Protein 7BIZ (pdb70)

Radius of gyration: 31.71 Å; Cα contacts (8 Å, |Δi|>4): 2534; chains: 2; bounding box: 111×79×71 Å

Sequence (945 aa):
TPPVISLALPSQGLKVVRNTDYTFTPDIQHSDVEGFKIEWVREGKIVSTENTYTFNEKELGVYTVTINASNIDGTTTKDVSVEVVETMPYVVKFPTPSYLQTSTDRYTFADRPVFLRPLLEYFDNPRFEWSVDGQVMEGEVERMFKFTPSAPGEYTVSCTVSEDTPTEKISRNIDKGKTAVTATVKVVCVDKKEQDGFRASGSSKLWNKVYEYTPAPGQFINETSTIGGMTGNETSPEAAVAWATQRLKDKLHVSLGSFGGYIIVGFDHSIPNSGNQYDFCVQGNAFDGSSEPGIVWVMQDINGNGLPDDEWYELKGSEAGKEETIQNFEVTYYRPEGKKMDVQWISSDGRNGWVDYLSAYHTQDYYYPAWISENSYTLTGTCLAARNTQDSQTGYWDNQSYDWGYVDNFGNDQIEGGSTVDGSGQRNGFKISNAIHADGTEANLQYIDFIKIQCGVLAKSGWLGEVSTEVFSFEDLTVISLALPSQGLKVVRNTDYTFTPDIVEGFKIEWVREGKIVSTENTYTFNEKELGVYTVTINGTTTKDVSVEVVETMPYVVKFPTPSYLQTSTDRYTFADRPVFLRPLLEYFDNPRFEWSVDGQVMEGEVERMFKFTPSAPGEYTVSCTVSEDTPTEKISRNIDKGKTAVTATVKVVCVDKKEQDGFRASGSSKLWNKVYEYTPAPGQFINETSTIGGMTGNETSPEAAVAWATQRLKDKLHVSLGSFGGYIIVGFDHSIPNSGNQYDFCVQGNAFDGSSEPGIVWVMQDINGNGLPDDEWYELKGSEAGKEETIQNFEVTYYRPEGKKMDVQWISSDGRNGWVDYLSAYHTQDYYYPAWISENSYTLTGTCLAARNTQDSQTGYWDNQSYDWGYVDNFGNDQIEGGSTVDGSGQRNGFKISNAIHADGTEANLQYIDFIKIQCGVLAKSGWLGEVSTEVFSFEDLTK

InterPro domains:
  IPR041696 Bacteroidetes PKD-like domain [PF16820] (32-98)
  IPR041696 Bacteroidetes PKD-like domain [PF16820] (116-185)

Solvent-accessible surface area: 40910 Å² total; per-residue (Å²): 102,58,4,81,9,42,10,48,67,26,126,122,19,1,106,2,10,63,13,6,7,4,37,0,62,12,38,26,73,84,55,143,30,123,46,57,116,8,34,0,28,34,155,68,161,101,65,16,88,113,91,42,14,7,2,43,47,128,103,97,30,104,40,66,0,30,0,38,1,17,14,109,54,33,105,32,89,75,93,3,48,0,35,2,66,96,76,73,65,23,43,14,98,8,46,48,20,11,65,80,47,125,63,44,36,25,39,1,12,25,103,18,24,4,16,0,36,0,32,27,81,126,28,74,43,32,24,21,86,1,22,17,79,70,126,85,68,154,65,58,24,48,37,26,4,115,19,63,4,90,48,67,33,116,43,70,0,24,0,30,0,4,14,69,22,119,102,94,173,45,22,188,5,1,54,51,17,21,6,16,10,66,13,82,4,71,0,25,3,20,126,98,127,26,123,86,18,85,87,62,114,40,116,46,99,66,19,67,108,6,61,8,3,1,0,0,0,0,8,43,0,17,4,82,54,145,116,0,24,7,90,48,112,6,90,38,43,124,29,1,38,63,24,0,34,95,24,1,138,76,98,80,29,0,2,0,0,1,0,0,0,14,1,0,0,0,6,44,17,2,0,38,53,35,89,82,123,21,2,0,3,0,25,1,42,1,68,108,16,24,3,20,2,0,0,0,42,0,0,0,22,5,38,51,73,38,94,7,29,7,22,32,10,14,2,81,5,20,7,39,80,70,66,51,16,68,49,49,4,36,0,23,0,76,57,13,157,21,137,104,67,49,0,79,17,88,9,66,62,71,60,99,10,107,4,32,29,25,78,80,108,14,84,20,63,59,0,0,0,46,13,3,95,94,101,49,6,62,5,61,6,3,10,4,44,23,23,9,31,45,64,24,104,80,26,137,34,55,8,45,34,4,83,86,4,4,0,0,0,51,12,122,13,55,37,168,62,24,38,101,129,86,0,66,30,4,67,0,1,6,76,1,66,28,1,16,13,49,77,45,72,122,8,111,1,82,5,0,1,6,1,28,0,2,0,0,4,16,13,55,0,26,143,79,1,5,4,1,0,10,0,25,7,1,44,5,57,56,124,24,48,10,39,63,29,128,126,20,2,103,2,23,62,7,7,11,4,20,0,58,12,67,88,196,141,52,105,160,16,74,1,28,32,150,74,136,122,62,25,92,112,99,38,26,19,1,44,46,90,120,98,32,106,45,66,2,18,3,58,129,111,61,86,62,87,2,54,0,38,1,62,100,66,87,68,19,45,6,100,8,44,49,18,9,62,79,45,125,60,45,34,24,38,2,9,29,100,20,24,3,17,0,37,0,34,28,78,121,30,73,41,33,25,19,85,1,20,19,81,71,127,90,68,160,63,58,26,50,37,26,6,113,20,62,4,89,48,67,32,116,44,69,0,28,0,31,0,3,14,66,19,116,98,93,140,39,18,150,3,1,70,46,19,22,7,11,0,61,13,76,3,75,0,25,3,19,125,52,129,29,126,105,16,85,83,82,112,28,110,41,99,65,18,75,105,3,53,10,4,2,0,0,0,0,7,40,0,13,4,74,50,132,111,0,27,9,94,35,108,6,92,36,43,128,34,0,31,62,29,0,30,92,25,2,133,77,98,80,28,0,2,0,0,1,0,1,0,15,0,0,0,0,4,39,6,2,0,37,51,35,89,82,124,28,3,0,6,0,25,0,44,1,67,108,16,23,2,20,1,0,0,0,43,0,0,0,15,2,40,58,74,38,89,8,28,7,21,32,10,13,4,84,6,20,6,39,80,72,64,50,17,70,51,48,4,34,0,28,0,80,58,19,177,23,137,109,90,53,0,79,17,87,7,66,62,66,58,97,10,108,4,32,28,25,82,81,108,16,86,24,56,65,1,0,0,48,14,5,97,89,100,48,5,60,5,63,5,3,11,4,44,24,21,10,29,50,71,39,80,83,27,140,32,57,10,46,37,4,82,86,4,5,0,0,0,53,10,125,13,54,38,169,62,23,38,102,129,88,0,68,27,5,68,0,2,6,77,1,67,28,1,17,13,50,77,45,72,120,7,107,1,78,2,0,1,6,0,28,0,2,0,0,4,18,14,54,0,27,142,78,2,4,5,1,0,10,0,24,7,1,55,3,66,14,150

Nearest PDB structures (foldseek):
  7biz-assembly1_A  TM=1.002E+00  e=6.274E-95  Bacteroides thetaiotaomicron
  7biz-assembly2_B  TM=9.910E-01  e=9.617E-89  Bacteroides thetaiotaomicron
  8blw-assembly1_B  TM=5.282E-01  e=3.801E-27  Bacteroides thetaiotaomicron VPI-5482
  4r5o-assembly3_C  TM=1.865E-01  e=1.704E-04  Bacteroides thetaiotaomicron VPI-5482
  7kwb-assembly1_A  TM=1.671E-01  e=4.246E-05  Bacteroides thetaiotaomicron

Organism: Bacteroides thetaiotaomicron (strain ATCC 29148 / DSM 2079 / JCM 5827 / CCUG 10774 / NCTC 10582 / VPI-5482 / E50) (NCBI:txid226186)

B-factor: mean 30.51, std 17.4, range [12.5, 131.2]

Foldseek 3Di:
DWKDKAWDADPVAAEAAAQWKKKFQIDIPPCVAAAKWKFKDWPHDTPDTDNMDIDHHHDFAKTKIKMKIGHPVGIDMDIGIHGHDHYDPWDWAWDFLDPPDDARAAEDAAQAKDKTATDTDPDDAKWKWKDKPPHTDPPPTDRIDTDHHRAFDKIKMKMKIKDFDDKDDRDPGMIITIGIDMDIYIYGHHHDDQVVLFFPDFDFQWFDAWDWFFAAFWLLAVFVDPLNPDPNPQQARVSVRVSVVVQLVVLHKDWRHFFQRKIKTFGPGWQFLDPDPFQKKFAFQAAFLQAQWWWKWFAAPRVNPLDRGHDTWTQDKPCPPPPQKDAFKKKKWFWDPWFQAWIKIAIPVGDIDTFGRQCPPGPGRTSGHNRPPDRMDMGTGIADDFDWDADPVVRDIGRHFDAARTARGPHDQWDPDADNVGRPRTMGGHGLQSTAHPVRHTSPRRTGTMMMIGRHHHAARPNVTHSITITRIMGGPD/DWAWDAPPVAAEDAAQWKKKFQIDDPPPDWKFKDFPRDTDDTDNMDIDHHHDFAWGWIWIEVHDIDIGIHGHDHYDPWDKEWDFLDPPDDARAAEDAAQAKDKTAIDIPPDDAKWKWKDKQPHTDPPPIDRIDTDHHRAFDKIKMKMKIKDFDDKDDRDPGMIITIGIDMDIYIYGHDHDDQVVLFFDDADFQFFDAWDWWFAAFWLLACFVDPLNPDDNPLAARVSVRVSVVVQLVVLHKDWRHFFQRKIKTFGNGWQFLDPDPFFKKFAFQAAFLQAQWWWKWFAAPRVNPLDRRHDIWTQDKPCPPPPQKDAFKKKKWFWDPWFQAWIKIAIPVGDIDTFHRQCVPGPGGTRGHNHPPDRMDMGTGIADDFDWDADPPPRDIGRHADAARTARGPHDQWDPDADNVGRRRTMGGHGLQSTAHSVRHTSPRRTGTMMMITRHHHAARPNVTHSITITRIMGGPDD

Structure (mmCIF, N/CA/C/O backbone):
data_7BIZ
#
_entry.id   7BIZ
#
_cell.length_a   128.052
_cell.length_b   128.052
_cell.length_c   135.051
_cell.angle_alpha   90.000
_cell.angle_beta   90.000
_cell.angle_gamma   120.000
#
_symmetry.space_group_name_H-M   'P 31 2 1'
#
loop_
_entity.id
_entity.type
_entity.pdbx_description
1 polymer 'Cell surface protein'
2 non-polymer CYANOCOBALAMIN
3 non-polymer 'CALCIUM ION'
4 non-polymer 'POLYETHYLENE GLYCOL (N=34)'
5 non-polymer 'SODIUM ION'
6 non-polymer '2-(N-MORPHOLINO)-ETHANESULFONIC ACID'
7 water water
#
loop_
_atom_site.group_PDB
_atom_site.id
_atom_site.type_symbol
_atom_site.label_atom_id
_atom_site.label_alt_id
_atom_site.label_comp_id
_atom_site.label_asym_id
_atom_site.label_entity_id
_atom_site.label_seq_id
_atom_site.pdbx_PDB_ins_code
_atom_site.Cartn_x
_atom_site.Cartn_y
_atom_site.Cartn_z
_atom_site.occupancy
_atom_site.B_iso_or_equiv
_atom_site.auth_seq_id
_atom_site.auth_comp_id
_atom_site.auth_asym_id
_atom_site.auth_atom_id
_atom_site.pdbx_PDB_model_num
ATOM 1 N N . THR A 1 15 ? -5.24369 10.35227 -31.64328 1.000 120.58158 115 THR A N 1
ATOM 2 C CA . THR A 1 15 ? -6.69170 10.26458 -31.79713 1.000 119.40590 115 THR A CA 1
ATOM 3 C C . THR A 1 15 ? -7.42805 10.88372 -30.60394 1.000 117.48028 115 THR A C 1
ATOM 4 O O . THR A 1 15 ? -7.90121 10.16656 -29.71817 1.000 114.82566 115 THR A O 1
ATOM 8 N N . PRO A 1 16 ? -7.52280 12.21228 -30.59126 1.000 117.13932 116 PRO A N 1
ATOM 9 C CA . PRO A 1 16 ? -8.19845 12.91503 -29.48855 1.000 113.79434 116 PRO A CA 1
ATOM 10 C C . PRO A 1 16 ? -9.69060 12.62949 -29.49085 1.000 109.47149 116 PRO A C 1
ATOM 11 O O . PRO A 1 16 ? -10.20490 11.99906 -30.42751 1.000 108.09529 116 PRO A O 1
ATOM 15 N N . PRO A 1 17 ? -10.42606 13.06254 -28.46533 1.000 107.06463 117 PRO A N 1
ATOM 16 C CA . PRO A 1 17 ? -11.86226 12.78076 -28.43350 1.000 102.91921 117 PRO A CA 1
ATOM 17 C C . PRO A 1 17 ? -12.64631 13.73014 -29.32324 1.000 97.67385 117 PRO A C 1
ATOM 18 O O . PRO A 1 17 ? -12.21931 14.84858 -29.61905 1.000 96.49454 117 PRO A O 1
ATOM 22 N N . VAL A 1 18 ? -13.80801 13.25824 -29.76220 1.000 93.95939 118 VAL A N 1
ATOM 23 C CA . VAL A 1 18 ? -14.75194 14.09139 -30.49218 1.000 88.73557 118 VAL A CA 1
ATOM 24 C C . VAL A 1 18 ? -16.07386 14.06574 -29.73722 1.000 85.49596 118 VAL A C 1
ATOM 25 O O . VAL A 1 18 ? -16.42207 13.07543 -29.08484 1.000 85.74475 118 VAL A O 1
ATOM 29 N N . ILE A 1 19 ? -16.79556 15.18079 -29.80218 1.000 80.16891 119 ILE A N 1
ATOM 30 C CA . ILE A 1 19 ? -18.00649 15.39350 -29.01647 1.000 73.63888 119 ILE A CA 1
ATOM 31 C C . ILE A 1 19 ? -19.20403 15.31796 -29.95127 1.000 71.44805 119 ILE A C 1
ATOM 32 O O . ILE A 1 19 ? -19.27152 16.04979 -30.94774 1.000 69.86724 119 ILE A O 1
ATOM 37 N N . SER A 1 20 ? -20.14338 14.43111 -29.63380 1.000 66.03156 120 SER A N 1
ATOM 38 C CA . SER A 1 20 ? -21.40906 14.32293 -30.34818 1.000 64.96142 120 SER A CA 1
ATOM 39 C C . SER A 1 20 ? -22.52846 14.68001 -29.38003 1.000 59.10083 120 SER A C 1
ATOM 40 O O . SER A 1 20 ? -22.65107 14.06135 -28.31828 1.000 59.75701 120 SER A O 1
ATOM 43 N N . LEU A 1 21 ? -23.33626 15.67518 -29.74152 1.000 55.81746 121 LEU A N 1
ATOM 44 C CA . LEU A 1 21 ? -24.45886 16.08474 -28.89888 1.000 50.48752 121 LEU A CA 1
ATOM 45 C C . LEU A 1 21 ? -25.57367 16.53997 -29.83553 1.000 49.76910 121 LEU A C 1
ATOM 46 O O . LEU A 1 21 ? -25.54173 17.66612 -30.34106 1.000 50.63794 121 LEU A O 1
ATOM 51 N N . ALA A 1 22 ? -26.54776 15.65981 -30.05520 1.000 47.25379 122 ALA A N 1
ATOM 52 C CA . ALA A 1 22 ? -27.58966 15.91712 -31.03881 1.000 49.31212 122 ALA A CA 1
ATOM 53 C C . ALA A 1 22 ? -28.55470 16.98370 -30.53610 1.000 53.38884 122 ALA A C 1
ATOM 54 O O . ALA A 1 22 ? -28.97763 16.95495 -29.37739 1.000 46.88907 122 ALA A O 1
ATOM 56 N N . LEU A 1 23 ? -28.90407 17.92004 -31.40762 1.000 51.88103 123 LEU A N 1
ATOM 57 C CA . LEU A 1 23 ? -29.93194 18.91225 -31.13464 1.000 45.95656 123 LEU A CA 1
ATOM 58 C C . LEU A 1 23 ? -31.15180 18.67145 -32.01146 1.000 52.04112 123 LEU A C 1
ATOM 59 O O . LEU A 1 23 ? -31.05060 18.06666 -33.08528 1.000 49.00388 123 LEU A O 1
ATOM 64 N N . PRO A 1 24 ? -32.32718 19.13539 -31.58870 1.000 52.88899 124 PRO A N 1
ATOM 65 C CA . PRO A 1 24 ? -33.46567 19.17473 -32.51096 1.000 54.47400 124 PRO A CA 1
ATOM 66 C C . PRO A 1 24 ? -33.10284 19.97762 -33.75191 1.000 57.18506 124 PRO A C 1
ATOM 67 O O . PRO A 1 24 ? -32.30309 20.91520 -33.69957 1.000 55.62473 124 PRO A O 1
ATOM 71 N N . SER A 1 25 ? -33.67861 19.58452 -34.89084 1.000 60.06147 125 SER A N 1
ATOM 72 C CA . SER A 1 25 ? -33.32233 20.25615 -36.13644 1.000 62.15675 125 SER A CA 1
ATOM 73 C C . SER A 1 25 ? -33.71426 21.73005 -36.10697 1.000 63.08002 125 SER A C 1
ATOM 74 O O . SER A 1 25 ? -33.06334 22.55701 -36.75581 1.000 62.11195 125 SER A O 1
ATOM 77 N N . GLN A 1 26 ? -34.74341 22.08491 -35.33534 1.000 56.18246 126 GLN A N 1
ATOM 78 C CA . GLN A 1 26 ? -35.15906 23.47762 -35.20646 1.000 58.69084 126 GLN A CA 1
ATOM 79 C C . GLN A 1 26 ? -34.31434 24.26718 -34.21270 1.000 57.73907 126 GLN A C 1
ATOM 80 O O . GLN A 1 26 ? -34.61855 25.43881 -33.96038 1.000 59.05748 126 GLN A O 1
ATOM 86 N N . GLY A 1 27 ? -33.26794 23.66893 -33.65140 1.000 57.13829 127 GLY A N 1
ATOM 87 C CA . GLY A 1 27 ? -32.53817 24.27100 -32.55798 1.000 53.04262 127 GLY A CA 1
ATOM 88 C C . GLY A 1 27 ? -33.05434 23.80379 -31.21000 1.000 51.09171 127 GLY A C 1
ATOM 89 O O . GLY A 1 27 ? -34.05546 23.09026 -31.09444 1.000 48.75680 127 GLY A O 1
ATOM 90 N N . LEU A 1 28 ? -32.35308 24.22724 -30.16317 1.000 49.55627 128 LEU A N 1
ATOM 91 C CA . LEU A 1 28 ? -32.68368 23.83463 -28.79173 1.000 42.12239 128 LEU A CA 1
ATOM 92 C C . LEU A 1 28 ? -33.49843 24.95668 -28.15469 1.000 43.53358 128 LEU A C 1
ATOM 93 O O . LEU A 1 28 ? -32.95203 25.97571 -27.72366 1.000 45.92228 128 LEU A O 1
ATOM 98 N N . LYS A 1 29 ? -34.81348 24.76887 -28.10240 1.000 42.30337 129 LYS A N 1
ATOM 99 C CA . LYS A 1 29 ? -35.73073 25.75823 -27.55544 1.000 41.61751 129 LYS A CA 1
ATOM 100 C C . LYS A 1 29 ? -36.38514 25.13954 -26.33230 1.000 41.22111 129 LYS A C 1
ATOM 101 O O . LYS A 1 29 ? -37.07446 24.11974 -26.44558 1.000 40.19702 129 LYS A O 1
ATOM 107 N N . VAL A 1 30 ? -36.14802 25.73698 -25.16575 1.000 38.64619 130 VAL A N 1
ATOM 108 C CA . VAL A 1 30 ? -36.41295 25.08010 -23.89467 1.000 34.68471 130 VAL A CA 1
ATOM 109 C C . VAL A 1 30 ? -37.31644 25.95660 -23.04042 1.000 35.10985 130 VAL A C 1
ATOM 110 O O . VAL A 1 30 ? -37.56287 27.12538 -23.33923 1.000 36.37071 130 VAL A O 1
ATOM 114 N N . VAL A 1 31 ? -37.78642 25.36709 -21.94201 1.000 31.64103 131 VAL A N 1
ATOM 115 C CA . VAL A 1 31 ? -38.67990 26.00882 -20.98456 1.000 32.12830 131 VAL A CA 1
ATOM 116 C C . VAL A 1 31 ? -37.85684 26.60450 -19.84818 1.000 31.96710 131 VAL A C 1
ATOM 117 O O . VAL A 1 31 ? -36.87898 26.00135 -19.38963 1.000 30.84746 131 VAL A O 1
ATOM 121 N N . ARG A 1 32 ? -38.26155 27.78439 -19.37839 1.000 32.41303 132 ARG A N 1
ATOM 122 C CA . ARG A 1 32 ? -37.63475 28.39152 -18.20730 1.000 31.60640 132 ARG A CA 1
ATOM 123 C C . ARG A 1 32 ? -37.82458 27.52301 -16.96462 1.000 30.74799 132 ARG A C 1
ATOM 124 O O . ARG A 1 32 ? -38.77962 26.74494 -16.85566 1.000 29.44301 132 ARG A O 1
ATOM 132 N N . ASN A 1 33 ? -36.90682 27.68214 -16.00557 1.000 27.81186 133 ASN A N 1
ATOM 133 C CA . ASN A 1 33 ? -37.01124 27.05392 -14.68172 1.000 26.10620 133 ASN A CA 1
ATOM 134 C C . ASN A 1 33 ? -37.12988 25.53353 -14.76623 1.000 25.71483 133 ASN A C 1
ATOM 135 O O . ASN A 1 33 ? -37.78489 24.89108 -13.92869 1.000 25.99715 133 ASN A O 1
ATOM 140 N N . THR A 1 34 ? -36.48891 24.93768 -15.76827 1.000 26.38644 134 THR A N 1
ATOM 141 C CA . THR A 1 34 ? -36.62803 23.51559 -16.03570 1.000 27.78690 134 THR A CA 1
ATOM 142 C C . THR A 1 34 ? -35.25562 22.90708 -16.27901 1.000 27.08764 134 THR A C 1
ATOM 143 O O . THR A 1 34 ? -34.44201 23.47794 -17.01115 1.000 28.07838 134 THR A O 1
ATOM 147 N N . ASP A 1 35 ? -34.99876 21.75875 -15.65632 1.000 26.96002 135 ASP A N 1
ATOM 148 C CA . ASP A 1 35 ? -33.72515 21.06014 -15.79039 1.000 27.54987 135 ASP A CA 1
ATOM 149 C C . ASP A 1 35 ? -33.61779 20.38091 -17.15145 1.000 28.62263 135 ASP A C 1
ATOM 150 O O . ASP A 1 35 ? -34.49798 19.60745 -17.53923 1.000 32.18661 135 ASP A O 1
ATOM 155 N N . TYR A 1 36 ? -32.54020 20.66529 -17.87849 1.000 28.74113 136 TYR A N 1
ATOM 156 C CA . TYR A 1 36 ? -32.18521 19.91432 -19.08013 1.000 29.71794 136 TYR A CA 1
ATOM 157 C C . TYR A 1 36 ? -30.81640 19.30103 -18.85401 1.000 31.43610 136 TYR A C 1
ATOM 158 O O . TYR A 1 36 ? -29.84072 20.02611 -18.62250 1.000 33.55814 136 TYR A O 1
ATOM 167 N N . THR A 1 37 ? -30.74160 17.97622 -18.93852 1.000 32.84069 137 THR A N 1
ATOM 168 C CA . THR A 1 37 ? -29.50326 17.25199 -18.69725 1.000 30.94440 137 THR A CA 1
ATOM 169 C C . THR A 1 37 ? -28.87869 16.91656 -20.04042 1.000 37.91856 137 THR A C 1
ATOM 170 O O . THR A 1 37 ? -29.54921 16.36072 -20.91746 1.000 35.56448 137 THR A O 1
ATOM 174 N N . PHE A 1 38 ? -27.61484 17.29768 -20.20266 1.000 34.62300 138 PHE A N 1
ATOM 175 C CA . PHE A 1 38 ? -26.85910 17.08107 -21.42725 1.000 38.02653 138 PHE A CA 1
ATOM 176 C C . PHE A 1 38 ? -25.92642 15.89571 -21.21203 1.000 41.94991 138 PHE A C 1
ATOM 177 O O . PHE A 1 38 ? -25.10061 15.90951 -20.29387 1.000 39.69173 138 PHE A O 1
ATOM 185 N N . THR A 1 39 ? -26.04827 14.87960 -22.06157 1.000 44.11820 139 THR A N 1
ATOM 186 C CA . THR A 1 39 ? -25.23707 13.67062 -21.95064 1.000 43.66313 139 THR A CA 1
ATOM 187 C C . THR A 1 39 ? -24.56204 13.45015 -23.29389 1.000 46.71588 139 THR A C 1
ATOM 188 O O . THR A 1 39 ? -25.07748 12.71662 -24.14686 1.000 45.47970 139 THR A O 1
ATOM 192 N N . PRO A 1 40 ? -23.41940 14.08998 -23.52529 1.000 48.61784 140 PRO A N 1
ATOM 193 C CA . PRO A 1 40 ? -22.75775 13.97015 -24.82737 1.000 51.88560 140 PRO A CA 1
ATOM 194 C C . PRO A 1 40 ? -22.06149 12.62911 -24.97111 1.000 57.40766 140 PRO A C 1
ATOM 195 O O . PRO A 1 40 ? -21.55805 12.06059 -23.99924 1.000 54.74582 140 PRO A O 1
ATOM 199 N N . ASP A 1 41 ? -22.05178 12.12097 -26.20310 1.000 58.93181 141 ASP A N 1
ATOM 200 C CA . ASP A 1 41 ? -21.21045 10.98606 -26.55366 1.000 66.16010 141 ASP A CA 1
ATOM 201 C C . ASP A 1 41 ? -19.79344 11.48765 -26.77988 1.000 71.89416 141 ASP A C 1
ATOM 202 O O . ASP A 1 41 ? -19.57543 12.40775 -27.57374 1.000 72.76900 141 ASP A O 1
ATOM 207 N N . ILE A 1 42 ? -18.83569 10.90250 -26.07306 1.000 75.52641 142 ILE A N 1
ATOM 208 C CA . ILE A 1 42 ? -17.43352 11.26742 -26.21692 1.000 84.79636 142 ILE A CA 1
ATOM 209 C C . ILE A 1 42 ? -16.71966 10.07149 -26.83186 1.000 92.51954 142 ILE A C 1
ATOM 210 O O . ILE A 1 42 ? -16.36738 9.11286 -26.13405 1.000 93.76446 142 ILE A O 1
ATOM 215 N N . GLN A 1 43 ? -16.51924 10.11765 -28.14552 1.000 95.13945 143 GLN A N 1
ATOM 216 C CA . GLN A 1 43 ? -15.66904 9.13388 -28.79505 1.000 100.94511 143 GLN A CA 1
ATOM 217 C C . GLN A 1 43 ? -14.24866 9.26822 -28.26204 1.000 102.37081 143 GLN A C 1
ATOM 218 O O . GLN A 1 43 ? -13.80437 10.35804 -27.89178 1.000 102.03030 143 GLN A O 1
ATOM 224 N N . HIS A 1 44 ? -13.54209 8.13939 -28.20325 1.000 104.66310 144 HIS A N 1
ATOM 225 C CA . HIS A 1 44 ? -12.19804 8.07856 -27.62769 1.000 105.55309 144 HIS A CA 1
ATOM 226 C C . HIS A 1 44 ? -12.18425 8.53967 -26.17420 1.000 105.15600 144 HIS A C 1
ATOM 227 O O . HIS A 1 44 ? -11.20843 9.13302 -25.70929 1.000 105.69384 144 HIS A O 1
ATOM 234 N N . SER A 1 45 ? -13.27738 8.28270 -25.45101 1.000 104.60677 145 SER A N 1
ATOM 235 C CA . SER A 1 45 ? -13.27115 8.43794 -24.00166 1.000 101.11878 145 SER A CA 1
ATOM 236 C C . SER A 1 45 ? -12.34958 7.42563 -23.33631 1.000 104.74471 145 SER A C 1
ATOM 237 O O . SER A 1 45 ? -12.01249 7.58500 -22.15823 1.000 101.63282 145 SER A O 1
ATOM 240 N N . ASP A 1 46 ? -11.93032 6.40008 -24.08429 1.000 111.53153 146 ASP A N 1
ATOM 241 C CA . ASP A 1 46 ? -11.06378 5.34534 -23.56870 1.000 115.02404 146 ASP A CA 1
ATOM 242 C C . ASP A 1 46 ? -9.63260 5.83134 -23.36296 1.000 115.67591 146 ASP A C 1
ATOM 243 O O . ASP A 1 46 ? -8.91049 5.28935 -22.51795 1.000 117.39124 146 ASP A O 1
ATOM 248 N N . VAL A 1 47 ? -9.21193 6.84811 -24.12000 1.000 114.65679 147 VAL A N 1
ATOM 249 C CA . VAL A 1 47 ? -7.81982 7.27685 -24.11031 1.000 115.21310 147 VAL A CA 1
ATOM 250 C C . VAL A 1 47 ? -7.39186 7.71149 -22.70841 1.000 115.80668 147 VAL A C 1
ATOM 251 O O . VAL A 1 47 ? -8.18685 8.23935 -21.92066 1.000 113.51580 147 VAL A O 1
ATOM 255 N N . GLU A 1 48 ? -6.12182 7.46744 -22.39345 1.000 118.69893 148 GLU A N 1
ATOM 256 C CA . GLU A 1 48 ? -5.56544 7.86431 -21.10797 1.000 120.81105 148 GLU A CA 1
ATOM 257 C C . GLU A 1 48 ? -5.51284 9.38358 -20.99072 1.000 118.09613 148 GLU A C 1
ATOM 258 O O . GLU A 1 48 ? -5.27262 10.09313 -21.97192 1.000 116.85733 148 GLU A O 1
ATOM 264 N N . GLY A 1 49 ? -5.74256 9.88112 -19.77803 1.000 116.95445 149 GLY A N 1
ATOM 265 C CA . GLY A 1 49 ? -5.72464 11.31028 -19.54207 1.000 112.83839 149 GLY A CA 1
ATOM 266 C C . GLY A 1 49 ? -6.98374 12.02879 -19.96347 1.000 105.25771 149 GLY A C 1
ATOM 267 O O . GLY A 1 49 ? -6.91841 13.19767 -20.35797 1.000 102.90406 149 GLY A O 1
ATOM 268 N N . PHE A 1 50 ? -8.13465 11.36402 -19.89173 1.000 101.55156 150 PHE A N 1
ATOM 269 C CA . PHE A 1 50 ? -9.38889 11.96972 -20.31642 1.000 96.42801 150 PHE A CA 1
ATOM 270 C C . PHE A 1 50 ? -9.91138 12.89459 -19.22348 1.000 92.87121 150 PHE A C 1
ATOM 271 O O . PHE A 1 50 ? -10.11329 12.46937 -18.08150 1.000 91.15409 150 PHE A O 1
ATOM 279 N N . LYS A 1 51 ? -10.11862 14.16027 -19.57910 1.000 92.40577 151 LYS A N 1
ATOM 280 C CA . LYS A 1 51 ? -10.83500 15.11661 -18.75152 1.000 89.22733 151 LYS A CA 1
ATOM 281 C C . LYS A 1 51 ? -11.90489 15.79191 -19.59952 1.000 84.91830 151 LYS A C 1
ATOM 282 O O . LYS A 1 51 ? -11.76782 15.91245 -20.82040 1.000 85.35454 151 LYS A O 1
ATOM 288 N N . ILE A 1 52 ? -12.98065 16.22123 -18.94792 1.000 78.90168 152 ILE A N 1
ATOM 289 C CA . ILE A 1 52 ? -14.03944 16.96969 -19.61322 1.000 73.33747 152 ILE A CA 1
ATOM 290 C C . ILE A 1 52 ? -14.41701 18.14934 -18.72679 1.000 70.04912 152 ILE A C 1
ATOM 291 O O . ILE A 1 52 ? -14.43707 18.03476 -17.49665 1.000 68.48624 152 ILE A O 1
ATOM 296 N N . GLU A 1 53 ? -14.67854 19.29658 -19.35117 1.000 68.48821 153 GLU A N 1
ATOM 297 C CA . GLU A 1 53 ? -15.09498 20.49268 -18.63608 1.000 65.79195 153 GLU A CA 1
ATOM 298 C C . GLU A 1 53 ? -16.28388 21.13343 -19.33462 1.000 61.43103 153 GLU A C 1
ATOM 299 O O . GLU A 1 53 ? -16.38815 21.12052 -20.56588 1.000 60.74522 153 GLU A O 1
ATOM 305 N N . TRP A 1 54 ? -17.17972 21.69506 -18.52595 1.000 59.10701 154 TRP A N 1
ATOM 306 C CA . TRP A 1 54 ? -18.29639 22.50041 -18.99997 1.000 54.62928 154 TRP A CA 1
ATOM 307 C C . TRP A 1 54 ? -18.03358 23.94474 -18.59986 1.000 58.75861 154 TRP A C 1
ATOM 308 O O . TRP A 1 54 ? -17.81723 24.23251 -17.41687 1.000 60.06503 154 TRP A O 1
ATOM 319 N N . VAL A 1 55 ? -18.04708 24.84568 -19.57955 1.000 56.25942 155 VAL A N 1
ATOM 320 C CA . VAL A 1 55 ? -17.71403 26.24805 -19.36626 1.000 61.51245 155 VAL A CA 1
ATOM 321 C C . VAL A 1 55 ? -18.89692 27.10892 -19.78163 1.000 61.43078 155 VAL A C 1
ATOM 322 O O . VAL A 1 55 ? -19.44114 26.93797 -20.88004 1.000 59.90464 155 VAL A O 1
ATOM 326 N N . ARG A 1 56 ? -19.27396 28.04859 -18.91342 1.000 59.31729 156 ARG A N 1
ATOM 327 C CA . ARG A 1 56 ? -20.33588 29.00629 -19.19599 1.000 60.36905 156 ARG A CA 1
ATOM 328 C C . ARG A 1 56 ? -19.88596 30.39227 -18.76212 1.000 66.90481 156 ARG A C 1
ATOM 329 O O . ARG A 1 56 ? -19.49767 30.58523 -17.60644 1.000 68.88480 156 ARG A O 1
ATOM 337 N N . GLU A 1 57 ? -19.93584 31.34585 -19.69270 1.000 69.62654 157 GLU A N 1
ATOM 338 C CA . GLU A 1 57 ? -19.51172 32.72525 -19.44959 1.000 74.08847 157 GLU A CA 1
ATOM 339 C C . GLU A 1 57 ? -18.15073 32.77806 -18.75279 1.000 74.46576 157 GLU A C 1
ATOM 340 O O . GLU A 1 57 ? -17.95088 33.49103 -17.76626 1.000 74.52632 157 GLU A O 1
ATOM 346 N N . GLY A 1 58 ? -17.21152 31.99345 -19.26826 1.000 71.51110 158 GLY A N 1
ATOM 347 C CA . GLY A 1 58 ? -15.83994 31.98572 -18.78877 1.000 75.17241 158 GLY A CA 1
ATOM 348 C C . GLY A 1 58 ? -15.49176 30.98948 -17.70084 1.000 77.00746 158 GLY A C 1
ATOM 349 O O . GLY A 1 58 ? -14.37902 30.45941 -17.68616 1.000 77.30412 158 GLY A O 1
ATOM 350 N N . LYS A 1 59 ? -16.42150 30.72092 -16.78853 1.000 74.54402 159 LYS A N 1
ATOM 351 C CA . LYS A 1 59 ? -16.14182 29.87643 -15.63610 1.000 76.16846 159 LYS A CA 1
ATOM 352 C C . LYS A 1 59 ? -16.51639 28.42325 -15.90917 1.000 72.86832 159 LYS A C 1
ATOM 353 O O . LYS A 1 59 ? -17.42223 28.12859 -16.69490 1.000 68.85098 159 LYS A O 1
ATOM 359 N N . ILE A 1 60 ? -15.80601 27.51478 -15.24447 1.000 74.33628 160 ILE A N 1
ATOM 360 C CA . ILE A 1 60 ? -16.08453 26.08481 -15.34616 1.000 71.55531 160 ILE A CA 1
ATOM 361 C C . ILE A 1 60 ? -17.22391 25.74265 -14.39581 1.000 66.69715 160 ILE A C 1
ATOM 362 O O . ILE A 1 60 ? -17.10812 25.92772 -13.17977 1.000 68.00372 160 ILE A O 1
ATOM 367 N N . VAL A 1 61 ? -18.32482 25.22558 -14.94375 1.000 64.29718 161 VAL A N 1
ATOM 368 C CA . VAL A 1 61 ? -19.49198 24.90801 -14.12520 1.000 60.73762 161 VAL A CA 1
ATOM 369 C C . VAL A 1 61 ? -19.58938 23.42858 -13.77312 1.000 55.88391 161 VAL A C 1
ATOM 370 O O . VAL A 1 61 ? -20.38448 23.06893 -12.88820 1.000 55.33199 161 VAL A O 1
ATOM 374 N N . SER A 1 62 ? -18.80443 22.56551 -14.41764 1.000 56.52869 162 SER A N 1
ATOM 375 C CA . SER A 1 62 ? -18.84975 21.13509 -14.14605 1.000 54.27538 162 SER A CA 1
ATOM 376 C C . SER A 1 62 ? -17.65992 20.45660 -14.80423 1.000 55.53970 162 SER A C 1
ATOM 377 O O . SER A 1 62 ? -17.12427 20.93985 -15.80619 1.000 56.76481 162 SER A O 1
ATOM 380 N N . THR A 1 63 ? -17.26677 19.32050 -14.22868 1.000 56.47083 163 THR A N 1
ATOM 381 C CA . THR A 1 63 ? -16.26439 18.44770 -14.82289 1.000 56.96780 163 THR A CA 1
ATOM 382 C C . THR A 1 63 ? -16.78379 17.02351 -14.98145 1.000 55.47698 163 THR A C 1
ATOM 383 O O . THR A 1 63 ? -15.99120 16.10970 -15.23106 1.000 56.70214 163 THR A O 1
ATOM 387 N N . GLU A 1 64 ? -18.08679 16.80848 -14.82804 1.000 52.91555 164 GLU A N 1
ATOM 388 C CA . GLU A 1 64 ? -18.66337 15.48747 -14.99758 1.000 50.80290 164 GLU A CA 1
ATOM 389 C C . GLU A 1 64 ? -18.96304 15.22243 -16.47054 1.000 51.54489 164 GLU A C 1
ATOM 390 O O . GLU A 1 64 ? -18.91429 16.11803 -17.32073 1.000 51.99777 164 GLU A O 1
ATOM 396 N N . ASN A 1 65 ? -19.28298 13.96288 -16.76949 1.000 50.18280 165 ASN A N 1
ATOM 397 C CA . ASN A 1 65 ? -19.61728 13.59132 -18.13789 1.000 49.30504 165 ASN A CA 1
ATOM 398 C C . ASN A 1 65 ? -20.96267 14.15477 -18.57413 1.000 46.76420 165 ASN A C 1
ATOM 399 O O . ASN A 1 65 ? -21.19741 14.29073 -19.77871 1.000 45.40079 165 ASN A O 1
ATOM 404 N N . THR A 1 66 ? -21.84637 14.47497 -17.62880 1.000 42.68687 166 THR A N 1
ATOM 405 C CA . THR A 1 66 ? -23.12984 15.10285 -17.91092 1.000 42.90592 166 THR A CA 1
ATOM 406 C C . THR A 1 66 ? -23.24428 16.40054 -17.12116 1.000 40.40218 166 THR A C 1
ATOM 407 O O . THR A 1 66 ? -22.53305 16.61809 -16.13581 1.000 43.35475 166 THR A O 1
ATOM 411 N N . TYR A 1 67 ? -24.13339 17.27932 -17.58399 1.000 40.21736 167 TYR A N 1
ATOM 412 C CA . TYR A 1 67 ? -24.32186 18.58303 -16.96115 1.000 37.43498 167 TYR A CA 1
ATOM 413 C C . TYR A 1 67 ? -25.76653 19.01284 -17.14779 1.000 36.22879 167 TYR A C 1
ATOM 414 O O . TYR A 1 67 ? -26.35478 18.79078 -18.21206 1.000 37.20022 167 TYR A O 1
ATOM 423 N N . THR A 1 68 ? -26.34201 19.62165 -16.11394 1.000 33.56514 168 THR A N 1
ATOM 424 C CA . THR A 1 68 ? -27.75066 19.97934 -16.13677 1.000 31.24889 168 THR A CA 1
ATOM 425 C C . THR A 1 68 ? -27.93196 21.49155 -16.06064 1.000 34.56545 168 THR A C 1
ATOM 426 O O . THR A 1 68 ? -27.40014 22.14781 -15.15794 1.000 33.69053 168 THR A O 1
ATOM 430 N N . PHE A 1 69 ? -28.69711 22.01711 -17.01868 1.000 33.47335 169 PHE A N 1
ATOM 431 C CA . PHE A 1 69 ? -28.97871 23.43289 -17.22693 1.000 32.53785 169 PHE A CA 1
ATOM 432 C C . PHE A 1 69 ? -30.37472 23.76088 -16.71343 1.000 31.14619 169 PHE A C 1
ATOM 433 O O . PHE A 1 69 ? -31.29749 22.96269 -16.88032 1.000 30.42412 169 PHE A O 1
ATOM 441 N N . ASN A 1 70 ? -30.53103 24.95306 -16.13055 1.000 31.20146 170 ASN A N 1
ATOM 442 C CA . ASN A 1 70 ? -31.83244 25.47107 -15.70182 1.000 30.09001 170 ASN A CA 1
ATOM 443 C C . ASN A 1 70 ? -31.69405 26.98048 -15.54799 1.000 34.78845 170 ASN A C 1
ATOM 444 O O . ASN A 1 70 ? -30.91679 27.43880 -14.70296 1.000 35.36058 170 ASN A O 1
ATOM 449 N N . GLU A 1 71 ? -32.43148 27.76263 -16.34949 1.000 33.18242 171 GLU A N 1
ATOM 450 C CA . GLU A 1 71 ? -32.36515 29.21428 -16.23486 1.000 33.91957 171 GLU A CA 1
ATOM 451 C C . GLU A 1 71 ? -33.75470 29.82805 -16.14769 1.000 37.85577 171 GLU A C 1
ATOM 452 O O . GLU A 1 71 ? -34.71771 29.33357 -16.74112 1.000 34.72119 171 GLU A O 1
ATOM 458 N N . LYS A 1 72 ? -33.83729 30.92801 -15.39186 1.000 38.81194 172 LYS A N 1
ATOM 459 C CA . LYS A 1 72 ? -35.10092 31.62178 -15.17743 1.000 38.11373 172 LYS A CA 1
ATOM 460 C C . LYS A 1 72 ? -35.43501 32.57697 -16.32095 1.000 40.25318 172 LYS A C 1
ATOM 461 O O . LYS A 1 72 ? -36.59672 32.65964 -16.73868 1.000 41.92079 172 LYS A O 1
ATOM 467 N N . GLU A 1 73 ? -34.44560 33.30321 -16.83265 1.000 42.47492 173 GLU A N 1
ATOM 468 C CA . GLU A 1 73 ? -34.69767 34.38535 -17.78097 1.000 42.53451 173 GLU A CA 1
ATOM 469 C C . GLU A 1 73 ? -34.71341 33.87072 -19.21324 1.000 47.18348 173 GLU A C 1
ATOM 470 O O . GLU A 1 73 ? -33.85148 33.08172 -19.61172 1.000 46.54220 173 GLU A O 1
ATOM 476 N N . LEU A 1 74 ? -35.69045 34.33936 -19.98997 1.000 49.18630 174 LEU A N 1
ATOM 477 C CA . LEU A 1 74 ? -35.69708 34.06206 -21.42149 1.000 51.91501 174 LEU A CA 1
ATOM 478 C C . LEU A 1 74 ? -34.45046 34.63941 -22.08138 1.000 51.95175 174 LEU A C 1
ATOM 479 O O . LEU A 1 74 ? -33.99041 35.73020 -21.73108 1.000 51.96039 174 LEU A O 1
ATOM 484 N N . GLY A 1 75 ? -33.90286 33.90363 -23.03666 1.000 44.52260 175 GLY A N 1
ATOM 485 C CA . GLY A 1 75 ? -32.74090 34.37264 -23.76349 1.000 52.33818 175 GLY A CA 1
ATOM 486 C C . GLY A 1 75 ? -31.93378 33.20926 -24.29605 1.000 49.70402 175 GLY A C 1
ATOM 487 O O . GLY A 1 75 ? -32.30669 32.04424 -24.16004 1.000 48.39597 175 GLY A O 1
ATOM 488 N N . VAL A 1 76 ? -30.80366 33.55317 -24.90283 1.000 48.95249 176 VAL A N 1
ATOM 489 C CA . VAL A 1 76 ? -29.91690 32.57376 -25.51957 1.000 46.49227 176 VAL A CA 1
ATOM 490 C C . VAL A 1 76 ? -28.66718 32.44984 -24.66354 1.000 49.14132 176 VAL A C 1
ATOM 491 O O . VAL A 1 76 ? -27.96204 33.44001 -24.42748 1.000 51.88261 176 VAL A O 1
ATOM 495 N N . TYR A 1 77 ? -28.39635 31.22784 -24.20952 1.000 48.58276 177 TYR A N 1
ATOM 496 C CA . TYR A 1 77 ? -27.24570 30.90001 -23.38176 1.000 49.08989 177 TYR A CA 1
ATOM 497 C C . TYR A 1 77 ? -26.31316 29.98472 -24.16152 1.000 52.38252 177 TYR A C 1
ATOM 498 O O . TYR A 1 77 ? -26.76253 29.02816 -24.80185 1.000 52.16043 177 TYR A O 1
ATOM 507 N N . THR A 1 78 ? -25.01728 30.27920 -24.10770 1.000 50.77789 178 THR A N 1
ATOM 508 C CA . THR A 1 78 ? -23.99527 29.44737 -24.72846 1.000 49.68048 178 THR A CA 1
ATOM 509 C C . THR A 1 78 ? -23.34193 28.55993 -23.67579 1.000 51.49176 178 THR A C 1
ATOM 510 O O . THR A 1 78 ? -22.89379 29.05077 -22.63442 1.000 54.82280 178 THR A O 1
ATOM 514 N N . VAL A 1 79 ? -23.29790 27.25684 -23.94138 1.000 52.13253 179 VAL A N 1
ATOM 515 C CA . VAL A 1 79 ? -22.61433 26.29460 -23.08337 1.000 55.13652 179 VAL A CA 1
ATOM 516 C C . VAL A 1 79 ? -21.51085 25.63903 -23.90071 1.000 56.95119 179 VAL A C 1
ATOM 517 O O . VAL A 1 79 ? -21.77299 25.09932 -24.98122 1.000 56.72043 179 VAL A O 1
ATOM 521 N N . THR A 1 80 ? -20.28277 25.68760 -23.39102 1.000 56.50756 180 THR A N 1
ATOM 522 C CA . THR A 1 80 ? -19.11967 25.16513 -24.09881 1.000 59.46001 180 THR A CA 1
ATOM 523 C C . THR A 1 80 ? -18.63746 23.88919 -23.42558 1.000 57.19766 180 THR A C 1
ATOM 524 O O . THR A 1 80 ? -18.49685 23.84503 -22.19837 1.000 59.22446 180 THR A O 1
ATOM 528 N N . ILE A 1 81 ? -18.39761 22.85514 -24.22705 1.000 60.53678 181 ILE A N 1
ATOM 529 C CA . ILE A 1 81 ? -17.83847 21.59581 -23.75080 1.000 61.26523 181 ILE A CA 1
ATOM 530 C C . ILE A 1 81 ? -16.39263 21.50772 -24.21617 1.000 66.56976 181 ILE A C 1
ATOM 531 O O . ILE A 1 81 ? -16.09456 21.78511 -25.38455 1.000 67.58919 181 ILE A O 1
ATOM 536 N N . ASN A 1 82 ? -15.49592 21.11975 -23.30847 1.000 66.56059 182 ASN A N 1
ATOM 537 C CA . ASN A 1 82 ? -14.09478 20.87444 -23.63386 1.000 69.35426 182 ASN A CA 1
ATOM 538 C C . ASN A 1 82 ? -13.71634 19.48746 -23.14215 1.000 73.54785 182 ASN A C 1
ATOM 539 O O . ASN A 1 82 ? -13.95466 19.15501 -21.97697 1.000 72.29419 182 ASN A O 1
ATOM 544 N N . ALA A 1 83 ? -13.13537 18.68140 -24.02815 1.000 77.17071 183 ALA A N 1
ATOM 545 C CA . ALA A 1 83 ? -12.68905 17.33700 -23.69154 1.000 83.65179 183 ALA A CA 1
ATOM 546 C C . ALA A 1 83 ? -11.25060 17.15677 -24.15426 1.000 91.36938 183 ALA A C 1
ATOM 547 O O . ALA A 1 83 ? -10.88880 17.57354 -25.25917 1.000 91.25110 183 ALA A O 1
ATOM 549 N N . SER A 1 84 ? -10.43324 16.53587 -23.30477 1.000 94.08878 184 SER A N 1
ATOM 550 C CA . SER A 1 84 ? -9.01062 16.38038 -23.56499 1.000 98.82241 184 SER A CA 1
ATOM 551 C C . SER A 1 84 ? -8.57667 14.94764 -23.30087 1.000 101.14347 184 SER A C 1
ATOM 552 O O . SER A 1 84 ? -9.19685 14.22604 -22.51712 1.000 98.76423 184 SER A O 1
ATOM 555 N N . ASN A 1 85 ? -7.50786 14.54540 -23.98044 1.000 106.49761 185 ASN A N 1
ATOM 556 C CA . ASN A 1 85 ? -6.74339 13.35548 -23.63232 1.000 109.12416 185 ASN A CA 1
ATOM 557 C C . ASN A 1 85 ? -5.31411 13.57486 -24.11780 1.000 113.65631 185 ASN A C 1
ATOM 558 O O . ASN A 1 85 ? -4.95920 14.66429 -24.57881 1.000 113.23529 185 ASN A O 1
ATOM 563 N N . ILE A 1 86 ? -4.48700 12.53195 -24.02236 1.000 116.60184 186 ILE A N 1
ATOM 564 C CA . ILE A 1 86 ? -3.07775 12.66370 -24.37709 1.000 119.85472 186 ILE A CA 1
ATOM 565 C C . ILE A 1 86 ? -2.84482 12.83468 -25.87094 1.000 120.72640 186 ILE A C 1
ATOM 566 O O . ILE A 1 86 ? -1.70168 13.06208 -26.28233 1.000 121.99111 186 ILE A O 1
ATOM 571 N N . ASP A 1 87 ? -3.89258 12.74652 -26.69401 1.000 119.71968 187 ASP A N 1
ATOM 572 C CA . ASP A 1 87 ? -3.75858 12.85059 -28.14211 1.000 120.75170 187 ASP A CA 1
ATOM 573 C C . ASP A 1 87 ? -4.15624 14.21286 -28.69724 1.000 118.88079 187 ASP A C 1
ATOM 578 N N . GLY A 1 88 ? -4.67722 15.10528 -27.87343 1.000 118.81847 188 GLY A N 1
ATOM 579 C CA . GLY A 1 88 ? -5.15456 16.38923 -28.34109 1.000 116.88905 188 GLY A CA 1
ATOM 580 C C . GLY A 1 88 ? -6.36759 16.82567 -27.54241 1.000 112.07717 188 GLY A C 1
ATOM 581 O O . GLY A 1 88 ? -6.71749 16.22646 -26.52999 1.000 108.65425 188 GLY A O 1
ATOM 582 N N . THR A 1 89 ? -7.00100 17.89441 -28.02045 1.000 107.63147 189 THR A N 1
ATOM 583 C CA . THR A 1 89 ? -8.16915 18.47100 -27.37159 1.000 101.66125 189 THR A CA 1
ATOM 584 C C . THR A 1 89 ? -9.29919 18.60639 -28.38625 1.000 98.08748 189 THR A C 1
ATOM 585 O O . THR A 1 89 ? -9.14560 18.29572 -29.57235 1.000 98.20674 189 THR A O 1
ATOM 589 N N . THR A 1 90 ? -10.44519 19.08044 -27.89916 1.000 92.70808 190 THR A N 1
ATOM 590 C CA . THR A 1 90 ? -11.61823 19.32963 -28.72522 1.000 84.76005 190 THR A CA 1
ATOM 591 C C . THR A 1 90 ? -12.54700 20.26286 -27.95931 1.000 79.27228 190 THR A C 1
ATOM 592 O O . THR A 1 90 ? -12.40962 20.44467 -26.74572 1.000 76.46484 190 THR A O 1
ATOM 596 N N . THR A 1 91 ? -13.48876 20.86223 -28.68645 1.000 72.29582 191 THR A N 1
ATOM 597 C CA . THR A 1 91 ? -14.44912 21.77170 -28.07984 1.000 70.59837 191 THR A CA 1
ATOM 598 C C . THR A 1 91 ? -15.74453 21.75558 -28.87929 1.000 68.44555 191 THR A C 1
ATOM 599 O O . THR A 1 91 ? -15.75227 21.44835 -30.07502 1.000 65.89117 191 THR A O 1
ATOM 603 N N . LYS A 1 92 ? -16.84410 22.08461 -28.19917 1.000 62.84578 192 LYS A N 1
ATOM 604 C CA . LYS A 1 92 ? -18.15113 22.19432 -28.83015 1.000 62.25569 192 LYS A CA 1
ATOM 605 C C . LYS A 1 92 ? -18.94683 23.28736 -28.13229 1.000 61.79501 192 LYS A C 1
ATOM 606 O O . LYS A 1 92 ? -18.78361 23.52259 -26.93131 1.000 61.59266 192 LYS A O 1
ATOM 612 N N . ASP A 1 93 ? -19.80557 23.95773 -28.89884 1.000 59.13487 193 ASP A N 1
ATOM 613 C CA . ASP A 1 93 ? -20.67921 25.01029 -28.39015 1.000 59.83495 193 ASP A CA 1
ATOM 614 C C . ASP A 1 93 ? -22.12992 24.61137 -28.62532 1.000 55.59286 193 ASP A C 1
ATOM 615 O O . ASP A 1 93 ? -22.53135 24.36996 -29.76686 1.000 50.59967 193 ASP A O 1
ATOM 620 N N . VAL A 1 94 ? -22.92321 24.55295 -27.55667 1.000 52.14690 194 VAL A N 1
ATOM 621 C CA . VAL A 1 94 ? -24.35796 24.31022 -27.67102 1.000 50.84500 194 VAL A CA 1
ATOM 622 C C . VAL A 1 94 ? -25.09355 25.60275 -27.33984 1.000 48.29686 194 VAL A C 1
ATOM 623 O O . VAL A 1 94 ? -24.78285 26.26983 -26.34543 1.000 51.47375 194 VAL A O 1
ATOM 627 N N . SER A 1 95 ? -26.04152 25.97479 -28.19818 1.000 48.23226 195 SER A N 1
ATOM 628 C CA . SER A 1 95 ? -26.85085 27.17313 -28.01342 1.000 41.63482 195 SER A CA 1
ATOM 629 C C . SER A 1 95 ? -28.19095 26.74673 -27.41847 1.000 46.54303 195 SER A C 1
ATOM 630 O O . SER A 1 95 ? -28.97162 26.03820 -28.06521 1.000 43.91097 195 SER A O 1
ATOM 633 N N . VAL A 1 96 ? -28.44378 27.15727 -26.18133 1.000 45.22415 196 VAL A N 1
ATOM 634 C CA . VAL A 1 96 ? -29.67562 26.82097 -25.47419 1.000 40.68223 196 VAL A CA 1
ATOM 635 C C . VAL A 1 96 ? -30.54312 28.06934 -25.45766 1.000 42.52371 196 VAL A C 1
ATOM 636 O O . VAL A 1 96 ? -30.20314 29.06608 -24.81013 1.000 44.98929 196 VAL A O 1
ATOM 640 N N . GLU A 1 97 ? -31.66941 28.01852 -26.15518 1.000 42.76604 197 GLU A N 1
ATOM 641 C CA . GLU A 1 97 ? -32.57928 29.15198 -26.24655 1.000 42.47030 197 GLU A CA 1
ATOM 642 C C . GLU A 1 97 ? -33.73554 28.93408 -25.27738 1.000 40.63670 197 GLU A C 1
ATOM 643 O O . GLU A 1 97 ? -34.58068 28.06140 -25.49516 1.000 39.61580 197 GLU A O 1
ATOM 649 N N . VAL A 1 98 ? -33.78526 29.73561 -24.22084 1.000 41.00424 198 VAL A N 1
ATOM 650 C CA . VAL A 1 98 ? -34.89629 29.66339 -23.27672 1.000 41.28851 198 VAL A CA 1
ATOM 651 C C . VAL A 1 98 ? -36.02708 30.51645 -23.84671 1.000 43.34227 198 VAL A C 1
ATOM 652 O O . VAL A 1 98 ? -35.94887 31.74701 -23.83129 1.000 44.75641 198 VAL A O 1
ATOM 656 N N . VAL A 1 99 ? -37.06590 29.86497 -24.37357 1.000 39.06121 199 VAL A N 1
ATOM 657 C CA . VAL A 1 99 ? -38.10772 30.56421 -25.11590 1.000 42.21250 199 VAL A CA 1
ATOM 658 C C . VAL A 1 99 ? -39.51030 30.35741 -24.54985 1.000 46.10042 199 VAL A C 1
ATOM 659 O O . VAL A 1 99 ? -40.40242 31.16613 -24.85486 1.000 43.25871 199 VAL A O 1
ATOM 663 N N . GLU A 1 100 ? -39.77378 29.32361 -23.74625 1.000 41.33026 200 GLU A N 1
ATOM 664 C CA . GLU A 1 100 ? -41.12866 29.06516 -23.27445 1.000 36.99223 200 GLU A CA 1
ATOM 665 C C . GLU A 1 100 ? -41.23813 29.32065 -21.77923 1.000 37.80859 200 GLU A C 1
ATOM 666 O O . GLU A 1 100 ? -40.29672 29.09318 -21.02012 1.000 34.12560 200 GLU A O 1
ATOM 672 N N . THR A 1 101 ? -42.40478 29.78115 -21.36356 1.000 35.41648 201 THR A N 1
ATOM 673 C CA . THR A 1 101 ? -42.71356 29.87829 -19.94830 1.000 35.63823 201 THR A CA 1
ATOM 674 C C . THR A 1 101 ? -43.66507 28.75752 -19.55588 1.000 31.90528 201 THR A C 1
ATOM 675 O O . THR A 1 101 ? -44.30806 28.12841 -20.39614 1.000 35.19304 201 THR A O 1
ATOM 679 N N . MET A 1 102 ? -43.73422 28.49805 -18.25742 1.000 31.88634 202 MET A N 1
ATOM 680 C CA . MET A 1 102 ? -44.73537 27.64108 -17.64525 1.000 33.76813 202 MET A CA 1
ATOM 681 C C . MET A 1 102 ? -45.24663 28.38237 -16.42065 1.000 29.38464 202 MET A C 1
ATOM 682 O O . MET A 1 102 ? -44.57810 29.29545 -15.92495 1.000 31.16439 202 MET A O 1
ATOM 687 N N . PRO A 1 103 ? -46.45503 28.07358 -15.94484 1.000 27.19823 203 PRO A N 1
ATOM 688 C CA . PRO A 1 103 ? -47.05891 28.89705 -14.89021 1.000 26.58359 203 PRO A CA 1
ATOM 689 C C . PRO A 1 103 ? -46.53450 28.63751 -13.48771 1.000 25.28326 203 PRO A C 1
ATOM 690 O O . PRO A 1 103 ? -47.12379 29.16855 -12.54065 1.000 23.82544 203 PRO A O 1
ATOM 694 N N . TYR A 1 104 ? -45.45826 27.86487 -13.33148 1.000 23.88033 204 TYR A N 1
ATOM 695 C CA . TYR A 1 104 ? -44.87342 27.66552 -12.00306 1.000 21.80646 204 TYR A CA 1
ATOM 696 C C . TYR A 1 104 ? -44.33549 28.98518 -11.48630 1.000 21.99799 204 TYR A C 1
ATOM 697 O O . TYR A 1 104 ? -43.50960 29.62684 -12.14507 1.000 23.96776 204 TYR A O 1
ATOM 706 N N . VAL A 1 105 ? -44.80213 29.38367 -10.30211 1.000 22.05961 205 VAL A N 1
ATOM 707 C CA . VAL A 1 105 ? -44.44244 30.64545 -9.67463 1.000 20.92640 205 VAL A CA 1
ATOM 708 C C . VAL A 1 105 ? -44.12615 30.38102 -8.20744 1.000 19.56928 205 VAL A C 1
ATOM 709 O O . VAL A 1 105 ? -44.83813 29.62391 -7.53564 1.000 20.01597 205 VAL A O 1
ATOM 713 N N . VAL A 1 106 ? -43.06091 31.01012 -7.71923 1.000 19.67135 206 VAL A N 1
ATOM 714 C CA . VAL A 1 106 ? -42.71813 31.09556 -6.30293 1.000 18.82843 206 VAL A CA 1
ATOM 715 C C . VAL A 1 106 ? -42.57172 32.57570 -5.98651 1.000 20.69195 206 VAL A C 1
ATOM 716 O O . VAL A 1 106 ? -41.75501 33.26228 -6.61672 1.000 20.89235 206 VAL A O 1
ATOM 720 N N . LYS A 1 107 ? -43.34246 33.07257 -5.00726 1.000 18.91786 207 LYS A N 1
ATOM 721 C CA . LYS A 1 107 ? -43.21234 34.47636 -4.63517 1.000 19.63148 207 LYS A CA 1
ATOM 722 C C . LYS A 1 107 ? -43.40944 34.62531 -3.13981 1.000 20.89967 207 LYS A C 1
ATOM 723 O O . LYS A 1 107 ? -44.12508 33.84261 -2.52008 1.000 20.24567 207 LYS A O 1
ATOM 729 N N . PHE A 1 108 ? -42.77299 35.60755 -2.58353 1.000 18.39420 208 PHE A N 1
ATOM 730 C CA . PHE A 1 108 ? -43.02117 35.83506 -1.17558 1.000 17.07609 208 PHE A CA 1
ATOM 731 C C . PHE A 1 108 ? -44.10900 36.88894 -1.00285 1.000 17.34285 208 PHE A C 1
ATOM 732 O O . PHE A 1 108 ? -44.29219 37.75080 -1.87099 1.000 19.77936 208 PHE A O 1
ATOM 740 N N . PRO A 1 109 ? -44.91061 36.78347 0.05149 1.000 17.08515 209 PRO A N 1
ATOM 741 C CA . PRO A 1 109 ? -46.10698 37.62468 0.15297 1.000 17.33144 209 PRO A CA 1
ATOM 742 C C . PRO A 1 109 ? -45.76387 39.03550 0.58335 1.000 18.80608 209 PRO A C 1
ATOM 743 O O . PRO A 1 109 ? -44.75777 39.27568 1.25094 1.000 19.72096 209 PRO A O 1
ATOM 747 N N . THR A 1 110 ? -46.59751 39.97755 0.15237 1.000 18.19625 210 THR A N 1
ATOM 748 C CA . THR A 1 110 ? -46.54394 41.35221 0.63993 1.000 17.15565 210 THR A CA 1
ATOM 749 C C . THR A 1 110 ? -47.50537 41.50883 1.81343 1.000 16.71112 210 THR A C 1
ATOM 750 O O . THR A 1 110 ? -48.31968 40.61783 2.08882 1.000 17.56659 210 THR A O 1
ATOM 754 N N . PRO A 1 111 ? -47.43667 42.62517 2.55425 1.000 15.55365 211 PRO A N 1
ATOM 755 C CA . PRO A 1 111 ? -48.31601 42.77045 3.73598 1.000 16.84609 211 PRO A CA 1
ATOM 756 C C . PRO A 1 111 ? -49.77866 43.03683 3.40869 1.000 17.97234 211 PRO A C 1
ATOM 757 O O . PRO A 1 111 ? -50.61277 42.98026 4.32476 1.000 19.42715 211 PRO A O 1
ATOM 761 N N . SER A 1 112 ? -50.12273 43.35091 2.16061 1.000 16.22700 212 SER A N 1
ATOM 762 C CA . SER A 1 112 ? -51.51907 43.55862 1.77281 1.000 16.14679 212 SER A CA 1
ATOM 763 C C . SER A 1 112 ? -51.61406 43.54045 0.25603 1.000 17.46242 212 SER A C 1
ATOM 764 O O . SER A 1 112 ? -50.60617 43.60196 -0.44869 1.000 20.07642 212 SER A O 1
ATOM 767 N N . TYR A 1 113 ? -52.85641 43.47251 -0.22531 1.000 17.31122 213 TYR A N 1
ATOM 768 C CA . TYR A 1 113 ? -53.09793 43.37996 -1.66594 1.000 17.92306 213 TYR A CA 1
ATOM 769 C C . TYR A 1 113 ? -52.44446 44.53483 -2.41221 1.000 18.63289 213 TYR A C 1
ATOM 770 O O . TYR A 1 113 ? -51.90696 44.35605 -3.52206 1.000 18.79182 213 TYR A O 1
ATOM 779 N N . LEU A 1 114 ? -52.53999 45.74411 -1.86708 1.000 18.90179 214 LEU A N 1
ATOM 780 C CA . LEU A 1 114 ? -52.05302 46.91399 -2.58754 1.000 19.91655 214 LEU A CA 1
ATOM 781 C C . LEU A 1 114 ? -50.56624 47.17946 -2.39462 1.000 20.82489 214 LEU A C 1
ATOM 782 O O . LEU A 1 114 ? -49.99277 47.96516 -3.15485 1.000 23.15521 214 LEU A O 1
ATOM 787 N N . GLN A 1 115 ? -49.92827 46.57118 -1.39477 1.000 19.41385 215 GLN A N 1
ATOM 788 C CA . GLN A 1 115 ? -48.49892 46.75823 -1.20258 1.000 18.88182 215 GLN A CA 1
ATOM 789 C C . GLN A 1 115 ? -47.69083 45.81773 -2.08709 1.000 20.02389 215 GLN A C 1
ATOM 790 O O . GLN A 1 115 ? -48.07759 44.66852 -2.31912 1.000 21.33527 215 GLN A O 1
ATOM 796 N N . THR A 1 116 ? -46.54625 46.30381 -2.58011 1.000 21.85482 216 THR A N 1
ATOM 797 C CA . THR A 1 116 ? -45.78486 45.51208 -3.53800 1.000 21.10662 216 THR A CA 1
ATOM 798 C C . THR A 1 116 ? -44.44281 45.01088 -3.01925 1.000 22.42425 216 THR A C 1
ATOM 799 O O . THR A 1 116 ? -43.92843 44.02685 -3.56204 1.000 21.54639 216 THR A O 1
ATOM 803 N N . SER A 1 117 ? -43.88353 45.62335 -1.97376 1.000 19.08734 217 SER A N 1
ATOM 804 C CA . SER A 1 117 ? -42.60012 45.17669 -1.44190 1.000 19.23535 217 SER A CA 1
ATOM 805 C C . SER A 1 117 ? -42.75607 43.85473 -0.72836 1.000 18.87327 217 SER A C 1
ATOM 806 O O . SER A 1 117 ? -43.72039 43.65301 0.02500 1.000 18.63355 217 SER A O 1
ATOM 809 N N . THR A 1 118 ? -41.77600 42.97344 -0.91475 1.000 18.78755 218 THR A N 1
ATOM 810 C CA . THR A 1 118 ? -41.76291 41.71940 -0.16473 1.000 17.80381 218 THR A CA 1
ATOM 811 C C . THR A 1 118 ? -40.79663 41.74417 1.01354 1.000 17.34880 218 THR A C 1
ATOM 812 O O . THR A 1 118 ? -40.66316 40.72237 1.70675 1.000 18.52150 218 THR A O 1
ATOM 816 N N . ASP A 1 119 ? -40.13551 42.87393 1.27691 1.000 17.21633 219 ASP A N 1
ATOM 817 C CA . ASP A 1 119 ? -39.17507 42.93096 2.37324 1.000 18.67516 219 ASP A CA 1
ATOM 818 C C . ASP A 1 119 ? -39.85586 42.61457 3.70411 1.000 17.78764 219 ASP A C 1
ATOM 819 O O . ASP A 1 119 ? -41.01679 42.96330 3.93441 1.000 18.34601 219 ASP A O 1
ATOM 824 N N . ARG A 1 120 ? -39.11390 41.95853 4.59204 1.000 18.04902 220 ARG A N 1
ATOM 825 C CA . ARG A 1 120 ? -39.62076 41.57263 5.90286 1.000 18.40179 220 ARG A CA 1
ATOM 826 C C . ARG A 1 120 ? -38.76601 42.21023 6.98647 1.000 19.13995 220 ARG A C 1
ATOM 827 O O . ARG A 1 120 ? -37.57959 42.48581 6.77338 1.000 19.64680 220 ARG A O 1
ATOM 835 N N . TYR A 1 121 ? -39.38307 42.47772 8.14279 1.000 17.99863 221 TYR A N 1
ATOM 836 C CA . TYR A 1 121 ? -38.73926 43.23413 9.21270 1.000 19.39598 221 TYR A CA 1
ATOM 837 C C . TYR A 1 121 ? -38.91744 42.49857 10.52709 1.000 18.80805 221 TYR A C 1
ATOM 838 O O . TYR A 1 121 ? -40.01114 42.01132 10.83166 1.000 18.21901 221 TYR A O 1
ATOM 847 N N . THR A 1 122 ? -37.84280 42.43924 11.30286 1.000 18.10146 222 THR A N 1
ATOM 848 C CA . THR A 1 122 ? -37.91454 41.82852 12.62569 1.000 17.23826 222 THR A CA 1
ATOM 849 C C . THR A 1 122 ? -36.91698 42.49509 13.56790 1.000 20.33025 222 THR A C 1
ATOM 850 O O . THR A 1 122 ? -36.05138 43.27386 13.16420 1.000 20.46285 222 THR A O 1
ATOM 854 N N . PHE A 1 123 ? -37.07629 42.19190 14.84642 1.000 21.23439 223 PHE A N 1
ATOM 855 C CA . PHE A 1 123 ? -36.13324 42.54602 15.89291 1.000 21.44151 223 PHE A CA 1
ATOM 856 C C . PHE A 1 123 ? -35.10779 41.43061 16.07002 1.000 21.86524 223 PHE A C 1
ATOM 857 O O . PHE A 1 123 ? -35.36420 40.25382 15.76241 1.000 22.15542 223 PHE A O 1
ATOM 865 N N . ALA A 1 124 ? -33.93708 41.80514 16.58963 1.000 23.23420 224 ALA A N 1
ATOM 866 C CA . ALA A 1 124 ? -32.94101 40.78786 16.86290 1.000 24.71907 224 ALA A CA 1
ATOM 867 C C . ALA A 1 124 ? -33.53361 39.73592 17.79932 1.000 24.72236 224 ALA A C 1
ATOM 868 O O . ALA A 1 124 ? -34.24520 40.06018 18.75341 1.000 24.54666 224 ALA A O 1
ATOM 870 N N . ASP A 1 125 ? -33.26674 38.46702 17.48801 1.000 23.75756 225 ASP A N 1
ATOM 871 C CA . ASP A 1 125 ? -33.71333 37.30168 18.24298 1.000 21.77489 225 ASP A CA 1
ATOM 872 C C . ASP A 1 125 ? -35.21368 37.04314 18.11750 1.000 24.52856 225 ASP A C 1
ATOM 873 O O . ASP A 1 125 ? -35.73598 36.14232 18.78647 1.000 24.80551 225 ASP A O 1
ATOM 878 N N . ARG A 1 126 ? -35.92690 37.74832 17.22873 1.000 22.29139 226 ARG A N 1
ATOM 879 C CA . ARG A 1 126 ? -37.31068 37.36478 16.94050 1.000 20.90531 226 ARG A CA 1
ATOM 880 C C . ARG A 1 126 ? -37.37539 36.60540 15.62165 1.000 18.94483 226 ARG A C 1
ATOM 881 O O . ARG A 1 126 ? -36.94027 37.13356 14.58970 1.000 19.62965 226 ARG A O 1
ATOM 889 N N . PRO A 1 127 ? -37.90114 35.39154 15.59692 1.000 19.50520 227 PRO A N 1
ATOM 890 C CA . PRO A 1 127 ? -37.97852 34.64874 14.32956 1.000 19.34413 227 PRO A CA 1
ATOM 891 C C . PRO A 1 127 ? -38.90901 35.30313 13.32116 1.000 20.51636 227 PRO A C 1
ATOM 892 O O . PRO A 1 127 ? -39.90612 35.93654 13.67437 1.000 18.56612 227 PRO A O 1
ATOM 896 N N . VAL A 1 128 ? -38.55747 35.14932 12.04773 1.000 18.79973 228 VAL A N 1
ATOM 897 C CA . VAL A 1 128 ? -39.45866 35.44009 10.93671 1.000 17.91900 228 VAL A CA 1
ATOM 898 C C . VAL A 1 128 ? -39.76302 34.11882 10.24124 1.000 18.31563 228 VAL A C 1
ATOM 899 O O . VAL A 1 128 ? -38.84901 33.36281 9.88514 1.000 19.91221 228 VAL A O 1
ATOM 903 N N . PHE A 1 129 ? -41.05082 33.83813 10.04736 1.000 17.76238 229 PHE A N 1
ATOM 904 C CA . PHE A 1 129 ? -41.48570 32.58695 9.43621 1.000 16.74277 229 PHE A CA 1
ATOM 905 C C . PHE A 1 129 ? -41.68449 32.85251 7.95392 1.000 17.55717 229 PHE A C 1
ATOM 906 O O . PHE A 1 129 ? -42.72783 33.36167 7.53134 1.000 18.26220 229 PHE A O 1
ATOM 914 N N . LEU A 1 130 ? -40.67100 32.50238 7.16937 1.000 19.20132 230 LEU A N 1
ATOM 915 C CA . LEU A 1 130 ? -40.70880 32.74711 5.73604 1.000 17.70113 230 LEU A CA 1
ATOM 916 C C . LEU A 1 130 ? -41.44254 31.60676 5.04719 1.000 19.26249 230 LEU A C 1
ATOM 917 O O . LEU A 1 130 ? -41.11542 30.43417 5.25884 1.000 17.74805 230 LEU A O 1
ATOM 922 N N . ARG A 1 131 ? -42.40638 31.95855 4.19082 1.000 15.52297 231 ARG A N 1
ATOM 923 C CA . ARG A 1 131 ? -43.23777 30.96303 3.52244 1.000 15.78045 231 ARG A CA 1
ATOM 924 C C . ARG A 1 131 ? -43.61825 31.50700 2.15357 1.000 17.11624 231 ARG A C 1
ATOM 925 O O . ARG A 1 131 ? -44.33305 32.51456 2.06333 1.000 17.44515 231 ARG A O 1
ATOM 933 N N . PRO A 1 132 ? -43.19401 30.87949 1.06681 1.000 18.19190 232 PRO A N 1
ATOM 934 C CA . PRO A 1 132 ? -43.59434 31.38775 -0.24359 1.000 16.17382 232 PRO A CA 1
ATOM 935 C C . PRO A 1 132 ? -45.03714 31.03619 -0.55471 1.000 17.10076 232 PRO A C 1
ATOM 936 O O . PRO A 1 132 ? -45.59137 30.04427 -0.06484 1.000 16.49355 232 PRO A O 1
ATOM 940 N N . LEU A 1 133 ? -45.64411 31.87451 -1.38740 1.000 17.88899 233 LEU A N 1
ATOM 941 C CA . LEU A 1 133 ? -46.85430 31.50210 -2.11042 1.000 17.98821 233 LEU A CA 1
ATOM 942 C C . LEU A 1 133 ? -46.44555 30.78595 -3.39300 1.000 17.90005 233 LEU A C 1
ATOM 943 O O . LEU A 1 133 ? -45.43155 31.11903 -4.00434 1.000 19.10105 233 LEU A O 1
ATOM 948 N N . LEU A 1 134 ? -47.23446 29.79955 -3.78852 1.000 17.75220 234 LEU A N 1
ATOM 949 C CA . LEU A 1 134 ? -46.93285 28.97391 -4.95313 1.000 19.69961 234 LEU A CA 1
ATOM 950 C C . LEU A 1 134 ? -48.07360 29.01432 -5.95311 1.000 19.09489 234 LEU A C 1
ATOM 951 O O . LEU A 1 134 ? -49.24302 29.06501 -5.57296 1.000 20.59497 234 LEU A O 1
ATOM 956 N N . GLU A 1 135 ? -47.73445 28.91890 -7.24505 1.000 20.11501 235 GLU A N 1
ATOM 957 C CA . GLU A 1 135 ? -48.73514 28.73187 -8.28711 1.000 21.65442 235 GLU A CA 1
ATOM 958 C C . GLU A 1 135 ? -48.32072 27.56208 -9.15635 1.000 22.02004 235 GLU A C 1
ATOM 959 O O . GLU A 1 135 ? -47.13607 27.39825 -9.46546 1.000 19.83385 235 GLU A O 1
ATOM 965 N N . TYR A 1 136 ? -49.30987 26.73445 -9.51078 1.000 21.32065 236 TYR A N 1
ATOM 966 C CA . TYR A 1 136 ? -49.17595 25.62754 -10.46348 1.000 22.25842 236 TYR A CA 1
ATOM 967 C C . TYR A 1 136 ? -48.47810 24.40692 -9.87191 1.000 23.42509 236 TYR A C 1
ATOM 968 O O . TYR A 1 136 ? -48.58442 23.31134 -10.43163 1.000 29.22148 236 TYR A O 1
ATOM 977 N N . PHE A 1 137 ? -47.78094 24.56406 -8.74592 1.000 23.23988 237 PHE A N 1
ATOM 978 C CA . PHE A 1 137 ? -47.16844 23.42210 -8.08450 1.000 22.27765 237 PHE A CA 1
ATOM 979 C C . PHE A 1 137 ? -48.23066 22.51297 -7.49044 1.000 25.27219 237 PHE A C 1
ATOM 980 O O . PHE A 1 137 ? -49.20541 22.97734 -6.88645 1.000 28.83121 237 PHE A O 1
ATOM 988 N N . ASP A 1 138 ? -48.01006 21.21372 -7.64657 1.000 23.06774 238 ASP A N 1
ATOM 989 C CA . ASP A 1 138 ? -48.85072 20.17357 -7.07785 1.000 26.18927 238 ASP A CA 1
ATOM 990 C C . ASP A 1 138 ? -48.10568 19.30903 -6.07277 1.000 28.28755 238 ASP A C 1
ATOM 991 O O . ASP A 1 138 ? -48.74300 18.71071 -5.19810 1.000 27.58864 238 ASP A O 1
ATOM 996 N N . ASN A 1 139 ? -46.78740 19.25023 -6.15611 1.000 22.73473 239 ASN A N 1
ATOM 997 C CA . ASN A 1 139 ? -45.96476 18.31054 -5.41099 1.000 22.39827 239 ASN A CA 1
ATOM 998 C C . ASN A 1 139 ? -44.60332 18.94825 -5.12575 1.000 20.62559 239 ASN A C 1
ATOM 999 O O . ASN A 1 139 ? -43.56700 18.45742 -5.59095 1.000 21.68235 239 ASN A O 1
ATOM 1004 N N . PRO A 1 140 ? -44.55802 20.02677 -4.35141 1.000 20.14203 240 PRO A N 1
ATOM 1005 C CA . PRO A 1 140 ? -43.31029 20.79558 -4.20898 1.000 20.00613 240 PRO A CA 1
ATOM 1006 C C . PRO A 1 140 ? -42.32908 20.23802 -3.18449 1.000 19.23377 240 PRO A C 1
ATOM 1007 O O . PRO A 1 140 ? -42.71201 19.61770 -2.18414 1.000 18.60547 240 PRO A O 1
ATOM 1011 N N . ARG A 1 141 ? -41.04519 20.48658 -3.44816 1.000 20.44433 241 ARG A N 1
ATOM 1012 C CA . ARG A 1 141 ? -39.95386 20.20630 -2.51217 1.000 19.14621 241 ARG A CA 1
ATOM 1013 C C . ARG A 1 141 ? -39.15128 21.48598 -2.32082 1.000 19.42995 241 ARG A C 1
ATOM 1014 O O . ARG A 1 141 ? -39.05196 22.30149 -3.24034 1.000 21.15267 241 ARG A O 1
ATOM 1022 N N . PHE A 1 142 ? -38.58458 21.67009 -1.12446 1.000 17.54220 242 PHE A N 1
ATOM 1023 C CA . PHE A 1 142 ? -38.07801 22.97185 -0.69929 1.000 18.06722 242 PHE A CA 1
ATOM 1024 C C . PHE A 1 142 ? -36.61433 22.88742 -0.31403 1.000 19.84212 242 PHE A C 1
ATOM 1025 O O . PHE A 1 142 ? -36.20931 21.95326 0.38669 1.000 20.76517 242 PHE A O 1
ATOM 1033 N N . GLU A 1 143 ? -35.82431 23.86594 -0.78110 1.000 19.89821 243 GLU A N 1
ATOM 1034 C CA . GLU A 1 143 ? -34.45785 24.09176 -0.33262 1.000 21.24647 243 GLU A CA 1
ATOM 1035 C C . GLU A 1 143 ? -34.34631 25.55826 0.02967 1.000 22.36496 243 GLU A C 1
ATOM 1036 O O . GLU A 1 143 ? -34.87152 26.40759 -0.68532 1.000 23.05068 243 GLU A O 1
ATOM 1042 N N . TRP A 1 144 ? -33.65286 25.85698 1.12006 1.000 19.78555 244 TRP A N 1
ATOM 1043 C CA . TRP A 1 144 ? -33.52884 27.21626 1.62670 1.000 20.11497 244 TRP A CA 1
ATOM 1044 C C . TRP A 1 144 ? -32.06746 27.59531 1.80388 1.000 21.73552 244 TRP A C 1
ATOM 1045 O O . TRP A 1 144 ? -31.25228 26.76560 2.22780 1.000 22.65432 244 TRP A O 1
ATOM 1056 N N . SER A 1 145 ? -31.74807 28.86422 1.50436 1.000 21.24657 245 SER A N 1
ATOM 1057 C CA . SER A 1 145 ? -30.41845 29.43516 1.70360 1.000 22.03845 245 SER A CA 1
ATOM 1058 C C . SER A 1 145 ? -30.50383 30.79656 2.38577 1.000 23.23459 245 SER A C 1
ATOM 1059 O O . SER A 1 145 ? -31.47932 31.53703 2.22086 1.000 22.09662 245 SER A O 1
ATOM 1062 N N . VAL A 1 146 ? -29.46996 31.13110 3.15411 1.000 24.68964 246 VAL A N 1
ATOM 1063 C CA . VAL A 1 146 ? -29.33403 32.45619 3.75163 1.000 21.70467 246 VAL A CA 1
ATOM 1064 C C . VAL A 1 146 ? -27.98651 33.00812 3.32063 1.000 24.75674 246 VAL A C 1
ATOM 1065 O O . VAL A 1 146 ? -26.94659 32.40981 3.62323 1.000 26.00222 246 VAL A O 1
ATOM 1069 N N . ASP A 1 147 ? -28.00747 34.13543 2.62234 1.000 23.49192 247 ASP A N 1
ATOM 1070 C CA . ASP A 1 147 ? -26.78066 34.80441 2.16507 1.000 28.92382 247 ASP A CA 1
ATOM 1071 C C . ASP A 1 147 ? -25.87349 33.82572 1.42868 1.000 30.96020 247 ASP A C 1
ATOM 1072 O O . ASP A 1 147 ? -24.65614 33.79392 1.62727 1.000 29.52441 247 ASP A O 1
ATOM 1077 N N . GLY A 1 148 ? -26.49012 32.99511 0.58804 1.000 28.21903 248 GLY A N 1
ATOM 1078 C CA . GLY A 1 148 ? -25.75670 32.10520 -0.28987 1.000 32.46414 248 GLY A CA 1
ATOM 1079 C C . GLY A 1 148 ? -25.39321 30.76268 0.30197 1.000 32.24795 248 GLY A C 1
ATOM 1080 O O . GLY A 1 148 ? -24.81757 29.92436 -0.41162 1.000 33.58027 248 GLY A O 1
ATOM 1081 N N . GLN A 1 149 ? -25.70182 30.52978 1.57261 1.000 29.16018 249 GLN A N 1
ATOM 1082 C CA . GLN A 1 149 ? -25.36815 29.28488 2.25350 1.000 29.60327 249 GLN A CA 1
ATOM 1083 C C . GLN A 1 149 ? -26.63008 28.44972 2.36393 1.000 28.69816 249 GLN A C 1
ATOM 1084 O O . GLN A 1 149 ? -27.60485 28.89476 2.97645 1.000 25.59021 249 GLN A O 1
ATOM 1090 N N . VAL A 1 150 ? -26.60314 27.23442 1.80173 1.000 24.67753 250 VAL A N 1
ATOM 1091 C CA . VAL A 1 150 ? -27.72319 26.31772 1.99823 1.000 26.02595 250 VAL A CA 1
ATOM 1092 C C . VAL A 1 150 ? -27.88694 26.02806 3.48159 1.000 27.39557 250 VAL A C 1
ATOM 1093 O O . VAL A 1 150 ? -26.91398 25.76414 4.20035 1.000 28.06910 250 VAL A O 1
ATOM 1097 N N . MET A 1 151 ? -29.13040 26.06811 3.94889 1.000 24.76456 251 MET A N 1
ATOM 1098 C CA . MET A 1 151 ? -29.45251 25.73741 5.33233 1.000 26.05671 251 MET A CA 1
ATOM 1099 C C . MET A 1 151 ? -29.77737 24.25585 5.35222 1.000 25.76003 251 MET A C 1
ATOM 1100 O O . MET A 1 151 ? -30.86231 23.84133 4.94389 1.000 23.75182 251 MET A O 1
ATOM 1105 N N . GLU A 1 152 ? -28.81892 23.44411 5.79526 1.000 28.59030 252 GLU A N 1
ATOM 1106 C CA . GLU A 1 152 ? -29.01410 22.00316 5.73975 1.000 29.80463 252 GLU A CA 1
ATOM 1107 C C . GLU A 1 152 ? -30.19048 21.59036 6.61135 1.000 26.24745 252 GLU A C 1
ATOM 1108 O O . GLU A 1 152 ? -30.44419 22.15705 7.67870 1.000 27.92337 252 GLU A O 1
ATOM 1114 N N . GLY A 1 153 ? -30.95825 20.63312 6.11398 1.000 29.79989 253 GLY A N 1
ATOM 1115 C CA . GLY A 1 153 ? -32.10102 20.14745 6.84450 1.000 29.22706 253 GLY A CA 1
ATOM 1116 C C . GLY A 1 153 ? -33.34605 21.00391 6.77409 1.000 27.38902 253 GLY A C 1
ATOM 1117 O O . GLY A 1 153 ? -34.37438 20.59703 7.32005 1.000 31.31678 253 GLY A O 1
ATOM 1118 N N . GLU A 1 154 ? -33.30316 22.16528 6.12665 1.000 22.41447 254 GLU A N 1
ATOM 1119 C CA . GLU A 1 154 ? -34.49751 23.01050 6.00190 1.000 21.36614 254 GLU A CA 1
ATOM 1120 C C . GLU A 1 154 ? -35.20356 22.65507 4.69980 1.000 18.96271 254 GLU A C 1
ATOM 1121 O O . GLU A 1 154 ? -34.82181 23.13873 3.61773 1.000 20.65352 254 GLU A O 1
ATOM 1127 N N . VAL A 1 155 ? -36.22531 21.79270 4.79888 1.000 19.75402 255 VAL A N 1
ATOM 1128 C CA . VAL A 1 155 ? -36.83342 21.21592 3.60257 1.000 18.69309 255 VAL A CA 1
ATOM 1129 C C . VAL A 1 155 ? -38.34811 21.34596 3.66248 1.000 18.30987 255 VAL A C 1
ATOM 1130 O O . VAL A 1 155 ? -39.06983 20.58726 3.00182 1.000 19.09231 255 VAL A O 1
ATOM 1134 N N . GLU A 1 156 ? -38.84563 22.29742 4.45702 1.000 18.32334 256 GLU A N 1
ATOM 1135 C CA . GLU A 1 156 ? -40.28154 22.45446 4.64662 1.000 17.34357 256 GLU A CA 1
ATOM 1136 C C . GLU A 1 156 ? -40.79957 23.73793 4.00906 1.000 15.73829 256 GLU A C 1
ATOM 1137 O O . GLU A 1 156 ? -40.03390 24.61171 3.59327 1.000 17.24569 256 GLU A O 1
ATOM 1143 N N . ARG A 1 157 ? -42.13368 23.80751 3.90470 1.000 18.00116 257 ARG A N 1
ATOM 1144 C CA . ARG A 1 157 ? -42.80400 24.92642 3.22865 1.000 17.16388 257 ARG A CA 1
ATOM 1145 C C . ARG A 1 157 ? -42.49879 26.25620 3.91628 1.000 17.57990 257 ARG A C 1
ATOM 1146 O O . ARG A 1 157 ? -42.43836 27.30132 3.25242 1.000 17.55964 257 ARG A O 1
ATOM 1154 N N . MET A 1 158 ? -42.28058 26.23799 5.23277 1.000 18.33424 258 MET A N 1
ATOM 1155 C CA . MET A 1 158 ? -41.82766 27.40845 5.96766 1.000 18.27647 258 MET A CA 1
ATOM 1156 C C . MET A 1 158 ? -40.39909 27.20904 6.44366 1.000 19.34523 258 MET A C 1
ATOM 1157 O O . MET A 1 158 ? -39.97290 26.09294 6.75659 1.000 18.24226 258 MET A O 1
ATOM 1162 N N . PHE A 1 159 ? -39.68342 28.32187 6.54979 1.000 17.08505 259 PHE A N 1
ATOM 1163 C CA . PHE A 1 159 ? -38.34138 28.36216 7.11805 1.000 17.55979 259 PHE A CA 1
ATOM 1164 C C . PHE A 1 159 ? -38.35562 29.40959 8.22113 1.000 20.03664 259 PHE A C 1
ATOM 1165 O O . PHE A 1 159 ? -38.65197 30.57923 7.96169 1.000 19.61299 259 PHE A O 1
ATOM 1173 N N . LYS A 1 160 ? -38.04038 28.99525 9.44616 1.000 19.54926 260 LYS A N 1
ATOM 1174 C CA . LYS A 1 160 ? -38.01242 29.89707 10.59264 1.000 19.84941 260 LYS A CA 1
ATOM 1175 C C . LYS A 1 160 ? -36.60515 30.46999 10.70319 1.000 20.60301 260 LYS A C 1
ATOM 1176 O O . LYS A 1 160 ? -35.65676 29.75304 11.06103 1.000 21.19781 260 LYS A O 1
ATOM 1182 N N . PHE A 1 161 ? -36.46179 31.75418 10.36266 1.000 19.50428 261 PHE A N 1
ATOM 1183 C CA . PHE A 1 161 ? -35.17490 32.43455 10.33753 1.000 20.50809 261 PHE A CA 1
ATOM 1184 C C . PHE A 1 161 ? -35.08783 33.42284 11.48721 1.000 22.39548 261 PHE A C 1
ATOM 1185 O O . PHE A 1 161 ? -35.94141 34.30014 11.61941 1.000 20.59207 261 PHE A O 1
ATOM 1193 N N . THR A 1 162 ? -34.04399 33.30688 12.30494 1.000 20.51164 262 THR A N 1
ATOM 1194 C CA . THR A 1 162 ? -33.89318 34.18406 13.46599 1.000 22.89621 262 THR A CA 1
ATOM 1195 C C . THR A 1 162 ? -32.55686 34.90434 13.39636 1.000 24.86350 262 THR A C 1
ATOM 1196 O O . THR A 1 162 ? -31.51793 34.32454 13.76624 1.000 26.91557 262 THR A O 1
ATOM 1200 N N . PRO A 1 163 ? -32.52725 36.15353 12.93453 1.000 23.56257 263 PRO A N 1
ATOM 1201 C CA . PRO A 1 163 ? -31.28629 36.93015 12.98675 1.000 22.89781 263 PRO A CA 1
ATOM 1202 C C . PRO A 1 163 ? -30.99458 37.33692 14.41520 1.000 27.45275 263 PRO A C 1
ATOM 1203 O O . PRO A 1 163 ? -31.90540 37.59565 15.20279 1.000 25.04688 263 PRO A O 1
ATOM 1207 N N . SER A 1 164 ? -29.70630 37.37119 14.75313 1.000 28.49080 264 SER A N 1
ATOM 1208 C CA . SER A 1 164 ? -29.28863 37.75635 16.09467 1.000 28.16465 264 SER A CA 1
ATOM 1209 C C . SER A 1 164 ? -28.66333 39.14280 16.14053 1.000 28.94983 264 SER A C 1
ATOM 1210 O O . SER A 1 164 ? -28.33993 39.63130 17.23640 1.000 31.98268 264 SER A O 1
ATOM 1213 N N . ALA A 1 165 ? -28.50678 39.79992 14.99802 1.000 28.42422 265 ALA A N 1
ATOM 1214 C CA . ALA A 1 165 ? -27.87364 41.10894 14.90638 1.000 29.54975 265 ALA A CA 1
ATOM 1215 C C . ALA A 1 165 ? -28.55592 41.95442 13.84108 1.000 30.31772 265 ALA A C 1
ATOM 1216 O O . ALA A 1 165 ? -29.06082 41.41944 12.84334 1.000 29.35212 265 ALA A O 1
ATOM 1218 N N . PRO A 1 166 ? -28.58449 43.27656 14.02153 1.000 28.00201 266 PRO A N 1
ATOM 1219 C CA . PRO A 1 166 ? -29.13736 44.14890 12.98104 1.000 28.39795 266 PRO A CA 1
ATOM 1220 C C . PRO A 1 166 ? -28.39406 43.98397 11.66672 1.000 29.84405 266 PRO A C 1
ATOM 1221 O O . PRO A 1 166 ? -27.18638 43.71784 11.64313 1.000 30.87640 266 PRO A O 1
ATOM 1225 N N . GLY A 1 167 ? -29.13857 44.13463 10.57747 1.000 27.94101 267 GLY A N 1
ATOM 1226 C CA . GLY A 1 167 ? -28.57755 44.08526 9.24322 1.000 27.09874 267 GLY A CA 1
ATOM 1227 C C . GLY A 1 167 ? -29.60374 43.54331 8.26367 1.000 27.16579 267 GLY A C 1
ATOM 1228 O O . GLY A 1 167 ? -30.76671 43.33372 8.60608 1.000 25.83588 267 GLY A O 1
ATOM 1229 N N . GLU A 1 168 ? -29.15270 43.34274 7.02554 1.000 26.64029 268 GLU A N 1
ATOM 1230 C CA . GLU A 1 168 ? -30.00251 42.80873 5.96394 1.000 25.70288 268 GLU A CA 1
ATOM 1231 C C . GLU A 1 168 ? -29.53241 41.41103 5.58706 1.000 23.99158 268 GLU A C 1
ATOM 1232 O O . GLU A 1 168 ? -28.32780 41.16611 5.44979 1.000 29.05452 268 GLU A O 1
ATOM 1238 N N . TYR A 1 169 ? -30.48820 40.49807 5.39663 1.000 21.98557 269 TYR A N 1
ATOM 1239 C CA . TYR A 1 169 ? -30.19363 39.09575 5.13540 1.000 24.42729 269 TYR A CA 1
ATOM 1240 C C . TYR A 1 169 ? -30.97295 38.68039 3.90649 1.000 25.66211 269 TYR A C 1
ATOM 1241 O O . TYR A 1 169 ? -32.16777 38.96329 3.82167 1.000 26.20638 269 TYR A O 1
ATOM 1250 N N . THR A 1 170 ? -30.30969 38.02250 2.95345 1.000 22.88882 270 THR A N 1
ATOM 1251 C CA . THR A 1 170 ? -30.97153 37.58370 1.72859 1.000 22.35102 270 THR A CA 1
ATOM 1252 C C . THR A 1 170 ? -31.33021 36.11359 1.85713 1.000 22.70226 270 THR A C 1
ATOM 1253 O O . THR A 1 170 ? -30.44049 35.26687 1.94377 1.000 25.44092 270 THR A O 1
ATOM 1257 N N . VAL A 1 171 ? -32.62629 35.80033 1.86630 1.000 21.40925 271 VAL A N 1
ATOM 1258 C CA . VAL A 1 171 ? -33.06953 34.42118 2.00690 1.000 21.15507 271 VAL A CA 1
ATOM 1259 C C . VAL A 1 171 ? -33.57989 33.94541 0.66097 1.000 22.09566 271 VAL A C 1
ATOM 1260 O O . VAL A 1 171 ? -34.33986 34.65758 0.00007 1.000 22.75606 271 VAL A O 1
ATOM 1264 N N . SER A 1 172 ? -33.15426 32.75619 0.25368 1.000 20.85553 272 SER A N 1
ATOM 1265 C CA . SER A 1 172 ? -33.52207 32.18024 -1.02758 1.000 21.39765 272 SER A CA 1
ATOM 1266 C C . SER A 1 172 ? -34.25463 30.86502 -0.80252 1.000 21.32594 272 SER A C 1
ATOM 1267 O O . SER A 1 172 ? -33.90085 30.09472 0.09199 1.000 22.52519 272 SER A O 1
ATOM 1270 N N . CYS A 1 173 ? -35.29222 30.62498 -1.59476 1.000 21.33949 273 CYS A N 1
ATOM 1271 C CA . CYS A 1 173 ? -36.02752 29.36725 -1.54011 1.000 18.47480 273 CYS A CA 1
ATOM 1272 C C . CYS A 1 173 ? -36.12273 28.81715 -2.95042 1.000 21.48099 273 CYS A C 1
ATOM 1273 O O . CYS A 1 173 ? -36.55021 29.53072 -3.86203 1.000 22.33439 273 CYS A O 1
ATOM 1276 N N . THR A 1 174 ? -35.69705 27.57059 -3.14225 1.000 20.11893 274 THR A N 1
ATOM 1277 C CA . THR A 1 174 ? -35.86744 26.89566 -4.42745 1.000 20.48324 274 THR A CA 1
ATOM 1278 C C . THR A 1 174 ? -36.94129 25.83127 -4.25299 1.000 20.65863 274 THR A C 1
ATOM 1279 O O . THR A 1 174 ? -36.82436 24.96558 -3.37598 1.000 20.95954 274 THR A O 1
ATOM 1283 N N . VAL A 1 175 ? -37.99943 25.93577 -5.04797 1.000 19.35051 275 VAL A N 1
ATOM 1284 C CA . VAL A 1 175 ? -39.13723 25.02654 -4.98974 1.000 19.12581 275 VAL A CA 1
ATOM 1285 C C . VAL A 1 175 ? -39.07720 24.18913 -6.25229 1.000 20.95098 275 VAL A C 1
ATOM 1286 O O . VAL A 1 175 ? -39.10289 24.72979 -7.36719 1.000 19.51311 275 VAL A O 1
ATOM 1290 N N . SER A 1 176 ? -38.97882 22.87708 -6.08663 1.000 20.51395 276 SER A N 1
ATOM 1291 C CA . SER A 1 176 ? -38.85033 21.99406 -7.23235 1.000 20.52403 276 SER A CA 1
ATOM 1292 C C . SER A 1 176 ? -40.04058 21.04855 -7.28574 1.000 21.87334 276 SER A C 1
ATOM 1293 O O . SER A 1 176 ? -40.74360 20.82380 -6.28910 1.000 20.80537 276 SER A O 1
ATOM 1296 N N . GLU A 1 177 ? -40.26508 20.49613 -8.47581 1.000 20.35312 277 GLU A N 1
ATOM 1297 C CA . GLU A 1 177 ? -41.34109 19.53329 -8.64926 1.000 21.85797 277 GLU A CA 1
ATOM 1298 C C . GLU A 1 177 ? -40.94367 18.52476 -9.70882 1.000 25.21895 277 GLU A C 1
ATOM 1299 O O . GLU A 1 177 ? -40.48496 18.89457 -10.79940 1.000 24.12437 277 GLU A O 1
ATOM 1305 N N . ASP A 1 178 ? -41.14659 17.25330 -9.37403 1.000 22.14888 278 ASP A N 1
ATOM 1306 C CA . ASP A 1 178 ? -40.83017 16.12443 -10.23029 1.000 25.71655 278 ASP A CA 1
ATOM 1307 C C . ASP A 1 178 ? -41.83494 16.13739 -11.36745 1.000 27.57150 278 ASP A C 1
ATOM 1308 O O . ASP A 1 178 ? -42.94306 15.62804 -11.22482 1.000 34.40707 278 ASP A O 1
ATOM 1313 N N . THR A 1 179 ? -41.49659 16.78781 -12.45274 1.000 31.87323 279 THR A N 1
ATOM 1314 C CA . THR A 1 179 ? -42.40184 16.85910 -13.58469 1.000 36.08557 279 THR A CA 1
ATOM 1315 C C . THR A 1 179 ? -41.97061 15.85539 -14.65012 1.000 38.66953 279 THR A C 1
ATOM 1316 O O . THR A 1 179 ? -40.83133 15.37635 -14.64400 1.000 37.77705 279 THR A O 1
ATOM 1320 N N . PRO A 1 180 ? -42.86750 15.46010 -15.56052 1.000 46.92838 280 PRO A N 1
ATOM 1321 C CA . PRO A 1 180 ? -42.57399 14.29412 -16.41365 1.000 48.95696 280 PRO A CA 1
ATOM 1322 C C . PRO A 1 180 ? -41.35529 14.50562 -17.31272 1.000 47.63358 280 PRO A C 1
ATOM 1323 O O . PRO A 1 180 ? -41.19177 15.55700 -17.93405 1.000 47.10763 280 PRO A O 1
ATOM 1327 N N . THR A 1 181 ? -40.49456 13.48933 -17.35786 1.000 41.35999 281 THR A N 1
ATOM 1328 C CA . THR A 1 181 ? -39.29729 13.50579 -18.19765 1.000 45.61527 281 THR A CA 1
ATOM 1329 C C . THR A 1 181 ? -39.66383 13.44731 -19.68057 1.000 46.78864 281 THR A C 1
ATOM 1330 O O . THR A 1 181 ? -40.63334 12.79003 -20.06652 1.000 45.79128 281 THR A O 1
ATOM 1334 N N . GLU A 1 182 ? -38.88645 14.14444 -20.51504 1.000 41.61347 282 GLU A N 1
ATOM 1335 C CA . GLU A 1 182 ? -39.05458 14.06802 -21.96508 1.000 42.16716 282 GLU A CA 1
ATOM 1336 C C . GLU A 1 182 ? -37.69716 13.99419 -22.65032 1.000 41.62850 282 GLU A C 1
ATOM 1337 O O . GLU A 1 182 ? -36.78909 14.76165 -22.31965 1.000 39.47734 282 GLU A O 1
ATOM 1343 N N . LYS A 1 183 ? -37.56522 13.08248 -23.61802 1.000 38.25440 283 LYS A N 1
ATOM 1344 C CA . LYS A 1 183 ? -36.37792 13.04706 -24.46629 1.000 42.57967 283 LYS A CA 1
ATOM 1345 C C . LYS A 1 183 ? -36.41538 14.20056 -25.46771 1.000 43.82914 283 LYS A C 1
ATOM 1346 O O . LYS A 1 183 ? -37.34165 14.30178 -26.27878 1.000 48.33637 283 LYS A O 1
ATOM 1352 N N . ILE A 1 184 ? -35.40659 15.06195 -25.42433 1.000 39.87099 284 ILE A N 1
ATOM 1353 C CA . ILE A 1 184 ? -35.30759 16.16409 -26.37456 1.000 40.63821 284 ILE A CA 1
ATOM 1354 C C . ILE A 1 184 ? -34.47736 15.76375 -27.58531 1.000 45.11933 284 ILE A C 1
ATOM 1355 O O . ILE A 1 184 ? -34.78093 16.15889 -28.71563 1.000 46.29700 284 ILE A O 1
ATOM 1360 N N . SER A 1 185 ? -33.42704 14.98031 -27.35299 1.000 43.33682 285 SER A N 1
ATOM 1361 C CA . SER A 1 185 ? -32.61694 14.37511 -28.40312 1.000 46.40157 285 SER A CA 1
ATOM 1362 C C . SER A 1 185 ? -31.91597 13.17543 -27.78112 1.000 43.22523 285 SER A C 1
ATOM 1363 O O . SER A 1 185 ? -32.11576 12.86570 -26.60134 1.000 44.99022 285 SER A O 1
ATOM 1366 N N . ARG A 1 186 ? -31.08696 12.49847 -28.58211 1.000 46.87328 286 ARG A N 1
ATOM 1367 C CA . ARG A 1 186 ? -30.31393 11.38088 -28.04932 1.000 47.40814 286 ARG A CA 1
ATOM 1368 C C . ARG A 1 186 ? -29.50528 11.79257 -26.82539 1.000 47.74797 286 ARG A C 1
ATOM 1369 O O . ARG A 1 186 ? -29.29153 10.97905 -25.91752 1.000 51.71896 286 ARG A O 1
ATOM 1377 N N . ASN A 1 187 ? -29.09047 13.05623 -26.75676 1.000 46.58361 287 ASN A N 1
ATOM 1378 C CA . ASN A 1 187 ? -28.15326 13.51810 -25.74309 1.000 45.63470 287 ASN A CA 1
ATOM 1379 C C . ASN A 1 187 ? -28.75495 14.50567 -24.75106 1.000 41.55758 287 ASN A C 1
ATOM 1380 O O . ASN A 1 187 ? -28.01618 15.05242 -23.93089 1.000 40.72674 287 ASN A O 1
ATOM 1385 N N . ILE A 1 188 ? -30.05952 14.77386 -24.81044 1.000 39.77549 288 ILE A N 1
ATOM 1386 C CA . ILE A 1 188 ? -30.66853 15.80466 -23.96798 1.000 39.14401 288 ILE A CA 1
ATOM 1387 C C . ILE A 1 188 ? -31.98736 15.28704 -23.41166 1.000 40.18864 288 ILE A C 1
ATOM 1388 O O . ILE A 1 188 ? -32.83085 14.78738 -24.16458 1.000 40.74967 288 ILE A O 1
ATOM 1393 N N . ASP A 1 189 ? -32.17084 15.42272 -22.09606 1.000 33.35802 289 ASP A N 1
ATOM 1394 C CA . ASP A 1 189 ? -33.40449 15.04303 -21.41927 1.000 35.29864 289 ASP A CA 1
ATOM 1395 C C . ASP A 1 189 ? -33.95967 16.23230 -20.65430 1.000 35.88169 289 ASP A C 1
ATOM 1396 O O . ASP A 1 189 ? -33.21258 16.95629 -19.99371 1.000 35.81397 289 ASP A O 1
ATOM 1401 N N . LYS A 1 190 ? -35.27231 16.42682 -20.75354 1.000 33.22535 290 LYS A N 1
ATOM 1402 C CA . LYS A 1 190 ? -35.98125 17.42986 -19.97368 1.000 33.57195 290 LYS A CA 1
ATOM 1403 C C . LYS A 1 190 ? -36.41974 16.78760 -18.66880 1.000 34.35381 290 LYS A C 1
ATOM 1404 O O . LYS A 1 190 ? -37.00969 15.69877 -18.67717 1.000 33.83548 290 LYS A O 1
ATOM 1410 N N . GLY A 1 191 ? -36.12630 17.45992 -17.55326 1.000 31.81546 291 GLY A N 1
ATOM 1411 C CA . GLY A 1 191 ? -36.29563 16.89651 -16.22653 1.000 33.03773 291 GLY A CA 1
ATOM 1412 C C . GLY A 1 191 ? -37.13705 17.79618 -15.33615 1.000 28.95773 291 GLY A C 1
ATOM 1413 O O . GLY A 1 191 ? -38.14490 18.37687 -15.74934 1.000 29.11070 291 GLY A O 1
ATOM 1414 N N . LYS A 1 192 ? -36.72880 17.88389 -14.07805 1.000 27.78837 292 LYS A N 1
ATOM 1415 C CA . LYS A 1 192 ? -37.61803 18.46963 -13.09216 1.000 24.08626 292 LYS A CA 1
ATOM 1416 C C . LYS A 1 192 ? -37.69587 19.99184 -13.22740 1.000 26.51246 292 LYS A C 1
ATOM 1417 O O . LYS A 1 192 ? -36.83881 20.64988 -13.83199 1.000 26.26233 292 LYS A O 1
ATOM 1423 N N . THR A 1 193 ? -38.76274 20.53985 -12.65396 1.000 24.04034 293 THR A N 1
ATOM 1424 C CA . THR A 1 193 ? -38.97456 21.97294 -12.53004 1.000 22.13663 293 THR A CA 1
ATOM 1425 C C . THR A 1 193 ? -38.30343 22.46178 -11.25629 1.000 24.83259 293 THR A C 1
ATOM 1426 O O . THR A 1 193 ? -38.36378 21.79061 -10.22640 1.000 22.79461 293 THR A O 1
ATOM 1430 N N . ALA A 1 194 ? -37.66871 23.63186 -11.31512 1.000 21.77065 294 ALA A N 1
ATOM 1431 C CA . ALA A 1 194 ? -37.10964 24.22569 -10.09994 1.000 20.95469 294 ALA A CA 1
ATOM 1432 C C . ALA A 1 194 ? -37.12833 25.73590 -10.26615 1.000 22.12550 294 ALA A C 1
ATOM 1433 O O . ALA A 1 194 ? -36.50248 26.25625 -11.20143 1.000 22.46323 294 ALA A O 1
ATOM 1435 N N . VAL A 1 195 ? -37.85709 26.41341 -9.37800 1.000 20.78607 295 VAL A N 1
ATOM 1436 C CA . VAL A 1 195 ? -38.08398 27.85563 -9.42926 1.000 20.85469 295 VAL A CA 1
ATOM 1437 C C . VAL A 1 195 ? -37.52305 28.46386 -8.15528 1.000 20.99709 295 VAL A C 1
ATOM 1438 O O . VAL A 1 195 ? -37.79821 27.96634 -7.06330 1.000 21.10487 295 VAL A O 1
ATOM 1442 N N . THR A 1 196 ? -36.76039 29.54762 -8.28013 1.000 21.62806 296 THR A N 1
ATOM 1443 C CA . THR A 1 196 ? -36.13160 30.16404 -7.11170 1.000 22.12889 296 THR A CA 1
ATOM 1444 C C . THR A 1 196 ? -36.69354 31.55899 -6.87462 1.000 23.12518 296 THR A C 1
ATOM 1445 O O . THR A 1 196 ? -36.84727 32.34794 -7.81779 1.000 24.56447 296 THR A O 1
ATOM 1449 N N . ALA A 1 197 ? -36.98624 31.86914 -5.60791 1.000 20.47936 297 ALA A N 1
ATOM 1450 C CA . ALA A 1 197 ? -37.36708 33.21522 -5.21704 1.000 21.86106 297 ALA A CA 1
ATOM 1451 C C . ALA A 1 197 ? -36.49410 33.65840 -4.05373 1.000 21.23017 297 ALA A C 1
ATOM 1452 O O . ALA A 1 197 ? -36.01525 32.83294 -3.27986 1.000 23.79759 297 ALA A O 1
ATOM 1454 N N . THR A 1 198 ? -36.27734 34.96533 -3.93691 1.000 20.78993 298 THR A N 1
ATOM 1455 C CA . THR A 1 198 ? -35.50325 35.49590 -2.82160 1.000 21.09132 298 THR A CA 1
ATOM 1456 C C . THR A 1 198 ? -36.30421 36.58322 -2.12766 1.000 23.49675 298 THR A C 1
ATOM 1457 O O . THR A 1 198 ? -37.18563 37.20260 -2.72183 1.000 25.33459 298 THR A O 1
ATOM 1461 N N . VAL A 1 199 ? -36.01293 36.77364 -0.84387 1.000 21.49747 299 VAL A N 1
ATOM 1462 C CA . VAL A 1 199 ? -36.68316 37.76856 -0.02034 1.000 22.15694 299 VAL A CA 1
ATOM 1463 C C . VAL A 1 199 ? -35.64561 38.37917 0.92115 1.000 20.95649 299 VAL A C 1
ATOM 1464 O O . VAL A 1 199 ? -34.75950 37.67677 1.42516 1.000 22.63767 299 VAL A O 1
ATOM 1468 N N . LYS A 1 200 ? -35.73801 39.69177 1.13124 1.000 20.55606 300 LYS A N 1
ATOM 1469 C CA . LYS A 1 200 ? -34.83616 40.40873 2.01756 1.000 18.59962 300 LYS A CA 1
ATOM 1470 C C . LYS A 1 200 ? -35.43841 40.48739 3.41873 1.000 21.15031 300 LYS A C 1
ATOM 1471 O O . LYS A 1 200 ? -36.57744 40.93286 3.58186 1.000 20.97061 300 LYS A O 1
ATOM 1477 N N . VAL A 1 201 ? -34.68844 40.03577 4.41989 1.000 20.26925 301 VAL A N 1
ATOM 1478 C CA . VAL A 1 201 ? -35.08579 40.16774 5.82338 1.000 21.85322 301 VAL A CA 1
ATOM 1479 C C . VAL A 1 201 ? -34.23989 41.27292 6.43100 1.000 20.16657 301 VAL A C 1
ATOM 1480 O O . VAL A 1 201 ? -33.00575 41.19698 6.41374 1.000 23.08908 301 VAL A O 1
ATOM 1484 N N . VAL A 1 202 ? -34.89084 42.27992 7.00588 1.000 19.58314 302 VAL A N 1
ATOM 1485 C CA . VAL A 1 202 ? -34.20166 43.38373 7.66240 1.000 19.93795 302 VAL A CA 1
ATOM 1486 C C . VAL A 1 202 ? -34.35556 43.21931 9.16685 1.000 20.31760 302 VAL A C 1
ATOM 1487 O O . VAL A 1 202 ? -35.47485 43.27649 9.68742 1.000 21.48784 302 VAL A O 1
ATOM 1491 N N . CYS A 1 203 ? -33.24261 43.04559 9.87256 1.000 21.02785 303 CYS A N 1
ATOM 1492 C CA . CYS A 1 203 ? -33.25782 43.07857 11.32785 1.000 21.68776 303 CYS A CA 1
ATOM 1493 C C . CYS A 1 203 ? -32.96381 44.51849 11.72576 1.000 23.18576 303 CYS A C 1
ATOM 1494 O O . CYS A 1 203 ? -31.87662 45.03336 11.43655 1.000 23.84400 303 CYS A O 1
ATOM 1497 N N . VAL A 1 204 ? -33.96884 45.19574 12.29990 1.000 21.37446 304 VAL A N 1
ATOM 1498 C CA . VAL A 1 204 ? -33.83354 46.62774 12.58135 1.000 24.09350 304 VAL A CA 1
ATOM 1499 C C . VAL A 1 204 ? -32.85476 46.84903 13.72953 1.000 25.37144 304 VAL A C 1
ATOM 1500 O O . VAL A 1 204 ? -32.56330 45.95090 14.52773 1.000 24.80451 304 VAL A O 1
ATOM 1504 N N . ASP A 1 205 ? -32.32740 48.07516 13.80959 1.000 27.19687 305 ASP A N 1
ATOM 1505 C CA . ASP A 1 205 ? -31.33766 48.35507 14.84704 1.000 26.59431 305 ASP A CA 1
ATOM 1506 C C . ASP A 1 205 ? -31.96524 48.48105 16.24447 1.000 34.11479 305 ASP A C 1
ATOM 1507 O O . ASP A 1 205 ? -31.28595 48.22311 17.24719 1.000 41.01388 305 ASP A O 1
ATOM 1512 N N . LYS A 1 206 ? -33.25961 48.76383 16.32332 1.000 30.66053 306 LYS A N 1
ATOM 1513 C CA . LYS A 1 206 ? -34.02696 49.10402 17.51447 1.000 29.41165 306 LYS A CA 1
ATOM 1514 C C . LYS A 1 206 ? -34.38996 47.86614 18.34125 1.000 28.29998 306 LYS A C 1
ATOM 1515 O O . LYS A 1 206 ? -34.51555 46.75357 17.81876 1.000 26.64984 306 LYS A O 1
ATOM 1521 N N . LYS A 1 207 ? -34.58645 48.08430 19.64288 1.000 28.11386 307 LYS A N 1
ATOM 1522 C CA . LYS A 1 207 ? -35.22665 47.11726 20.52815 1.000 26.96756 307 LYS A CA 1
ATOM 1523 C C . LYS A 1 207 ? -36.74133 47.30058 20.49865 1.000 25.65856 307 LYS A C 1
ATOM 1524 O O . LYS A 1 207 ? -37.24898 48.41254 20.32956 1.000 27.55957 307 LYS A O 1
ATOM 1530 N N . GLU A 1 208 ? -37.45997 46.19276 20.69264 1.000 23.39467 308 GLU A N 1
ATOM 1531 C CA . GLU A 1 208 ? -38.91885 46.22960 20.65886 1.000 21.93382 308 GLU A CA 1
ATOM 1532 C C . GLU A 1 208 ? -39.47750 47.28812 21.60574 1.000 23.76326 308 GLU A C 1
ATOM 1533 O O . GLU A 1 208 ? -40.36722 48.05984 21.23919 1.000 23.57427 308 GLU A O 1
ATOM 1539 N N . GLN A 1 209 ? -38.97604 47.33496 22.84884 1.000 25.42354 309 GLN A N 1
ATOM 1540 C CA . GLN A 1 209 ? -39.53045 48.29346 23.79703 1.000 28.75101 309 GLN A CA 1
ATOM 1541 C C . GLN A 1 209 ? -39.35146 49.73041 23.31852 1.000 28.08420 309 GLN A C 1
ATOM 1542 O O . GLN A 1 209 ? -40.15085 50.61073 23.65929 1.000 29.04926 309 GLN A O 1
ATOM 1548 N N . ASP A 1 210 ? -38.31429 49.99789 22.53618 1.000 26.67864 310 ASP A N 1
ATOM 1549 C CA . ASP A 1 210 ? -38.10284 51.38048 22.13597 1.000 28.99983 310 ASP A CA 1
ATOM 1550 C C . ASP A 1 210 ? -39.04825 51.81841 21.02321 1.000 28.34082 310 ASP A C 1
ATOM 1551 O O . ASP A 1 210 ? -39.12586 53.01855 20.73088 1.000 31.46055 310 ASP A O 1
ATOM 1556 N N . GLY A 1 211 ? -39.78686 50.88698 20.41425 1.000 25.69890 311 GLY A N 1
ATOM 1557 C CA . GLY A 1 211 ? -40.84160 51.21769 19.47835 1.000 25.74571 311 GLY A CA 1
ATOM 1558 C C . GLY A 1 211 ? -42.21125 51.46604 20.08286 1.000 25.67233 311 GLY A C 1
ATOM 1559 O O . GLY A 1 211 ? -43.14782 51.81309 19.34897 1.000 23.94078 311 GLY A O 1
ATOM 1560 N N . PHE A 1 212 ? -42.36806 51.31444 21.39739 1.000 24.66338 312 PHE A N 1
ATOM 1561 C CA . PHE A 1 212 ? -43.64598 51.62818 22.02555 1.000 24.61889 312 PHE A CA 1
ATOM 1562 C C . PHE A 1 212 ? -43.94768 53.11082 21.86938 1.000 26.96678 312 PHE A C 1
ATOM 1563 O O . PHE A 1 212 ? -43.18795 53.96226 22.34619 1.000 27.75793 312 PHE A O 1
ATOM 1571 N N . ARG A 1 213 ? -45.06803 53.42209 21.22763 1.000 23.84269 313 ARG A N 1
ATOM 1572 C CA . ARG A 1 213 ? -45.53075 54.80411 21.09550 1.000 24.16141 313 ARG A CA 1
ATOM 1573 C C . ARG A 1 213 ? -46.42776 55.12471 22.27883 1.000 27.94140 313 ARG A C 1
ATOM 1574 O O . ARG A 1 213 ? -47.57844 54.68604 22.34953 1.000 26.01523 313 ARG A O 1
ATOM 1582 N N . ALA A 1 214 ? -45.89733 55.88728 23.22529 1.000 29.66121 314 ALA A N 1
ATOM 1583 C CA . ALA A 1 214 ? -46.69225 56.27495 24.37788 1.000 39.96236 314 ALA A CA 1
ATOM 1584 C C . ALA A 1 214 ? -47.53629 57.47452 23.98445 1.000 46.24641 314 ALA A C 1
ATOM 1585 O O . ALA A 1 214 ? -47.76262 57.70596 22.79120 1.000 53.41976 314 ALA A O 1
ATOM 1587 N N . SER A 1 215 ? -47.98630 58.24806 24.96204 1.000 66.24448 315 SER A N 1
ATOM 1588 C CA . SER A 1 215 ? -48.83528 59.41990 24.69358 1.000 69.61134 315 SER A CA 1
ATOM 1589 C C . SER A 1 215 ? -50.06901 58.91932 23.93339 1.000 63.42615 315 SER A C 1
ATOM 1590 O O . SER A 1 215 ? -50.61694 57.86238 24.28446 1.000 64.09512 315 SER A O 1
ATOM 1593 N N . GLY A 1 216 ? -50.50225 59.62086 22.88838 1.000 52.26299 316 GLY A N 1
ATOM 1594 C CA . GLY A 1 216 ? -51.76740 59.33889 22.23789 1.000 39.51160 316 GLY A CA 1
ATOM 1595 C C . GLY A 1 216 ? -52.85812 60.29505 22.67518 1.000 38.82105 316 GLY A C 1
ATOM 1596 O O . GLY A 1 216 ? -52.88291 60.71120 23.83597 1.000 41.78508 316 GLY A O 1
ATOM 1597 N N . SER A 1 217 ? -53.75934 60.65941 21.75946 1.000 32.06618 317 SER A N 1
ATOM 1598 C CA . SER A 1 217 ? -54.87160 61.55090 22.05807 1.000 33.34464 317 SER A CA 1
ATOM 1599 C C . SER A 1 217 ? -56.22770 60.87869 21.98579 1.000 32.12061 317 SER A C 1
ATOM 1600 O O . SER A 1 217 ? -57.20335 61.43867 22.49267 1.000 35.76094 317 SER A O 1
ATOM 1603 N N . SER A 1 218 ? -56.31952 59.70802 21.36381 1.000 29.58762 318 SER A N 1
ATOM 1604 C CA . SER A 1 218 ? -57.59375 59.02868 21.21667 1.000 28.38144 318 SER A CA 1
ATOM 1605 C C . SER A 1 218 ? -57.40802 57.54063 21.45628 1.000 27.93105 318 SER A C 1
ATOM 1606 O O . SER A 1 218 ? -56.41608 56.95849 21.00706 1.000 27.49771 318 SER A O 1
ATOM 1609 N N . LYS A 1 219 ? -58.37477 56.93308 22.16372 1.000 25.86194 319 LYS A N 1
ATOM 1610 C CA . LYS A 1 219 ? -58.44423 55.48835 22.28872 1.000 27.94254 319 LYS A CA 1
ATOM 1611 C C . LYS A 1 219 ? -59.01420 54.83225 21.04069 1.000 25.55628 319 LYS A C 1
ATOM 1612 O O . LYS A 1 219 ? -58.83426 53.62072 20.85139 1.000 25.49702 319 LYS A O 1
ATOM 1618 N N . LEU A 1 220 ? -59.70756 55.58798 20.18886 1.000 24.33778 320 LEU A N 1
ATOM 1619 C CA . LEU A 1 220 ? -60.23068 55.00658 18.95607 1.000 22.67099 320 LEU A CA 1
ATOM 1620 C C . LEU A 1 220 ? -59.11759 54.85999 17.91971 1.000 23.88347 320 LEU A C 1
ATOM 1621 O O . LEU A 1 220 ? -58.07170 55.50929 17.99974 1.000 24.15192 320 LEU A O 1
ATOM 1626 N N . TRP A 1 221 ? -59.34728 53.96375 16.95181 1.000 22.94234 321 TRP A N 1
ATOM 1627 C CA . TRP A 1 221 ? -58.54553 53.92490 15.73268 1.000 21.34502 321 TRP A CA 1
ATOM 1628 C C . TRP A 1 221 ? -58.35755 55.35647 15.22555 1.000 21.89531 321 TRP A C 1
ATOM 1629 O O . TRP A 1 221 ? -59.24408 56.20174 15.39961 1.000 23.04670 321 TRP A O 1
ATOM 1640 N N . ASN A 1 222 ? -57.21858 55.67912 14.61552 1.000 20.68221 322 ASN A N 1
ATOM 1641 C CA . ASN A 1 222 ? -57.06025 57.02930 14.09128 1.000 21.88025 322 ASN A CA 1
ATOM 1642 C C . ASN A 1 222 ? -56.93453 57.08323 12.57939 1.000 20.54457 322 ASN A C 1
ATOM 1643 O O . ASN A 1 222 ? -56.95064 58.18510 12.02022 1.000 22.70287 322 ASN A O 1
ATOM 1648 N N . LYS A 1 223 ? -56.78215 55.94566 11.91339 1.000 21.63129 323 LYS A N 1
ATOM 1649 C CA . LYS A 1 223 ? -56.57657 55.96295 10.46839 1.000 20.07152 323 LYS A CA 1
ATOM 1650 C C . LYS A 1 223 ? -56.93807 54.61409 9.87491 1.000 19.93839 323 LYS A C 1
ATOM 1651 O O . LYS A 1 223 ? -56.64511 53.56765 10.46880 1.000 20.49272 323 LYS A O 1
ATOM 1657 N N . VAL A 1 224 ? -57.57268 54.65034 8.70450 1.000 18.27202 324 VAL A N 1
ATOM 1658 C CA . VAL A 1 224 ? -57.76848 53.47036 7.86704 1.000 18.04788 324 VAL A CA 1
ATOM 1659 C C . VAL A 1 224 ? -56.67938 53.47893 6.81402 1.000 17.38434 324 VAL A C 1
ATOM 1660 O O . VAL A 1 224 ? -56.48287 54.49841 6.13240 1.000 20.04708 324 VAL A O 1
ATOM 1664 N N . TYR A 1 225 ? -55.96092 52.36171 6.68246 1.000 18.53780 325 TYR A N 1
ATOM 1665 C CA . TYR A 1 225 ? -54.88817 52.29586 5.69500 1.000 17.01467 325 TYR A CA 1
ATOM 1666 C C . TYR A 1 225 ? -55.31350 51.62455 4.40168 1.000 17.86141 325 TYR A C 1
ATOM 1667 O O . TYR A 1 225 ? -54.79816 51.97402 3.34029 1.000 19.52521 325 TYR A O 1
ATOM 1676 N N . GLU A 1 226 ? -56.26125 50.69983 4.46158 1.000 17.56673 326 GLU A N 1
ATOM 1677 C CA . GLU A 1 226 ? -56.68445 49.96018 3.28322 1.000 16.99243 326 GLU A CA 1
ATOM 1678 C C . GLU A 1 226 ? -58.01913 49.29071 3.59690 1.000 15.92176 326 GLU A C 1
ATOM 1679 O O . GLU A 1 226 ? -58.23104 48.83069 4.72625 1.000 17.40885 326 GLU A O 1
ATOM 1685 N N . TYR A 1 227 ? -58.90963 49.25412 2.60011 1.000 14.90059 327 TYR A N 1
ATOM 1686 C CA . TYR A 1 227 ? -60.19504 48.56837 2.68244 1.000 16.11038 327 TYR A CA 1
ATOM 1687 C C . TYR A 1 227 ? -60.31874 47.73011 1.41705 1.000 15.71530 327 TYR A C 1
ATOM 168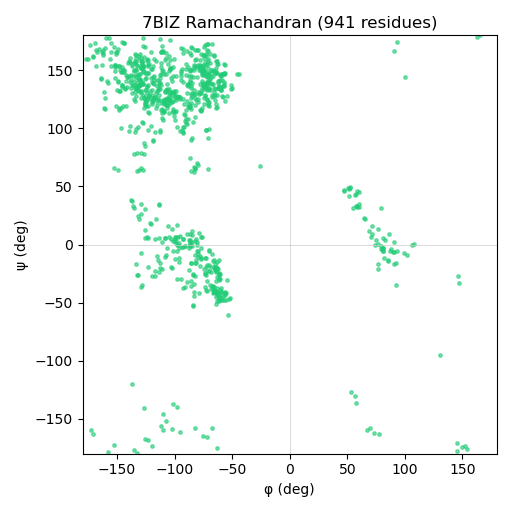8 O O . TYR A 1 227 ? -60.58757 48.27221 0.33630 1.000 17.78531 327 TYR A O 1
ATOM 1697 N N . THR A 1 228 ? -60.05918 46.42248 1.55015 1.000 15.48022 328 THR A N 1
ATOM 1698 C CA . THR A 1 228 ? -60.01007 45.48601 0.41182 1.000 14.06255 328 THR A CA 1
ATOM 1699 C C . THR A 1 228 ? -60.91215 44.32715 0.78022 1.000 15.15291 328 THR A C 1
ATOM 1700 O O . THR A 1 228 ? -60.45117 43.25611 1.20019 1.000 15.77375 328 THR A O 1
ATOM 1704 N N . PRO A 1 229 ? -62.21652 44.51463 0.64422 1.000 15.23012 329 PRO A N 1
ATOM 1705 C CA . PRO A 1 229 ? -63.15421 43.43559 0.92727 1.000 14.52220 329 PRO A CA 1
ATOM 1706 C C . PRO A 1 229 ? -63.09242 42.39288 -0.17119 1.000 13.98829 329 PRO A C 1
ATOM 1707 O O . PRO A 1 229 ? -62.59682 42.63786 -1.28211 1.000 16.78593 329 PRO A O 1
ATOM 1711 N N . ALA A 1 230 ? -63.63588 41.23053 0.15088 1.000 14.85976 330 ALA A N 1
ATOM 1712 C CA . ALA A 1 230 ? -63.98920 40.23442 -0.85139 1.000 16.42482 330 ALA A CA 1
ATOM 1713 C C . ALA A 1 230 ? -65.34951 40.59852 -1.44568 1.000 16.28450 330 ALA A C 1
ATOM 1714 O O . ALA A 1 230 ? -66.04814 41.46681 -0.93404 1.000 15.60053 330 ALA A O 1
ATOM 1716 N N . PRO A 1 231 ? -65.75026 39.97885 -2.55971 1.000 15.97611 331 PRO A N 1
ATOM 1717 C CA . PRO A 1 231 ? -67.09696 40.24157 -3.09717 1.000 15.29036 331 PRO A CA 1
ATOM 1718 C C . PRO A 1 231 ? -68.17434 39.92986 -2.06066 1.000 16.78192 331 PRO A C 1
ATOM 1719 O O . PRO A 1 231 ? -68.05306 39.00150 -1.25265 1.000 16.14562 331 PRO A O 1
ATOM 1723 N N . GLY A 1 232 ? -69.24641 40.70367 -2.10694 1.000 16.38064 332 GLY A N 1
ATOM 1724 C CA . GLY A 1 232 ? -70.33627 40.50837 -1.16360 1.000 17.02250 332 GLY A CA 1
ATOM 1725 C C . GLY A 1 232 ? -71.48355 41.44179 -1.49658 1.000 16.46409 332 GLY A C 1
ATOM 1726 O O . GLY A 1 232 ? -71.30786 42.46779 -2.16448 1.000 16.77187 332 GLY A O 1
ATOM 1727 N N . GLN A 1 233 ? -72.66565 41.07580 -0.98956 1.000 17.70289 333 GLN A N 1
ATOM 1728 C CA . GLN A 1 233 ? -73.88675 41.80633 -1.33161 1.000 17.60622 333 GLN A CA 1
ATOM 1729 C C . GLN A 1 233 ? -73.89703 43.24965 -0.84067 1.000 18.56488 333 GLN A C 1
ATOM 1730 O O . GLN A 1 233 ? -74.66817 44.06490 -1.36717 1.000 18.10790 333 GLN A O 1
ATOM 1736 N N . PHE A 1 234 ? -73.08156 43.59482 0.15589 1.000 18.22921 334 PHE A N 1
ATOM 1737 C CA . PHE A 1 234 ? -73.03090 44.96800 0.61939 1.000 18.67933 334 PHE A CA 1
ATOM 1738 C C . PHE A 1 234 ? -71.92985 45.77388 -0.05135 1.000 20.64945 334 PHE A C 1
ATOM 1739 O O . PHE A 1 234 ? -71.83402 46.97921 0.19461 1.000 20.06289 334 PHE A O 1
ATOM 1747 N N . ILE A 1 235 ? -71.14474 45.14773 -0.92389 1.000 17.85101 335 ILE A N 1
ATOM 1748 C CA . ILE A 1 235 ? -70.07428 45.84777 -1.62237 1.000 18.60298 335 ILE A CA 1
ATOM 1749 C C . ILE A 1 235 ? -70.66558 46.52483 -2.85472 1.000 20.35067 335 ILE A C 1
ATOM 1750 O O . ILE A 1 235 ? -71.34499 45.87871 -3.66218 1.000 19.30195 335 ILE A O 1
ATOM 1755 N N . ASN A 1 236 ? -70.41354 47.82908 -2.99940 1.000 18.68644 336 ASN A N 1
ATOM 1756 C CA . ASN A 1 236 ? -71.01298 48.71052 -4.01914 1.000 19.32885 336 ASN A CA 1
ATOM 1757 C C . ASN A 1 236 ? -72.52318 48.86217 -3.83318 1.000 21.30406 336 ASN A C 1
ATOM 1758 O O . ASN A 1 236 ? -73.23573 49.20415 -4.77457 1.000 21.82399 336 ASN A O 1
ATOM 1763 N N . GLU A 1 237 ? -73.02924 48.63350 -2.62313 1.000 19.69572 337 GLU A N 1
ATOM 1764 C CA . GLU A 1 237 ? -74.46294 48.66025 -2.36205 1.000 21.02067 337 GLU A CA 1
ATOM 1765 C C . GLU A 1 237 ? -74.83628 50.10071 -2.02168 1.000 23.73168 337 GLU A C 1
ATOM 1766 O O . GLU A 1 237 ? -74.29738 50.67196 -1.06460 1.000 23.24596 337 GLU A O 1
ATOM 1772 N N . THR A 1 238 ? -75.71587 50.69926 -2.82794 1.000 25.56544 338 THR A N 1
ATOM 1773 C CA . THR A 1 238 ? -75.93781 52.14357 -2.81111 1.000 26.53430 338 THR A CA 1
ATOM 1774 C C . THR A 1 238 ? -77.27958 52.53445 -2.21195 1.000 29.09690 338 THR A C 1
ATOM 1775 O O . THR A 1 238 ? -77.63503 53.71614 -2.23629 1.000 29.79060 338 THR A O 1
ATOM 1779 N N . SER A 1 239 ? -78.03794 51.58524 -1.68459 1.000 27.06673 339 SER A N 1
ATOM 1780 C CA . SER A 1 239 ? -79.22630 51.96637 -0.94390 1.000 34.52219 339 SER A CA 1
ATOM 1781 C C . SER A 1 239 ? -78.81952 52.58634 0.39262 1.000 33.42076 339 SER A C 1
ATOM 1782 O O . SER A 1 239 ? -77.64397 52.57696 0.78334 1.000 30.60883 339 SER A O 1
ATOM 1785 N N . THR A 1 240 ? -79.80400 53.12994 1.11580 1.000 34.49665 340 THR A N 1
ATOM 1786 C CA . THR A 1 240 ? -79.48458 53.62927 2.44740 1.000 34.89396 340 THR A CA 1
ATOM 1787 C C . THR A 1 240 ? -78.98128 52.50749 3.35902 1.000 34.21921 340 THR A C 1
ATOM 1788 O O . THR A 1 240 ? -78.21278 52.77401 4.28537 1.000 35.01038 340 THR A O 1
ATOM 1792 N N . ILE A 1 241 ? -79.34340 51.25304 3.06720 1.000 37.73650 341 ILE A N 1
ATOM 1793 C CA . ILE A 1 241 ? -78.84384 50.10631 3.82111 1.000 35.80776 341 ILE A CA 1
ATOM 1794 C C . ILE A 1 241 ? -77.35685 49.86858 3.55782 1.000 35.09933 341 ILE A C 1
ATOM 1795 O O . ILE A 1 241 ? -76.62057 49.46127 4.46349 1.000 35.76003 341 ILE A O 1
ATOM 1800 N N . GLY A 1 242 ? -76.88717 50.11543 2.33725 1.000 31.08301 342 GLY A N 1
ATOM 1801 C CA . GLY A 1 242 ? -75.49532 49.87028 1.98843 1.000 27.98730 342 GLY A CA 1
ATOM 1802 C C . GLY A 1 242 ? -74.56273 51.04270 2.19615 1.000 25.81926 342 GLY A C 1
ATOM 1803 O O . GLY A 1 242 ? -73.39456 50.85989 2.56581 1.000 24.17467 342 GLY A O 1
ATOM 1804 N N . GLY A 1 243 ? -75.05578 52.24879 1.93106 1.000 24.59374 343 GLY A N 1
ATOM 1805 C CA . GLY A 1 243 ? -74.30739 53.45176 2.20688 1.000 27.73251 343 GLY A CA 1
ATOM 1806 C C . GLY A 1 243 ? -73.24889 53.80443 1.18933 1.000 24.89077 343 GLY A C 1
ATOM 1807 O O . GLY A 1 243 ? -72.60401 54.85437 1.32336 1.000 26.54643 343 GLY A O 1
ATOM 1808 N N . MET A 1 244 ? -73.05650 52.99292 0.15688 1.000 24.87932 344 MET A N 1
ATOM 1809 C CA . MET A 1 244 ? -72.05851 53.40626 -0.80865 1.000 27.32496 344 MET A CA 1
ATOM 1810 C C . MET A 1 244 ? -72.67015 54.41219 -1.77585 1.000 29.40880 344 MET A C 1
ATOM 1811 O O . MET A 1 244 ? -73.89311 54.50372 -1.94022 1.000 29.66891 344 MET A O 1
ATOM 1816 N N . THR A 1 245 ? -71.79535 55.18798 -2.40582 1.000 30.68121 345 THR A N 1
ATOM 1817 C CA . THR A 1 245 ? -72.21492 56.34975 -3.16695 1.000 35.32114 345 THR A CA 1
ATOM 1818 C C . THR A 1 245 ? -72.11050 56.15114 -4.66516 1.000 36.23513 345 THR A C 1
ATOM 1819 O O . THR A 1 245 ? -72.59417 57.00481 -5.41558 1.000 41.32317 345 THR A O 1
ATOM 1823 N N . GLY A 1 246 ? -71.50163 55.05379 -5.11885 1.000 36.05354 346 GLY A N 1
ATOM 1824 C CA . GLY A 1 246 ? -71.03869 54.94128 -6.48059 1.000 39.18781 346 GLY A CA 1
ATOM 1825 C C . GLY A 1 246 ? -69.70056 55.59691 -6.75176 1.000 33.35863 346 GLY A C 1
ATOM 1826 O O . GLY A 1 246 ? -69.12825 55.36599 -7.81866 1.000 36.44762 346 GLY A O 1
ATOM 1827 N N . ASN A 1 247 ? -69.18068 56.41118 -5.82657 1.000 35.23633 347 ASN A N 1
ATOM 1828 C CA . ASN A 1 247 ? -67.87359 57.04573 -5.98762 1.000 36.13067 347 ASN A CA 1
ATOM 1829 C C . ASN A 1 247 ? -66.70951 56.16541 -5.54917 1.000 34.22908 347 ASN A C 1
ATOM 1830 O O . ASN A 1 247 ? -65.55637 56.59795 -5.65892 1.000 32.09809 347 ASN A O 1
ATOM 1835 N N . GLU A 1 248 ? -66.96473 54.95776 -5.05047 1.000 31.50032 348 GLU A N 1
ATOM 1836 C CA . GLU A 1 248 ? -65.89329 54.10027 -4.53431 1.000 28.01893 348 GLU A CA 1
ATOM 1837 C C . GLU A 1 248 ? -65.30774 53.29579 -5.68631 1.000 26.31387 348 GLU A C 1
ATOM 1838 O O . GLU A 1 248 ? -65.54597 52.10235 -5.83005 1.000 25.96005 348 GLU A O 1
ATOM 1844 N N . THR A 1 249 ? -64.53556 53.97861 -6.51744 1.000 24.94174 349 THR A N 1
ATOM 1845 C CA . THR A 1 249 ? -63.94505 53.34225 -7.68725 1.000 25.65047 349 THR A CA 1
ATOM 1846 C C . THR A 1 249 ? -62.42432 53.32430 -7.65071 1.000 25.34176 349 THR A C 1
ATOM 1847 O O . THR A 1 249 ? -61.79681 52.85413 -8.60922 1.000 24.82052 349 THR A O 1
ATOM 1851 N N . SER A 1 250 ? -61.81549 53.77444 -6.55956 1.000 22.91220 350 SER A N 1
ATOM 1852 C CA . SER A 1 250 ? -60.37265 53.74502 -6.39310 1.000 21.36570 350 SER A CA 1
ATOM 1853 C C . SER A 1 250 ? -60.07481 53.32728 -4.96132 1.000 19.81352 350 SER A C 1
ATOM 1854 O O . SER A 1 250 ? -60.94660 53.42171 -4.09379 1.000 20.45705 350 SER A O 1
ATOM 1857 N N . PRO A 1 251 ? -58.86617 52.85107 -4.67879 1.000 19.14648 351 PRO A N 1
ATOM 1858 C CA . PRO A 1 251 ? -58.56898 52.47428 -3.28333 1.000 20.20682 351 PRO A CA 1
ATOM 1859 C C . PRO A 1 251 ? -58.61185 53.66945 -2.35994 1.000 19.74932 351 PRO A C 1
ATOM 1860 O O . PRO A 1 251 ? -58.99954 53.52999 -1.18849 1.000 20.34680 351 PRO A O 1
ATOM 1864 N N . GLU A 1 252 ? -58.26475 54.85584 -2.86401 1.000 20.44419 352 GLU A N 1
ATOM 1865 C CA . GLU A 1 252 ? -58.33603 56.05452 -2.02951 1.000 21.31784 352 GLU A CA 1
ATOM 1866 C C . GLU A 1 252 ? -59.77702 56.38634 -1.67955 1.000 19.99913 352 GLU A C 1
ATOM 1867 O O . GLU A 1 252 ? -60.07330 56.73447 -0.52994 1.000 19.72219 352 GLU A O 1
ATOM 1873 N N . ALA A 1 253 ? -60.68996 56.26823 -2.64932 1.000 20.56427 353 ALA A N 1
ATOM 1874 C CA . ALA A 1 253 ? -62.09790 56.51039 -2.34971 1.000 21.41908 353 ALA A CA 1
ATOM 1875 C C . ALA A 1 253 ? -62.64757 55.45813 -1.40046 1.000 20.86803 353 ALA A C 1
ATOM 1876 O O . ALA A 1 253 ? -63.50716 55.76861 -0.56257 1.000 21.95010 353 ALA A O 1
ATOM 1878 N N . ALA A 1 254 ? -62.18870 54.21116 -1.52492 1.000 19.27297 354 ALA A N 1
ATOM 1879 C CA . ALA A 1 254 ? -62.63476 53.17903 -0.58669 1.000 19.80419 354 ALA A CA 1
ATOM 1880 C C . ALA A 1 254 ? -62.17306 53.49365 0.83455 1.000 20.75682 354 ALA A C 1
ATOM 1881 O O . ALA A 1 254 ? -62.92189 53.29677 1.79296 1.000 20.53809 354 ALA A O 1
ATOM 1883 N N . VAL A 1 255 ? -60.93095 53.95893 0.98843 1.000 18.76431 355 VAL A N 1
ATOM 1884 C CA . VAL A 1 255 ? -60.43085 54.35029 2.30688 1.000 18.83032 355 VAL A CA 1
ATOM 1885 C C . VAL A 1 255 ? -61.23723 55.52058 2.85317 1.000 18.49886 355 VAL A C 1
ATOM 1886 O O . VAL A 1 255 ? -61.60441 55.54367 4.03883 1.000 20.34251 355 VAL A O 1
ATOM 1890 N N . ALA A 1 256 ? -61.51946 56.51700 2.01114 1.000 20.76838 356 ALA A N 1
ATOM 1891 C CA . ALA A 1 256 ? -62.29347 57.66140 2.48428 1.000 21.82257 356 ALA A CA 1
ATOM 1892 C C . ALA A 1 256 ? -63.67788 57.22690 2.95875 1.000 22.15151 356 ALA A C 1
ATOM 1893 O O . ALA A 1 256 ? -64.17439 57.70573 3.98793 1.000 21.40453 356 ALA A O 1
ATOM 1895 N N . TRP A 1 257 ? -64.30950 56.31954 2.21650 1.000 20.01025 357 TRP A N 1
ATOM 1896 C CA . TRP A 1 257 ? -65.63379 55.82717 2.58307 1.000 21.66484 357 TRP A CA 1
ATOM 1897 C C . TRP A 1 257 ? -65.59728 55.06779 3.90166 1.000 20.66110 357 TRP A C 1
ATOM 1898 O O . TRP A 1 257 ? -66.39982 55.33635 4.81423 1.000 21.52545 357 TRP A O 1
ATOM 1909 N N . ALA A 1 258 ? -64.67956 54.10620 4.02199 1.000 20.73955 358 ALA A N 1
ATOM 1910 C CA . ALA A 1 258 ? -64.60036 53.31683 5.25069 1.000 19.44575 358 ALA A CA 1
ATOM 1911 C C . ALA A 1 258 ? -64.30636 54.20683 6.45185 1.000 19.63472 358 ALA A C 1
ATOM 1912 O O . ALA A 1 258 ? -64.82669 53.97076 7.55498 1.000 21.13303 358 ALA A O 1
ATOM 1914 N N . THR A 1 259 ? -63.44161 55.20803 6.26325 1.000 21.03422 359 THR A N 1
ATOM 1915 C CA . THR A 1 259 ? -63.11776 56.14980 7.33633 1.000 20.34106 359 THR A CA 1
ATOM 1916 C C . THR A 1 259 ? -64.36949 56.83822 7.85209 1.000 21.75163 359 THR A C 1
ATOM 1917 O O . THR A 1 259 ? -64.60331 56.90452 9.07015 1.000 21.85928 359 THR A O 1
ATOM 1921 N N . GLN A 1 260 ? -65.19864 57.34629 6.93926 1.000 21.98748 360 GLN A N 1
ATOM 1922 C CA . GLN A 1 260 ? -66.40510 58.05248 7.36363 1.000 23.46734 360 GLN A CA 1
ATOM 1923 C C . GLN A 1 260 ? -67.40495 57.09980 8.01260 1.000 22.35885 360 GLN A C 1
ATOM 1924 O O . GLN A 1 260 ? -68.04925 57.46246 9.00840 1.000 24.47786 360 GLN A O 1
ATOM 1930 N N . ARG A 1 261 ? -67.52466 55.87288 7.48319 1.000 20.67882 361 ARG A N 1
ATOM 1931 C CA . ARG A 1 261 ? -68.42365 54.88153 8.07968 1.000 19.98059 361 ARG A CA 1
ATOM 1932 C C . ARG A 1 261 ? -68.00885 54.56521 9.50721 1.000 22.71078 361 ARG A C 1
ATOM 1933 O O . ARG A 1 261 ? -68.84339 54.55565 10.42180 1.000 23.31578 361 ARG A O 1
ATOM 1941 N N . LEU A 1 262 ? -66.71599 54.29831 9.71910 1.000 21.58548 362 LEU A N 1
ATOM 1942 C CA . LEU A 1 262 ? -66.26222 53.96180 11.06888 1.000 20.03232 362 LEU A CA 1
ATOM 1943 C C . LEU A 1 262 ? -66.42419 55.14007 12.01702 1.000 23.09297 362 LEU A C 1
ATOM 1944 O O . LEU A 1 262 ? -66.80046 54.95123 13.18051 1.000 23.47441 362 LEU A O 1
ATOM 1949 N N . LYS A 1 263 ? -66.14333 56.36135 11.54968 1.000 21.83227 363 LYS A N 1
ATOM 1950 C CA . LYS A 1 263 ? -66.35662 57.53445 12.40111 1.000 24.13811 363 LYS A CA 1
ATOM 1951 C C . LYS A 1 263 ? -67.79185 57.59390 12.89164 1.000 24.40588 363 LYS A C 1
ATOM 1952 O O . LYS A 1 263 ? -68.05227 57.97901 14.04570 1.000 25.89418 363 LYS A O 1
ATOM 1958 N N . ASP A 1 264 ? -68.73800 57.27033 12.00697 1.000 24.18352 364 ASP A N 1
ATOM 1959 C CA . ASP A 1 264 ? -70.16678 57.28078 12.30897 1.000 25.64278 364 ASP A CA 1
ATOM 1960 C C . ASP A 1 264 ? -70.65684 55.97839 12.92448 1.000 25.60604 364 ASP A C 1
ATOM 1961 O O . ASP A 1 264 ? -71.86173 55.86139 13.19564 1.000 26.50333 364 ASP A O 1
ATOM 1966 N N . LYS A 1 265 ? -69.75700 55.01655 13.14940 1.000 24.30355 365 LYS A N 1
ATOM 1967 C CA . LYS A 1 265 ? -70.07863 53.68353 13.67738 1.000 22.51514 365 LYS A CA 1
ATOM 1968 C C . LYS A 1 265 ? -71.20369 53.03233 12.86748 1.000 26.00018 365 LYS A C 1
ATOM 1969 O O . LYS A 1 265 ? -72.17044 52.48068 13.40389 1.000 23.84442 365 LYS A O 1
ATOM 1975 N N . LEU A 1 266 ? -71.04163 53.09110 11.53934 1.000 22.79909 366 LEU A N 1
ATOM 1976 C CA . LEU A 1 266 ? -71.88750 52.42755 10.55690 1.000 24.59607 366 LEU A CA 1
ATOM 1977 C C . LEU A 1 266 ? -71.10052 51.27521 9.94880 1.000 22.32464 366 LEU A C 1
ATOM 1978 O O . LEU A 1 266 ? -69.86445 51.26528 9.99909 1.000 22.09379 366 LEU A O 1
ATOM 1983 N N . HIS A 1 267 ? -71.80974 50.29860 9.36796 1.000 20.56142 367 HIS A N 1
ATOM 1984 C CA . HIS A 1 267 ? -71.12408 49.05510 9.03662 1.000 20.49053 367 HIS A CA 1
ATOM 1985 C C . HIS A 1 267 ? -70.14123 49.22100 7.89507 1.000 18.34079 367 HIS A C 1
ATOM 1986 O O . HIS A 1 267 ? -70.34850 49.99291 6.95987 1.000 20.52936 367 HIS A O 1
ATOM 1993 N N . VAL A 1 268 ? -69.06646 48.45905 7.99334 1.000 19.05163 368 VAL A N 1
ATOM 1994 C CA . VAL A 1 268 ? -68.13841 48.24628 6.88876 1.000 18.27439 368 VAL A CA 1
ATOM 1995 C C . VAL A 1 268 ? -68.11186 46.73861 6.69117 1.000 18.90596 368 VAL A C 1
ATOM 1996 O O . VAL A 1 268 ? -67.66675 45.99757 7.57715 1.000 18.52702 368 VAL A O 1
ATOM 2000 N N . SER A 1 269 ? -68.62311 46.26333 5.55928 1.000 17.48132 369 SER A N 1
ATOM 2001 C CA . SER A 1 269 ? -68.65805 44.82401 5.30928 1.000 18.01941 369 SER A CA 1
ATOM 2002 C C . SER A 1 269 ? -67.35958 44.36480 4.64591 1.000 16.48913 369 SER A C 1
ATOM 2003 O O . SER A 1 269 ? -66.82349 45.03684 3.75653 1.000 17.02841 369 SER A O 1
ATOM 2006 N N . LEU A 1 270 ? -66.84839 43.22011 5.08311 1.000 16.01330 370 LEU A N 1
ATOM 2007 C CA . LEU A 1 270 ? -65.64416 42.67593 4.47130 1.000 15.80112 370 LEU A CA 1
ATOM 2008 C C . LEU A 1 270 ? -65.95597 41.73094 3.31217 1.000 17.22679 370 LEU A C 1
ATOM 2009 O O . LEU A 1 270 ? -65.02419 41.21551 2.69139 1.000 16.11092 370 LEU A O 1
ATOM 2014 N N . GLY A 1 271 ? -67.23629 41.49548 3.00531 1.000 15.69901 371 GLY A N 1
ATOM 2015 C CA . GLY A 1 271 ? -67.55789 40.52830 1.94476 1.000 16.05243 371 GLY A CA 1
ATOM 2016 C C . GLY A 1 271 ? -67.22248 39.11005 2.40880 1.000 16.24467 371 GLY A C 1
ATOM 2017 O O . GLY A 1 271 ? -67.13243 38.80929 3.61506 1.000 16.41595 371 GLY A O 1
ATOM 2018 N N . SER A 1 272 ? -67.03818 38.23106 1.42630 1.000 15.63514 372 SER A N 1
ATOM 2019 C CA . SER A 1 272 ? -66.81198 36.80556 1.68115 1.000 16.41280 372 SER A CA 1
ATOM 2020 C C . SER A 1 272 ? -65.39668 36.53647 2.17965 1.000 14.22151 372 SER A C 1
ATOM 2021 O O . SER A 1 272 ? -64.69214 37.47316 2.57113 1.000 15.24937 372 SER A O 1
ATOM 2024 N N . PHE A 1 273 ? -64.95039 35.27606 2.15010 1.000 14.93793 373 PHE A N 1
ATOM 2025 C CA . PHE A 1 273 ? -63.67559 34.92209 2.78131 1.000 16.15937 373 PHE A CA 1
ATOM 2026 C C . PHE A 1 273 ? -62.54711 35.83231 2.33226 1.000 15.88411 373 PHE A C 1
ATOM 2027 O O . PHE A 1 273 ? -62.37659 36.09297 1.13444 1.000 15.53261 373 PHE A O 1
ATOM 2035 N N . GLY A 1 274 ? -61.71964 36.24933 3.28866 1.000 14.90930 374 GLY A N 1
ATOM 2036 C CA . GLY A 1 274 ? -60.46599 36.92830 2.98770 1.000 15.39563 374 GLY A CA 1
ATOM 2037 C C . GLY A 1 274 ? -60.57300 38.43499 2.91260 1.000 15.71437 374 GLY A C 1
ATOM 2038 O O . GLY A 1 274 ? -59.55017 39.10652 2.98573 1.000 16.32775 374 GLY A O 1
ATOM 2039 N N . GLY A 1 275 ? -61.77809 38.97853 2.78723 1.000 14.05527 375 GLY A N 1
ATOM 2040 C CA . GLY A 1 275 ? -61.91891 40.42599 2.75975 1.000 15.95411 375 GLY A CA 1
ATOM 2041 C C . GLY A 1 275 ? -61.39516 41.05333 4.03714 1.000 14.74559 375 GLY A C 1
ATOM 2042 O O . GLY A 1 275 ? -61.48810 40.47883 5.12200 1.000 15.50155 375 GLY A O 1
ATOM 2043 N N . TYR A 1 276 ? -60.81742 42.24080 3.92214 1.000 14.38778 376 TYR A N 1
ATOM 2044 C CA . TYR A 1 276 ? -60.19245 42.79797 5.12214 1.000 15.61032 376 TYR A CA 1
ATOM 2045 C C . TYR A 1 276 ? -60.19974 44.32023 5.13617 1.000 15.67124 376 TYR A C 1
ATOM 2046 O O . TYR A 1 276 ? -60.41505 44.98717 4.12556 1.000 16.31205 376 TYR A O 1
ATOM 2055 N N . ILE A 1 277 ? -59.95033 44.86278 6.32801 1.000 14.45284 377 ILE A N 1
ATOM 2056 C CA . ILE A 1 277 ? -59.67924 46.28392 6.51434 1.000 16.41847 377 ILE A CA 1
ATOM 2057 C C . ILE A 1 277 ? -58.46675 46.37613 7.43453 1.000 16.49472 377 ILE A C 1
ATOM 2058 O O . ILE A 1 277 ? -58.28720 45.53841 8.32465 1.000 17.42023 377 ILE A O 1
ATOM 2063 N N . ILE A 1 278 ? -57.62522 47.39165 7.21532 1.000 16.51221 378 ILE A N 1
ATOM 2064 C CA . ILE A 1 278 ? -56.43934 47.63291 8.03749 1.000 17.05946 378 ILE A CA 1
ATOM 2065 C C . ILE A 1 278 ? -56.58967 49.00292 8.67181 1.000 16.89141 378 ILE A C 1
ATOM 2066 O O . ILE A 1 278 ? -56.78211 49.99645 7.95382 1.000 18.43967 378 ILE A O 1
ATOM 2071 N N . VAL A 1 279 ? -56.47406 49.05729 10.00595 1.000 15.27402 379 VAL A N 1
ATOM 2072 C CA . VAL A 1 279 ? -56.55499 50.30635 10.75700 1.000 17.45970 379 VAL A CA 1
ATOM 2073 C C . VAL A 1 279 ? -55.36378 50.42711 11.69214 1.000 17.67398 379 VAL A C 1
ATOM 2074 O O . VAL A 1 279 ? -54.70808 49.43724 12.05050 1.000 18.50712 379 VAL A O 1
ATOM 2078 N N . GLY A 1 280 ? -55.10369 51.67077 12.11184 1.000 17.37711 380 GLY A N 1
ATOM 2079 C CA . GLY A 1 280 ? -54.10292 51.92401 13.12985 1.000 19.65196 380 GLY A CA 1
ATOM 2080 C C . GLY A 1 280 ? -54.59074 52.90469 14.17486 1.000 20.05237 380 GLY A C 1
ATOM 2081 O O . GLY A 1 280 ? -55.74943 53.32804 14.17385 1.000 20.82353 380 GLY A O 1
ATOM 2082 N N . PHE A 1 281 ? -53.68024 53.22156 15.09743 1.000 20.40063 381 PHE A N 1
ATOM 2083 C CA . PHE A 1 281 ? -53.95225 54.07080 16.24545 1.000 22.74965 381 PHE A CA 1
ATOM 2084 C C . PHE A 1 281 ? -52.87420 55.14491 16.33370 1.000 23.23190 381 PHE A C 1
ATOM 2085 O O . PHE A 1 281 ? -51.80903 55.02356 15.72477 1.000 22.56478 381 PHE A O 1
ATOM 2093 N N . ASP A 1 282 ? -53.15090 56.19721 17.10880 1.000 23.01854 382 ASP A N 1
ATOM 2094 C CA . ASP A 1 282 ? -52.13526 57.23348 17.30537 1.000 23.58796 382 ASP A CA 1
ATOM 2095 C C . ASP A 1 282 ? -51.14483 56.89619 18.42069 1.000 23.74096 382 ASP A C 1
ATOM 2096 O O . ASP A 1 282 ? -50.35505 57.76128 18.81568 1.000 23.82421 382 ASP A O 1
ATOM 2101 N N . HIS A 1 283 ? -51.15500 55.66016 18.91063 1.000 23.49050 383 HIS A N 1
ATOM 2102 C CA . HIS A 1 283 ? -50.27997 55.19625 19.97805 1.000 23.16556 383 HIS A CA 1
ATOM 2103 C C . HIS A 1 283 ? -50.26157 53.67728 19.90545 1.000 22.81953 383 HIS A C 1
ATOM 2104 O O . HIS A 1 283 ? -51.07592 53.07036 19.20184 1.000 23.22306 383 HIS A O 1
ATOM 2111 N N . SER A 1 284 ? -49.34058 53.06077 20.64522 1.000 23.01933 384 SER A N 1
ATOM 2112 C CA . SER A 1 284 ? -49.28134 51.60130 20.71541 1.000 20.85010 384 SER A CA 1
ATOM 2113 C C . SER A 1 284 ? -50.22604 51.08728 21.79861 1.000 21.45071 384 SER A C 1
ATOM 2114 O O . SER A 1 284 ? -50.25805 51.62044 22.91638 1.000 24.01651 384 SER A O 1
ATOM 2117 N N . ILE A 1 285 ? -50.96873 50.02862 21.48097 1.000 20.87008 385 ILE A N 1
ATOM 2118 C CA . ILE A 1 285 ? -51.83502 49.36493 22.45353 1.000 22.70324 385 ILE A CA 1
ATOM 2119 C C . ILE A 1 285 ? -51.00530 48.32143 23.19372 1.000 21.91279 385 ILE A C 1
ATOM 2120 O O . ILE A 1 285 ? -50.51309 47.38380 22.55846 1.000 22.26779 385 ILE A O 1
ATOM 2125 N N . PRO A 1 286 ? -50.84513 48.42561 24.51485 1.000 24.26677 386 PRO A N 1
ATOM 2126 C CA . PRO A 1 286 ? -50.00745 47.46305 25.23293 1.000 22.97348 386 PRO A CA 1
ATOM 2127 C C . PRO A 1 286 ? -50.67926 46.10785 25.41669 1.000 22.71708 386 PRO A C 1
ATOM 2128 O O . PRO A 1 286 ? -51.89992 45.98880 25.51608 1.000 21.82083 386 PRO A O 1
ATOM 2132 N N . ASN A 1 287 ? -49.84601 45.07381 25.45838 1.000 22.41442 387 ASN A N 1
ATOM 2133 C CA . ASN A 1 287 ? -50.24726 43.74633 25.92622 1.000 24.70516 387 ASN A CA 1
ATOM 2134 C C . ASN A 1 287 ? -50.39573 43.84366 27.44577 1.000 24.78460 387 ASN A C 1
ATOM 2135 O O . ASN A 1 287 ? -49.40500 43.80337 28.18037 1.000 26.04462 387 ASN A O 1
ATOM 2140 N N . SER A 1 288 ? -51.63306 44.00604 27.92034 1.000 24.91990 388 SER A N 1
ATOM 2141 C CA . SER A 1 288 ? -51.88880 44.44286 29.29417 1.000 28.48766 388 SER A CA 1
ATOM 2142 C C . SER A 1 288 ? -52.49784 43.33147 30.13423 1.000 27.53164 388 SER A C 1
ATOM 2143 O O . SER A 1 288 ? -52.89526 42.27702 29.63939 1.000 33.90512 388 SER A O 1
ATOM 2146 N N . GLY A 1 289 ? -52.57593 43.60456 31.45252 1.000 31.90601 389 GLY A N 1
ATOM 2147 C CA . GLY A 1 289 ? -53.22320 42.74661 32.43165 1.000 35.22282 389 GLY A CA 1
ATOM 2148 C C . GLY A 1 289 ? -54.73207 42.85987 32.52459 1.000 35.10087 389 GLY A C 1
ATOM 2149 O O . GLY A 1 289 ? -55.36320 42.15065 33.32311 1.000 34.88895 389 GLY A O 1
ATOM 2150 N N . ASN A 1 290 ? -55.33687 43.72532 31.71261 1.000 33.69250 390 ASN A N 1
ATOM 2151 C CA . ASN A 1 290 ? -56.78701 43.83991 31.66348 1.000 31.76422 390 ASN A CA 1
ATOM 2152 C C . ASN A 1 290 ? -57.40235 42.60884 30.99687 1.000 31.11914 390 ASN A C 1
ATOM 2153 O O . ASN A 1 290 ? -56.71631 41.79193 30.36779 1.000 32.60252 390 ASN A O 1
ATOM 2158 N N . GLN A 1 291 ? -58.72368 42.47051 31.15441 1.000 31.66030 391 GLN A N 1
ATOM 2159 C CA . GLN A 1 291 ? -59.41230 41.38196 30.47132 1.000 28.31434 391 GLN A CA 1
ATOM 2160 C C . GLN A 1 291 ? -59.14532 41.44492 28.98165 1.000 28.31562 391 GLN A C 1
ATOM 2161 O O . GLN A 1 291 ? -58.80272 40.44123 28.35236 1.000 28.80597 391 GLN A O 1
ATOM 2167 N N . TYR A 1 292 ? -59.28965 42.62362 28.40588 1.000 26.68518 392 TYR A N 1
ATOM 2168 C CA . TYR A 1 292 ? -59.10167 42.80901 26.97786 1.000 21.60625 392 TYR A CA 1
ATOM 2169 C C . TYR A 1 292 ? -58.20013 44.01476 26.74820 1.000 23.02876 392 TYR A C 1
ATOM 2170 O O . TYR A 1 292 ? -58.24080 45.00103 27.49649 1.000 24.93479 3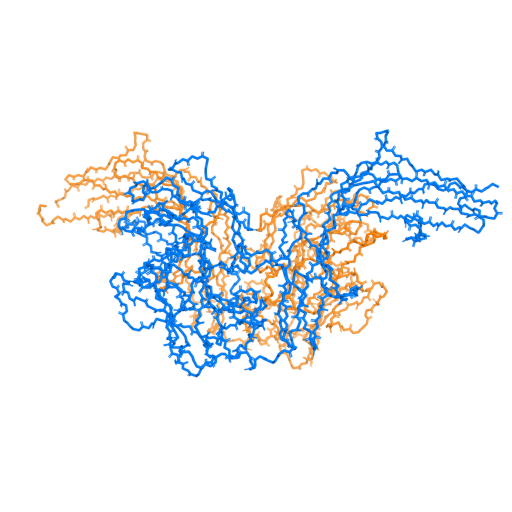92 TYR A O 1
ATOM 2179 N N . ASP A 1 293 ? -57.38809 43.92938 25.69299 1.000 22.31682 393 ASP A N 1
ATOM 2180 C CA . ASP A 1 293 ? -56.56418 45.06807 25.32522 1.000 23.12539 393 ASP A CA 1
ATOM 2181 C C . ASP A 1 293 ? -57.28043 46.00042 24.36883 1.000 22.99664 393 ASP A C 1
ATOM 2182 O O . ASP A 1 293 ? -57.04530 47.21028 24.40953 1.000 21.73861 393 ASP A O 1
ATOM 2187 N N . PHE A 1 294 ? -58.14910 45.46353 23.51074 1.000 22.22642 394 PHE A N 1
ATOM 2188 C CA . PHE A 1 294 ? -58.94695 46.29370 22.62040 1.000 21.40573 394 PHE A CA 1
ATOM 2189 C C . PHE A 1 294 ? -60.23691 45.56218 22.30210 1.000 21.20082 394 PHE A C 1
ATOM 2190 O O . PHE A 1 294 ? -60.38780 44.36465 22.57227 1.000 20.51288 394 PHE A O 1
ATOM 2198 N N . CYS A 1 295 ? -61.16011 46.27556 21.67411 1.000 20.40779 395 CYS A N 1
ATOM 2199 C CA . CYS A 1 295 ? -62.37729 45.63273 21.22303 1.000 20.66275 395 CYS A CA 1
ATOM 2200 C C . CYS A 1 295 ? -62.68435 46.07848 19.80152 1.000 20.37479 395 CYS A C 1
ATOM 2201 O O . CYS A 1 295 ? -62.11366 47.05096 19.29594 1.000 20.83439 395 CYS A O 1
ATOM 2204 N N . VAL A 1 296 ? -63.57484 45.32676 19.16201 1.000 20.00273 396 VAL A N 1
ATOM 2205 C CA . VAL A 1 296 ? -64.06956 45.63879 17.82098 1.000 19.48195 396 VAL A CA 1
ATOM 2206 C C . VAL A 1 296 ? -65.58507 45.52987 17.86549 1.000 19.41633 396 VAL A C 1
ATOM 2207 O O . VAL A 1 296 ? -66.12742 44.53567 18.37145 1.000 20.13554 396 VAL A O 1
ATOM 2211 N N . GLN A 1 297 ? -66.26907 46.53354 17.32276 1.000 19.98319 397 GLN A N 1
ATOM 2212 C CA . GLN A 1 297 ? -67.72308 46.52746 17.28526 1.000 19.23991 397 GLN A CA 1
ATOM 2213 C C . GLN A 1 297 ? -68.16274 45.76588 16.03979 1.000 20.47031 397 GLN A C 1
ATOM 2214 O O . GLN A 1 297 ? -67.74020 46.09930 14.92365 1.000 19.70894 397 GLN A O 1
ATOM 2220 N N . GLY A 1 298 ? -68.95667 44.70540 16.24966 1.000 19.26059 398 GLY A N 1
ATOM 2221 C CA . GLY A 1 298 ? -69.64489 43.97698 15.20272 1.000 19.05930 398 GLY A CA 1
ATOM 2222 C C . GLY A 1 298 ? -71.14210 44.20959 15.27892 1.000 17.72589 398 GLY A C 1
ATOM 2223 O O . GLY A 1 298 ? -71.61098 45.20406 15.84137 1.000 21.28608 398 GLY A O 1
ATOM 2224 N N . ASN A 1 299 ? -71.90790 43.29861 14.66421 1.000 17.21948 399 ASN A N 1
ATOM 2225 C CA . ASN A 1 299 ? -73.36308 43.34457 14.83757 1.000 19.19147 399 ASN A CA 1
ATOM 2226 C C . ASN A 1 299 ? -73.92022 41.93577 15.06113 1.000 18.83015 399 ASN A C 1
ATOM 2227 O O . ASN A 1 299 ? -75.01664 41.58416 14.59885 1.000 20.58878 399 ASN A O 1
ATOM 2232 N N . ALA A 1 300 ? -73.17557 41.10834 15.79980 1.000 18.26675 400 ALA A N 1
ATOM 2233 C CA . ALA A 1 300 ? -73.57936 39.72059 15.98129 1.000 18.33641 400 ALA A CA 1
ATOM 2234 C C . ALA A 1 300 ? -74.75218 39.60631 16.95326 1.000 19.42390 400 ALA A C 1
ATOM 2235 O O . ALA A 1 300 ? -74.88607 40.38449 17.90450 1.000 20.06975 400 ALA A O 1
ATOM 2237 N N . PHE A 1 301 ? -75.59935 38.61387 16.69236 1.000 19.14273 401 PHE A N 1
ATOM 2238 C CA . PHE A 1 301 ? -76.59623 38.11716 17.62904 1.000 18.61545 401 PHE A CA 1
ATOM 2239 C C . PHE A 1 301 ? -76.68204 36.61196 17.39780 1.000 19.16281 401 PHE A C 1
ATOM 2240 O O . PHE A 1 301 ? -76.02716 36.07570 16.48373 1.000 19.18607 401 PHE A O 1
ATOM 2248 N N . ASP A 1 302 ? -77.43827 35.90916 18.25100 1.000 20.15406 402 ASP A N 1
ATOM 2249 C CA . ASP A 1 302 ? -77.47430 34.44938 18.15541 1.000 20.26199 402 ASP A CA 1
ATOM 2250 C C . ASP A 1 302 ? -78.06873 34.01343 16.81522 1.000 21.93473 402 ASP A C 1
ATOM 2251 O O . ASP A 1 302 ? -79.23359 34.30358 16.51046 1.000 22.45043 402 ASP A O 1
ATOM 2256 N N . GLY A 1 303 ? -77.27166 33.31011 16.00485 1.000 19.06604 403 GLY A N 1
ATOM 2257 C CA . GLY A 1 303 ? -77.68084 32.95657 14.65629 1.000 19.90091 403 GLY A CA 1
ATOM 2258 C C . GLY A 1 303 ? -77.05443 33.82856 13.59182 1.000 18.45475 403 GLY A C 1
ATOM 2259 O O . GLY A 1 303 ? -77.17066 33.51631 12.39719 1.000 18.89557 403 GLY A O 1
ATOM 2260 N N . SER A 1 304 ? -76.37278 34.90688 13.98667 1.000 18.37856 404 SER A N 1
ATOM 2261 C CA . SER A 1 304 ? -75.76098 35.83638 13.05173 1.000 20.01168 404 SER A CA 1
ATOM 2262 C C . SER A 1 304 ? -74.30063 36.04712 13.44715 1.000 19.52758 404 SER A C 1
ATOM 2263 O O . SER A 1 304 ? -73.90221 37.14644 13.81398 1.000 19.42278 404 SER A O 1
ATOM 2266 N N . SER A 1 305 ? -73.50963 34.98089 13.34121 1.000 17.60068 405 SER A N 1
ATOM 2267 C CA . SER A 1 305 ? -72.07665 35.04022 13.57195 1.000 16.83201 405 SER A CA 1
ATOM 2268 C C . SER A 1 305 ? -71.35382 34.93906 12.23492 1.000 15.66891 405 SER A C 1
ATOM 2269 O O . SER A 1 305 ? -71.58474 34.00174 11.45214 1.000 16.62197 405 SER A O 1
ATOM 2272 N N . GLU A 1 306 ? -70.49519 35.90813 11.97311 1.000 15.77936 406 GLU A N 1
ATOM 2273 C CA . GLU A 1 306 ? -69.79220 36.00956 10.68683 1.000 15.93186 406 GLU A CA 1
ATOM 2274 C C . GLU A 1 306 ? -68.34035 36.31610 11.01866 1.000 16.49194 406 GLU A C 1
ATOM 2275 O O . GLU A 1 306 ? -67.88876 37.46762 10.94931 1.000 16.95684 406 GLU A O 1
ATOM 2281 N N . PRO A 1 307 ? -67.58351 35.30168 11.43789 1.000 16.47624 407 PRO A N 1
ATOM 2282 C CA . PRO A 1 307 ? -66.37109 35.53877 12.23430 1.000 16.47060 407 PRO A CA 1
ATOM 2283 C C . PRO A 1 307 ? -65.26019 36.16771 11.41890 1.000 15.94115 407 PRO A C 1
ATOM 2284 O O . PRO A 1 307 ? -64.96358 35.72378 10.30250 1.000 16.47599 407 PRO A O 1
ATOM 2288 N N . GLY A 1 308 ? -64.65015 37.20272 12.00072 1.000 16.51907 408 GLY A N 1
ATOM 2289 C CA . GLY A 1 308 ? -63.44523 37.81210 11.44746 1.000 16.07013 408 GLY A CA 1
ATOM 2290 C C . GLY A 1 308 ? -62.20959 37.39407 12.23414 1.000 17.40917 408 GLY A C 1
ATOM 2291 O O . GLY A 1 308 ? -62.18885 37.46331 13.47126 1.000 16.49441 408 GLY A O 1
ATOM 2292 N N . ILE A 1 309 ? -61.19573 36.92952 11.50037 1.000 16.11630 409 ILE A N 1
ATOM 2293 C CA . ILE A 1 309 ? -59.87380 36.67604 12.08177 1.000 15.25933 409 ILE A CA 1
ATOM 2294 C C . ILE A 1 309 ? -59.20452 38.00383 12.39133 1.000 14.88619 409 ILE A C 1
ATOM 2295 O O . ILE A 1 309 ? -59.20968 38.91805 11.56466 1.000 15.89380 409 ILE A O 1
ATOM 2300 N N . VAL A 1 310 ? -58.62657 38.12826 13.58582 1.000 14.96685 410 VAL A N 1
ATOM 2301 C CA . VAL A 1 310 ? -57.89714 39.33389 13.97039 1.000 14.82811 410 VAL A CA 1
ATOM 2302 C C . VAL A 1 310 ? -56.41657 39.09584 13.73838 1.000 16.55769 410 VAL A C 1
ATOM 2303 O O . VAL A 1 310 ? -55.86429 38.09727 14.20909 1.000 17.38253 410 VAL A O 1
ATOM 2307 N N . TRP A 1 311 ? -55.77586 39.99933 12.99122 1.000 15.60917 411 TRP A N 1
ATOM 2308 C CA . TRP A 1 311 ? -54.32998 40.00099 12.84702 1.000 14.12030 411 TRP A CA 1
ATOM 2309 C C . TRP A 1 311 ? -53.80140 41.29910 13.41029 1.000 16.44683 411 TRP A C 1
ATOM 2310 O O . TRP A 1 311 ? -54.46241 42.33314 13.29004 1.000 16.85385 411 TRP A O 1
ATOM 2321 N N . VAL A 1 312 ? -52.61909 41.25915 14.02823 1.000 15.59774 412 VAL A N 1
ATOM 2322 C CA . VAL A 1 312 ? -52.05571 42.47402 14.61391 1.000 14.93719 412 VAL A CA 1
ATOM 2323 C C . VAL A 1 312 ? -50.63588 42.64633 14.10957 1.000 16.82748 412 VAL A C 1
ATOM 2324 O O . VAL A 1 312 ? -49.96729 41.69183 13.71288 1.000 17.59062 412 VAL A O 1
ATOM 2328 N N . MET A 1 313 ? -50.16819 43.88618 14.16947 1.000 16.25433 413 MET A N 1
ATOM 2329 C CA . MET A 1 313 ? -48.86942 44.22473 13.62259 1.000 16.24565 413 MET A CA 1
ATOM 2330 C C . MET A 1 313 ? -48.23957 45.29751 14.49190 1.000 17.91484 413 MET A C 1
ATOM 2331 O O . MET A 1 313 ? -48.90667 46.26999 14.86434 1.000 19.28170 413 MET A O 1
ATOM 2336 N N . GLN A 1 314 ? -46.95586 45.11100 14.79703 1.000 16.67309 414 GLN A N 1
ATOM 2337 C CA . GLN A 1 314 ? -46.10405 46.18150 15.31605 1.000 17.20099 414 GLN A CA 1
ATOM 2338 C C . GLN A 1 314 ? -45.42651 46.91326 14.16450 1.000 16.69996 414 GLN A C 1
ATOM 2339 O O . GLN A 1 314 ? -45.03162 46.29988 13.16960 1.000 17.51296 414 GLN A O 1
ATOM 2345 N N . ASP A 1 315 ? -45.22666 48.22630 14.34030 1.000 16.91931 415 ASP A N 1
ATOM 2346 C CA . ASP A 1 315 ? -44.53550 49.05234 13.33501 1.000 18.65408 415 ASP A CA 1
ATOM 2347 C C . ASP A 1 315 ? -43.02112 48.89950 13.52086 1.000 18.04293 415 ASP A C 1
ATOM 2348 O O . ASP A 1 315 ? -42.31319 49.82167 13.93816 1.000 19.39092 415 ASP A O 1
ATOM 2353 N N . ILE A 1 316 ? -42.55363 47.66387 13.27060 1.000 17.78043 416 ILE A N 1
ATOM 2354 C CA . ILE A 1 316 ? -41.16886 47.28391 13.54841 1.000 17.43517 416 ILE A CA 1
ATOM 2355 C C . ILE A 1 316 ? -40.20508 48.26524 12.91610 1.000 18.75865 416 ILE A C 1
ATOM 2356 O O . ILE A 1 316 ? -39.22806 48.69444 13.54230 1.000 21.11348 416 ILE A O 1
ATOM 2361 N N . ASN A 1 317 ? -40.44614 48.62065 11.65380 1.000 18.86413 417 ASN A N 1
ATOM 2362 C CA . ASN A 1 317 ? -39.48713 49.48203 10.97914 1.000 19.29233 417 ASN A CA 1
ATOM 2363 C C . ASN A 1 317 ? -39.72832 50.96944 11.21210 1.000 21.03074 417 ASN A C 1
ATOM 2364 O O . ASN A 1 317 ? -39.00371 51.79170 10.64025 1.000 22.88722 417 ASN A O 1
ATOM 2369 N N . GLY A 1 318 ? -40.70103 51.33999 12.04689 1.000 19.31675 418 GLY A N 1
ATOM 2370 C CA . GLY A 1 318 ? -40.76684 52.69830 12.57071 1.000 18.87275 418 GLY A CA 1
ATOM 2371 C C . GLY A 1 318 ? -41.27641 53.75595 11.61684 1.000 18.99776 418 GLY A C 1
ATOM 2372 O O . GLY A 1 318 ? -41.13616 54.95254 11.90464 1.000 20.96439 418 GLY A O 1
ATOM 2373 N N . ASN A 1 319 ? -41.88047 53.37068 10.49114 1.000 19.92854 419 ASN A N 1
ATOM 2374 C CA . ASN A 1 319 ? -42.21788 54.36250 9.48029 1.000 19.27842 419 ASN A CA 1
ATOM 2375 C C . ASN A 1 319 ? -43.67907 54.79093 9.51677 1.000 20.28990 419 ASN A C 1
ATOM 2376 O O . ASN A 1 319 ? -44.09846 55.57948 8.66058 1.000 19.14020 419 ASN A O 1
ATOM 2381 N N . GLY A 1 320 ? -44.45888 54.31837 10.49941 1.000 18.05721 420 GLY A N 1
ATOM 2382 C CA . GLY A 1 320 ? -45.85499 54.69440 10.58398 1.000 20.25341 420 GLY A CA 1
ATOM 2383 C C . GLY A 1 320 ? -46.78317 53.92623 9.65770 1.000 18.98748 420 GLY A C 1
ATOM 2384 O O . GLY A 1 320 ? -48.00236 54.10914 9.74218 1.000 18.53660 420 GLY A O 1
ATOM 2385 N N . LEU A 1 321 ? -46.24571 53.03708 8.80199 1.000 18.52276 421 LEU A N 1
ATOM 2386 C CA . LEU A 1 321 ? -47.03660 52.32287 7.82053 1.000 16.39287 421 LEU A CA 1
ATOM 2387 C C . LEU A 1 321 ? -47.19158 50.86061 8.20836 1.000 16.55624 421 LEU A C 1
ATOM 2388 O O . LEU A 1 321 ? -46.26482 50.26565 8.76821 1.000 17.59048 421 LEU A O 1
ATOM 2393 N N . PRO A 1 322 ? -48.34422 50.24326 7.87677 1.000 16.30652 422 PRO A N 1
ATOM 2394 C CA . PRO A 1 322 ? -48.56384 48.81920 8.20241 1.000 17.68981 422 PRO A CA 1
ATOM 2395 C C . PRO A 1 322 ? -47.93575 47.88846 7.16991 1.000 14.70061 422 PRO A C 1
ATOM 2396 O O . PRO A 1 322 ? -48.59718 47.14870 6.45704 1.000 17.45993 422 PRO A O 1
ATOM 2400 N N . ASP A 1 323 ? -46.60079 47.93251 7.11118 1.000 16.74535 423 ASP A N 1
ATOM 2401 C CA . ASP A 1 323 ? -45.82627 47.20267 6.11178 1.000 17.35890 423 ASP A CA 1
ATOM 2402 C C . ASP A 1 323 ? -44.85851 46.23456 6.76036 1.000 16.99219 423 ASP A C 1
ATOM 2403 O O . ASP A 1 323 ? -43.90795 45.76451 6.11190 1.000 18.38036 423 ASP A O 1
ATOM 2408 N N . ASP A 1 324 ? -45.10418 45.92197 8.04230 1.000 16.15522 424 ASP A N 1
ATOM 2409 C CA . ASP A 1 324 ? -44.25015 45.01132 8.78491 1.000 16.18536 424 ASP A CA 1
ATOM 2410 C C . ASP A 1 324 ? -44.86773 43.61531 8.79355 1.000 16.56853 424 ASP A C 1
ATOM 2411 O O . ASP A 1 324 ? -45.36790 43.15987 7.76102 1.000 16.73058 424 ASP A O 1
ATOM 2416 N N . GLU A 1 325 ? -44.80418 42.91046 9.91835 1.000 16.32676 425 GLU A N 1
ATOM 2417 C CA . GLU A 1 325 ? -45.27607 41.52472 10.02041 1.000 15.35992 425 GLU A CA 1
ATOM 2418 C C . GLU A 1 325 ? -46.67722 41.44675 10.63577 1.000 16.97041 425 GLU A C 1
ATOM 2419 O O . GLU A 1 325 ? -46.92899 42.05979 11.68381 1.000 18.06927 425 GLU A O 1
ATOM 2425 N N . TRP A 1 326 ? -47.58603 40.68019 10.00848 1.000 16.38340 426 TRP A N 1
ATOM 2426 C CA . TRP A 1 326 ? -48.85803 40.34490 10.66186 1.000 15.75668 426 TRP A CA 1
ATOM 2427 C C . TRP A 1 326 ? -48.70499 39.12148 11.55834 1.000 16.39699 426 TRP A C 1
ATOM 2428 O O . TRP A 1 326 ? -48.02184 38.15820 11.19427 1.000 19.03471 426 TRP A O 1
ATOM 2439 N N . TYR A 1 327 ? -49.34061 39.17035 12.73553 1.000 15.92627 427 TYR A N 1
ATOM 2440 C CA . TYR A 1 327 ? -49.41920 38.04314 13.65663 1.000 15.59544 427 TYR A CA 1
ATOM 2441 C C . TYR A 1 327 ? -50.88558 37.74800 13.93631 1.000 17.22021 427 TYR A C 1
ATOM 2442 O O . TYR A 1 327 ? -51.64497 38.64099 14.32845 1.000 16.60963 427 TYR A O 1
ATOM 2451 N N . GLU A 1 328 ? -51.28647 36.50361 13.73138 1.000 14.88341 428 GLU A N 1
ATOM 2452 C CA . GLU A 1 328 ? -52.67462 36.12207 13.97550 1.000 15.46719 428 GLU A CA 1
ATOM 2453 C C . GLU A 1 328 ? -52.97433 36.09024 15.46922 1.000 16.56559 428 GLU A C 1
ATOM 2454 O O . GLU A 1 328 ? -52.15754 35.62223 16.26266 1.000 17.71072 428 GLU A O 1
ATOM 2460 N N . LEU A 1 329 ? -54.15931 36.56115 15.85485 1.000 15.98117 429 LEU A N 1
ATOM 2461 C CA . LEU A 1 329 ? -54.65437 36.24963 17.20085 1.000 16.06432 429 LEU A CA 1
ATOM 2462 C C . LEU A 1 329 ? -55.38567 34.91303 17.13700 1.000 17.07859 429 LEU A C 1
ATOM 2463 O O . LEU A 1 329 ? -56.36427 34.77352 16.39847 1.000 17.30383 429 LEU A O 1
ATOM 2468 N N . LYS A 1 330 ? -54.88865 33.92779 17.86746 1.000 16.83691 430 LYS A N 1
ATOM 2469 C CA . LYS A 1 330 ? -55.56089 32.63507 17.86244 1.000 17.37306 430 LYS A CA 1
ATOM 2470 C C . LYS A 1 330 ? -56.95512 32.76944 18.44951 1.000 17.12314 430 LYS A C 1
ATOM 2471 O O . LYS A 1 330 ? -57.19974 33.58548 19.34857 1.000 17.66836 430 LYS A O 1
ATOM 2477 N N . GLY A 1 331 ? -57.86683 31.95036 17.93524 1.000 18.01720 431 GLY A N 1
ATOM 2478 C CA . GLY A 1 331 ? -59.19608 31.82243 18.49476 1.000 17.30185 431 GLY A CA 1
ATOM 2479 C C . GLY A 1 331 ? -59.51195 30.39359 18.88544 1.000 16.11134 431 GLY A C 1
ATOM 2480 O O . GLY A 1 331 ? -58.62173 29.53401 18.91531 1.000 18.68873 431 GLY A O 1
ATOM 2481 N N . SER A 1 332 ? -60.77917 30.13395 19.18641 1.000 16.01039 432 SER A N 1
ATOM 2482 C CA . SER A 1 332 ? -61.17709 28.82527 19.70438 1.000 18.63608 432 SER A CA 1
ATOM 2483 C C . SER A 1 332 ? -60.91003 27.68859 18.72203 1.000 16.78568 432 SER A C 1
ATOM 2484 O O . SER A 1 332 ? -60.85630 26.53054 19.16169 1.000 19.76106 432 SER A O 1
ATOM 2487 N N . GLU A 1 333 ? -60.77220 27.96775 17.41184 1.000 16.83683 433 GLU A N 1
ATOM 2488 C CA . GLU A 1 333 ? -60.57186 26.90911 16.43636 1.000 17.30546 433 GLU A CA 1
ATOM 2489 C C . GLU A 1 333 ? -59.10989 26.72452 16.07005 1.000 17.63204 433 GLU A C 1
ATOM 2490 O O . GLU A 1 333 ? -58.79643 25.89172 15.20109 1.000 18.24116 433 GLU A O 1
ATOM 2496 N N . ALA A 1 334 ? -58.21467 27.51456 16.65356 1.000 16.63026 434 ALA A N 1
ATOM 2497 C CA . ALA A 1 334 ? -56.81248 27.42681 16.28475 1.000 17.42430 434 ALA A CA 1
ATOM 2498 C C . ALA A 1 334 ? -56.27675 26.03677 16.57104 1.000 18.21372 434 ALA A C 1
ATOM 2499 O O . ALA A 1 334 ? -56.51691 25.47110 17.64973 1.000 21.55226 434 ALA A O 1
ATOM 2501 N N . GLY A 1 335 ? -55.54375 25.49176 15.59940 1.000 20.72312 435 GLY A N 1
ATOM 2502 C CA . GLY A 1 335 ? -54.91376 24.20013 15.76081 1.000 24.02157 435 GLY A CA 1
ATOM 2503 C C . GLY A 1 335 ? -55.79623 23.01732 15.44220 1.000 24.73818 435 GLY A C 1
ATOM 2504 O O . GLY A 1 335 ? -55.27979 21.89076 15.32961 1.000 26.15540 435 GLY A O 1
ATOM 2505 N N . LYS A 1 336 ? -57.10829 23.20913 15.30461 1.000 19.76960 436 LYS A N 1
ATOM 2506 C CA . LYS A 1 336 ? -57.95914 22.07045 14.95901 1.000 20.33497 436 LYS A CA 1
ATOM 2507 C C . LYS A 1 336 ? -57.66488 21.64141 13.53284 1.000 20.51418 436 LYS A C 1
ATOM 2508 O O . LYS A 1 336 ? -57.42610 22.47492 12.65532 1.000 19.23298 436 LYS A O 1
ATOM 2514 N N . GLU A 1 337 ? -57.69035 20.33168 13.29368 1.000 18.58687 437 GLU A N 1
ATOM 2515 C CA . GLU A 1 337 ? -57.29091 19.86862 11.96162 1.000 19.01379 437 GLU A CA 1
ATOM 2516 C C . GLU A 1 337 ? -58.24080 20.35255 10.87399 1.000 20.09079 437 GLU A C 1
ATOM 2517 O O . GLU A 1 337 ? -57.84786 20.39913 9.69626 1.000 19.68788 437 GLU A O 1
ATOM 2523 N N . GLU A 1 338 ? -59.47456 20.72019 11.22371 1.000 18.18456 438 GLU A N 1
ATOM 2524 C CA . GLU A 1 338 ? -60.42697 21.19629 10.22410 1.000 16.69653 438 GLU A CA 1
ATOM 2525 C C . GLU A 1 338 ? -60.25333 22.67355 9.87663 1.000 17.38038 438 GLU A C 1
ATOM 2526 O O . GLU A 1 338 ? -60.80880 23.12639 8.85608 1.000 18.02985 438 GLU A O 1
ATOM 2532 N N . THR A 1 339 ? -59.53332 23.43685 10.70420 1.000 16.37253 439 THR A N 1
ATOM 2533 C CA . THR A 1 339 ? -59.20198 24.82348 10.40504 1.000 15.99371 439 THR A CA 1
ATOM 2534 C C . THR A 1 339 ? -58.10069 24.83579 9.36619 1.000 16.62120 439 THR A C 1
ATOM 2535 O O . THR A 1 339 ? -57.20368 24.00247 9.42184 1.000 19.18345 439 THR A O 1
ATOM 2539 N N . ILE A 1 340 ? -58.18822 25.73129 8.38343 1.000 16.06932 440 ILE A N 1
ATOM 2540 C CA . ILE A 1 340 ? -57.16558 25.79729 7.33715 1.000 15.44973 440 ILE A CA 1
ATOM 2541 C C . ILE A 1 340 ? -56.37487 27.08634 7.50820 1.000 15.67192 440 ILE A C 1
ATOM 2542 O O . ILE A 1 340 ? -56.86921 28.18789 7.22035 1.000 15.70600 440 ILE A O 1
ATOM 2547 N N . GLN A 1 341 ? -55.12583 26.95814 7.94647 1.000 16.13173 441 GLN A N 1
ATOM 2548 C CA . GLN A 1 341 ? -54.20278 28.08092 7.89143 1.000 15.16321 441 GLN A CA 1
ATOM 2549 C C . GLN A 1 341 ? -53.80974 28.37020 6.44581 1.000 15.11887 441 GLN A C 1
ATOM 2550 O O . GLN A 1 341 ? -53.69752 27.45714 5.61867 1.000 17.68346 441 GLN A O 1
ATOM 2556 N N . ASN A 1 342 ? -53.57229 29.64783 6.15115 1.000 16.12225 442 ASN A N 1
ATOM 2557 C CA . ASN A 1 342 ? -52.97592 30.01389 4.86531 1.000 15.25790 442 ASN A CA 1
ATOM 2558 C C . ASN A 1 342 ? -53.86045 29.55279 3.70070 1.000 15.65124 442 ASN A C 1
ATOM 2559 O O . ASN A 1 342 ? -53.38522 29.13466 2.63720 1.000 17.43637 442 ASN A O 1
ATOM 2564 N N . PHE A 1 343 ? -55.16757 29.61138 3.91836 1.000 16.10439 443 PHE A N 1
ATOM 2565 C CA . PHE A 1 343 ? -56.14988 29.37889 2.86076 1.000 15.53281 443 PHE A CA 1
ATOM 2566 C C . PHE A 1 343 ? -56.08934 30.50644 1.84353 1.000 15.43404 443 PHE A C 1
ATOM 2567 O O . PHE A 1 343 ? -55.77683 31.65067 2.17698 1.000 15.95313 443 PHE A O 1
ATOM 2575 N N . GLU A 1 344 ? -56.38975 30.18015 0.58921 1.000 14.93569 444 GLU A N 1
ATOM 2576 C CA . GLU A 1 344 ? -56.40109 31.18371 -0.47316 1.000 17.10269 444 GLU A CA 1
ATOM 2577 C C . GLU A 1 344 ? -57.69923 31.06996 -1.25776 1.000 16.91172 444 GLU A C 1
ATOM 2578 O O . GLU A 1 344 ? -58.11007 29.96234 -1.61363 1.000 18.92334 444 GLU A O 1
ATOM 2584 N N . VAL A 1 345 ? -58.31756 32.21341 -1.56474 1.000 16.36781 445 VAL A N 1
ATOM 2585 C CA . VAL A 1 345 ? -59.48971 32.23615 -2.43805 1.000 16.73169 445 VAL A CA 1
ATOM 2586 C C . VAL A 1 345 ? -59.26265 33.26644 -3.53311 1.000 16.00622 445 VAL A C 1
ATOM 2587 O O . VAL A 1 345 ? -58.87781 34.41109 -3.24875 1.000 16.69923 445 VAL A O 1
ATOM 2591 N N . THR A 1 346 ? -59.49486 32.85808 -4.77846 1.000 15.93938 446 THR A N 1
ATOM 2592 C CA . THR A 1 346 ? -59.41257 33.76549 -5.92105 1.000 16.28648 446 THR A CA 1
ATOM 2593 C C . THR A 1 346 ? -60.82326 34.06515 -6.39976 1.000 15.17115 446 THR A C 1
ATOM 2594 O O . THR A 1 346 ? -61.59146 33.13446 -6.67993 1.000 17.18758 446 THR A O 1
ATOM 2598 N N . TYR A 1 347 ? -61.16197 35.34555 -6.47091 1.000 15.18055 447 TYR A N 1
ATOM 2599 C CA . TYR A 1 347 ? -62.45286 35.81581 -6.95395 1.000 15.77372 447 TYR A CA 1
ATOM 2600 C C . TYR A 1 347 ? -62.29448 36.39637 -8.35274 1.000 16.85749 447 TYR A C 1
ATOM 2601 O O . TYR A 1 347 ? -61.25392 36.98086 -8.67499 1.000 16.19654 447 TYR A O 1
ATOM 2610 N N . TYR A 1 348 ? -63.35481 36.28420 -9.14694 1.000 16.23099 448 TYR A N 1
ATOM 2611 C CA . TYR A 1 348 ? -63.34415 36.70854 -10.54471 1.000 16.05669 448 TYR A CA 1
ATOM 2612 C C . TYR A 1 348 ? -64.47043 37.70074 -10.77949 1.000 16.51734 448 TYR A C 1
ATOM 2613 O O . TYR A 1 348 ? -65.59993 37.47907 -10.33624 1.000 18.59301 448 TYR A O 1
ATOM 2622 N N . ARG A 1 349 ? -64.16872 38.80569 -11.44484 1.000 17.57411 449 ARG A N 1
ATOM 2623 C CA . ARG A 1 349 ? -65.23285 39.72759 -11.77916 1.000 18.13645 449 ARG A CA 1
ATOM 2624 C C . ARG A 1 349 ? -66.06449 39.08925 -12.88550 1.000 19.69091 449 ARG A C 1
ATOM 2625 O O . ARG A 1 349 ? -65.49793 38.71529 -13.93366 1.000 20.09145 449 ARG A O 1
ATOM 2633 N N . PRO A 1 350 ? -67.37796 38.92592 -12.71342 1.000 17.53545 450 PRO A N 1
ATOM 2634 C CA . PRO A 1 350 ? -68.17848 38.29730 -13.77543 1.000 17.33651 450 PRO A CA 1
ATOM 2635 C C . PRO A 1 350 ? -68.22119 39.16552 -15.02049 1.000 20.54410 450 PRO A C 1
ATOM 2636 O O . PRO A 1 350 ? -67.91325 40.36089 -14.99719 1.000 19.81612 450 PRO A O 1
ATOM 2640 N N . GLU A 1 351 ? -68.58861 38.52177 -16.12624 1.000 18.65816 451 GLU A N 1
ATOM 2641 C CA . GLU A 1 351 ? -68.51017 39.14930 -17.44055 1.000 19.95231 451 GLU A CA 1
ATOM 2642 C C . GLU A 1 351 ? -69.63705 40.14217 -17.70584 1.000 19.51624 451 GLU A C 1
ATOM 2643 O O . GLU A 1 351 ? -69.63827 40.78765 -18.76673 1.000 21.14731 451 GLU A O 1
ATOM 2649 N N . GLY A 1 352 ? -70.58808 40.29587 -16.78775 1.000 20.08650 452 GLY A N 1
ATOM 2650 C CA . GLY A 1 352 ? -71.67250 41.23143 -16.98168 1.000 22.99169 452 GLY A CA 1
ATOM 2651 C C . GLY A 1 352 ? -72.27545 41.64190 -15.65765 1.000 20.87463 452 GLY A C 1
ATOM 2652 O O . GLY A 1 352 ? -71.90337 41.14150 -14.59144 1.000 19.96760 452 GLY A O 1
ATOM 2653 N N . LYS A 1 353 ? -73.24780 42.53722 -15.76336 1.000 23.21012 453 LYS A N 1
ATOM 2654 C CA . LYS A 1 353 ? -73.92885 43.09853 -14.60857 1.000 21.85187 453 LYS A CA 1
ATOM 2655 C C . LYS A 1 353 ? -74.92079 42.10037 -14.03168 1.000 21.54151 453 LYS A C 1
ATOM 2656 O O . LYS A 1 353 ? -75.41621 41.20621 -14.72195 1.000 22.97271 453 LYS A O 1
ATOM 2662 N N . LYS A 1 354 ? -75.18554 42.25796 -12.72495 1.000 21.46486 454 LYS A N 1
ATOM 2663 C CA . LYS A 1 354 ? -76.21787 41.50922 -12.00827 1.000 21.26395 454 LYS A CA 1
ATOM 2664 C C . LYS A 1 354 ? -75.96851 40.00017 -12.04169 1.000 21.31516 454 LYS A C 1
ATOM 2665 O O . LYS A 1 354 ? -76.88420 39.19947 -12.25259 1.000 22.80868 454 LYS A O 1
ATOM 2671 N N . MET A 1 355 ? -74.71138 39.60744 -11.78508 1.000 20.85190 455 MET A N 1
ATOM 2672 C CA . MET A 1 355 ? -74.31261 38.20320 -11.81749 1.000 19.67928 455 MET A CA 1
ATOM 2673 C C . MET A 1 355 ? -73.72573 37.74520 -10.49034 1.000 19.00494 455 MET A C 1
ATOM 2674 O O . MET A 1 355 ? -73.17738 38.53629 -9.72483 1.000 20.12078 455 MET A O 1
ATOM 2679 N N . ASP A 1 356 ? -73.82286 36.43701 -10.27040 1.000 19.25727 456 ASP A N 1
ATOM 2680 C CA . ASP A 1 356 ? -73.05886 35.76281 -9.21719 1.000 19.19159 456 ASP A CA 1
ATOM 2681 C C . ASP A 1 356 ? -71.56235 36.00223 -9.41831 1.000 17.92621 456 ASP A C 1
ATOM 2682 O O . ASP A 1 356 ? -71.09617 36.19352 -10.54080 1.000 19.81220 456 ASP A O 1
ATOM 2687 N N . VAL A 1 357 ? -70.78818 35.91840 -8.34018 1.000 16.49427 457 VAL A N 1
ATOM 2688 C CA . VAL A 1 357 ? -69.34182 36.12402 -8.40152 1.000 18.33379 457 VAL A CA 1
ATOM 2689 C C . VAL A 1 357 ? -68.63486 34.80851 -8.11352 1.000 18.46401 457 VAL A C 1
ATOM 2690 O O . VAL A 1 357 ? -68.71711 34.27932 -7.00122 1.000 17.22591 457 VAL A O 1
ATOM 2694 N N . GLN A 1 358 ? -67.91358 34.29572 -9.10467 1.000 16.12006 458 GLN A N 1
ATOM 2695 C CA . GLN A 1 358 ? -67.25056 33.00854 -8.99239 1.000 17.25140 458 GLN A CA 1
ATOM 2696 C C . GLN A 1 358 ? -65.97783 33.09300 -8.15956 1.000 17.25817 458 GLN A C 1
ATOM 2697 O O . GLN A 1 358 ? -65.26394 34.10718 -8.16142 1.000 18.06930 458 GLN A O 1
ATOM 2703 N N . TRP A 1 359 ? -65.66564 31.98634 -7.47796 1.000 17.39143 459 TRP A N 1
ATOM 2704 C CA . TRP A 1 359 ? -64.38015 31.83897 -6.79201 1.000 15.25737 459 TRP A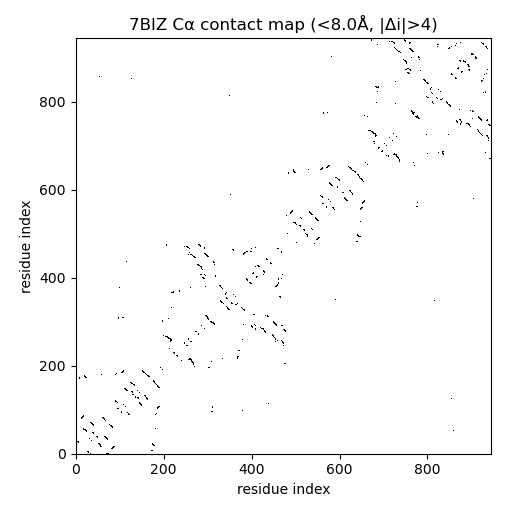 CA 1
ATOM 2705 C C . TRP A 1 359 ? -63.83317 30.42855 -6.97855 1.000 16.20699 459 TRP A C 1
ATOM 2706 O O . TRP A 1 359 ? -64.56497 29.47503 -7.26671 1.000 18.33750 459 TRP A O 1
ATOM 2717 N N . ILE A 1 360 ? -62.51957 30.30981 -6.80890 1.000 17.62675 460 ILE A N 1
ATOM 2718 C CA . ILE A 1 360 ? -61.84426 29.02261 -6.67036 1.000 16.72240 460 ILE A CA 1
ATOM 2719 C C . ILE A 1 360 ? -60.94733 29.11232 -5.45324 1.000 20.01448 460 ILE A C 1
ATOM 2720 O O . ILE A 1 360 ? -60.43940 30.18754 -5.12300 1.000 19.10732 460 ILE A O 1
ATOM 2725 N N . SER A 1 361 ? -60.79090 27.99820 -4.74678 1.000 18.27987 461 SER A N 1
ATOM 2726 C CA . SER A 1 361 ? -60.02897 28.03974 -3.50380 1.000 17.74809 461 SER A CA 1
ATOM 2727 C C . SER A 1 361 ? -58.83592 27.08567 -3.57692 1.000 21.59484 461 SER A C 1
ATOM 2728 O O . SER A 1 361 ? -58.75064 26.20923 -4.44958 1.000 21.35809 461 SER A O 1
ATOM 2731 N N . SER A 1 362 ? -57.90350 27.25844 -2.63451 1.000 19.80309 462 SER A N 1
ATOM 2732 C CA . SER A 1 362 ? -56.62890 26.54765 -2.66748 1.000 20.46641 462 SER A CA 1
ATOM 2733 C C . SER A 1 362 ? -56.75272 25.07120 -2.31441 1.000 21.35875 462 SER A C 1
ATOM 2734 O O . SER A 1 362 ? -55.78351 24.32788 -2.52074 1.000 25.53716 462 SER A O 1
ATOM 2737 N N . ASP A 1 363 ? -57.89228 24.63481 -1.79416 1.000 22.09150 463 ASP A N 1
ATOM 2738 C CA . ASP A 1 363 ? -58.15359 23.21286 -1.58597 1.000 22.82015 463 ASP A CA 1
ATOM 2739 C C . ASP A 1 363 ? -58.79472 22.56366 -2.81058 1.000 24.90499 463 ASP A C 1
ATOM 2740 O O . ASP A 1 363 ? -59.25319 21.42695 -2.71796 1.000 25.33564 463 ASP A O 1
ATOM 2745 N N . GLY A 1 364 ? -58.85822 23.27340 -3.92455 1.000 22.75488 464 GLY A N 1
ATOM 2746 C CA . GLY A 1 364 ? -59.39698 22.72621 -5.15936 1.000 22.87934 464 GLY A CA 1
ATOM 2747 C C . GLY A 1 364 ? -60.89716 22.84250 -5.32409 1.000 25.11676 464 GLY A C 1
ATOM 2748 O O . GLY A 1 364 ? -61.44677 22.25894 -6.27096 1.000 26.99466 464 GLY A O 1
ATOM 2749 N N . ARG A 1 365 ? -61.58312 23.56756 -4.45534 1.000 20.37404 465 ARG A N 1
ATOM 2750 C CA . ARG A 1 365 ? -63.02200 23.73573 -4.57407 1.000 21.41619 465 ARG A CA 1
ATOM 2751 C C . ARG A 1 365 ? -63.34225 24.95387 -5.43912 1.000 19.21927 465 ARG A C 1
ATOM 2752 O O . ARG A 1 365 ? -62.48614 25.79076 -5.71158 1.000 19.19375 465 ARG A O 1
ATOM 2760 N N . ASN A 1 366 ? -64.60611 25.06222 -5.84850 1.000 20.76413 466 ASN A N 1
ATOM 2761 C CA . ASN A 1 366 ? -65.04782 26.26665 -6.55002 1.000 19.39203 466 ASN A CA 1
ATOM 2762 C C . ASN A 1 366 ? -66.50809 26.49922 -6.20365 1.000 19.21984 466 ASN A C 1
ATOM 2763 O O . ASN A 1 366 ? -67.22059 25.56864 -5.82068 1.000 22.40968 466 ASN A O 1
ATOM 2768 N N . GLY A 1 367 ? -66.92490 27.74925 -6.27759 1.000 16.94750 467 GLY A N 1
ATOM 2769 C CA . GLY A 1 367 ? -68.30741 28.08725 -6.01150 1.000 18.63610 467 GLY A CA 1
ATOM 2770 C C . GLY A 1 367 ? -68.54257 29.53820 -6.34055 1.000 18.33625 467 GLY A C 1
ATOM 2771 O O . GLY A 1 367 ? -67.76624 30.14448 -7.08314 1.000 18.44902 467 GLY A O 1
ATOM 2772 N N . TRP A 1 368 ? -69.61420 30.10361 -5.77654 1.000 18.13707 468 TRP A N 1
ATOM 2773 C CA . TRP A 1 368 ? -69.90723 31.49728 -6.08362 1.000 17.56969 468 TRP A CA 1
ATOM 2774 C C . TRP A 1 368 ? -70.63738 32.18589 -4.93848 1.000 19.05471 468 TRP A C 1
ATOM 2775 O O . TRP A 1 368 ? -71.31620 31.55101 -4.12381 1.000 18.44604 468 TRP A O 1
ATOM 2786 N N . VAL A 1 369 ? -70.45845 33.50197 -4.89322 1.000 15.93157 469 VAL A N 1
ATOM 2787 C CA . VAL A 1 369 ? -71.28205 34.39540 -4.08736 1.000 17.16995 469 VAL A CA 1
ATOM 2788 C C . VAL A 1 369 ? -72.54912 34.68150 -4.87899 1.000 17.50245 469 VAL A C 1
ATOM 2789 O O . VAL A 1 369 ? -72.47292 35.06125 -6.05084 1.000 16.76073 469 VAL A O 1
ATOM 2793 N N . ASP A 1 370 ? -73.71384 34.45350 -4.27383 1.000 18.29561 470 ASP A N 1
ATOM 2794 C CA . ASP A 1 370 ? -74.97735 34.64615 -4.99358 1.000 17.01025 470 ASP A CA 1
ATOM 2795 C C . ASP A 1 370 ? -75.27955 36.12207 -5.18843 1.000 16.76317 470 ASP A C 1
ATOM 2796 O O . ASP A 1 370 ? -75.17859 36.92258 -4.24746 1.000 18.84279 470 ASP A O 1
ATOM 2801 N N . TYR A 1 371 ? -75.71450 36.46611 -6.40177 1.000 18.68464 471 TYR A N 1
ATOM 2802 C CA . TYR A 1 371 ? -76.38949 37.73598 -6.63228 1.000 18.70575 471 TYR A CA 1
ATOM 2803 C C . TYR A 1 371 ? -77.83537 37.62124 -6.13904 1.000 19.60746 471 TYR A C 1
ATOM 2804 O O . TYR A 1 371 ? -78.52023 36.64047 -6.45026 1.000 22.27530 471 TYR A O 1
ATOM 2813 N N . LEU A 1 372 ? -78.28473 38.59522 -5.33183 1.000 18.55540 472 LEU A N 1
ATOM 2814 C CA . LEU A 1 372 ? -79.61712 38.59121 -4.70997 1.000 19.47771 472 LEU A CA 1
ATOM 2815 C C . LEU A 1 372 ? -80.42387 39.80645 -5.18189 1.000 20.44446 472 LEU A C 1
ATOM 2816 O O . LEU A 1 372 ? -80.43110 40.87458 -4.55608 1.000 21.07992 472 LEU A O 1
ATOM 2821 N N . SER A 1 373 ? -81.14636 39.61893 -6.28159 1.000 22.32354 473 SER A N 1
ATOM 2822 C CA . SER A 1 373 ? -81.88489 40.72681 -6.87612 1.000 24.22373 473 SER A CA 1
ATOM 2823 C C . SER A 1 373 ? -83.04653 41.18631 -6.00132 1.000 26.04615 473 SER A C 1
ATOM 2824 O O . SER A 1 373 ? -83.53393 42.31093 -6.16436 1.000 25.05559 473 SER A O 1
ATOM 2827 N N . ALA A 1 374 ? -83.49635 40.34809 -5.07235 1.000 23.09901 474 ALA A N 1
ATOM 2828 C CA . ALA A 1 374 ? -84.54982 40.76031 -4.15646 1.000 26.45056 474 ALA A CA 1
ATOM 2829 C C . ALA A 1 374 ? -84.07860 41.82549 -3.18690 1.000 24.73607 474 ALA A C 1
ATOM 2830 O O . ALA A 1 374 ? -84.91501 42.55754 -2.64136 1.000 25.96696 474 ALA A O 1
ATOM 2832 N N . TYR A 1 375 ? -82.76167 41.90907 -2.92948 1.000 22.36143 475 TYR A N 1
ATOM 2833 C CA . TYR A 1 375 ? -82.29906 42.73822 -1.81550 1.000 23.41114 475 TYR A CA 1
ATOM 2834 C C . TYR A 1 375 ? -81.21258 43.74095 -2.17975 1.000 23.31635 475 TYR A C 1
ATOM 2835 O O . TYR A 1 375 ? -81.19263 44.83591 -1.61724 1.000 23.70043 475 TYR A O 1
ATOM 2844 N N . HIS A 1 376 ? -80.29967 43.40493 -3.09427 1.000 22.36617 476 HIS A N 1
ATOM 2845 C CA . HIS A 1 376 ? -79.13035 44.26264 -3.31549 1.000 20.87388 476 HIS A CA 1
ATOM 2846 C C . HIS A 1 376 ? -78.90073 44.31336 -4.81737 1.000 21.36180 476 HIS A C 1
ATOM 2847 O O . HIS A 1 376 ? -78.38267 43.36294 -5.40726 1.000 19.87996 476 HIS A O 1
ATOM 2854 N N . THR A 1 377 ? -79.31473 45.42903 -5.42979 1.000 21.79697 477 THR A N 1
ATOM 2855 C CA . THR A 1 377 ? -79.59438 45.47278 -6.86407 1.000 22.07732 477 THR A CA 1
ATOM 2856 C C . THR A 1 377 ? -78.51431 46.20326 -7.65983 1.000 22.72936 477 THR A C 1
ATOM 2857 O O . THR A 1 377 ? -78.74061 46.56172 -8.83042 1.000 23.35836 477 THR A O 1
ATOM 2861 N N . GLN A 1 378 ? -77.34088 46.40898 -7.06693 1.000 21.83591 478 GLN A N 1
ATOM 2862 C CA . GLN A 1 378 ? -76.24068 47.05849 -7.76171 1.000 20.66701 478 GLN A CA 1
ATOM 2863 C C . GLN A 1 378 ? -75.68491 46.15926 -8.86465 1.000 22.12013 478 GLN A C 1
ATOM 2864 O O . GLN A 1 378 ? -75.90682 44.94582 -8.88940 1.000 21.57245 478 GLN A O 1
ATOM 2870 N N . ASP A 1 379 ? -74.90796 46.77193 -9.76354 1.000 20.80179 479 ASP A N 1
ATOM 2871 C CA . ASP A 1 379 ? -74.44349 46.03341 -10.94208 1.000 21.82656 479 ASP A CA 1
ATOM 2872 C C . ASP A 1 379 ? -73.45440 44.92337 -10.57237 1.000 22.10747 479 ASP A C 1
ATOM 2873 O O . ASP A 1 379 ? -73.45103 43.86391 -11.20780 1.000 21.43199 479 ASP A O 1
ATOM 2878 N N . TYR A 1 380 ? -72.60309 45.14044 -9.56616 1.000 19.72623 480 TYR A N 1
ATOM 2879 C CA . TYR A 1 380 ? -71.54804 44.19129 -9.22696 1.000 18.24771 480 TYR A CA 1
ATOM 2880 C C . TYR A 1 380 ? -71.43307 44.01032 -7.72532 1.000 18.07513 480 TYR A C 1
ATOM 2881 O O . TYR A 1 380 ? -71.53459 44.98408 -6.97923 1.000 18.73825 480 TYR A O 1
ATOM 2890 N N . TYR A 1 381 ? -71.18224 42.77161 -7.28835 1.000 17.70735 481 TYR A N 1
ATOM 2891 C CA . TYR A 1 381 ? -70.79196 42.53946 -5.89446 1.000 16.94971 481 TYR A CA 1
ATOM 2892 C C . TYR A 1 381 ? -69.27487 42.43687 -5.72573 1.000 17.09838 481 TYR A C 1
ATOM 2893 O O . TYR A 1 381 ? -68.77794 42.48895 -4.59424 1.000 16.96181 481 TYR A O 1
ATOM 2902 N N . TYR A 1 382 ? -68.54088 42.26662 -6.81484 1.000 16.58760 482 TYR A N 1
ATOM 2903 C CA . TYR A 1 382 ? -67.08374 42.38463 -6.80752 1.000 16.67116 482 TYR A CA 1
ATOM 2904 C C . TYR A 1 382 ? -66.71556 43.85372 -6.65090 1.000 17.56184 482 TYR A C 1
ATOM 2905 O O . TYR A 1 382 ? -67.33523 44.70603 -7.29246 1.000 18.48105 482 TYR A O 1
ATOM 2914 N N . PRO A 1 383 ? -65.78517 44.20393 -5.75958 1.000 16.88138 483 PRO A N 1
ATOM 2915 C CA . PRO A 1 383 ? -65.58596 45.62324 -5.44283 1.000 16.58266 483 PRO A CA 1
ATOM 2916 C C . PRO A 1 383 ? -65.20418 46.44242 -6.66701 1.000 16.94712 483 PRO A C 1
ATOM 2917 O O . PRO A 1 383 ? -64.32938 46.06128 -7.44603 1.000 18.23760 483 PRO A O 1
ATOM 2921 N N . ALA A 1 384 ? -65.87205 47.58226 -6.82284 1.000 17.01736 484 ALA A N 1
ATOM 2922 C CA . ALA A 1 384 ? -65.63748 48.41532 -8.00116 1.000 19.29327 484 ALA A CA 1
ATOM 2923 C C . ALA A 1 384 ? -64.21900 48.95309 -8.05516 1.000 18.95197 484 ALA A C 1
ATOM 2924 O O . ALA A 1 384 ? -63.73848 49.29516 -9.14776 1.000 20.68351 484 ALA A O 1
ATOM 2926 N N . TRP A 1 385 ? -63.53282 49.03428 -6.91691 1.000 17.62011 485 TRP A N 1
ATOM 2927 C CA . TRP A 1 385 ? -62.22023 49.65381 -6.86390 1.000 18.46068 485 TRP A CA 1
ATOM 2928 C C . TRP A 1 385 ? -61.08673 48.64167 -6.94206 1.000 19.40477 485 TRP A C 1
ATOM 2929 O O . TRP A 1 385 ? -59.91359 49.03264 -6.83105 1.000 21.05596 485 TRP A O 1
ATOM 2940 N N . ILE A 1 386 ? -61.39432 47.36972 -7.17885 1.000 18.65609 486 ILE A N 1
ATOM 2941 C CA . ILE A 1 386 ? -60.36616 46.38804 -7.48933 1.000 18.19913 486 ILE A CA 1
ATOM 2942 C C . ILE A 1 386 ? -60.22656 46.38807 -9.00055 1.000 20.77167 486 ILE A C 1
ATOM 2943 O O . ILE A 1 386 ? -61.10598 45.89905 -9.70781 1.000 20.05246 486 ILE A O 1
ATOM 2948 N N . SER A 1 387 ? -59.13752 46.97456 -9.49690 1.000 19.60781 487 SER A N 1
ATOM 2949 C CA . SER A 1 387 ? -58.99335 47.19844 -10.93652 1.000 21.68012 487 SER A CA 1
ATOM 2950 C C . SER A 1 387 ? -58.93895 45.88632 -11.71549 1.000 21.06737 487 SER A C 1
ATOM 2951 O O . SER A 1 387 ? -59.56379 45.74233 -12.78409 1.000 22.90265 487 SER A O 1
ATOM 2954 N N . GLU A 1 388 ? -58.15238 44.94488 -11.22190 1.000 21.69521 488 GLU A N 1
ATOM 2955 C CA . GLU A 1 388 ? -57.93551 43.65861 -11.87430 1.000 21.95361 488 GLU A CA 1
ATOM 2956 C C . GLU A 1 388 ? -59.21233 42.81722 -11.83999 1.000 19.59738 488 GLU A C 1
ATOM 2957 O O . GLU A 1 388 ? -60.03887 42.94362 -10.92637 1.000 21.04848 488 GLU A O 1
ATOM 2963 N N . ASN A 1 389 ? -59.38441 41.96010 -12.86446 1.000 20.12983 489 ASN A N 1
ATOM 2964 C CA . ASN A 1 389 ? -60.59680 41.15448 -12.98149 1.000 20.37198 489 ASN A CA 1
ATOM 2965 C C . ASN A 1 389 ? -60.51505 39.84545 -12.21408 1.000 19.18059 489 ASN A C 1
ATOM 2966 O O . ASN A 1 389 ? -61.47463 39.06921 -12.23768 1.000 19.39261 489 ASN A O 1
ATOM 2971 N N . SER A 1 390 ? -59.39695 39.58456 -11.54201 1.000 19.01729 490 SER A N 1
ATOM 2972 C CA . SER A 1 390 ? -59.34417 38.52781 -10.53835 1.000 16.93750 490 SER A CA 1
ATOM 2973 C C . SER A 1 390 ? -58.40285 38.99038 -9.44384 1.000 17.97930 490 SER A C 1
ATOM 2974 O O . SER A 1 390 ? -57.50184 39.80645 -9.69299 1.000 18.48979 490 SER A O 1
ATOM 2977 N N . TYR A 1 391 ? -58.62572 38.48102 -8.22798 1.000 16.62495 491 TYR A N 1
ATOM 2978 C CA . TYR A 1 391 ? -57.68018 38.73492 -7.14500 1.000 17.26516 491 TYR A CA 1
ATOM 2979 C C . TYR A 1 391 ? -57.78096 37.63363 -6.11624 1.000 16.61540 491 TYR A C 1
ATOM 2980 O O . TYR A 1 391 ? -58.83304 36.98979 -5.97862 1.000 17.18138 491 TYR A O 1
ATOM 2989 N N . THR A 1 392 ? -56.65949 37.42765 -5.41064 1.000 15.95075 492 THR A N 1
ATOM 2990 C CA . THR A 1 392 ? -56.51714 36.30976 -4.48264 1.000 15.58821 492 THR A CA 1
ATOM 2991 C C . THR A 1 392 ? -56.30414 36.86233 -3.09042 1.000 17.12002 492 THR A C 1
ATOM 2992 O O . THR A 1 392 ? -55.37962 37.64620 -2.87699 1.000 17.07839 492 THR A O 1
ATOM 2996 N N . LEU A 1 393 ? -57.14140 36.42633 -2.15689 1.000 14.97039 493 LEU A N 1
ATOM 2997 C CA . LEU A 1 393 ? -57.05214 36.82118 -0.75302 1.000 15.75986 493 LEU A CA 1
ATOM 2998 C C . LEU A 1 393 ? -56.67148 35.62193 0.10307 1.000 16.53640 493 LEU A C 1
ATOM 2999 O O . LEU A 1 393 ? -57.16267 34.51171 -0.12787 1.000 16.32696 493 LEU A O 1
ATOM 3004 N N . THR A 1 394 ? -55.78721 35.84007 1.07805 1.000 16.18416 494 THR A N 1
ATOM 3005 C CA . THR A 1 394 ? -55.32353 34.75612 1.94536 1.000 16.59331 494 THR A CA 1
ATOM 3006 C C . THR A 1 394 ? -55.87091 34.92978 3.35214 1.000 16.41052 494 THR A C 1
ATOM 3007 O O . THR A 1 394 ? -56.39877 35.97615 3.70644 1.000 16.94813 494 THR A O 1
ATOM 3011 N N . GLY A 1 395 ? -55.76797 33.88186 4.15469 1.000 15.06612 495 GLY A N 1
ATOM 3012 C CA . GLY A 1 395 ? -56.13556 34.01980 5.55966 1.000 15.00330 495 GLY A CA 1
ATOM 3013 C C . GLY A 1 395 ? -56.36600 32.66957 6.20488 1.000 14.48676 495 GLY A C 1
ATOM 3014 O O . GLY A 1 395 ? -56.22889 31.62411 5.58274 1.000 16.07494 495 GLY A O 1
ATOM 3015 N N . THR A 1 396 ? -56.68113 32.71716 7.50843 1.000 13.58707 496 THR A N 1
ATOM 3016 C CA . THR A 1 396 ? -57.18359 31.53012 8.18278 1.000 12.50214 496 THR A CA 1
ATOM 3017 C C . THR A 1 396 ? -58.64346 31.31316 7.82718 1.000 13.93713 496 THR A C 1
ATOM 3018 O O . THR A 1 396 ? -59.46174 32.24552 7.90743 1.000 14.93598 496 THR A O 1
ATOM 3022 N N . CYS A 1 397 ? -58.97700 30.08452 7.42500 1.000 15.19037 497 CYS A N 1
ATOM 3023 C CA . CYS A 1 397 ? -60.36805 29.72752 7.14180 1.000 14.92841 497 CYS A CA 1
ATOM 3024 C C . CYS A 1 397 ? -60.90158 28.78073 8.21008 1.000 15.36919 497 CYS A C 1
ATOM 3025 O O . CYS A 1 397 ? -60.45885 27.63499 8.32793 1.000 17.25448 497 CYS A O 1
ATOM 3028 N N . LEU A 1 398 ? -61.87532 29.26124 8.96816 1.000 14.18380 498 LEU A N 1
ATOM 3029 C CA . LEU A 1 398 ? -62.58663 28.40268 9.90474 1.000 15.54559 498 LEU A CA 1
ATOM 3030 C C . LEU A 1 398 ? -63.53322 27.46885 9.16436 1.000 17.45913 498 LEU A C 1
ATOM 3031 O O . LEU A 1 398 ? -64.08003 27.80662 8.11265 1.000 16.11182 498 LEU A O 1
ATOM 3036 N N . ALA A 1 399 ? -63.73834 26.28983 9.73249 1.000 16.47307 499 ALA A N 1
ATOM 3037 C CA . ALA A 1 399 ? -64.74813 25.37866 9.18936 1.000 15.23750 499 ALA A CA 1
ATOM 3038 C C . ALA A 1 399 ? -66.12728 26.00540 9.34629 1.000 16.16256 499 ALA A C 1
ATOM 3039 O O . ALA A 1 399 ? -66.48881 26.45749 10.44338 1.000 17.26778 499 ALA A O 1
ATOM 3041 N N . ALA A 1 400 ? -66.88907 26.05320 8.25355 1.000 16.03971 500 ALA A N 1
ATOM 3042 C CA . ALA A 1 400 ? -68.18265 26.73462 8.27446 1.000 16.45301 500 ALA A CA 1
ATOM 3043 C C . ALA A 1 400 ? -69.21617 25.95905 9.08474 1.000 19.30668 500 ALA A C 1
ATOM 3044 O O . ALA A 1 400 ? -69.22272 24.72635 9.11970 1.000 19.71439 500 ALA A O 1
ATOM 3046 N N . ARG A 1 401 ? -70.08353 26.69701 9.77605 1.000 17.75714 501 ARG A N 1
ATOM 3047 C CA . ARG A 1 401 ? -71.14512 26.05019 10.53890 1.000 18.06473 501 ARG A CA 1
ATOM 3048 C C . ARG A 1 401 ? -72.48118 26.75862 10.32842 1.000 18.56818 501 ARG A C 1
ATOM 3049 O O . ARG A 1 401 ? -73.34145 26.75581 11.21626 1.000 20.55070 501 ARG A O 1
ATOM 3057 N N . ASN A 1 402 ? -72.68675 27.33427 9.13982 1.000 17.13817 502 ASN A N 1
ATOM 3058 C CA . ASN A 1 402 ? -73.98093 27.89820 8.79482 1.000 16.64308 502 ASN A CA 1
ATOM 3059 C C . ASN A 1 402 ? -74.88362 26.77967 8.29781 1.000 18.18440 502 ASN A C 1
ATOM 3060 O O . ASN A 1 402 ? -74.48427 25.98700 7.43851 1.000 20.54812 502 ASN A O 1
ATOM 3065 N N . THR A 1 403 ? -76.09117 26.69420 8.85000 1.000 19.79010 503 THR A N 1
ATOM 3066 C CA . THR A 1 403 ? -76.95424 25.57170 8.50662 1.000 18.97213 503 THR A CA 1
ATOM 3067 C C . THR A 1 403 ? -78.39620 26.03049 8.40036 1.000 22.18855 503 THR A C 1
ATOM 3068 O O . THR A 1 403 ? -78.84395 26.92817 9.12051 1.000 23.09409 503 THR A O 1
ATOM 3072 N N . GLN A 1 404 ? -79.12193 25.40718 7.47458 1.000 22.41645 504 GLN A N 1
ATOM 3073 C CA . GLN A 1 404 ? -80.52462 25.70536 7.24229 1.000 22.36463 504 GLN A CA 1
ATO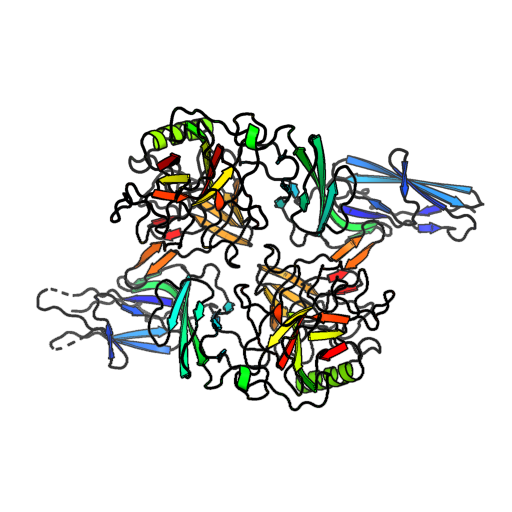M 3074 C C . GLN A 1 404 ? -81.38748 24.63640 7.90149 1.000 24.96703 504 GLN A C 1
ATOM 3075 O O . GLN A 1 404 ? -81.15177 23.43899 7.71501 1.000 25.62551 504 GLN A O 1
ATOM 3081 N N . ASP A 1 405 ? -82.38163 25.06776 8.66388 1.000 25.50436 505 ASP A N 1
ATOM 3082 C CA . ASP A 1 405 ? -83.35004 24.14355 9.24112 1.000 30.97470 505 ASP A CA 1
ATOM 3083 C C . ASP A 1 405 ? -84.40474 23.79283 8.19217 1.000 31.85347 505 ASP A C 1
ATOM 3084 O O . ASP A 1 405 ? -85.05054 24.68520 7.64087 1.000 33.54682 505 ASP A O 1
ATOM 3089 N N . SER A 1 406 ? -84.59832 22.50692 7.91390 1.000 40.57735 506 SER A N 1
ATOM 3090 C CA . SER A 1 406 ? -85.46889 22.15764 6.79165 1.000 45.18583 506 SER A CA 1
ATOM 3091 C C . SER A 1 406 ? -86.93840 22.42072 7.10092 1.000 48.97623 506 SER A C 1
ATOM 3092 O O . SER A 1 406 ? -87.68325 22.89101 6.22445 1.000 46.21119 506 SER A O 1
ATOM 3095 N N . GLN A 1 407 ? -87.36964 22.11451 8.33205 1.000 53.26981 507 GLN A N 1
ATOM 3096 C CA . GLN A 1 407 ? -88.74205 22.38861 8.75930 1.000 53.58950 507 GLN A CA 1
ATOM 3097 C C . GLN A 1 407 ? -89.10339 23.84774 8.52881 1.000 51.49537 507 GLN A C 1
ATOM 3098 O O . GLN A 1 407 ? -90.03293 24.17139 7.78086 1.000 51.70334 507 GLN A O 1
ATOM 3104 N N . THR A 1 408 ? -88.35951 24.74660 9.17536 1.000 44.37152 508 THR A N 1
ATOM 3105 C CA . THR A 1 408 ? -88.65564 26.16651 9.08923 1.000 40.85930 508 THR A CA 1
ATOM 3106 C C . THR A 1 408 ? -88.07875 26.79784 7.83329 1.000 35.38924 508 THR A C 1
ATOM 3107 O O . THR A 1 408 ? -88.60808 27.80819 7.35449 1.000 37.30404 508 THR A O 1
ATOM 3111 N N . GLY A 1 409 ? -86.99290 26.23797 7.29318 1.000 34.47798 509 GLY A N 1
ATOM 3112 C CA . GLY A 1 409 ? -86.29514 26.88309 6.19951 1.000 33.65167 509 GLY A CA 1
ATOM 3113 C C . GLY A 1 409 ? -85.34720 27.98265 6.61966 1.000 25.81974 509 GLY A C 1
ATOM 3114 O O . GLY A 1 409 ? -84.65459 28.54063 5.76298 1.000 26.40687 509 GLY A O 1
ATOM 3115 N N . TYR A 1 410 ? -85.31294 28.33406 7.90245 1.000 28.37565 510 TYR A N 1
ATOM 3116 C CA . TYR A 1 410 ? -84.49268 29.45646 8.32980 1.000 25.53935 510 TYR A CA 1
ATOM 3117 C C . TYR A 1 410 ? -83.04288 29.04133 8.50977 1.000 24.38569 510 TYR A C 1
ATOM 3118 O O . TYR A 1 410 ? -82.72446 27.89135 8.83224 1.000 23.89428 510 TYR A O 1
ATOM 3127 N N . TRP A 1 411 ? -82.17491 30.01889 8.34299 1.000 19.64562 511 TRP A N 1
ATOM 3128 C CA . TRP A 1 411 ? -80.73741 29.83422 8.41363 1.000 18.98890 511 TRP A CA 1
ATOM 3129 C C . TRP A 1 411 ? -80.18645 30.24658 9.77018 1.000 21.41963 511 TRP A C 1
ATOM 3130 O O . TRP A 1 411 ? -80.64658 31.21691 10.37582 1.000 21.86535 511 TRP A O 1
ATOM 3141 N N . ASP A 1 412 ? -79.16617 29.52150 10.22099 1.000 20.33843 512 ASP A N 1
ATOM 3142 C CA . ASP A 1 412 ? -78.50508 29.76860 11.50201 1.000 19.85142 512 ASP A CA 1
ATOM 3143 C C . ASP A 1 412 ? -77.01652 29.85115 11.21025 1.000 18.94955 512 ASP A C 1
ATOM 3144 O O . ASP A 1 412 ? -76.39070 28.82721 10.91565 1.000 19.45709 512 ASP A O 1
ATOM 3149 N N . ASN A 1 413 ? -76.45889 31.06621 11.23881 1.000 16.51163 513 ASN A N 1
ATOM 3150 C CA . ASN A 1 413 ? -75.01102 31.25010 11.08385 1.000 17.05628 513 ASN A CA 1
ATOM 3151 C C . ASN A 1 413 ? -74.43900 31.07125 12.49648 1.000 18.14715 513 ASN A C 1
ATOM 3152 O O . ASN A 1 413 ? -74.33280 32.02390 13.28445 1.000 19.36037 513 ASN A O 1
ATOM 3157 N N . GLN A 1 414 ? -74.10286 29.82001 12.82687 1.000 18.06273 514 GLN A N 1
ATOM 3158 C CA . GLN A 1 414 ? -73.83841 29.40805 14.20431 1.000 18.38226 514 GLN A CA 1
ATOM 3159 C C . GLN A 1 414 ? -72.54356 30.01298 14.76099 1.000 17.45108 514 GLN A C 1
ATOM 3160 O O . GLN A 1 414 ? -71.62058 30.37915 14.03334 1.000 17.74801 514 GLN A O 1
ATOM 3166 N N . SER A 1 415 ? -72.49437 30.10729 16.09476 1.000 19.20834 515 SER A N 1
ATOM 3167 C CA . SER A 1 415 ? -71.42608 30.81323 16.77891 1.000 18.14955 515 SER A CA 1
ATOM 3168 C C . SER A 1 415 ? -70.18705 29.94360 16.94838 1.000 19.54136 515 SER A C 1
ATOM 3169 O O . SER A 1 415 ? -70.26682 28.70468 17.01067 1.000 19.72101 515 SER A O 1
ATOM 3172 N N . TYR A 1 416 ? -69.03980 30.62218 17.06612 1.000 18.01415 516 TYR A N 1
ATOM 3173 C CA . TYR A 1 416 ? -67.78150 30.04840 17.52489 1.000 17.62230 516 TYR A CA 1
ATOM 3174 C C . TYR A 1 416 ? -67.52401 30.46916 18.96928 1.000 18.21490 516 TYR A C 1
ATOM 3175 O O . TYR A 1 416 ? -67.97554 31.52648 19.41139 1.000 20.55247 516 TYR A O 1
ATOM 3184 N N . ASP A 1 417 ? -66.80133 29.63012 19.71500 1.000 18.77629 517 ASP A N 1
ATOM 3185 C CA . ASP A 1 417 ? -66.69675 29.87649 21.15934 1.000 19.23180 517 ASP A CA 1
ATOM 3186 C C . ASP A 1 417 ? -66.03402 31.22050 21.49841 1.000 20.60408 517 ASP A C 1
ATOM 3187 O O . ASP A 1 417 ? -66.51637 31.92829 22.39084 1.000 20.80147 517 ASP A O 1
ATOM 3192 N N . TRP A 1 418 ? -64.91600 31.58132 20.85006 1.000 18.91467 518 TRP A N 1
ATOM 3193 C CA . TRP A 1 418 ? -64.24971 32.85538 21.17684 1.000 16.88981 518 TRP A CA 1
ATOM 3194 C C . TRP A 1 418 ? -63.14480 33.13798 20.17315 1.000 19.25848 518 TRP A C 1
ATOM 3195 O O . TRP A 1 418 ? -62.66904 32.24119 19.47737 1.000 19.19679 518 TRP A O 1
ATOM 3206 N N . GLY A 1 419 ? -62.73879 34.40857 20.12541 1.000 18.03985 519 GLY A N 1
ATOM 3207 C CA . GLY A 1 419 ? -61.52126 34.82795 19.45920 1.000 17.34011 519 GLY A CA 1
ATOM 3208 C C . GLY A 1 419 ? -61.72224 35.58774 18.16475 1.000 17.89338 519 GLY A C 1
ATOM 3209 O O . GLY A 1 419 ? -60.72673 35.96699 17.54028 1.000 17.08158 519 GLY A O 1
ATOM 3210 N N . TYR A 1 420 ? -62.97567 35.82312 17.73269 1.000 16.80056 520 TYR A N 1
ATOM 3211 C CA . TYR A 1 420 ? -63.24238 36.32348 16.38628 1.000 16.72060 520 TYR A CA 1
ATOM 3212 C C . TYR A 1 420 ? -64.15402 37.54096 16.44194 1.000 18.35539 520 TYR A C 1
ATOM 3213 O O . TYR A 1 420 ? -64.98196 37.68302 17.35072 1.000 17.73757 520 TYR A O 1
ATOM 3222 N N . VAL A 1 421 ? -64.00520 38.40943 15.43315 1.000 17.59505 521 VAL A N 1
ATOM 3223 C CA . VAL A 1 421 ? -64.82370 39.61041 15.28877 1.000 18.22057 521 VAL A CA 1
ATOM 3224 C C . VAL A 1 421 ? -66.21183 39.22575 14.78495 1.000 17.25487 521 VAL A C 1
ATOM 3225 O O . VAL A 1 421 ? -66.38727 38.23712 14.07696 1.000 17.80944 521 VAL A O 1
ATOM 3229 N N . ASP A 1 422 ? -67.22528 40.00336 15.19917 1.000 17.71534 522 ASP A N 1
ATOM 3230 C CA . ASP A 1 422 ? -68.58799 39.83339 14.69251 1.000 15.86409 522 ASP A CA 1
ATOM 3231 C C . ASP A 1 422 ? -69.08932 38.41034 14.92676 1.000 16.69882 522 ASP A C 1
ATOM 3232 O O . ASP A 1 422 ? -69.67968 37.78372 14.04483 1.000 17.21416 522 ASP A O 1
ATOM 3237 N N . ASN A 1 423 ? -68.81547 37.87423 16.12484 1.000 16.75887 523 ASN A N 1
ATOM 3238 C CA . ASN A 1 423 ? -69.12847 36.48654 16.45253 1.000 17.94360 523 ASN A CA 1
ATOM 3239 C C . ASN A 1 423 ? -69.78987 36.43632 17.82294 1.000 17.93733 523 ASN A C 1
ATOM 3240 O O . ASN A 1 423 ? -69.30578 37.07727 18.75327 1.000 19.02401 523 ASN A O 1
ATOM 3245 N N . PHE A 1 424 ? -70.89025 35.69405 17.94386 1.000 17.24031 524 PHE A N 1
ATOM 3246 C CA . PHE A 1 424 ? -71.69112 35.66713 19.17647 1.000 18.97168 524 PHE A CA 1
ATOM 3247 C C . PHE A 1 424 ? -71.13223 34.63272 20.16094 1.000 18.12036 524 PHE A C 1
ATOM 3248 O O . PHE A 1 424 ? -71.77605 33.64501 20.50664 1.000 22.39768 524 PHE A O 1
ATOM 3256 N N . GLY A 1 425 ? -69.90025 34.86957 20.59770 1.000 19.92454 525 GLY A N 1
ATOM 3257 C CA . GLY A 1 425 ? -69.20067 33.87776 21.38761 1.000 19.52185 525 GLY A CA 1
ATOM 3258 C C . GLY A 1 425 ? -69.08887 34.27411 22.84830 1.000 21.03882 525 GLY A C 1
ATOM 3259 O O . GLY A 1 425 ? -69.90293 35.05042 23.35618 1.000 22.26433 525 GLY A O 1
ATOM 3260 N N . ASN A 1 426 ? -68.03139 33.79517 23.50551 1.000 19.46879 526 ASN A N 1
ATOM 3261 C CA . ASN A 1 426 ? -67.87859 33.88807 24.95226 1.000 20.57971 526 ASN A CA 1
ATOM 3262 C C . ASN A 1 426 ? -67.04615 35.08274 25.38280 1.000 20.56000 526 ASN A C 1
ATOM 3263 O O . ASN A 1 426 ? -66.88454 35.32503 26.61471 1.000 23.72349 526 ASN A O 1
ATOM 3268 N N . ASP A 1 427 ? -66.53481 35.83283 24.41530 1.000 22.26725 527 ASP A N 1
ATOM 3269 C CA . ASP A 1 427 ? -65.69098 36.99613 24.63095 1.000 19.74342 527 ASP A CA 1
ATOM 3270 C C . ASP A 1 427 ? -66.36610 38.28617 24.18916 1.000 21.14301 527 ASP A C 1
ATOM 3271 O O . ASP A 1 427 ? -65.70652 39.22165 23.75026 1.000 22.14769 527 ASP A O 1
ATOM 3276 N N . GLN A 1 428 ? -67.68668 38.37654 24.36300 1.000 21.86695 528 GLN A N 1
ATOM 3277 C CA . GLN A 1 428 ? -68.38431 39.61440 24.06016 1.000 22.18875 528 GLN A CA 1
ATOM 3278 C C . GLN A 1 428 ? -68.37567 40.55712 25.25066 1.000 22.91113 528 GLN A C 1
ATOM 3279 O O . GLN A 1 428 ? -68.35764 40.13059 26.40639 1.000 25.27178 528 GLN A O 1
ATOM 3285 N N . ILE A 1 429 ? -68.40142 41.85160 24.95840 1.000 23.75475 529 ILE A N 1
ATOM 3286 C CA . ILE A 1 429 ? -68.46339 42.87698 25.99343 1.000 24.11174 529 ILE A CA 1
ATOM 3287 C C . ILE A 1 429 ? -69.90448 43.35571 26.08375 1.000 26.21242 529 ILE A C 1
ATOM 3288 O O . ILE A 1 429 ? -70.53425 43.62960 25.05717 1.000 25.90502 529 ILE A O 1
ATOM 3293 N N . GLU A 1 430 ? -70.43368 43.43462 27.30108 1.000 29.34712 530 GLU A N 1
ATOM 3294 C CA . GLU A 1 430 ? -71.83909 43.77285 27.48132 1.000 32.28969 530 GLU A CA 1
ATOM 3295 C C . GLU A 1 430 ? -72.15775 45.11234 26.82460 1.000 31.65061 530 GLU A C 1
ATOM 3296 O O . GLU A 1 430 ? -71.36540 46.05624 26.89390 1.000 29.54942 530 GLU A O 1
ATOM 3302 N N . GLY A 1 431 ? -73.32361 45.18732 26.17349 1.000 31.62253 531 GLY A N 1
ATOM 3303 C CA . GLY A 1 431 ? -73.75510 46.44242 25.57868 1.000 31.91928 531 GLY A CA 1
ATOM 3304 C C . GLY A 1 431 ? -74.56817 46.29746 24.30240 1.000 29.25488 531 GLY A C 1
ATOM 3305 O O . GLY A 1 431 ? -75.47616 47.08839 24.03639 1.000 34.78435 531 GLY A O 1
ATOM 3306 N N . GLY A 1 432 ? -74.26645 45.28395 23.50879 1.000 27.77261 532 GLY A N 1
ATOM 3307 C CA . GLY A 1 432 ? -74.98627 45.09607 22.26306 1.000 27.84714 532 GLY A CA 1
ATOM 3308 C C . GLY A 1 432 ? -76.38650 44.54245 22.47459 1.000 27.30835 532 GLY A C 1
ATOM 3309 O O . GLY A 1 432 ? -76.66384 43.80294 23.42052 1.000 28.25714 532 GLY A O 1
ATOM 3310 N N . SER A 1 433 ? -77.28022 44.90635 21.55903 1.000 26.74923 533 SER A N 1
ATOM 3311 C CA . SER A 1 433 ? -78.61647 44.31543 21.52801 1.000 28.03744 533 SER A CA 1
ATOM 3312 C C . SER A 1 433 ? -78.55228 42.84464 21.13556 1.000 25.61040 533 SER A C 1
ATOM 3313 O O . SER A 1 433 ? -77.98508 42.49239 20.09474 1.000 25.96128 533 SER A O 1
ATOM 3316 N N . THR A 1 434 ? -79.15286 41.98081 21.95656 1.000 25.44677 534 THR A N 1
ATOM 3317 C CA . THR A 1 434 ? -79.24607 40.58281 21.56487 1.000 25.82526 534 THR A CA 1
ATOM 3318 C C . THR A 1 434 ? -80.37895 40.34400 20.58639 1.000 26.15323 534 THR A C 1
ATOM 3319 O O . THR A 1 434 ? -80.52469 39.22416 20.08384 1.000 27.28929 534 THR A O 1
ATOM 3323 N N . VAL A 1 435 ? -81.17701 41.37208 20.31603 1.000 25.13232 535 VAL A N 1
ATOM 3324 C CA . VAL A 1 435 ? -82.23121 41.26084 19.31936 1.000 25.14923 535 VAL A CA 1
ATOM 3325 C C . VAL A 1 435 ? -81.67436 41.51181 17.92994 1.000 24.01858 535 VAL A C 1
ATOM 3326 O O . VAL A 1 435 ? -81.86761 40.70606 17.01413 1.000 23.85771 535 VAL A O 1
ATOM 3330 N N . ASP A 1 436 ? -80.96665 42.63131 17.74191 1.000 23.42500 536 ASP A N 1
ATOM 3331 C CA . ASP A 1 436 ? -80.56059 43.00368 16.38976 1.000 25.84304 536 ASP A CA 1
ATOM 3332 C C . ASP A 1 436 ? -79.06159 43.23957 16.24268 1.000 24.22469 536 ASP A C 1
ATOM 3333 O O . ASP A 1 436 ? -78.61689 43.64199 15.15754 1.000 24.07251 536 ASP A O 1
ATOM 3338 N N . GLY A 1 437 ? -78.27105 42.98339 17.28535 1.000 25.33986 537 GLY A N 1
ATOM 3339 C CA . GLY A 1 437 ? -76.83213 43.06825 17.17247 1.000 22.65538 537 GLY A CA 1
ATOM 3340 C C . GLY A 1 437 ? -76.25980 44.46124 17.27496 1.000 21.39508 537 GLY A C 1
ATOM 3341 O O . GLY A 1 437 ? -75.03247 44.60455 17.30115 1.000 21.26179 537 GLY A O 1
ATOM 3342 N N . SER A 1 438 ? -77.09552 45.49391 17.34984 1.000 24.14964 538 SER A N 1
ATOM 3343 C CA . SER A 1 438 ? -76.57457 46.85352 17.36943 1.000 23.58341 538 SER A CA 1
ATOM 3344 C C . SER A 1 438 ? -75.71661 47.07777 18.60758 1.000 24.10196 538 SER A C 1
ATOM 3345 O O . SER A 1 438 ? -76.13759 46.81212 19.74352 1.000 24.79038 538 SER A O 1
ATOM 3348 N N . GLY A 1 439 ? -74.50895 47.58573 18.38804 1.000 23.46217 539 GLY A N 1
ATOM 3349 C CA . GLY A 1 439 ? -73.60553 47.83200 19.49967 1.000 24.91185 539 GLY A CA 1
ATOM 3350 C C . GLY A 1 439 ? -72.84702 46.62019 19.99842 1.000 25.53245 539 GLY A C 1
ATOM 3351 O O . GLY A 1 439 ? -72.14151 46.73448 21.00832 1.000 25.22477 539 GLY A O 1
ATOM 3352 N N . GLN A 1 440 ? -72.97331 45.46714 19.33068 1.000 22.19806 540 GLN A N 1
ATOM 3353 C CA . GLN A 1 440 ? -72.25836 44.26237 19.74927 1.000 21.93291 540 GLN A CA 1
ATOM 3354 C C . GLN A 1 440 ? -70.73632 44.47361 19.67579 1.000 21.25684 540 GLN A C 1
ATOM 3355 O O . GLN A 1 440 ? -70.22124 45.09220 18.74186 1.000 21.99455 540 GLN A O 1
ATOM 3361 N N . ARG A 1 441 ? -70.00634 43.96738 20.67800 1.000 20.88561 541 ARG A N 1
ATOM 3362 C CA . ARG A 1 441 ? -68.54660 44.05152 20.68584 1.000 21.69322 541 ARG A CA 1
ATOM 3363 C C . ARG A 1 441 ? -67.93675 42.72832 21.14857 1.000 23.43268 541 ARG A C 1
ATOM 3364 O O . ARG A 1 441 ? -68.49025 42.03822 22.01159 1.000 23.23995 541 ARG A O 1
ATOM 3372 N N . ASN A 1 442 ? -66.78113 42.39440 20.57808 1.000 19.81839 542 ASN A N 1
ATOM 3373 C CA . ASN A 1 442 ? -65.90303 41.35437 21.09498 1.000 20.99674 542 ASN A CA 1
ATOM 3374 C C . ASN A 1 442 ? -64.63216 42.01125 21.60208 1.000 21.30237 542 ASN A C 1
ATOM 3375 O O . ASN A 1 442 ? -64.16127 43.00144 21.02623 1.000 20.85027 542 ASN A O 1
ATOM 3380 N N . GLY A 1 443 ? -64.09533 41.48307 22.69548 1.000 19.72590 543 GLY A N 1
ATOM 3381 C CA . GLY A 1 443 ? -62.81985 41.92886 23.21103 1.000 20.74317 543 GLY A CA 1
ATOM 3382 C C . GLY A 1 443 ? -61.72952 40.94872 22.82785 1.000 19.02516 543 GLY A C 1
ATOM 3383 O O . GLY A 1 443 ? -61.98502 39.75579 22.65663 1.000 20.05276 543 GLY A O 1
ATOM 3384 N N . PHE A 1 444 ? -60.50105 41.46183 22.72557 1.000 18.69619 544 PHE A N 1
ATOM 3385 C CA . PHE A 1 444 ? -59.37040 40.68476 22.23022 1.000 18.01677 544 PHE A CA 1
ATOM 3386 C C . PHE A 1 444 ? -58.14429 40.87974 23.09701 1.000 18.30954 544 PHE A C 1
ATOM 3387 O O . PHE A 1 444 ? -57.95197 41.94327 23.69837 1.000 20.05411 544 PHE A O 1
ATOM 3395 N N . LYS A 1 445 ? -57.31359 39.83679 23.16244 1.000 18.75538 545 LYS A N 1
ATOM 3396 C CA . LYS A 1 445 ? -56.08792 39.84375 23.96206 1.000 18.49581 545 LYS A CA 1
ATOM 3397 C C . LYS A 1 445 ? -54.89719 39.76254 23.02373 1.000 17.78075 545 LYS A C 1
ATOM 3398 O O . LYS A 1 445 ? -54.79478 38.80965 22.24968 1.000 18.78432 545 LYS A O 1
ATOM 3404 N N . ILE A 1 446 ? -53.97886 40.72290 23.14136 1.000 19.10675 546 ILE A N 1
ATOM 3405 C CA . ILE A 1 446 ? -52.72871 40.62862 22.40403 1.000 20.29363 546 ILE A CA 1
ATOM 3406 C C . ILE A 1 446 ? -51.94750 39.37877 22.81454 1.000 19.44856 546 ILE A C 1
ATOM 3407 O O . ILE A 1 446 ? -51.17246 38.83797 22.01264 1.000 19.07868 546 ILE A O 1
ATOM 3412 N N . SER A 1 447 ? -52.14826 38.88408 24.04619 1.000 19.00985 547 SER A N 1
ATOM 3413 C CA . SER A 1 447 ? -51.48424 37.65172 24.45644 1.000 20.13336 547 SER A CA 1
ATOM 3414 C C . SER A 1 447 ? -51.91354 36.44679 23.62458 1.000 20.88602 547 SER A C 1
ATOM 3415 O O . SER A 1 447 ? -51.25117 35.40929 23.67365 1.000 21.29098 547 SER A O 1
ATOM 3418 N N . ASN A 1 448 ? -53.00630 36.54694 22.87538 1.000 18.79915 548 ASN A N 1
ATOM 3419 C CA . ASN A 1 448 ? -53.36931 35.46696 21.96922 1.000 17.72690 548 ASN A CA 1
ATOM 3420 C C . ASN A 1 448 ? -52.62455 35.52357 20.64149 1.000 18.46022 548 ASN A C 1
ATOM 3421 O O . ASN A 1 448 ? -52.86557 34.66859 19.77879 1.000 17.49072 548 ASN A O 1
ATOM 3426 N N . ALA A 1 449 ? -51.71284 36.46836 20.45852 1.000 18.10920 549 ALA A N 1
ATOM 3427 C CA . ALA A 1 449 ? -50.96617 36.51552 19.20141 1.000 18.21776 549 ALA A CA 1
ATOM 3428 C C . ALA A 1 449 ? -50.04282 35.30679 19.08615 1.000 17.76279 549 ALA A C 1
ATOM 3429 O O . ALA A 1 449 ? -49.41326 34.88864 20.06994 1.000 19.02139 549 ALA A O 1
ATOM 3431 N N . ILE A 1 450 ? -49.99339 34.72077 17.88765 1.000 17.72663 550 ILE A N 1
ATOM 3432 C CA . ILE A 1 450 ? -49.14939 33.56068 17.63596 1.000 17.70441 550 ILE A CA 1
ATOM 3433 C C . ILE A 1 450 ? -48.25098 33.81155 16.43281 1.000 17.54130 550 ILE A C 1
ATOM 3434 O O . ILE A 1 450 ? -48.56028 34.60944 15.53755 1.000 17.84512 550 ILE A O 1
ATOM 3439 N N . HIS A 1 451 ? -47.11521 33.12819 16.43815 1.000 17.17451 551 HIS A N 1
ATOM 3440 C CA . HIS A 1 451 ? -46.32326 33.01105 15.21678 1.000 17.30858 551 HIS A CA 1
ATOM 3441 C C . HIS A 1 451 ? -47.00384 32.05427 14.23937 1.000 18.31206 551 HIS A C 1
ATOM 3442 O O . HIS A 1 451 ? -47.96265 31.34949 14.56259 1.000 18.96734 551 HIS A O 1
ATOM 3449 N N . ALA A 1 452 ? -46.46784 32.00238 13.02046 1.000 17.17343 552 ALA A N 1
ATOM 3450 C CA . ALA A 1 452 ? -47.09758 31.21060 11.96889 1.000 17.21320 552 ALA A CA 1
ATOM 3451 C C . ALA A 1 452 ? -47.09006 29.71426 12.25367 1.000 19.47533 552 ALA A C 1
ATOM 3452 O O . ALA A 1 452 ? -47.86233 28.98157 11.62543 1.000 20.20174 552 ALA A O 1
ATOM 3454 N N . ASP A 1 453 ? -46.25395 29.24147 13.18517 1.000 19.16662 553 ASP A N 1
ATOM 3455 C CA . ASP A 1 453 ? -46.24119 27.83155 13.55009 1.000 18.63843 553 ASP A CA 1
ATOM 3456 C C . ASP A 1 453 ? -47.10524 27.55283 14.77428 1.000 20.79963 553 ASP A C 1
ATOM 3457 O O . ASP A 1 453 ? -47.10138 26.42304 15.28103 1.000 23.09683 553 ASP A O 1
ATOM 3462 N N . GLY A 1 454 ? -47.85396 28.55063 15.24100 1.000 18.63072 554 GLY A N 1
ATOM 3463 C CA . GLY A 1 454 ? -48.73150 28.37923 16.39559 1.000 20.08272 554 GLY A CA 1
ATOM 3464 C C . GLY A 1 454 ? -48.11332 28.69563 17.74253 1.000 23.19897 554 GLY A C 1
ATOM 3465 O O . GLY A 1 454 ? -48.84111 28.68625 18.75810 1.000 25.32941 554 GLY A O 1
ATOM 3466 N N . THR A 1 455 ? -46.81449 28.97296 17.80480 1.000 21.08150 555 THR A N 1
ATOM 3467 C CA . THR A 1 455 ? -46.17240 29.28665 19.07882 1.000 19.58518 555 THR A CA 1
ATOM 3468 C C . THR A 1 455 ? -46.53168 30.71376 19.51245 1.000 23.31307 555 THR A C 1
ATOM 3469 O O . THR A 1 455 ? -47.01031 31.52734 18.72013 1.000 21.48065 555 THR A O 1
ATOM 3473 N N . GLU A 1 456 ? -46.31136 31.01480 20.79377 1.000 22.35554 556 GLU A N 1
ATOM 3474 C CA . GLU A 1 456 ? -46.63611 32.34703 21.29106 1.000 22.80482 556 GLU A CA 1
ATOM 3475 C C . GLU A 1 456 ? -45.75108 33.41520 20.66509 1.000 21.33999 556 GLU A C 1
ATOM 3476 O O . GLU A 1 456 ? -44.52845 33.25953 20.57625 1.000 23.12184 556 GLU A O 1
ATOM 3482 N N . ALA A 1 457 ? -46.36738 34.51880 20.23214 1.000 20.75783 557 ALA A N 1
ATOM 3483 C CA . ALA A 1 457 ? -45.57914 35.61884 19.67076 1.000 19.99458 557 ALA A CA 1
ATOM 3484 C C . ALA A 1 457 ? -45.01703 36.54649 20.73812 1.000 22.64218 557 ALA A C 1
ATOM 3485 O O . ALA A 1 457 ? -43.99827 37.20133 20.49625 1.000 24.29949 557 ALA A O 1
ATOM 3487 N N . ASN A 1 458 ? -45.66489 36.63022 21.90113 1.000 21.94104 558 ASN A N 1
ATOM 3488 C CA . ASN A 1 458 ? -45.19574 37.46200 23.02334 1.000 22.69647 558 ASN A CA 1
ATOM 3489 C C . ASN A 1 458 ? -44.92426 38.91303 22.61191 1.000 25.37281 558 ASN A C 1
ATOM 3490 O O . ASN A 1 458 ? -43.87620 39.48911 22.93081 1.000 23.66041 558 ASN A O 1
ATOM 3495 N N . LEU A 1 459 ? -45.88859 39.51915 21.93111 1.000 23.25302 559 LEU A N 1
ATOM 3496 C CA . LEU A 1 459 ? -45.76256 40.92562 21.55591 1.000 20.76244 559 LEU A CA 1
ATOM 3497 C C . LEU A 1 459 ? -45.97534 41.83644 22.76109 1.000 22.55678 559 LEU A C 1
ATOM 3498 O O . LEU A 1 459 ? -46.91975 41.65725 23.53985 1.000 23.22831 559 LEU A O 1
ATOM 3503 N N . GLN A 1 460 ? -45.10834 42.84387 22.89672 1.000 19.76757 560 GLN A N 1
ATOM 3504 C CA . GLN A 1 460 ? -45.28874 43.79335 23.99594 1.000 23.29850 560 GLN A CA 1
ATOM 3505 C C . GLN A 1 460 ? -46.45387 44.75156 23.76617 1.000 23.15528 560 GLN A C 1
ATOM 3506 O O . GLN A 1 460 ? -46.97797 45.30627 24.74168 1.000 23.69134 560 GLN A O 1
ATOM 3512 N N . TYR A 1 461 ? -46.82973 44.98906 22.50648 1.000 22.41384 561 TYR A N 1
ATOM 3513 C CA . TYR A 1 461 ? -47.83905 45.97564 22.11507 1.000 20.42454 561 TYR A CA 1
ATOM 3514 C C . TYR A 1 461 ? -48.16487 45.73722 20.64206 1.000 19.20976 561 TYR A C 1
ATOM 3515 O O . TYR A 1 461 ? -47.49994 44.95361 19.96017 1.000 20.05349 561 TYR A O 1
ATOM 3524 N N . ILE A 1 462 ? -49.16819 46.45206 20.14434 1.000 17.96206 562 ILE A N 1
ATOM 3525 C CA . ILE A 1 462 ? -49.44734 46.43986 18.71041 1.000 16.65609 562 ILE A CA 1
ATOM 3526 C C . ILE A 1 462 ? -49.66285 47.87419 18.24690 1.000 19.02273 562 ILE A C 1
ATOM 3527 O O . ILE A 1 462 ? -49.99968 48.76635 19.03376 1.000 20.06701 562 ILE A O 1
ATOM 3532 N N . ASP A 1 463 ? -49.52454 48.06597 16.93363 1.000 17.63522 563 ASP A N 1
ATOM 3533 C CA . ASP A 1 463 ? -49.78203 49.35588 16.30134 1.000 18.92135 563 ASP A CA 1
ATOM 3534 C C . ASP A 1 463 ? -50.87930 49.32983 15.25185 1.000 19.44430 563 ASP A C 1
ATOM 3535 O O . ASP A 1 463 ? -51.50993 50.36444 15.02389 1.000 19.04591 563 ASP A O 1
ATOM 3540 N N . PHE A 1 464 ? -51.12738 48.19320 14.60744 1.000 18.10760 564 PHE A N 1
ATOM 3541 C CA . PHE A 1 464 ? -52.15616 48.10064 13.58628 1.000 17.31797 564 PHE A CA 1
ATOM 3542 C C . PHE A 1 464 ? -52.99030 46.85188 13.80967 1.000 17.48795 564 PHE A C 1
ATOM 3543 O O . PHE A 1 464 ? -52.49583 45.84661 14.32381 1.000 17.22670 564 PHE A O 1
ATOM 3551 N N . ILE A 1 465 ? -54.22323 46.88484 13.30231 1.000 16.15317 565 ILE A N 1
ATOM 3552 C CA . ILE A 1 465 ? -55.13674 45.73541 13.31977 1.000 15.20484 565 ILE A CA 1
ATOM 3553 C C . ILE A 1 465 ? -55.63320 45.49960 11.89622 1.000 17.29551 565 ILE A C 1
ATOM 3554 O O . ILE A 1 465 ? -55.99115 46.44902 11.19447 1.000 17.08553 565 ILE A O 1
ATOM 3559 N N . LYS A 1 466 ? -55.69232 44.23998 11.48916 1.000 15.26908 566 LYS A N 1
ATOM 3560 C CA . LYS A 1 466 ? -56.35425 43.83506 10.25310 1.000 14.45703 566 LYS A CA 1
ATOM 3561 C C . LYS A 1 466 ? -57.42261 42.82253 10.62979 1.000 17.35008 566 LYS A C 1
ATOM 3562 O O . LYS A 1 466 ? -57.13776 41.87268 11.37263 1.000 18.10073 566 LYS A O 1
ATOM 3568 N N . ILE A 1 467 ? -58.65638 43.05352 10.18959 1.000 16.58869 567 ILE A N 1
ATOM 3569 C CA . ILE A 1 467 ? -59.73012 42.07076 10.34414 1.000 16.23263 567 ILE A CA 1
ATOM 3570 C C . ILE A 1 467 ? -59.94616 41.40794 8.99985 1.000 15.11415 567 ILE A C 1
ATOM 3571 O O . ILE A 1 467 ? -60.06365 42.10068 7.98954 1.000 15.20704 567 ILE A O 1
ATOM 3576 N N . GLN A 1 468 ? -59.99372 40.07315 9.00105 1.000 15.28666 568 GLN A N 1
ATOM 3577 C CA . GLN A 1 468 ? -60.01825 39.24485 7.78666 1.000 14.03669 568 GLN A CA 1
ATOM 3578 C C . GLN A 1 468 ? -61.21278 38.30760 7.87738 1.000 15.81689 568 GLN A C 1
ATOM 3579 O O . GLN A 1 468 ? -61.26797 37.45567 8.77551 1.000 16.19179 568 GLN A O 1
ATOM 3585 N N . CYS A 1 469 ? -62.16324 38.43279 6.94057 1.000 15.60606 569 CYS A N 1
ATOM 3586 C CA . CYS A 1 469 ? -63.34406 37.57731 7.01975 1.000 14.79834 569 CYS A CA 1
ATOM 3587 C C . CYS A 1 469 ? -62.90870 36.11242 6.98223 1.000 15.00847 569 CYS A C 1
ATOM 3588 O O . CYS A 1 469 ? -62.14111 35.69945 6.10353 1.000 15.13103 569 CYS A O 1
ATOM 3591 N N . GLY A 1 470 ? -63.38046 35.32556 7.95494 1.000 15.01879 570 GLY A N 1
ATOM 3592 C CA . GLY A 1 470 ? -62.76485 34.04194 8.25978 1.000 14.61124 570 GLY A CA 1
ATOM 3593 C C . GLY A 1 470 ? -63.47966 32.78041 7.80833 1.000 15.64877 570 GLY A C 1
ATOM 3594 O O . GLY A 1 470 ? -63.04528 31.68056 8.18329 1.000 15.61514 570 GLY A O 1
ATOM 3595 N N . VAL A 1 471 ? -64.56759 32.89268 7.04112 1.000 15.78072 571 VAL A N 1
ATOM 3596 C CA . VAL A 1 471 ? -65.32669 31.74535 6.56053 1.000 14.79711 571 VAL A CA 1
ATOM 3597 C C . VAL A 1 471 ? -65.59676 31.96951 5.08311 1.000 16.66531 571 VAL A C 1
ATOM 3598 O O . VAL A 1 471 ? -65.70508 33.10949 4.62693 1.000 16.47305 571 VAL A O 1
ATOM 3602 N N . LEU A 1 472 ? -65.69390 30.87657 4.33750 1.000 15.09526 572 LEU A N 1
ATOM 3603 C CA . LEU A 1 472 ? -66.12877 30.88511 2.93591 1.000 15.89869 572 LEU A CA 1
ATOM 3604 C C . LEU A 1 472 ? -67.48150 30.17716 2.89751 1.000 16.01466 572 LEU A C 1
ATOM 3605 O O . LEU A 1 472 ? -67.54582 28.94231 2.91331 1.000 17.22482 572 LEU A O 1
ATOM 3610 N N . ALA A 1 473 ? -68.57326 30.94824 2.91629 1.000 15.01028 573 ALA A N 1
ATOM 3611 C CA . ALA A 1 473 ? -69.88151 30.31407 3.04206 1.000 16.06773 573 ALA A CA 1
ATOM 3612 C C . ALA A 1 473 ? -70.96391 31.28829 2.61524 1.000 16.33113 573 ALA A C 1
ATOM 3613 O O . ALA A 1 473 ? -70.73655 32.49670 2.51583 1.000 16.67747 573 ALA A O 1
ATOM 3615 N N . LYS A 1 474 ? -72.15423 30.73836 2.37933 1.000 17.32351 574 LYS A N 1
ATOM 3616 C CA . LYS A 1 474 ? -73.32318 31.55245 2.07110 1.000 17.11928 574 LYS A CA 1
ATOM 3617 C C . LYS A 1 474 ? -74.56336 30.85145 2.62171 1.000 17.06334 574 LYS A C 1
ATOM 3618 O O . LYS A 1 474 ? -74.60392 29.62376 2.73862 1.000 17.42670 574 LYS A O 1
ATOM 3624 N N . SER A 1 475 ? -75.59002 31.64405 2.92428 1.000 16.61062 575 SER A N 1
ATOM 3625 C CA . SER A 1 475 ? -76.77139 31.13834 3.61993 1.000 16.53105 575 SER A CA 1
ATOM 3626 C C . SER A 1 475 ? -78.04586 31.57482 2.90802 1.000 18.52882 575 SER A C 1
ATOM 3627 O O . SER A 1 475 ? -78.86246 32.30721 3.45514 1.000 19.02609 575 SER A O 1
ATOM 3630 N N . GLY A 1 476 ? -78.21493 31.09316 1.67937 1.000 17.71862 576 GLY A N 1
ATOM 3631 C CA . GLY A 1 476 ? -79.48531 31.30373 0.98751 1.000 19.94637 576 GLY A CA 1
ATOM 3632 C C . GLY A 1 476 ? -79.83002 32.77612 0.89688 1.000 18.47608 576 GLY A C 1
ATOM 3633 O O . GLY A 1 476 ? -79.01184 33.60835 0.49108 1.000 19.19059 576 GLY A O 1
ATOM 3634 N N . TRP A 1 477 ? -81.06433 33.10440 1.29088 1.000 19.12762 577 TRP A N 1
ATOM 3635 C CA . TRP A 1 477 ? -81.53261 34.47883 1.17206 1.000 19.12717 577 TRP A CA 1
ATOM 3636 C C . TRP A 1 477 ? -80.81339 35.45788 2.09915 1.000 19.47740 577 TRP A C 1
ATOM 3637 O O . TRP A 1 477 ? -81.03113 36.67113 1.97251 1.000 19.84474 577 TRP A O 1
ATOM 3648 N N . LEU A 1 478 ? -79.97707 34.97668 3.02140 1.000 17.95368 578 LEU A N 1
ATOM 3649 C CA . LEU A 1 478 ? -79.12059 35.88367 3.78070 1.000 17.78468 578 LEU A CA 1
ATOM 3650 C C . LEU A 1 478 ? -77.89660 36.31284 2.99007 1.000 17.77844 578 LEU A C 1
ATOM 3651 O O . LEU A 1 478 ? -77.15793 37.19699 3.44637 1.000 18.58529 578 LEU A O 1
ATOM 3656 N N . GLY A 1 479 ? -77.61934 35.68123 1.85556 1.000 18.16211 579 GLY A N 1
ATOM 3657 C CA . GLY A 1 479 ? -76.41773 36.08052 1.13961 1.000 17.34384 579 GLY A CA 1
ATOM 3658 C C . GLY A 1 479 ? -75.17053 35.49730 1.78390 1.000 18.00879 579 GLY A C 1
ATOM 3659 O O . GLY A 1 479 ? -75.23862 34.56145 2.59079 1.000 17.18743 579 GLY A O 1
ATOM 3660 N N . GLU A 1 480 ? -74.01956 36.06978 1.43012 1.000 16.95901 580 GLU A N 1
ATOM 3661 C CA . GLU A 1 480 ? -72.76350 35.48420 1.87630 1.000 15.91033 580 GLU A CA 1
ATOM 3662 C C . GLU A 1 480 ? -72.56854 35.71670 3.37740 1.000 17.16770 580 GLU A C 1
ATOM 3663 O O . GLU A 1 480 ? -73.08003 36.67523 3.96167 1.000 17.76192 580 GLU A O 1
ATOM 3669 N N . VAL A 1 481 ? -71.77928 34.83784 3.99036 1.000 16.08470 581 VAL A N 1
ATOM 3670 C CA . VAL A 1 481 ? -71.28798 35.08013 5.34372 1.000 16.06599 581 VAL A CA 1
ATOM 3671 C C . VAL A 1 481 ? -70.13313 36.07709 5.25627 1.000 17.24610 581 VAL A C 1
ATOM 3672 O O . VAL A 1 481 ? -69.10328 35.80034 4.61959 1.000 18.67843 581 VAL A O 1
ATOM 3676 N N . SER A 1 482 ? -70.32718 37.26131 5.84228 1.000 16.12038 582 SER A N 1
ATOM 3677 C CA . SER A 1 482 ? -69.41103 38.39589 5.68957 1.000 15.56114 582 SER A CA 1
ATOM 3678 C C . SER A 1 482 ? -69.29004 39.15419 7.00105 1.000 15.98821 582 SER A C 1
ATOM 3679 O O . SER A 1 482 ? -70.28149 39.70022 7.49674 1.000 16.86750 582 SER A O 1
ATOM 3682 N N . THR A 1 483 ? -68.07238 39.21509 7.54247 1.000 16.16497 583 THR A N 1
ATOM 3683 C CA . THR A 1 483 ? -67.82386 40.02555 8.73294 1.000 16.06118 583 THR A CA 1
ATOM 3684 C C . THR A 1 483 ? -68.18493 41.48769 8.47922 1.000 17.04518 583 THR A C 1
ATOM 3685 O O . THR A 1 483 ? -67.83153 42.04112 7.44109 1.000 17.01194 583 THR A O 1
ATOM 3689 N N . GLU A 1 484 ? -68.85689 42.11877 9.43687 1.000 16.48943 584 GLU A N 1
ATOM 3690 C CA . GLU A 1 484 ? -68.97663 43.58096 9.47248 1.000 15.40050 584 GLU A CA 1
ATOM 3691 C C . GLU A 1 484 ? -68.28374 44.13917 10.70568 1.000 16.59882 584 GLU A C 1
ATOM 3692 O O . GLU A 1 484 ? -68.35594 43.54787 11.79703 1.000 18.47323 584 GLU A O 1
ATOM 3698 N N . VAL A 1 485 ? -67.62530 45.28770 10.52538 1.000 17.37569 585 VAL A N 1
ATOM 3699 C CA . VAL A 1 485 ? -67.01670 46.03557 11.62005 1.000 18.13753 585 VAL A CA 1
ATOM 3700 C C . VAL A 1 485 ? -67.58724 47.44369 11.63943 1.000 18.66752 585 VAL A C 1
ATOM 3701 O O . VAL A 1 485 ? -68.00223 47.98386 10.61073 1.000 18.41807 585 VAL A O 1
ATOM 3705 N N . PHE A 1 486 ? -67.57929 48.06027 12.83525 1.000 17.79919 586 PHE A N 1
ATOM 3706 C CA . PHE A 1 486 ? -68.20301 49.36526 13.04711 1.000 20.69348 586 PHE A CA 1
ATOM 3707 C C . PHE A 1 486 ? -67.27363 50.31545 13.79026 1.000 20.55289 586 PHE A C 1
ATOM 3708 O O . PHE A 1 486 ? -67.42626 51.53561 13.68446 1.000 22.57584 586 PHE A O 1
ATOM 3716 N N . SER A 1 487 ? -66.34792 49.77883 14.58199 1.000 20.35051 587 SER A N 1
ATOM 3717 C CA . SER A 1 487 ? -65.43473 50.62445 15.35179 1.000 18.85473 587 SER A CA 1
ATOM 3718 C C . SER A 1 487 ? -64.32933 49.74128 15.91795 1.000 20.04990 587 SER A C 1
ATOM 3719 O O . SER A 1 487 ? -64.42074 48.50769 15.90809 1.000 18.19005 587 SER A O 1
ATOM 3722 N N . PHE A 1 488 ? -63.28635 50.39950 16.42093 1.000 20.49678 588 PHE A N 1
ATOM 3723 C CA . PHE A 1 488 ? -62.11755 49.77925 17.02650 1.000 20.53245 588 PHE A CA 1
ATOM 3724 C C . PHE A 1 488 ? -61.69206 50.65191 18.19478 1.000 22.79059 588 PHE A C 1
ATOM 3725 O O . PHE A 1 488 ? -61.58254 51.87006 18.02750 1.000 23.27606 588 PHE A O 1
ATOM 3733 N N . GLU A 1 489 ? -61.41072 50.05037 19.34857 1.000 19.87810 589 GLU A N 1
ATOM 3734 C CA . GLU A 1 489 ? -61.08420 50.87752 20.50970 1.000 22.80819 589 GLU A CA 1
ATOM 3735 C C . GLU A 1 489 ? -60.08664 50.18767 21.42829 1.000 21.75923 589 GLU A C 1
ATOM 3736 O O . GLU A 1 489 ? -60.26226 49.01372 21.77228 1.000 23.45687 589 GLU A O 1
ATOM 3742 N N . ASP A 1 490 ? -59.05209 50.93956 21.81942 1.000 21.49565 590 ASP A N 1
ATOM 3743 C CA . ASP A 1 490 ? -58.10973 50.56489 22.86923 1.000 22.31646 590 ASP A CA 1
ATOM 3744 C C . ASP A 1 490 ? -58.81485 50.64328 24.21459 1.000 25.09731 590 ASP A C 1
ATOM 3745 O O . ASP A 1 490 ? -59.33657 51.69702 24.58345 1.000 26.11199 590 ASP A O 1
ATOM 3750 N N . LEU A 1 491 ? -58.84504 49.52672 24.93512 1.000 23.73152 591 LEU A N 1
ATOM 3751 C CA . LEU A 1 491 ? -59.51719 49.44985 26.22199 1.000 24.54149 591 LEU A CA 1
ATOM 3752 C C . LEU A 1 491 ? -58.56290 49.61325 27.39170 1.000 30.17999 591 LEU A C 1
ATOM 3753 O O . LEU A 1 491 ? -59.01985 49.67565 28.54160 1.000 32.33587 591 LEU A O 1
ATOM 3758 N N . THR A 1 492 ? -57.26171 49.68389 27.13757 1.000 28.90785 592 THR A N 1
ATOM 3759 C CA . THR A 1 492 ? -56.29977 49.87908 28.22484 1.000 30.02417 592 THR A CA 1
ATOM 3760 C C . THR A 1 492 ? -56.32340 51.34846 28.63468 1.000 37.61221 592 THR A C 1
ATOM 3761 O O . THR A 1 492 ? -56.56998 52.22595 27.79649 1.000 38.18513 592 THR A O 1
ATOM 3765 N N . VAL B 1 18 ? -110.72308 20.58862 4.56323 1.000 75.59112 118 VAL B N 1
ATOM 3766 C CA . VAL B 1 18 ? -110.25838 20.28799 3.21066 1.000 81.15697 118 VAL B CA 1
ATOM 3767 C C . VAL B 1 18 ? -108.72361 20.35966 3.12313 1.000 80.33792 118 VAL B C 1
ATOM 3768 O O . VAL B 1 18 ? -108.10555 21.28212 3.65792 1.000 82.12255 118 VAL B O 1
ATOM 3772 N N . ILE B 1 19 ? -108.11264 19.38177 2.45340 1.000 77.61512 119 ILE B N 1
ATOM 3773 C CA . ILE B 1 19 ? -106.65773 19.27351 2.34758 1.000 75.72278 119 ILE B CA 1
ATOM 3774 C C . ILE B 1 19 ? -106.27534 19.25117 0.87338 1.000 74.29029 119 ILE B C 1
ATOM 3775 O O . ILE B 1 19 ? -106.67895 18.34380 0.13519 1.000 74.56505 119 ILE B O 1
ATOM 3780 N N . SER B 1 20 ? -105.49109 20.23812 0.44966 1.000 71.63182 120 SER B N 1
ATOM 3781 C CA . SER B 1 20 ? -104.94135 20.29226 -0.89940 1.000 69.94968 120 SER B CA 1
ATOM 3782 C C . SER B 1 20 ? -103.43397 20.08087 -0.82081 1.000 68.01174 120 SER B C 1
ATOM 3783 O O . SER B 1 20 ? -102.72061 20.88732 -0.21425 1.000 66.72414 120 SER B O 1
ATOM 3786 N N . LEU B 1 21 ? -102.95467 18.99584 -1.42700 1.000 68.71986 121 LEU B N 1
ATOM 3787 C CA . LEU B 1 21 ? -101.51984 18.70777 -1.50375 1.000 63.83193 121 LEU B CA 1
ATOM 3788 C C . LEU B 1 21 ? -101.25173 18.16010 -2.90188 1.000 60.36626 121 LEU B C 1
ATOM 3789 O O . LEU B 1 21 ? -101.46137 16.97104 -3.16023 1.000 63.02685 121 LEU B O 1
ATOM 3794 N N . ALA B 1 22 ? -100.78689 19.02994 -3.79429 1.000 59.84224 122 ALA B N 1
ATOM 3795 C CA . ALA B 1 22 ? -100.57775 18.64830 -5.18489 1.000 62.25336 122 ALA B CA 1
ATOM 3796 C C . ALA B 1 22 ? -99.35594 17.74939 -5.32375 1.000 62.53819 122 ALA B C 1
ATOM 3797 O O . ALA B 1 22 ? -98.27048 18.08514 -4.84169 1.000 60.91076 122 ALA B O 1
ATOM 3799 N N . LEU B 1 23 ? -99.53327 16.59943 -5.98191 1.000 61.91026 123 LEU B N 1
ATOM 3800 C CA . LEU B 1 23 ? -98.41614 15.75452 -6.37841 1.000 61.95330 123 LEU B CA 1
ATOM 3801 C C . LEU B 1 23 ? -98.15383 15.90319 -7.86941 1.000 63.13483 123 LEU B C 1
ATOM 3802 O O . LEU B 1 23 ? -99.03128 16.33737 -8.62126 1.000 65.44030 123 LEU B O 1
ATOM 3807 N N . PRO B 1 24 ? -96.95029 15.57223 -8.33979 1.000 63.40947 124 PRO B N 1
ATOM 3808 C CA . PRO B 1 24 ? -96.72878 15.51228 -9.78833 1.000 64.47693 124 PRO B CA 1
ATOM 3809 C C . PRO B 1 24 ? -97.60506 14.43660 -10.41334 1.000 70.54339 124 PRO B C 1
ATOM 3810 O O . PRO B 1 24 ? -98.01984 13.47954 -9.75483 1.000 69.57515 124 PRO B O 1
ATOM 3814 N N . SER B 1 25 ? -97.89763 14.61390 -11.70722 1.000 74.14657 125 SER B N 1
ATOM 3815 C CA . SER B 1 25 ? -98.81965 13.70828 -12.39213 1.000 77.11438 125 SER B CA 1
ATOM 3816 C C . SER B 1 25 ? -98.32147 12.26864 -12.35691 1.000 75.88507 125 SER B C 1
ATOM 3817 O O . SER B 1 25 ? -99.10840 11.33625 -12.15400 1.000 76.14285 125 SER B O 1
ATOM 3820 N N . GLN B 1 26 ? -97.01793 12.06930 -12.54376 1.000 72.93588 126 GLN B N 1
ATOM 3821 C CA . GLN B 1 26 ? -96.40317 10.74664 -12.56001 1.000 71.20034 126 GLN B CA 1
ATOM 3822 C C . GLN B 1 26 ? -96.24764 10.14153 -11.16992 1.000 64.81653 126 GLN B C 1
ATOM 3823 O O . GLN B 1 26 ? -95.64209 9.07190 -11.04169 1.000 62.82334 126 GLN B O 1
ATOM 3829 N N . GLY B 1 27 ? -96.77708 10.78865 -10.13704 1.000 63.99880 127 GLY B N 1
ATOM 3830 C CA . GLY B 1 27 ? -96.53266 10.37993 -8.77249 1.000 57.90338 127 GLY B CA 1
ATOM 3831 C C . GLY B 1 27 ? -95.31571 11.07373 -8.18897 1.000 57.30915 127 GLY B C 1
ATOM 3832 O O . GLY B 1 27 ? -94.50857 11.69167 -8.88704 1.000 57.55502 127 GLY B O 1
ATOM 3833 N N . LEU B 1 28 ? -95.18874 10.96536 -6.87030 1.000 51.39988 128 LEU B N 1
ATOM 3834 C CA . LEU B 1 28 ? -94.11451 11.63347 -6.13505 1.000 46.48914 128 LEU B CA 1
ATOM 3835 C C . LEU B 1 28 ? -92.94303 10.66544 -6.02100 1.000 43.69681 128 LEU B C 1
ATOM 3836 O O . LEU B 1 28 ? -92.95607 9.74966 -5.19591 1.000 44.64454 128 LEU B O 1
ATOM 3841 N N . LYS B 1 29 ? -91.93260 10.85408 -6.86911 1.000 41.11877 129 LYS B N 1
ATOM 3842 C CA . LYS B 1 29 ? -90.73770 10.01975 -6.88868 1.000 42.56405 129 LYS B CA 1
ATOM 3843 C C . LYS B 1 29 ? -89.54849 10.88518 -6.49529 1.000 41.41033 129 LYS B C 1
ATOM 3844 O O . LYS B 1 29 ? -89.25611 11.88423 -7.16305 1.000 39.87318 129 LYS B O 1
ATOM 3850 N N . VAL B 1 30 ? -88.87045 10.51029 -5.41085 1.000 38.36014 130 VAL B N 1
ATOM 3851 C CA . VAL B 1 30 ? -87.92886 11.40308 -4.74685 1.000 34.89534 130 VAL B CA 1
ATOM 3852 C C . VAL B 1 30 ? -86.57338 10.72870 -4.56438 1.000 35.47253 130 VAL B C 1
ATOM 3853 O O . VAL B 1 30 ? -86.40772 9.52541 -4.76394 1.000 36.71462 130 VAL B O 1
ATOM 3857 N N . VAL B 1 31 ? -85.58491 11.55266 -4.13590 1.000 35.37323 131 VAL B N 1
ATOM 3858 C CA . VAL B 1 31 ? -84.20670 11.13456 -3.90639 1.000 34.64250 131 VAL B CA 1
ATOM 3859 C C . VAL B 1 31 ? -84.04107 10.73877 -2.44496 1.000 34.34253 131 VAL B C 1
ATOM 3860 O O . VAL B 1 31 ? -84.56436 11.40672 -1.54776 1.000 33.15521 131 VAL B O 1
ATOM 3864 N N . ARG B 1 32 ? -83.29139 9.66867 -2.19905 1.000 34.20295 132 ARG B N 1
ATOM 3865 C CA . ARG B 1 32 ? -82.98431 9.26980 -0.83414 1.000 32.11457 132 ARG B CA 1
ATOM 3866 C C . ARG B 1 32 ? -82.16848 10.35327 -0.13188 1.000 31.00449 132 ARG B C 1
ATOM 3867 O O . ARG B 1 32 ? -81.51747 11.19073 -0.77020 1.000 29.16572 132 ARG B O 1
ATOM 3875 N N . ASN B 1 33 ? -82.21255 10.32768 1.20573 1.000 28.95683 133 ASN B N 1
ATOM 3876 C CA . ASN B 1 33 ? -81.35644 11.17757 2.05227 1.000 29.65945 133 ASN B CA 1
ATOM 3877 C C . ASN B 1 33 ? -81.49936 12.65603 1.71112 1.000 29.97223 133 ASN B C 1
ATOM 3878 O O . ASN B 1 33 ? -80.53691 13.42600 1.81769 1.000 27.26242 133 ASN B O 1
ATOM 3883 N N . THR B 1 34 ? -82.68777 13.05009 1.27309 1.000 29.68802 134 THR B N 1
ATOM 3884 C CA . THR B 1 34 ? -82.96555 14.40843 0.82442 1.000 29.48595 134 THR B CA 1
ATOM 3885 C C . THR B 1 34 ? -84.22799 14.90579 1.51695 1.000 28.02422 134 THR B C 1
ATOM 3886 O O . THR B 1 34 ? -85.23309 14.18651 1.56456 1.000 33.07336 134 THR B O 1
ATOM 3890 N N . ASP B 1 35 ? -84.17216 16.11741 2.06659 1.000 30.16316 135 ASP B N 1
ATOM 3891 C CA . ASP B 1 35 ? -85.32729 16.69378 2.74840 1.000 34.37513 135 ASP B CA 1
ATOM 3892 C C . ASP B 1 35 ? -86.38584 17.13283 1.74148 1.000 36.11958 135 ASP B C 1
ATOM 3893 O O . ASP B 1 35 ? -86.09148 17.87416 0.79828 1.000 38.62864 135 ASP B O 1
ATOM 3898 N N . TYR B 1 36 ? -87.62460 16.69385 1.95042 1.000 34.95612 136 TYR B N 1
ATOM 3899 C CA . TYR B 1 36 ? -88.77319 17.17029 1.18978 1.000 35.73533 136 TYR B CA 1
ATOM 3900 C C . TYR B 1 36 ? -89.78106 17.72931 2.17725 1.000 37.86847 136 TYR B C 1
ATOM 3901 O O . TYR B 1 36 ? -90.18774 17.03386 3.11191 1.000 40.28101 136 TYR B O 1
ATOM 3910 N N . THR B 1 37 ? -90.17935 18.97473 1.97677 1.000 35.69906 137 THR B N 1
ATOM 3911 C CA . THR B 1 37 ? -91.05936 19.65172 2.91363 1.000 40.57468 137 THR B CA 1
ATOM 3912 C C . THR B 1 37 ? -92.44522 19.74622 2.30197 1.000 41.70352 137 THR B C 1
ATOM 3913 O O . THR B 1 37 ? -92.60400 20.25594 1.18707 1.000 41.98357 137 THR B O 1
ATOM 3917 N N . PHE B 1 38 ? -93.43071 19.22975 3.02593 1.000 41.33531 138 PHE B N 1
ATOM 3918 C CA . PHE B 1 38 ? -94.82518 19.22907 2.60197 1.000 45.61811 138 PHE B CA 1
ATOM 3919 C C . PHE B 1 38 ? -95.53948 20.38636 3.28599 1.000 47.39637 138 PHE B C 1
ATOM 3920 O O . PHE B 1 38 ? -95.52377 20.48527 4.51859 1.000 48.13275 138 PHE B O 1
ATOM 3928 N N . THR B 1 39 ? -96.15666 21.25914 2.48792 1.000 50.04655 139 THR B N 1
ATOM 3929 C CA . THR B 1 39 ? -96.90462 22.41160 2.99142 1.000 51.03521 139 THR B CA 1
ATOM 3930 C C . THR B 1 39 ? -98.29353 22.35555 2.36659 1.000 53.74369 139 THR B C 1
ATOM 3931 O O . THR B 1 39 ? -98.53015 22.93253 1.29576 1.000 54.28147 139 THR B O 1
ATOM 3935 N N . PRO B 1 40 ? -99.23117 21.64231 2.99178 1.000 58.16580 140 PRO B N 1
ATOM 3936 C CA . PRO B 1 40 ? -100.57625 21.51920 2.41503 1.000 60.12821 140 PRO B CA 1
ATOM 3937 C C . PRO B 1 40 ? -101.40495 22.78019 2.61618 1.000 67.83586 140 PRO B C 1
ATOM 3938 O O . PRO B 1 40 ? -101.35680 23.42163 3.66960 1.000 66.18303 140 PRO B O 1
ATOM 3942 N N . ASP B 1 41 ? -102.16688 23.13419 1.58092 1.000 66.97178 141 ASP B N 1
ATOM 3943 C CA . ASP B 1 41 ? -103.14585 24.20946 1.68066 1.000 71.24339 141 ASP B CA 1
ATOM 3944 C C . ASP B 1 41 ? -104.42804 23.66152 2.29007 1.000 73.82463 141 ASP B C 1
ATOM 3945 O O . ASP B 1 41 ? -104.91377 22.60171 1.88280 1.000 72.87994 141 ASP B O 1
ATOM 3950 N N . ILE B 1 42 ? -104.97046 24.37307 3.27061 1.000 78.04327 142 ILE B N 1
ATOM 3951 C CA . ILE B 1 42 ? -106.14934 23.89035 3.97752 1.000 83.77576 142 ILE B CA 1
ATOM 3952 C C . ILE B 1 42 ? -107.16461 25.01234 4.19532 1.000 85.02237 142 ILE B C 1
ATOM 3953 O O . ILE B 1 42 ? -108.30406 24.93248 3.72392 1.000 89.58258 142 ILE B O 1
ATOM 3958 N N . VAL B 1 47 ? -110.43932 28.33465 11.28612 1.000 85.03506 147 VAL B N 1
ATOM 3959 C CA . VAL B 1 47 ? -111.85938 28.39706 11.60649 1.000 85.18410 147 VAL B CA 1
ATOM 3960 C C . VAL B 1 47 ? -112.10481 27.87132 13.02286 1.000 85.84995 147 VAL B C 1
ATOM 3961 O O . VAL B 1 47 ? -111.97031 28.61104 13.99694 1.000 81.62611 147 VAL B O 1
ATOM 3965 N N . GLU B 1 48 ? -112.45360 26.58523 13.12340 1.000 91.20861 148 GLU B N 1
ATOM 3966 C CA . GLU B 1 48 ? -112.78480 25.92697 14.38575 1.000 91.76916 148 GLU B CA 1
ATOM 3967 C C . GLU B 1 48 ? -111.57301 25.80349 15.30239 1.000 92.41841 148 GLU B C 1
ATOM 3968 O O . GLU B 1 48 ? -110.59718 26.54840 15.16476 1.000 90.23111 148 GLU B O 1
ATOM 3974 N N . GLY B 1 49 ? -111.62539 24.86257 16.24353 1.000 94.05139 149 GLY B N 1
ATOM 3975 C CA . GLY B 1 49 ? -110.42738 24.44742 16.94752 1.000 94.30328 149 GLY B CA 1
ATOM 3976 C C . GLY B 1 49 ? -109.53521 23.65359 16.01315 1.000 96.08394 149 GLY B C 1
ATOM 3977 O O . GLY B 1 49 ? -109.29309 22.46068 16.22347 1.000 94.49277 149 GLY B O 1
ATOM 3978 N N . PHE B 1 50 ? -109.04135 24.32279 14.97299 1.000 96.15259 150 PHE B N 1
ATOM 3979 C CA . PHE B 1 50 ? -108.40694 23.65284 13.84517 1.000 96.15768 150 PHE B CA 1
ATOM 3980 C C . PHE B 1 50 ? -107.06506 23.05785 14.25565 1.000 96.30538 150 PHE B C 1
ATOM 3981 O O . PHE B 1 50 ? -106.15461 23.78284 14.67026 1.000 97.26477 150 PHE B O 1
ATOM 3989 N N . LYS B 1 51 ? -106.94262 21.74053 14.13012 1.000 95.20975 151 LYS B N 1
ATOM 3990 C CA . LYS B 1 51 ? -105.72365 21.00742 14.43692 1.000 92.06783 151 LYS B CA 1
ATOM 3991 C C . LYS B 1 51 ? -105.13911 20.42742 13.15222 1.000 90.27387 151 LYS B C 1
ATOM 3992 O O . LYS B 1 51 ? -105.71186 20.55778 12.06590 1.000 87.88292 151 LYS B O 1
ATOM 3998 N N . ILE B 1 52 ? -103.97930 19.78591 13.28441 1.000 85.79452 152 ILE B N 1
ATOM 3999 C CA . ILE B 1 52 ? -103.39436 19.01731 12.18919 1.000 83.14800 152 ILE B CA 1
ATOM 4000 C C . ILE B 1 52 ? -102.54223 17.89934 12.77747 1.000 79.89123 152 ILE B C 1
ATOM 4001 O O . ILE B 1 52 ? -101.89238 18.06794 13.81489 1.000 77.82590 152 ILE B O 1
ATOM 4006 N N . GLU B 1 53 ? -102.56804 16.74660 12.11212 1.000 77.28068 153 GLU B N 1
ATOM 4007 C CA . GLU B 1 53 ? -101.82632 15.56540 12.52568 1.000 75.58887 153 GLU B CA 1
ATOM 4008 C C . GLU B 1 53 ? -101.09835 14.97565 11.32561 1.000 71.82639 153 GLU B C 1
ATOM 4009 O O . GLU B 1 53 ? -101.66980 14.85887 10.23828 1.000 71.19067 153 GLU B O 1
ATOM 4015 N N . TRP B 1 54 ? -99.83348 14.61892 11.52205 1.000 69.66830 154 TRP B N 1
ATOM 4016 C CA . TRP B 1 54 ? -99.06592 13.85960 10.54425 1.000 67.58159 154 TRP B CA 1
ATOM 4017 C C . TRP B 1 54 ? -98.80481 12.48198 11.13521 1.000 66.40730 154 TRP B C 1
ATOM 4018 O O . TRP B 1 54 ? -98.22152 12.36991 12.21828 1.000 68.16187 154 TRP B O 1
ATOM 4029 N N . VAL B 1 55 ? -99.24977 11.43913 10.44352 1.000 63.30502 155 VAL B N 1
ATOM 4030 C CA . VAL B 1 55 ? -99.11357 10.07828 10.94505 1.000 66.43200 155 VAL B CA 1
ATOM 4031 C C . VAL B 1 55 ? -98.51600 9.19015 9.86237 1.000 64.77937 155 VAL B C 1
ATOM 4032 O O . VAL B 1 55 ? -98.86531 9.29886 8.68100 1.000 63.27012 155 VAL B O 1
ATOM 4036 N N . ARG B 1 56 ? -97.58629 8.33340 10.27347 1.000 63.40688 156 ARG B N 1
ATOM 4037 C CA . ARG B 1 56 ? -97.04708 7.27467 9.43916 1.000 65.84761 156 ARG B CA 1
ATOM 4038 C C . ARG B 1 56 ? -96.66220 6.12716 10.35921 1.000 71.12875 156 ARG B C 1
ATOM 4039 O O . ARG B 1 56 ? -96.14058 6.35497 11.45455 1.000 71.88158 156 ARG B O 1
ATOM 4047 N N . GLU B 1 57 ? -96.93521 4.90064 9.90918 1.000 70.87447 157 GLU B N 1
ATOM 4048 C CA . GLU B 1 57 ? -96.81722 3.69741 10.73605 1.000 74.15476 157 GLU B CA 1
ATOM 4049 C C . GLU B 1 57 ? -97.72971 3.76999 11.95578 1.000 72.04437 157 GLU B C 1
ATOM 4050 O O . GLU B 1 57 ? -97.40174 3.24548 13.02219 1.000 75.04990 157 GLU B O 1
ATOM 4056 N N . GLY B 1 58 ? -98.87780 4.42733 11.80927 1.000 72.38570 158 GLY B N 1
ATOM 4057 C CA . GLY B 1 58 ? -99.82114 4.54306 12.90199 1.000 74.87186 158 GLY B CA 1
ATOM 4058 C C . GLY B 1 58 ? -99.37880 5.41418 14.05514 1.000 77.38918 158 GLY B C 1
ATOM 4059 O O . GLY B 1 58 ? -100.02214 5.39006 15.10820 1.000 77.85947 158 GLY B O 1
ATOM 4060 N N . LYS B 1 59 ? -98.30586 6.18468 13.89316 1.000 75.07901 159 LYS B N 1
ATOM 4061 C CA . LYS B 1 59 ? -97.77978 7.05386 14.93714 1.000 76.62009 159 LYS B CA 1
ATOM 4062 C C . LYS B 1 59 ? -97.93852 8.51221 14.53387 1.000 75.68829 159 LYS B C 1
ATOM 4063 O O . LYS B 1 59 ? -97.71261 8.86907 13.37493 1.000 72.65623 159 LYS B O 1
ATOM 4069 N N . ILE B 1 60 ? -98.29695 9.35860 15.49438 1.000 76.30580 160 ILE B N 1
ATOM 4070 C CA . ILE B 1 60 ? -98.32586 10.79748 15.25534 1.000 74.59549 160 ILE B CA 1
ATOM 4071 C C . ILE B 1 60 ? -96.89194 11.31727 15.28669 1.000 72.85479 160 ILE B C 1
ATOM 4072 O O . ILE B 1 60 ? -96.21746 11.25288 16.31928 1.000 72.69011 160 ILE B O 1
ATOM 4077 N N . VAL B 1 61 ? -96.41444 11.81722 14.14636 1.000 70.05072 161 VAL B N 1
ATOM 4078 C CA . VAL B 1 61 ? -95.02620 12.25527 14.03569 1.000 69.28476 161 VAL B CA 1
ATOM 4079 C C . VAL B 1 61 ? -94.87024 13.77159 14.08146 1.000 67.09213 161 VAL B C 1
ATOM 4080 O O . VAL B 1 61 ? -93.76417 14.25530 14.36608 1.000 67.64399 161 VAL B O 1
ATOM 4084 N N . SER B 1 62 ? -95.93087 14.53092 13.81538 1.000 67.37711 162 SER B N 1
ATOM 4085 C CA . SER B 1 62 ? -95.84183 15.98406 13.81325 1.000 66.77942 162 SER B CA 1
ATOM 4086 C C . SER B 1 62 ? -97.24403 16.56785 13.89455 1.000 67.93388 162 SER B C 1
ATOM 4087 O O . SER B 1 62 ? -98.22465 15.93320 13.49589 1.000 65.37871 162 SER B O 1
ATOM 4090 N N . THR B 1 63 ? -97.32297 17.79682 14.41826 1.000 68.13663 163 THR B N 1
ATOM 4091 C CA . THR B 1 63 ? -98.57089 18.55283 14.46077 1.000 71.13778 163 THR B CA 1
ATOM 4092 C C . THR B 1 63 ? -98.38665 19.95449 13.88678 1.000 69.34045 163 THR B C 1
ATOM 4093 O O . THR B 1 63 ? -99.11900 20.88026 14.24784 1.000 70.35225 163 THR B O 1
ATOM 4097 N N . GLU B 1 64 ? -97.41591 20.12869 12.99618 1.000 64.86789 164 GLU B N 1
ATOM 4098 C CA . GLU B 1 64 ? -97.18207 21.41809 12.36514 1.000 65.69732 164 GLU B CA 1
ATOM 4099 C C . GLU B 1 64 ? -97.93661 21.51770 11.04619 1.000 67.05776 164 GLU B C 1
ATOM 4100 O O . GLU B 1 64 ? -98.39091 20.51988 10.48032 1.000 65.61435 164 GLU B O 1
ATOM 4106 N N . ASN B 1 65 ? -98.05619 22.75043 10.55148 1.000 64.78554 165 ASN B N 1
ATOM 4107 C CA . ASN B 1 65 ? -98.65716 22.95917 9.24168 1.000 64.94529 165 ASN B CA 1
ATOM 4108 C C . ASN B 1 65 ? -97.75666 22.45594 8.12199 1.000 61.64217 165 ASN B C 1
ATOM 4109 O O . ASN B 1 65 ? -98.23525 22.25592 6.99874 1.000 56.35990 165 ASN B O 1
ATOM 4114 N N . THR B 1 66 ? -96.47209 22.24487 8.40633 1.000 57.74635 166 THR B N 1
ATOM 4115 C CA . THR B 1 66 ? -95.53666 21.63720 7.47391 1.000 56.34399 166 THR B CA 1
ATOM 4116 C C . THR B 1 66 ? -94.89359 20.40965 8.10757 1.000 55.80486 166 THR B C 1
ATOM 4117 O O . THR B 1 66 ? -94.84214 20.26354 9.33243 1.000 56.01119 166 THR B O 1
ATOM 4121 N N . TYR B 1 67 ? -94.39160 19.52716 7.24840 1.000 50.44234 167 TYR B N 1
ATOM 4122 C CA . TYR B 1 67 ? -93.71375 18.32014 7.68980 1.000 47.96457 167 TYR B CA 1
ATOM 4123 C C . TYR B 1 67 ? -92.60181 18.01158 6.70066 1.000 44.43450 167 TYR B C 1
ATOM 4124 O O . TYR B 1 67 ? -92.80262 18.13000 5.48940 1.000 42.95145 167 TYR B O 1
ATOM 4133 N N . THR B 1 68 ? -91.43344 17.63202 7.21538 1.000 41.71480 168 THR B N 1
ATOM 4134 C CA . THR B 1 68 ? -90.26393 17.35775 6.38688 1.000 40.12418 168 THR B CA 1
ATOM 4135 C C . THR B 1 68 ? -89.96904 15.86541 6.38121 1.000 41.77100 168 THR B C 1
ATOM 4136 O O . THR B 1 68 ? -89.78502 15.25782 7.44155 1.000 38.64425 168 THR B O 1
ATOM 4140 N N . PHE B 1 69 ? -89.91150 15.29675 5.17961 1.000 37.97206 169 PHE B N 1
ATOM 4141 C CA . PHE B 1 69 ? -89.65334 13.88850 4.92339 1.000 36.47480 169 PHE B CA 1
ATOM 4142 C C . PHE B 1 69 ? -88.21009 13.68096 4.47432 1.000 32.83337 169 PHE B C 1
ATOM 4143 O O . PHE B 1 69 ? -87.67101 14.46960 3.69290 1.000 33.52414 169 PHE B O 1
ATOM 4151 N N . ASN B 1 70 ? -87.59214 12.60080 4.95310 1.000 34.45902 170 ASN B N 1
ATOM 4152 C CA . ASN B 1 70 ? -86.24359 12.22134 4.52666 1.000 32.82218 170 ASN B CA 1
ATOM 4153 C C . ASN B 1 70 ? -86.04034 10.75419 4.88506 1.000 34.83395 170 ASN B C 1
ATOM 4154 O O . ASN B 1 70 ? -86.09038 10.39971 6.06836 1.000 36.12968 170 ASN B O 1
ATOM 4159 N N . GLU B 1 71 ? -85.82229 9.90131 3.87766 1.000 33.38982 171 GLU B N 1
ATOM 4160 C CA . GLU B 1 71 ? -85.57086 8.48070 4.10702 1.000 33.44023 171 GLU B CA 1
ATOM 4161 C C . GLU B 1 71 ? -84.33516 8.01199 3.34550 1.000 34.38675 171 GLU B C 1
ATOM 4162 O O . GLU B 1 71 ? -84.10595 8.43081 2.20812 1.000 33.92266 171 GLU B O 1
ATOM 4168 N N . LYS B 1 72 ? -83.54957 7.12249 3.97887 1.000 34.72958 172 LYS B N 1
ATOM 4169 C CA . LYS B 1 72 ? -82.36360 6.54015 3.34726 1.000 34.70466 172 LYS B CA 1
ATOM 4170 C C . LYS B 1 72 ? -82.73235 5.41547 2.38161 1.000 38.95550 172 LYS B C 1
ATOM 4171 O O . LYS B 1 72 ? -82.15743 5.31738 1.29111 1.000 37.65589 172 LYS B O 1
ATOM 4177 N N . GLU B 1 73 ? -83.68027 4.55822 2.76386 1.000 38.72410 173 GLU B N 1
ATOM 4178 C CA . GLU B 1 73 ? -83.98438 3.34061 2.01466 1.000 39.79132 173 GLU B CA 1
ATOM 4179 C C . GLU B 1 73 ? -84.98435 3.59600 0.88937 1.000 39.82563 173 GLU B C 1
ATOM 4180 O O . GLU B 1 73 ? -86.01768 4.24472 1.09217 1.000 36.50714 173 GLU B O 1
ATOM 4186 N N . LEU B 1 74 ? -84.69512 3.04472 -0.28673 1.000 38.62846 174 LEU B N 1
ATOM 4187 C CA . LEU B 1 74 ? -85.64482 3.12367 -1.38817 1.000 39.02118 174 LEU B CA 1
ATOM 4188 C C . LEU B 1 74 ? -86.91929 2.35140 -1.05766 1.000 42.89466 174 LEU B C 1
ATOM 4189 O O . LEU B 1 74 ? -86.90378 1.35365 -0.33064 1.000 41.33289 174 LEU B O 1
ATOM 4194 N N . GLY B 1 75 ? -88.02627 2.81145 -1.60515 1.000 39.05118 175 GLY B N 1
ATOM 4195 C CA . GLY B 1 75 ? -89.29443 2.14688 -1.38641 1.000 41.91512 175 GLY B CA 1
ATOM 4196 C C . GLY B 1 75 ? -90.41669 3.15891 -1.32347 1.000 41.65354 175 GLY B C 1
ATOM 4197 O O . GLY B 1 75 ? -90.21585 4.35971 -1.49461 1.000 40.47736 175 GLY B O 1
ATOM 4198 N N . VAL B 1 76 ? -91.61575 2.63859 -1.06620 1.000 39.31478 176 VAL B N 1
ATOM 4199 C CA . VAL B 1 76 ? -92.82502 3.44760 -1.03604 1.000 40.87445 176 VAL B CA 1
ATOM 4200 C C . VAL B 1 76 ? -93.22961 3.68963 0.40848 1.000 45.03242 176 VAL B C 1
ATOM 4201 O O . VAL B 1 76 ? -93.38913 2.74219 1.18941 1.000 45.22005 176 VAL B O 1
ATOM 4205 N N . TYR B 1 77 ? -93.41890 4.95611 0.75698 1.000 41.42973 177 TYR B N 1
ATOM 4206 C CA . TYR B 1 77 ? -93.81795 5.35581 2.09443 1.000 42.12284 177 TYR B CA 1
ATOM 4207 C C . TYR B 1 77 ? -95.16271 6.06512 2.01861 1.000 47.86288 177 TYR B C 1
ATOM 4208 O O . TYR B 1 77 ? -95.40325 6.85700 1.10071 1.000 50.29067 177 TYR B O 1
ATOM 4217 N N . THR B 1 78 ? -96.03744 5.78005 2.98129 1.000 46.18463 178 THR B N 1
ATOM 4218 C CA . THR B 1 78 ? -97.31542 6.46632 3.11611 1.000 46.85517 178 THR B CA 1
ATOM 4219 C C . THR B 1 78 ? -97.24803 7.43712 4.28436 1.000 50.68559 178 THR B C 1
ATOM 4220 O O . THR B 1 78 ? -96.86768 7.05046 5.39445 1.000 52.07274 178 THR B O 1
ATOM 4224 N N . VAL B 1 79 ? -97.60567 8.69518 4.03302 1.000 52.73051 179 VAL B N 1
ATOM 4225 C CA . VAL B 1 79 ? -97.78018 9.68703 5.08694 1.000 55.27407 179 VAL B CA 1
ATOM 4226 C C . VAL B 1 79 ? -99.21838 10.18830 5.02449 1.000 58.22103 179 VAL B C 1
ATOM 4227 O O . VAL B 1 79 ? -99.79344 10.31928 3.93803 1.000 59.35265 179 VAL B O 1
ATOM 4231 N N . THR B 1 80 ? -99.80648 10.44273 6.19109 1.000 62.51739 180 THR B N 1
ATOM 4232 C CA . THR B 1 80 ? -101.21887 10.78403 6.30159 1.000 67.27355 180 THR B CA 1
ATOM 4233 C C . THR B 1 80 ? -101.37945 12.10647 7.04195 1.000 69.78506 180 THR B C 1
ATOM 4234 O O . THR B 1 80 ? -100.63635 12.39025 7.98583 1.000 68.36947 180 THR B O 1
ATOM 4238 N N . ILE B 1 81 ? -102.35535 12.91109 6.61401 1.000 77.43179 181 ILE B N 1
ATOM 4239 C CA . ILE B 1 81 ? -102.51168 14.27744 7.10780 1.000 80.93345 181 ILE B CA 1
ATOM 4240 C C . ILE B 1 81 ? -103.71888 14.45854 8.02567 1.000 85.98000 181 ILE B C 1
ATOM 4241 O O . ILE B 1 81 ? -103.82541 15.51170 8.67775 1.000 88.23403 181 ILE B O 1
ATOM 4246 N N . ASN B 1 82 ? -104.61626 13.48305 8.12170 1.000 79.81502 182 ASN B N 1
ATOM 4247 C CA . ASN B 1 82 ? -105.74213 13.62700 9.04584 1.000 82.08560 182 ASN B CA 1
ATOM 4248 C C . ASN B 1 82 ? -105.26182 13.72021 10.49252 1.000 79.97753 182 ASN B C 1
ATOM 4249 O O . ASN B 1 82 ? -105.61232 14.65129 11.21235 1.000 84.46641 182 ASN B O 1
ATOM 4254 N N . GLY B 1 88 ? -113.46692 13.66035 13.82840 1.000 128.59112 188 GLY B N 1
ATOM 4255 C CA . GLY B 1 88 ? -114.29884 14.30086 12.82629 1.000 125.18244 188 GLY B CA 1
ATOM 4256 C C . GLY B 1 88 ? -113.51765 15.25961 11.95157 1.000 118.00899 188 GLY B C 1
ATOM 4257 O O . GLY B 1 88 ? -113.71785 16.47363 12.00700 1.000 119.03756 188 GLY B O 1
ATOM 4258 N N . THR B 1 89 ? -112.62541 14.71240 11.13637 1.000 111.50951 189 THR B N 1
ATOM 4259 C CA . THR B 1 89 ? -111.72631 15.50914 10.31575 1.000 108.58374 189 THR B CA 1
ATOM 4260 C C .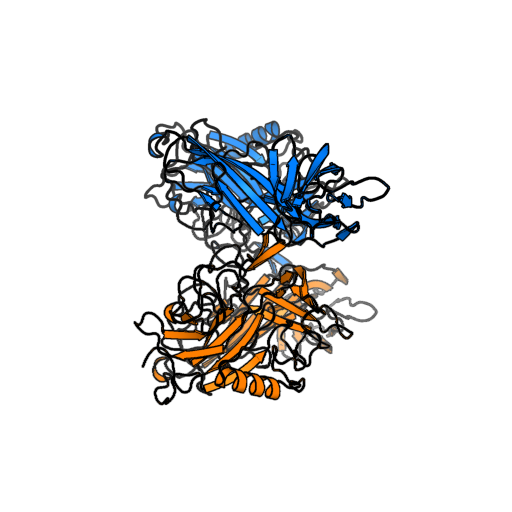 THR B 1 89 ? -111.95706 15.20921 8.83545 1.000 101.25743 189 THR B C 1
ATOM 4261 O O . THR B 1 89 ? -112.90124 14.51250 8.45267 1.000 99.76099 189 THR B O 1
ATOM 4265 N N . THR B 1 90 ? -111.08831 15.77659 8.00675 1.000 96.74104 190 THR B N 1
ATOM 4266 C CA . THR B 1 90 ? -110.82889 15.31933 6.65193 1.000 89.92608 190 THR B CA 1
ATOM 4267 C C . THR B 1 90 ? -109.47945 14.61002 6.63757 1.000 86.02278 190 THR B C 1
ATOM 4268 O O . THR B 1 90 ? -108.61932 14.85285 7.48797 1.000 85.98101 190 THR B O 1
ATOM 4272 N N . THR B 1 91 ? -109.30594 13.70966 5.67476 1.000 82.44620 191 THR B N 1
ATOM 4273 C CA . THR B 1 91 ? -108.11031 12.88251 5.61779 1.000 80.08771 191 THR B CA 1
ATOM 4274 C C . THR B 1 91 ? -107.47827 12.96366 4.23634 1.000 77.08638 191 THR B C 1
ATOM 4275 O O . THR B 1 91 ? -108.13173 13.29922 3.24414 1.000 74.70004 191 THR B O 1
ATOM 4279 N N . LYS B 1 92 ? -106.18468 12.64743 4.18780 1.000 75.09084 192 LYS B N 1
ATOM 4280 C CA . LYS B 1 92 ? -105.44027 12.67993 2.93655 1.000 70.69148 192 LYS B CA 1
ATOM 4281 C C . LYS B 1 92 ? -104.18427 11.83602 3.09465 1.000 67.52825 192 LYS B C 1
ATOM 4282 O O . LYS B 1 92 ? -103.40818 12.05145 4.03260 1.000 66.29963 192 LYS B O 1
ATOM 4288 N N . ASP B 1 93 ? -103.99378 10.87520 2.19168 1.000 61.56107 193 ASP B N 1
ATOM 4289 C CA . ASP B 1 93 ? -102.79567 10.04694 2.17008 1.000 60.12341 193 ASP B CA 1
ATOM 4290 C C . ASP B 1 93 ? -101.90115 10.44124 1.00314 1.000 58.44121 193 ASP B C 1
ATOM 4291 O O . ASP B 1 93 ? -102.38088 10.69888 -0.10637 1.000 56.58888 193 ASP B O 1
ATOM 4296 N N . VAL B 1 94 ? -100.59775 10.49176 1.26918 1.000 55.51746 194 VAL B N 1
ATOM 4297 C CA . VAL B 1 94 ? -99.58755 10.83908 0.28114 1.000 53.28559 194 VAL B CA 1
ATOM 4298 C C . VAL B 1 94 ? -98.64264 9.65500 0.14741 1.000 51.21691 194 VAL B C 1
ATOM 4299 O O . VAL B 1 94 ? -98.12693 9.15322 1.15356 1.000 53.68721 194 VAL B O 1
ATOM 4303 N N . SER B 1 95 ? -98.41344 9.21351 -1.08516 1.000 46.99540 195 SER B N 1
ATOM 4304 C CA . SER B 1 95 ? -97.50652 8.10832 -1.35619 1.000 47.31273 195 SER B CA 1
ATOM 4305 C C . SER B 1 95 ? -96.17520 8.66874 -1.84818 1.000 44.82080 195 SER B C 1
ATOM 4306 O O . SER B 1 95 ? -96.11863 9.31382 -2.90049 1.000 46.67029 195 SER B O 1
ATOM 4309 N N . VAL B 1 96 ? -95.10869 8.43144 -1.08751 1.000 43.54466 196 VAL B N 1
ATOM 4310 C CA . VAL B 1 96 ? -93.79164 8.97292 -1.39522 1.000 42.81102 196 VAL B CA 1
ATOM 4311 C C . VAL B 1 96 ? -92.91412 7.81446 -1.84085 1.000 40.50798 196 VAL B C 1
ATOM 4312 O O . VAL B 1 96 ? -92.61639 6.91507 -1.04866 1.000 41.55629 196 VAL B O 1
ATOM 4316 N N . GLU B 1 97 ? -92.49487 7.83281 -3.10099 1.000 40.09560 197 GLU B N 1
ATOM 4317 C CA . GLU B 1 97 ? -91.66712 6.77288 -3.66388 1.000 42.29032 197 GLU B CA 1
ATOM 4318 C C . GLU B 1 97 ? -90.22137 7.24542 -3.66406 1.000 37.92528 197 GLU B C 1
ATOM 4319 O O . GLU B 1 97 ? -89.84703 8.10558 -4.46571 1.000 38.24590 197 GLU B O 1
ATOM 4325 N N . VAL B 1 98 ? -89.41218 6.68149 -2.77255 1.000 37.95667 198 VAL B N 1
ATOM 4326 C CA . VAL B 1 98 ? -87.97965 6.95668 -2.75393 1.000 36.30148 198 VAL B CA 1
ATOM 4327 C C . VAL B 1 98 ? -87.33415 6.05192 -3.80047 1.000 39.78437 198 VAL B C 1
ATOM 4328 O O . VAL B 1 98 ? -87.29759 4.82972 -3.63698 1.000 38.77772 198 VAL B O 1
ATOM 4332 N N . VAL B 1 99 ? -86.85653 6.64168 -4.89701 1.000 37.63366 199 VAL B N 1
ATOM 4333 C CA . VAL B 1 99 ? -86.42606 5.84423 -6.04575 1.000 40.27585 199 VAL B CA 1
ATOM 4334 C C . VAL B 1 99 ? -85.08772 6.26854 -6.61863 1.000 43.61397 199 VAL B C 1
ATOM 4335 O O . VAL B 1 99 ? -84.49869 5.50500 -7.40398 1.000 43.32269 199 VAL B O 1
ATOM 4339 N N . GLU B 1 100 ? -84.57508 7.45487 -6.31555 1.000 40.79700 200 GLU B N 1
ATOM 4340 C CA . GLU B 1 100 ? -83.31747 7.93491 -6.86804 1.000 39.73641 200 GLU B CA 1
ATOM 4341 C C . GLU B 1 100 ? -82.26218 8.00878 -5.77280 1.000 39.58250 200 GLU B C 1
ATOM 4342 O O . GLU B 1 100 ? -82.58008 8.18999 -4.59498 1.000 36.31445 200 GLU B O 1
ATOM 4348 N N . THR B 1 101 ? -81.00253 7.86849 -6.17670 1.000 38.96010 201 THR B N 1
ATOM 4349 C CA . THR B 1 101 ? -79.87000 7.99556 -5.27374 1.000 36.45954 201 THR B CA 1
ATOM 4350 C C . THR B 1 101 ? -78.91770 9.07206 -5.77298 1.000 35.84920 201 THR B C 1
ATOM 4351 O O . THR B 1 101 ? -78.91052 9.44140 -6.94802 1.000 34.46706 201 THR B O 1
ATOM 4355 N N . MET B 1 102 ? -78.11939 9.57799 -4.84675 1.000 34.34441 202 MET B N 1
ATOM 4356 C CA . MET B 1 102 ? -76.93178 10.37207 -5.10599 1.000 33.74505 202 MET B CA 1
ATOM 4357 C C . MET B 1 102 ? -75.83329 9.74764 -4.26422 1.000 29.42020 202 MET B C 1
ATOM 4358 O O . MET B 1 102 ? -76.12652 9.01235 -3.31846 1.000 29.34343 202 MET B O 1
ATOM 4363 N N . PRO B 1 103 ? -74.56237 9.97226 -4.60586 1.000 28.23148 203 PRO B N 1
ATOM 4364 C CA . PRO B 1 103 ? -73.47325 9.22272 -3.96396 1.000 27.46685 203 PRO B CA 1
ATOM 4365 C C . PRO B 1 103 ? -73.10819 9.67134 -2.55831 1.000 23.94570 203 PRO B C 1
ATOM 4366 O O . PRO B 1 103 ? -72.11401 9.16903 -2.02912 1.000 26.31925 203 PRO B O 1
ATOM 4370 N N . TYR B 1 104 ? -73.85941 10.58762 -1.95574 1.000 23.76481 204 TYR B N 1
ATOM 4371 C CA . TYR B 1 104 ? -73.60760 10.98725 -0.57185 1.000 22.32240 204 TYR B CA 1
ATOM 4372 C C . TYR B 1 104 ? -73.64755 9.77540 0.34851 1.000 23.88154 204 TYR B C 1
ATOM 4373 O O . TYR B 1 104 ? -74.65973 9.07092 0.40373 1.000 24.70136 204 TYR B O 1
ATOM 4382 N N . VAL B 1 105 ? -72.54846 9.56811 1.08914 1.000 21.55274 205 VAL B N 1
ATOM 4383 C CA . VAL B 1 105 ? -72.38394 8.45249 2.01878 1.000 23.55745 205 VAL B CA 1
ATOM 4384 C C . VAL B 1 105 ? -71.76603 8.97946 3.30699 1.000 22.31482 205 VAL B C 1
ATOM 4385 O O . VAL B 1 105 ? -70.85793 9.81215 3.27148 1.000 22.49581 205 VAL B O 1
ATOM 4389 N N . VAL B 1 106 ? -72.28507 8.51175 4.44424 1.000 20.38433 206 VAL B N 1
ATOM 4390 C CA . VAL B 1 106 ? -71.70120 8.74369 5.76239 1.000 20.69656 206 VAL B CA 1
ATOM 4391 C C . VAL B 1 106 ? -71.53269 7.38250 6.41523 1.000 19.84790 206 VAL B C 1
ATOM 4392 O O . VAL B 1 106 ? -72.50455 6.62699 6.52200 1.000 21.91449 206 VAL B O 1
ATOM 4396 N N . LYS B 1 107 ? -70.31963 7.07603 6.87370 1.000 19.92454 207 LYS B N 1
ATOM 4397 C CA . LYS B 1 107 ? -70.13289 5.79771 7.54391 1.000 21.53702 207 LYS B CA 1
ATOM 4398 C C . LYS B 1 107 ? -69.07556 5.94542 8.62394 1.000 23.36435 207 LYS B C 1
ATOM 4399 O O . LYS B 1 107 ? -68.15186 6.74609 8.49963 1.000 24.25772 207 LYS B O 1
ATOM 4405 N N . PHE B 1 108 ? -69.20812 5.13608 9.66928 1.000 19.47036 208 PHE B N 1
ATOM 4406 C CA . PHE B 1 108 ? -68.15713 5.19804 10.66691 1.000 20.63100 208 PHE B CA 1
ATOM 4407 C C . PHE B 1 108 ? -67.10829 4.13063 10.37999 1.000 21.67246 208 PHE B C 1
ATOM 4408 O O . PHE B 1 108 ? -67.41422 3.08735 9.79282 1.000 22.30897 208 PHE B O 1
ATOM 4416 N N . PRO B 1 109 ? -65.85989 4.38295 10.73094 1.000 19.31713 209 PRO B N 1
ATOM 4417 C CA . PRO B 1 109 ? -64.79079 3.48325 10.30236 1.000 18.90897 209 PRO B CA 1
ATOM 4418 C C . PRO B 1 109 ? -64.73376 2.21927 11.12754 1.000 20.24357 209 PRO B C 1
ATOM 4419 O O . PRO B 1 109 ? -65.15332 2.17488 12.28986 1.000 20.81445 209 PRO B O 1
ATOM 4423 N N . THR B 1 110 ? -64.19427 1.18650 10.50305 1.000 19.35268 210 THR B N 1
ATOM 4424 C CA . THR B 1 110 ? -63.87158 -0.06010 11.17932 1.000 19.06151 210 THR B CA 1
ATOM 4425 C C . THR B 1 110 ? -62.41405 -0.03022 11.61591 1.000 18.57888 210 THR B C 1
ATOM 4426 O O . THR B 1 110 ? -61.65547 0.85408 11.20115 1.000 20.35898 210 THR B O 1
ATOM 4430 N N . PRO B 1 111 ? -61.96443 -0.98133 12.44265 1.000 18.60591 211 PRO B N 1
ATOM 4431 C CA . PRO B 1 111 ? -60.57509 -0.91206 12.93188 1.000 17.18874 211 PRO B CA 1
ATOM 4432 C C . PRO B 1 111 ? -59.53985 -1.33989 11.92472 1.000 20.39040 211 PRO B C 1
ATOM 4433 O O . PRO B 1 111 ? -58.34692 -1.11178 12.16174 1.000 19.79348 211 PRO B O 1
ATOM 4437 N N . SER B 1 112 ? -59.95170 -1.96023 10.82411 1.000 18.24255 212 SER B N 1
ATOM 4438 C CA . SER B 1 112 ? -59.02109 -2.34814 9.77185 1.000 18.74997 212 SER B CA 1
ATOM 4439 C C . SER B 1 112 ? -59.83000 -2.61059 8.52012 1.000 19.41100 212 SER B C 1
ATOM 4440 O O . SER B 1 112 ? -61.05691 -2.71632 8.56584 1.000 20.07862 212 SER B O 1
ATOM 4443 N N . TYR B 1 113 ? -59.11858 -2.72911 7.39679 1.000 19.40744 213 TYR B N 1
ATOM 4444 C CA . TYR B 1 113 ? -59.79522 -2.91897 6.11968 1.000 19.48796 213 TYR B CA 1
ATOM 4445 C C . TYR B 1 113 ? -60.66478 -4.16903 6.12765 1.000 20.87073 213 TYR B C 1
ATOM 4446 O O . TYR B 1 113 ? -61.78365 -4.16434 5.59021 1.000 22.49272 213 TYR B O 1
ATOM 4455 N N . LEU B 1 114 ? -60.18279 -5.26073 6.72345 1.000 18.40794 214 LEU B N 1
ATOM 4456 C CA . LEU B 1 114 ? -60.92366 -6.51235 6.64783 1.000 20.29989 214 LEU B CA 1
ATOM 4457 C C . LEU B 1 114 ? -61.99674 -6.65426 7.72065 1.000 22.09518 214 LEU B C 1
ATOM 4458 O O . LEU B 1 114 ? -62.86185 -7.54038 7.60743 1.000 25.38775 214 LEU B O 1
ATOM 4463 N N . GLN B 1 115 ? -61.94280 -5.84522 8.77311 1.000 21.78938 215 GLN B N 1
ATOM 4464 C CA . GLN B 1 115 ? -62.97366 -5.89930 9.79623 1.000 22.41944 215 GLN B CA 1
ATOM 4465 C C . GLN B 1 115 ? -64.21150 -5.12458 9.35683 1.000 22.18857 215 GLN B C 1
ATOM 4466 O O . GLN B 1 115 ? -64.11110 -4.09257 8.68247 1.000 23.83160 215 GLN B O 1
ATOM 4472 N N . THR B 1 116 ? -65.39803 -5.64064 9.72929 1.000 24.09286 216 THR B N 1
ATOM 4473 C CA . THR B 1 116 ? -66.62990 -5.02483 9.26328 1.000 25.98945 216 THR B CA 1
ATOM 4474 C C . THR B 1 116 ? -67.43884 -4.31949 10.34046 1.000 24.03841 216 THR B C 1
ATOM 4475 O O . THR B 1 116 ? -68.26948 -3.47836 9.99567 1.000 24.97195 216 THR B O 1
ATOM 4479 N N . SER B 1 117 ? -67.23919 -4.64479 11.61520 1.000 24.20359 217 SER B N 1
ATOM 4480 C CA . SER B 1 117 ? -67.99403 -3.99880 12.68041 1.000 23.94532 217 SER B CA 1
ATOM 4481 C C . SER B 1 117 ? -67.54115 -2.56054 12.87863 1.000 22.29253 217 SER B C 1
ATOM 4482 O O . SER B 1 117 ? -66.34530 -2.26545 12.84554 1.000 23.15038 217 SER B O 1
ATOM 4485 N N . THR B 1 118 ? -68.49754 -1.66572 13.10039 1.000 22.09813 218 THR B N 1
ATOM 4486 C CA . THR B 1 118 ? -68.15416 -0.29060 13.43724 1.000 20.67523 218 THR B CA 1
ATOM 4487 C C . THR B 1 118 ? -68.24333 -0.02476 14.92740 1.000 22.37164 218 THR B C 1
ATOM 4488 O O . THR B 1 118 ? -67.99767 1.11224 15.34909 1.000 22.28077 218 THR B O 1
ATOM 4492 N N . ASP B 1 119 ? -68.57117 -1.03435 15.73779 1.000 20.36744 219 ASP B N 1
ATOM 4493 C CA . ASP B 1 119 ? -68.72927 -0.80122 17.16856 1.000 23.57295 219 ASP B CA 1
ATOM 4494 C C . ASP B 1 119 ? -67.42694 -0.26814 17.75835 1.000 22.09452 219 ASP B C 1
ATOM 4495 O O . ASP B 1 119 ? -66.33260 -0.66364 17.35678 1.000 23.14846 219 ASP B O 1
ATOM 4500 N N . ARG B 1 120 ? -67.56096 0.61072 18.74378 1.000 20.85925 220 ARG B N 1
ATOM 4501 C CA . ARG B 1 120 ? -66.40904 1.23157 19.38940 1.000 20.93501 220 ARG B CA 1
ATOM 4502 C C . ARG B 1 120 ? -66.40432 0.88853 20.87012 1.000 23.41565 220 ARG B C 1
ATOM 4503 O O . ARG B 1 120 ? -67.46410 0.65126 21.46658 1.000 24.22667 220 ARG B O 1
ATOM 4511 N N . TYR B 1 121 ? -65.20101 0.85044 21.45946 1.000 20.78786 221 TYR B N 1
ATOM 4512 C CA . TYR B 1 121 ? -65.03171 0.38093 22.83992 1.000 21.99607 221 TYR B CA 1
ATOM 4513 C C . TYR B 1 121 ? -64.16378 1.34648 23.62689 1.000 22.03529 221 TYR B C 1
ATOM 4514 O O . TYR B 1 121 ? -63.12272 1.79612 23.14179 1.000 22.74119 221 TYR B O 1
ATOM 4523 N N . THR B 1 122 ? -64.57457 1.63775 24.86078 1.000 22.54750 222 THR B N 1
ATOM 4524 C CA . THR B 1 122 ? -63.79927 2.51560 25.70845 1.000 22.84183 222 THR B CA 1
ATOM 4525 C C . THR B 1 122 ? -64.02214 2.12545 27.16119 1.000 24.18978 222 THR B C 1
ATOM 4526 O O . THR B 1 122 ? -64.93320 1.35974 27.48797 1.000 26.67481 222 THR B O 1
ATOM 4530 N N . PHE B 1 123 ? -63.15603 2.65292 28.02181 1.000 24.02372 223 PHE B N 1
ATOM 4531 C CA . PHE B 1 123 ? -63.30711 2.57873 29.47101 1.000 23.84579 223 PHE B CA 1
ATOM 4532 C C . PHE B 1 123 ? -64.12356 3.75939 29.96428 1.000 24.19716 223 PHE B C 1
ATOM 4533 O O . PHE B 1 123 ? -64.12443 4.82391 29.34599 1.000 26.85953 223 PHE B O 1
ATOM 4541 N N . ALA B 1 124 ? -64.81183 3.57171 31.09957 1.000 25.53489 224 ALA B N 1
ATOM 4542 C CA . ALA B 1 124 ? -65.46156 4.70869 31.73577 1.000 28.62662 224 ALA B CA 1
ATOM 4543 C C . ALA B 1 124 ? -64.47333 5.86469 31.88397 1.000 26.19040 224 ALA B C 1
ATOM 4544 O O . ALA B 1 124 ? -63.31327 5.66409 32.27053 1.000 28.91708 224 ALA B O 1
ATOM 4546 N N . ASP B 1 125 ? -64.93433 7.06663 31.53258 1.000 27.94201 225 ASP B N 1
ATOM 4547 C CA . ASP B 1 125 ? -64.20909 8.34300 31.60681 1.000 24.81907 225 ASP B CA 1
ATOM 4548 C C . ASP B 1 125 ? -63.07975 8.48245 30.59256 1.000 25.94172 225 ASP B C 1
ATOM 4549 O O . ASP B 1 125 ? -62.35175 9.48100 30.63072 1.000 26.03243 225 ASP B O 1
ATOM 4554 N N . ARG B 1 126 ? -62.92486 7.52642 29.65893 1.000 25.45962 226 ARG B N 1
ATOM 4555 C CA . ARG B 1 126 ? -62.01118 7.77058 28.54962 1.000 24.99629 226 ARG B CA 1
ATOM 4556 C C . ARG B 1 126 ? -62.79707 8.23234 27.33485 1.000 23.12587 226 ARG B C 1
ATOM 4557 O O . ARG B 1 126 ? -63.73024 7.53076 26.91202 1.000 24.73026 226 ARG B O 1
ATOM 4565 N N . PRO B 1 127 ? -62.46203 9.36899 26.74087 1.000 23.77998 227 PRO B N 1
ATOM 4566 C CA . PRO B 1 127 ? -63.20284 9.83183 25.56210 1.000 22.01453 227 PRO B CA 1
ATOM 4567 C C . PRO B 1 127 ? -62.99801 8.92821 24.35778 1.000 24.36673 227 PRO B C 1
ATOM 4568 O O . PRO B 1 127 ? -61.95376 8.29816 24.19914 1.000 22.87777 227 PRO B O 1
ATOM 4572 N N . VAL B 1 128 ? -64.02209 8.87365 23.50968 1.000 20.30175 228 VAL B N 1
ATOM 4573 C CA . VAL B 1 128 ? -63.92879 8.28416 22.17298 1.000 19.27230 228 VAL B CA 1
ATOM 4574 C C . VAL B 1 128 ? -64.18980 9.39626 21.16610 1.000 22.17963 228 VAL B C 1
ATOM 4575 O O . VAL B 1 128 ? -65.17282 10.13512 21.27789 1.000 21.59393 228 VAL B O 1
ATOM 4579 N N . PHE B 1 129 ? -63.27388 9.55567 20.22317 1.000 18.41419 229 PHE B N 1
ATOM 4580 C CA . PHE B 1 129 ? -63.38119 10.61870 19.22907 1.000 19.41021 229 PHE B CA 1
ATOM 4581 C C . PHE B 1 129 ? -64.07910 10.05078 18.00535 1.000 18.68089 229 PHE B C 1
ATOM 4582 O O . PHE B 1 129 ? -63.46418 9.37855 17.16973 1.000 19.84658 229 PHE B O 1
ATOM 4590 N N . LEU B 1 130 ? -65.37124 10.30752 17.90141 1.000 18.49782 230 LEU B N 1
ATOM 4591 C CA . LEU B 1 130 ? -66.16457 9.76405 16.80213 1.000 18.32266 230 LEU B CA 1
ATOM 4592 C C . LEU B 1 130 ? -66.05963 10.68297 15.60590 1.000 17.59659 230 LEU B C 1
ATOM 4593 O O . LEU B 1 130 ? -66.29307 11.89029 15.72211 1.000 19.46536 230 LEU B O 1
ATOM 4598 N N . ARG B 1 131 ? -65.74113 10.10345 14.44778 1.000 17.29099 231 ARG B N 1
ATOM 4599 C CA . ARG B 1 131 ? -65.57835 10.88219 13.22811 1.000 17.31676 231 ARG B CA 1
ATOM 4600 C C . ARG B 1 131 ? -66.03011 10.04455 12.03567 1.000 19.01821 231 ARG B C 1
ATOM 4601 O O . ARG B 1 131 ? -65.44105 8.98305 11.75732 1.000 18.93784 231 ARG B O 1
ATOM 4609 N N . PRO B 1 132 ? -67.06066 10.46335 11.30566 1.000 17.79215 232 PRO B N 1
ATOM 4610 C CA . PRO B 1 132 ? -67.46110 9.70345 10.11648 1.000 18.12987 232 PRO B CA 1
ATOM 4611 C C . PRO B 1 132 ? -66.48310 9.87885 8.96477 1.000 19.05977 232 PRO B C 1
ATOM 4612 O O . PRO B 1 132 ? -65.77502 10.88522 8.84749 1.000 18.51202 232 PRO B O 1
ATOM 4616 N N . LEU B 1 133 ? -66.45953 8.86887 8.10841 1.000 20.14418 233 LEU B N 1
ATOM 4617 C CA . LEU B 1 133 ? -65.93436 8.99740 6.75706 1.000 18.53344 233 LEU B CA 1
ATOM 4618 C C . LEU B 1 133 ? -67.05410 9.47970 5.84575 1.000 18.43979 233 LEU B C 1
ATOM 4619 O O . LEU B 1 133 ? -68.21781 9.10702 6.02034 1.000 20.20276 233 LEU B O 1
ATOM 4624 N N . LEU B 1 134 ? -66.70139 10.30927 4.85864 1.000 19.25397 234 LEU B N 1
ATOM 4625 C CA . LEU B 1 134 ? -67.69272 10.89423 3.97151 1.000 18.52376 234 LEU B CA 1
ATOM 4626 C C . LEU B 1 134 ? -67.34730 10.58387 2.52911 1.000 19.59634 234 LEU B C 1
ATOM 4627 O O . LEU B 1 134 ? -66.16889 10.51802 2.16550 1.000 22.44557 234 LEU B O 1
ATOM 4632 N N . GLU B 1 135 ? -68.37898 10.42229 1.70700 1.000 20.69087 235 GLU B N 1
ATOM 4633 C CA . GLU B 1 135 ? -68.20895 10.35419 0.25843 1.000 20.62920 235 GLU B CA 1
ATOM 4634 C C . GLU B 1 135 ? -69.15690 11.33995 -0.40088 1.000 21.70760 235 GLU B C 1
ATOM 4635 O O . GLU B 1 135 ? -70.30258 11.49140 0.03824 1.000 20.63675 235 GLU B O 1
ATOM 4641 N N . TYR B 1 136 ? -68.65559 12.00908 -1.44899 1.000 23.60932 236 TYR B N 1
ATOM 4642 C CA . TYR B 1 136 ? -69.39235 12.91267 -2.33894 1.000 24.15433 236 TYR B CA 1
ATOM 4643 C C . TYR B 1 136 ? -69.66421 14.28287 -1.71680 1.000 22.95153 236 TYR B C 1
ATOM 4644 O O . TYR B 1 136 ? -69.88560 15.25899 -2.43870 1.000 27.68862 236 TYR B O 1
ATOM 4653 N N . PHE B 1 137 ? -69.62923 14.38557 -0.38779 1.000 22.86701 237 PHE B N 1
ATOM 4654 C CA . PHE B 1 137 ? -69.79836 15.68663 0.25237 1.000 22.94762 237 PHE B CA 1
ATOM 4655 C C . PHE B 1 137 ? -68.70167 16.66416 -0.15957 1.000 24.51839 237 PHE B C 1
ATOM 4656 O O . PHE B 1 137 ? -67.51983 16.31904 -0.19348 1.000 30.17829 237 PHE B O 1
ATOM 4664 N N . ASP B 1 138 ? -69.11091 17.90034 -0.44628 1.000 21.73269 238 ASP B N 1
ATOM 4665 C CA . ASP B 1 138 ? -68.23469 19.02621 -0.75771 1.000 24.92039 238 ASP B CA 1
ATOM 4666 C C . ASP B 1 138 ? -68.28759 20.10411 0.31499 1.000 24.60992 238 ASP B C 1
ATOM 4667 O O . ASP B 1 138 ? -67.31883 20.84650 0.47643 1.000 22.87090 238 ASP B O 1
ATOM 4672 N N . ASN B 1 139 ? -69.37191 20.17051 1.06828 1.000 22.29492 239 ASN B N 1
ATOM 4673 C CA . ASN B 1 139 ? -69.62934 21.29270 1.95344 1.000 20.06863 239 ASN B CA 1
ATOM 4674 C C . ASN B 1 139 ? -70.49036 20.83327 3.13285 1.000 19.85262 239 ASN B C 1
ATOM 4675 O O . ASN B 1 139 ? -71.64127 21.27349 3.27386 1.000 21.50909 239 ASN B O 1
ATOM 4680 N N . PRO B 1 140 ? -69.96732 19.96343 4.00176 1.000 20.05829 240 PRO B N 1
ATOM 4681 C CA . PRO B 1 140 ? -70.81296 19.29456 5.00147 1.000 18.89354 240 PRO B CA 1
ATOM 4682 C C . PRO B 1 140 ? -71.04015 20.12184 6.25455 1.000 17.74985 240 PRO B C 1
ATOM 4683 O O . PRO B 1 140 ? -70.20878 20.94700 6.64032 1.000 19.21471 240 PRO B O 1
ATOM 4687 N N . ARG B 1 141 ? -72.19406 19.87163 6.88914 1.000 19.09769 241 ARG B N 1
ATOM 4688 C CA . ARG B 1 141 ? -72.52069 20.39289 8.21582 1.000 18.53378 241 ARG B CA 1
ATOM 4689 C C . ARG B 1 141 ? -72.93979 19.22658 9.09857 1.000 20.61663 241 ARG B C 1
ATOM 4690 O O . ARG B 1 141 ? -73.49814 18.23895 8.61272 1.000 19.35826 241 ARG B O 1
ATOM 4698 N N . PHE B 1 142 ? -72.67547 19.33693 10.40124 1.000 18.43409 242 PHE B N 1
ATOM 4699 C CA . PHE B 1 142 ? -72.75487 18.19528 11.31199 1.000 18.24036 242 PHE B CA 1
ATOM 4700 C C . PHE B 1 142 ? -73.71148 18.45138 12.46975 1.000 20.10431 242 PHE B C 1
ATOM 4701 O O . PHE B 1 142 ? -73.71164 19.53297 13.06837 1.000 20.76545 242 PHE B O 1
ATOM 4709 N N . GLU B 1 143 ? -74.50680 17.43271 12.78025 1.000 20.00661 243 GLU B N 1
ATOM 4710 C CA . GLU B 1 143 ? -75.33839 17.37670 13.97842 1.000 21.14474 243 GLU B CA 1
ATOM 4711 C C . GLU B 1 143 ? -75.10140 16.04667 14.66357 1.000 22.07571 243 GLU B C 1
ATOM 4712 O O . GLU B 1 143 ? -74.95911 15.01939 13.99033 1.000 22.64428 243 GLU B O 1
ATOM 4718 N N . TRP B 1 144 ? -75.08535 16.05179 15.99550 1.000 21.64245 244 TRP B N 1
ATOM 4719 C CA . TRP B 1 144 ? -74.76129 14.84601 16.74241 1.000 21.64664 244 TRP B CA 1
ATOM 4720 C C . TRP B 1 144 ? -75.79347 14.59920 17.82954 1.000 23.65207 244 TRP B C 1
ATOM 4721 O O . TRP B 1 144 ? -76.26431 15.54119 18.47205 1.000 23.77351 244 TRP B O 1
ATOM 4732 N N . SER B 1 145 ? -76.11512 13.32282 18.04778 1.000 23.74515 245 SER B N 1
ATOM 4733 C CA . SER B 1 145 ? -77.06246 12.91460 19.07851 1.000 25.07452 245 SER B CA 1
ATOM 4734 C C . SER B 1 145 ? -76.51003 11.72069 19.83660 1.000 23.65687 245 SER B C 1
ATOM 4735 O O . SER B 1 145 ? -75.78744 10.89683 19.27849 1.000 23.40321 245 SER B O 1
ATOM 4738 N N . VAL B 1 146 ? -76.88257 11.60878 21.11087 1.000 24.58588 246 VAL B N 1
ATOM 4739 C CA . VAL B 1 146 ? -76.54887 10.43800 21.90626 1.000 25.06458 246 VAL B CA 1
ATOM 4740 C C . VAL B 1 146 ? -77.84736 9.89052 22.47923 1.000 28.77712 246 VAL B C 1
ATOM 4741 O O . VAL B 1 146 ? -78.59213 10.62688 23.13848 1.000 28.43087 246 VAL B O 1
ATOM 4745 N N . ASP B 1 147 ? -78.13470 8.62278 22.18844 1.000 27.20222 247 ASP B N 1
ATOM 4746 C CA . ASP B 1 147 ? -79.34566 7.94867 22.66742 1.000 28.10906 247 ASP B CA 1
ATOM 4747 C C . ASP B 1 147 ? -80.59229 8.80707 22.45663 1.000 29.03377 247 ASP B C 1
ATOM 4748 O O . ASP B 1 147 ? -81.43793 8.96829 23.34919 1.000 30.75558 247 ASP B O 1
ATOM 4753 N N . GLY B 1 148 ? -80.68919 9.37541 21.25463 1.000 29.98592 248 GLY B N 1
ATOM 4754 C CA . GLY B 1 148 ? -81.86365 10.10588 20.83080 1.000 32.06153 248 GLY B CA 1
ATOM 4755 C C . GLY B 1 148 ? -81.90232 11.57575 21.19732 1.000 34.56562 248 GLY B C 1
ATOM 4756 O O . GLY B 1 148 ? -82.84064 12.26696 20.78194 1.000 37.88907 248 GLY B O 1
ATOM 4757 N N . GLN B 1 149 ? -80.93244 12.07866 21.96149 1.000 29.70695 249 GLN B N 1
ATOM 4758 C CA . GLN B 1 149 ? -80.90661 13.47916 22.37692 1.000 30.07113 249 GLN B CA 1
ATOM 4759 C C . GLN B 1 149 ? -79.86272 14.24306 21.56892 1.000 28.22129 249 GLN B C 1
ATOM 4760 O O . GLN B 1 149 ? -78.68258 13.88216 21.59060 1.000 27.33742 249 GLN B O 1
ATOM 4766 N N . VAL B 1 150 ? -80.28205 15.32246 20.89958 1.000 28.63665 250 VAL B N 1
ATOM 4767 C CA . VAL B 1 150 ? -79.31675 16.16738 20.19186 1.000 27.82621 250 VAL B CA 1
ATOM 4768 C C . VAL B 1 150 ? -78.33303 16.76106 21.19058 1.000 28.46477 250 VAL B C 1
ATOM 4769 O O . VAL B 1 150 ? -78.71762 17.25308 22.26165 1.000 27.76408 250 VAL B O 1
ATOM 4773 N N . MET B 1 151 ? -77.04868 16.70949 20.84688 1.000 24.81503 251 MET B N 1
ATOM 4774 C CA . MET B 1 151 ? -75.99447 17.30354 21.65876 1.000 26.07705 251 MET B CA 1
ATOM 4775 C C . MET B 1 151 ? -75.82794 18.74211 21.20498 1.000 25.81624 251 MET B C 1
ATOM 4776 O O . MET B 1 151 ? -75.24591 19.01592 20.14787 1.000 23.59151 251 MET B O 1
ATOM 4781 N N . GLU B 1 152 ? -76.34844 19.66538 22.00570 1.000 28.81236 252 GLU B N 1
ATOM 4782 C CA . GLU B 1 152 ? -76.34246 21.06712 21.61841 1.000 29.20731 252 GLU B CA 1
ATOM 4783 C C . GLU B 1 152 ? -74.91589 21.55561 21.41126 1.000 27.95128 252 GLU B C 1
ATOM 4784 O O . GLU B 1 152 ? -74.00275 21.24869 22.18767 1.000 27.08891 252 GLU B O 1
ATOM 4790 N N . GLY B 1 153 ? -74.71496 22.28944 20.32775 1.000 27.88731 253 GLY B N 1
ATOM 4791 C CA . GLY B 1 153 ? -73.42042 22.87072 20.09237 1.000 26.74278 253 GLY B CA 1
ATOM 4792 C C . GLY B 1 153 ? -72.37548 21.95376 19.48314 1.000 27.21753 253 GLY B C 1
ATOM 4793 O O . GLY B 1 153 ? -71.26397 22.41609 19.22573 1.000 28.55584 253 GLY B O 1
ATOM 4794 N N . GLU B 1 154 ? -72.67682 20.67776 19.25437 1.000 21.62655 254 GLU B N 1
ATOM 4795 C CA . GLU B 1 154 ? -71.71240 19.74638 18.65347 1.000 20.73527 254 GLU B CA 1
ATOM 4796 C C . GLU B 1 154 ? -71.92595 19.75466 17.14503 1.000 19.76747 254 GLU B C 1
ATOM 4797 O O . GLU B 1 154 ? -72.82093 19.06657 16.63116 1.000 20.62731 254 GLU B O 1
ATOM 4803 N N . VAL B 1 155 ? -71.12727 20.55280 16.43516 1.000 18.34679 255 VAL B N 1
ATOM 4804 C CA . VAL B 1 155 ? -71.36758 20.80598 15.01509 1.000 18.50690 255 VAL B CA 1
ATOM 4805 C C . VAL B 1 155 ? -70.08771 20.63372 14.19971 1.000 17.12227 255 VAL B C 1
ATOM 4806 O O . VAL B 1 155 ? -69.96717 21.17086 13.09431 1.000 19.29664 255 VAL B O 1
ATOM 4810 N N . GLU B 1 156 ? -69.14533 19.84907 14.71401 1.000 18.07086 256 GLU B N 1
ATOM 4811 C CA . GLU B 1 156 ? -67.86405 19.64070 14.05407 1.000 18.47212 256 GLU B CA 1
ATOM 4812 C C . GLU B 1 156 ? -67.75859 18.21553 13.51839 1.000 17.59031 256 GLU B C 1
ATOM 4813 O O . GLU B 1 156 ? -68.56421 17.33577 13.83103 1.000 18.54995 256 GLU B O 1
ATOM 4819 N N . ARG B 1 157 ? -66.75014 18.02186 12.66677 1.000 17.99596 257 ARG B N 1
ATOM 4820 C CA . ARG B 1 157 ? -66.52881 16.73658 12.00736 1.000 17.90422 257 ARG B CA 1
ATOM 4821 C C . ARG B 1 157 ? -66.26591 15.61316 13.00001 1.000 18.15655 257 ARG B C 1
ATOM 4822 O O . ARG B 1 157 ? -66.59391 14.45035 12.72273 1.000 18.60179 257 ARG B O 1
ATOM 4830 N N . MET B 1 158 ? -65.67740 15.92446 14.14965 1.000 17.98152 258 MET B N 1
ATOM 4831 C CA . MET B 1 158 ? -65.52014 14.96225 15.22897 1.000 17.27571 258 MET B CA 1
ATOM 4832 C C . MET B 1 158 ? -66.41796 15.33573 16.39719 1.000 18.53347 258 MET B C 1
ATOM 4833 O O . MET B 1 158 ? -66.68507 16.51341 16.64885 1.000 19.79168 258 MET B O 1
ATOM 4838 N N . PHE B 1 159 ? -66.86358 14.31852 17.11781 1.000 18.64130 259 PHE B N 1
ATOM 4839 C CA . PHE B 1 159 ? -67.56589 14.49612 18.38173 1.000 18.99683 259 PHE B CA 1
ATOM 4840 C C . PHE B 1 159 ? -66.82906 13.69691 19.44192 1.000 21.22549 259 PHE B C 1
ATOM 4841 O O . PHE B 1 159 ? -66.64879 12.48410 19.29784 1.000 19.85013 259 PHE B O 1
ATOM 4849 N N . LYS B 1 160 ? -66.39900 14.37742 20.50034 1.000 21.29636 260 LYS B N 1
ATOM 4850 C CA . LYS B 1 160 ? -65.70616 13.73962 21.61271 1.000 21.07413 260 LYS B CA 1
ATOM 4851 C C . LYS B 1 160 ? -66.73991 13.25511 22.62765 1.000 23.15234 260 LYS B C 1
ATOM 4852 O O . LYS B 1 160 ? -67.38836 14.05264 23.31653 1.000 22.45669 260 LYS B O 1
ATOM 4858 N N . PHE B 1 161 ? -66.92615 11.94277 22.70966 1.000 21.74048 261 PHE B N 1
ATOM 4859 C CA . PHE B 1 161 ? -67.94910 11.35681 23.56513 1.000 24.32740 261 PHE B CA 1
ATOM 4860 C C . PHE B 1 161 ? -67.27864 10.64498 24.73195 1.000 24.01245 261 PHE B C 1
ATOM 4861 O O . PHE B 1 161 ? -66.45423 9.74955 24.52766 1.000 23.91303 261 PHE B O 1
ATOM 4869 N N . THR B 1 162 ? -67.61783 11.03858 25.96105 1.000 23.50068 262 THR B N 1
ATOM 4870 C CA . THR B 1 162 ? -67.00525 10.41832 27.13714 1.000 25.55177 262 THR B CA 1
ATOM 4871 C C . THR B 1 162 ? -68.08734 9.79492 27.99459 1.000 27.22142 262 THR B C 1
ATOM 4872 O O . THR B 1 162 ? -68.79421 10.51115 28.73083 1.000 27.52579 262 THR B O 1
ATOM 4876 N N . PRO B 1 163 ? -68.26812 8.48499 27.93703 1.000 25.75570 263 PRO B N 1
ATOM 4877 C CA . PRO B 1 163 ? -69.20162 7.84666 28.86595 1.000 29.10207 263 PRO B CA 1
ATOM 4878 C C . PRO B 1 163 ? -68.57345 7.75085 30.24362 1.000 28.15733 263 PRO B C 1
ATOM 4879 O O . PRO B 1 163 ? -67.35825 7.61102 30.39635 1.000 28.72856 263 PRO B O 1
ATOM 4883 N N . SER B 1 164 ? -69.42103 7.85106 31.26047 1.000 33.04418 264 SER B N 1
ATOM 4884 C CA . SER B 1 164 ? -68.95492 7.74407 32.63482 1.000 30.06924 264 SER B CA 1
ATOM 4885 C C . SER B 1 164 ? -69.43503 6.47484 33.31182 1.000 33.33252 264 SER B C 1
ATOM 4886 O O . SER B 1 164 ? -69.14014 6.26791 34.49673 1.000 37.35128 264 SER B O 1
ATOM 4889 N N . ALA B 1 165 ? -70.15675 5.61399 32.60133 1.000 33.74745 265 ALA B N 1
ATOM 4890 C CA . ALA B 1 165 ? -70.61075 4.36951 33.19572 1.000 32.71301 265 ALA B CA 1
ATOM 4891 C C . ALA B 1 165 ? -70.62067 3.28820 32.13737 1.000 31.69528 265 ALA B C 1
ATOM 4892 O O . ALA B 1 165 ? -70.85133 3.58098 30.95462 1.000 31.75502 265 ALA B O 1
ATOM 4894 N N . PRO B 1 166 ? -70.36496 2.03664 32.52002 1.000 30.88489 266 PRO B N 1
ATOM 4895 C CA . PRO B 1 166 ? -70.48576 0.93628 31.56605 1.000 32.74103 266 PRO B CA 1
ATOM 4896 C C . PRO B 1 166 ? -71.88058 0.87479 30.97131 1.000 34.26613 266 PRO B C 1
ATOM 4897 O O . PRO B 1 166 ? -72.87961 1.18661 31.62925 1.000 35.26078 266 PRO B O 1
ATOM 4901 N N . GLY B 1 167 ? -71.93326 0.45596 29.71830 1.000 32.54853 267 GLY B N 1
ATOM 4902 C CA . GLY B 1 167 ? -73.18652 0.28989 29.01956 1.000 29.51143 267 GLY B CA 1
ATOM 4903 C C . GLY B 1 167 ? -72.96592 0.49050 27.53659 1.000 30.73404 267 GLY B C 1
ATOM 4904 O O . GLY B 1 167 ? -71.83534 0.62523 27.07980 1.000 30.49522 267 GLY B O 1
ATOM 4905 N N . GLU B 1 168 ? -74.07199 0.49150 26.79621 1.000 29.44499 268 GLU B N 1
ATOM 4906 C CA . GLU B 1 168 ? -74.04553 0.70572 25.35613 1.000 29.78563 268 GLU B CA 1
ATOM 4907 C C . GLU B 1 168 ? -74.75532 2.01265 25.02625 1.000 30.77533 268 GLU B C 1
ATOM 4908 O O . GLU B 1 168 ? -75.84746 2.27841 25.53666 1.000 31.46961 268 GLU B O 1
ATOM 4914 N N . TYR B 1 169 ? -74.12164 2.83643 24.19140 1.000 27.62977 269 TYR B N 1
ATOM 4915 C CA . TYR B 1 169 ? -74.62915 4.15740 23.85143 1.000 28.62038 269 TYR B CA 1
ATOM 4916 C C . TYR B 1 169 ? -74.70999 4.25795 22.33981 1.000 27.07738 269 TYR B C 1
ATOM 4917 O O . TYR B 1 169 ? -73.76379 3.88447 21.64328 1.000 29.48961 269 TYR B O 1
ATOM 4926 N N . THR B 1 170 ? -75.83374 4.74357 21.83651 1.000 26.44604 270 THR B N 1
ATOM 4927 C CA . THR B 1 170 ? -76.05126 4.86199 20.40265 1.000 26.42942 270 THR B CA 1
ATOM 4928 C C . THR B 1 170 ? -75.82720 6.31110 20.00569 1.000 25.23798 270 THR B C 1
ATOM 4929 O O . THR B 1 170 ? -76.57301 7.19969 20.43137 1.000 26.25667 270 THR B O 1
ATOM 4933 N N . VAL B 1 171 ? -74.80247 6.55020 19.19070 1.000 23.51511 271 VAL B N 1
ATOM 4934 C CA . VAL B 1 171 ? -74.44118 7.89080 18.76190 1.000 23.10496 271 VAL B CA 1
ATOM 4935 C C . VAL B 1 171 ? -74.84247 8.02428 17.30604 1.000 23.83409 271 VAL B C 1
ATOM 4936 O O . VAL B 1 171 ? -74.53948 7.14465 16.49091 1.000 24.92083 271 VAL B O 1
ATOM 4940 N N . SER B 1 172 ? -75.50671 9.12512 16.98753 1.000 23.62600 272 SER B N 1
ATOM 4941 C CA . SER B 1 172 ? -75.99577 9.42162 15.65342 1.000 24.66175 272 SER B CA 1
ATOM 4942 C C . SER B 1 172 ? -75.32484 10.69191 15.13789 1.000 24.09057 272 SER B C 1
ATOM 4943 O O . SER B 1 172 ? -75.16327 11.66030 15.88622 1.000 23.97168 272 SER B O 1
ATOM 4946 N N . CYS B 1 173 ? -74.92794 10.68348 13.86036 1.000 23.18088 273 CYS B N 1
ATOM 4947 C CA . CYS B 1 173 ? -74.41319 11.86900 13.18691 1.000 19.97080 273 CYS B CA 1
ATOM 4948 C C . CYS B 1 173 ? -75.22799 12.09386 11.92217 1.000 22.12618 273 CYS B C 1
ATOM 4949 O O . CYS B 1 173 ? -75.35757 11.18101 11.10850 1.000 23.16061 273 CYS B O 1
ATOM 4952 N N . THR B 1 174 ? -75.79603 13.28675 11.76405 1.000 20.32480 274 THR B N 1
ATOM 4953 C CA . THR B 1 174 ? -76.44211 13.68414 10.51915 1.000 21.51003 274 THR B CA 1
ATOM 4954 C C . THR B 1 174 ? -75.54431 14.69198 9.81613 1.000 20.83886 274 THR B C 1
ATOM 4955 O O . THR B 1 174 ? -75.23285 15.75122 10.38090 1.000 21.34747 274 THR B O 1
ATOM 4959 N N . VAL B 1 175 ? -75.10818 14.34798 8.60287 1.000 18.72776 275 VAL B N 1
ATOM 4960 C CA . VAL B 1 175 ? -74.26013 15.20344 7.78342 1.000 19.03902 275 VAL B CA 1
ATOM 4961 C C . VAL B 1 175 ? -75.13075 15.77277 6.68259 1.000 20.95760 275 VAL B C 1
ATOM 4962 O O . VAL B 1 175 ? -75.70960 15.01911 5.89504 1.000 21.29159 275 VAL B O 1
ATOM 4966 N N . SER B 1 176 ? -75.24471 17.09316 6.62661 1.000 19.36488 276 SER B N 1
ATOM 4967 C CA . SER B 1 176 ? -76.08759 17.72543 5.62450 1.000 20.46420 276 SER B CA 1
ATOM 4968 C C . SER B 1 176 ? -75.25299 18.58314 4.67755 1.000 21.40694 276 SER B C 1
ATOM 4969 O O . SER B 1 176 ? -74.13152 18.98292 4.98503 1.000 19.46262 276 SER B O 1
ATOM 4972 N N . GLU B 1 177 ? -75.79426 18.82916 3.48534 1.000 19.40696 277 GLU B N 1
ATOM 4973 C CA . GLU B 1 177 ? -75.15065 19.71637 2.52105 1.000 21.16737 277 GLU B CA 1
ATOM 4974 C C . GLU B 1 177 ? -76.21464 20.51337 1.79282 1.000 22.98544 277 GLU B C 1
ATOM 4975 O O . GLU B 1 177 ? -77.24020 19.96842 1.37403 1.000 22.10180 277 GLU B O 1
ATOM 4981 N N . ASP B 1 178 ? -75.97023 21.79742 1.66207 1.000 21.89510 278 ASP B N 1
ATOM 4982 C CA . ASP B 1 178 ? -76.84584 22.69838 0.92858 1.000 21.31884 278 ASP B CA 1
ATOM 4983 C C . ASP B 1 178 ? -76.72659 22.36269 -0.55566 1.000 25.53199 278 ASP B C 1
ATOM 4984 O O . ASP B 1 178 ? -75.76625 22.75223 -1.21629 1.000 28.92996 278 ASP B O 1
ATOM 4989 N N . THR B 1 179 ? -77.67578 21.60524 -1.07067 1.000 25.60067 279 THR B N 1
ATOM 4990 C CA . THR B 1 179 ? -77.65295 21.17006 -2.45816 1.000 31.32007 279 THR B CA 1
ATOM 4991 C C . THR B 1 179 ? -78.78322 21.84407 -3.22056 1.000 34.45457 279 THR B C 1
ATOM 4992 O O . THR B 1 179 ? -79.67786 22.44296 -2.61176 1.000 33.71675 279 THR B O 1
ATOM 4996 N N . PRO B 1 180 ? -78.75482 21.80855 -4.56097 1.000 37.11435 280 PRO B N 1
ATOM 4997 C CA . PRO B 1 180 ? -79.76239 22.53654 -5.34636 1.000 36.79924 280 PRO B CA 1
ATOM 4998 C C . PRO B 1 180 ? -81.18777 22.17099 -4.96022 1.000 34.97469 280 PRO B C 1
ATOM 4999 O O . PRO B 1 180 ? -81.56049 20.99290 -4.91316 1.000 36.63659 280 PRO B O 1
ATOM 5003 N N . THR B 1 181 ? -81.98509 23.19624 -4.68195 1.000 34.00334 281 THR B N 1
ATOM 5004 C CA . THR B 1 181 ? -83.38795 23.01903 -4.34636 1.000 38.87183 281 THR B CA 1
ATOM 5005 C C . THR B 1 181 ? -84.24098 22.95894 -5.61298 1.000 41.53458 281 THR B C 1
ATOM 5006 O O . THR B 1 181 ? -83.78701 23.24204 -6.72467 1.000 39.76595 281 THR B O 1
ATOM 5010 N N . GLU B 1 182 ? -85.50246 22.59040 -5.42681 1.000 38.00211 282 GLU B N 1
ATOM 5011 C CA . GLU B 1 182 ? -86.41689 22.43070 -6.54644 1.000 41.75089 282 GLU B CA 1
ATOM 5012 C C . GLU B 1 182 ? -87.83850 22.47327 -6.01343 1.000 43.22970 282 GLU B C 1
ATOM 5013 O O . GLU B 1 182 ? -88.15020 21.79861 -5.02568 1.000 40.98535 282 GLU B O 1
ATOM 5019 N N . LYS B 1 183 ? -88.69058 23.28374 -6.63820 1.000 43.61706 283 LYS B N 1
ATOM 5020 C CA . LYS B 1 183 ? -90.10711 23.23692 -6.31126 1.000 47.09475 283 LYS B CA 1
ATOM 5021 C C . LYS B 1 183 ? -90.69340 22.00890 -6.99396 1.000 45.52305 283 LYS B C 1
ATOM 5022 O O . LYS B 1 183 ? -90.67128 21.90821 -8.22521 1.000 46.99463 283 LYS B O 1
ATOM 5028 N N . ILE B 1 184 ? -91.16840 21.05536 -6.19886 1.000 46.94761 284 ILE B N 1
ATOM 5029 C CA . ILE B 1 184 ? -91.70111 19.81759 -6.75803 1.000 47.98711 284 ILE B CA 1
ATOM 5030 C C . ILE B 1 184 ? -93.16245 19.98289 -7.13864 1.000 48.95733 284 ILE B C 1
ATOM 5031 O O . ILE B 1 184 ? -93.61891 19.42334 -8.13957 1.000 48.24438 284 ILE B O 1
ATOM 5036 N N . SER B 1 185 ? -93.89008 20.75677 -6.34159 1.000 48.50373 285 SER B N 1
ATOM 5037 C CA . SER B 1 185 ? -95.25517 21.16746 -6.63392 1.000 55.82950 285 SER B CA 1
ATOM 5038 C C . SER B 1 185 ? -95.52906 22.40933 -5.79778 1.000 58.85226 285 SER B C 1
ATOM 5039 O O . SER B 1 185 ? -94.68539 22.84235 -5.00776 1.000 54.75544 285 SER B O 1
ATOM 5042 N N . ARG B 1 186 ? -96.72339 22.97664 -5.96089 1.000 60.54316 286 ARG B N 1
ATOM 5043 C CA . ARG B 1 186 ? -97.07238 24.15899 -5.18334 1.000 65.15147 286 ARG B CA 1
ATOM 5044 C C . ARG B 1 186 ? -97.07797 23.88842 -3.68353 1.000 61.60586 286 ARG B C 1
ATOM 5045 O O . ARG B 1 186 ? -97.08270 24.84369 -2.89843 1.000 62.53623 286 ARG B O 1
ATOM 5053 N N . ASN B 1 187 ? -97.04577 22.61963 -3.26863 1.000 58.68839 287 ASN B N 1
ATOM 5054 C CA . ASN B 1 187 ? -97.08263 22.25317 -1.85804 1.000 56.75394 287 ASN B CA 1
ATOM 5055 C C . ASN B 1 187 ? -95.90218 21.38488 -1.43084 1.000 54.46122 287 ASN B C 1
ATOM 5056 O O . ASN B 1 187 ? -95.88328 20.90909 -0.28908 1.000 51.47522 287 ASN B O 1
ATOM 5061 N N . ILE B 1 188 ? -94.92394 21.15630 -2.30490 1.000 48.57315 288 ILE B N 1
ATOM 5062 C CA . ILE B 1 188 ? -93.79290 20.28049 -1.99867 1.000 46.13930 288 ILE B CA 1
ATOM 5063 C C . ILE B 1 188 ? -92.50803 20.96742 -2.43437 1.000 46.43145 288 ILE B C 1
ATOM 5064 O O . ILE B 1 188 ? -92.35901 21.31545 -3.61325 1.000 47.20823 288 ILE B O 1
ATOM 5069 N N . ASP B 1 189 ? -91.57021 21.13035 -1.49782 1.000 41.02248 289 ASP B N 1
ATOM 5070 C CA . ASP B 1 189 ? -90.25165 21.68333 -1.78724 1.000 40.40197 289 ASP B CA 1
ATOM 5071 C C . ASP B 1 189 ? -89.17629 20.63130 -1.54054 1.000 37.00629 289 ASP B C 1
ATOM 5072 O O . ASP B 1 189 ? -89.17610 19.97120 -0.49439 1.000 35.66503 289 ASP B O 1
ATOM 5077 N N . LYS B 1 190 ? -88.27258 20.48028 -2.50823 1.000 33.56434 290 LYS B N 1
ATOM 5078 C CA . LYS B 1 190 ? -87.08149 19.65241 -2.35186 1.000 34.30698 290 LYS B CA 1
ATOM 5079 C C . LYS B 1 190 ? -85.97582 20.50149 -1.73385 1.000 34.15001 290 LYS B C 1
ATOM 5080 O O . LYS B 1 190 ? -85.57812 21.52152 -2.31085 1.000 32.76289 290 LYS B O 1
ATOM 5086 N N . GLY B 1 191 ? -85.47924 20.07150 -0.57160 1.000 30.70821 291 GLY B N 1
ATOM 5087 C CA . GLY B 1 191 ? -84.51521 20.84232 0.20680 1.000 27.99318 291 GLY B CA 1
ATOM 5088 C C . GLY B 1 191 ? -83.13071 20.22871 0.22289 1.000 30.88874 291 GLY B C 1
ATOM 5089 O O . GLY B 1 191 ? -82.70958 19.59482 -0.75006 1.000 28.58683 291 GLY B O 1
ATOM 5090 N N . LYS B 1 192 ? -82.42010 20.37832 1.33636 1.000 26.09456 292 LYS B N 1
ATOM 5091 C CA . LYS B 1 192 ? -81.02343 19.99020 1.38041 1.000 24.84010 292 LYS B CA 1
ATOM 5092 C C . LYS B 1 192 ? -80.85015 18.47307 1.49682 1.000 26.61268 292 LYS B C 1
ATOM 5093 O O . LYS B 1 192 ? -81.77129 17.72279 1.84158 1.000 25.13259 292 LYS B O 1
ATOM 5099 N N . THR B 1 193 ? -79.63319 18.03141 1.21167 1.000 22.79815 293 THR B N 1
ATOM 5100 C CA . THR B 1 193 ? -79.23694 16.65835 1.45778 1.000 22.25548 293 THR B CA 1
ATOM 5101 C C . THR B 1 193 ? -78.93531 16.47699 2.93875 1.000 21.70807 293 THR B C 1
ATOM 5102 O O . THR B 1 193 ? -78.29390 17.32483 3.55723 1.000 21.53034 293 THR B O 1
ATOM 5106 N N . ALA B 1 194 ? -79.38368 15.36608 3.50777 1.000 22.54324 294 ALA B N 1
ATOM 5107 C CA . ALA B 1 194 ? -79.03699 15.06893 4.89680 1.000 22.21870 294 ALA B CA 1
ATOM 5108 C C . ALA B 1 194 ? -78.95280 13.56634 5.06544 1.000 21.28268 294 ALA B C 1
ATOM 5109 O O . ALA B 1 194 ? -79.95742 12.86719 4.89256 1.000 25.69410 294 ALA B O 1
ATOM 5111 N N . VAL B 1 195 ? -77.76393 13.08187 5.42102 1.000 21.00664 295 VAL B N 1
ATOM 5112 C CA . VAL B 1 195 ? -77.47832 11.65893 5.55551 1.000 21.17058 295 VAL B CA 1
ATOM 5113 C C . VAL B 1 195 ? -77.14763 11.37061 7.01441 1.000 22.57191 295 VAL B C 1
ATOM 5114 O O . VAL B 1 195 ? -76.27905 12.02886 7.59727 1.000 21.76587 295 VAL B O 1
ATOM 5118 N N . THR B 1 196 ? -77.79213 10.35564 7.58458 1.000 23.46137 296 THR B N 1
ATOM 5119 C CA . THR B 1 196 ? -77.59869 10.00997 8.98370 1.000 25.63698 296 THR B CA 1
ATOM 5120 C C . THR B 1 196 ? -76.91814 8.65569 9.10014 1.000 26.80296 296 THR B C 1
ATOM 5121 O O . THR B 1 196 ? -77.28508 7.70350 8.40116 1.000 27.37216 296 THR B O 1
ATOM 5125 N N . ALA B 1 197 ? -75.90872 8.58531 9.95717 1.000 24.52836 297 ALA B N 1
ATOM 5126 C CA . ALA B 1 197 ? -75.24494 7.33537 10.28990 1.000 22.77504 297 ALA B CA 1
ATOM 5127 C C . ALA B 1 197 ? -75.22861 7.18309 11.80342 1.000 25.18085 297 ALA B C 1
ATOM 5128 O O . ALA B 1 197 ? -75.20932 8.17056 12.54315 1.000 24.43207 297 ALA B O 1
ATOM 5130 N N . THR B 1 198 ? -75.20881 5.93579 12.25585 1.000 23.08942 298 THR B N 1
ATOM 5131 C CA . THR B 1 198 ? -75.23176 5.64259 13.67992 1.000 23.90483 298 THR B CA 1
ATOM 5132 C C . THR B 1 198 ? -74.08072 4.70893 14.02988 1.000 26.49224 298 THR B C 1
ATOM 5133 O O . THR B 1 198 ? -73.67692 3.88128 13.21409 1.000 26.54094 298 THR B O 1
ATOM 5137 N N . VAL B 1 199 ? -73.55083 4.84237 15.24729 1.000 23.04040 299 VAL B N 1
ATOM 5138 C CA . VAL B 1 199 ? -72.47103 3.98050 15.71964 1.000 24.86935 299 VAL B CA 1
ATOM 5139 C C . VAL B 1 199 ? -72.70397 3.63768 17.18467 1.000 27.03678 299 VAL B C 1
ATOM 5140 O O . VAL B 1 199 ? -73.20427 4.45867 17.96290 1.000 23.83445 299 VAL B O 1
ATOM 5144 N N . LYS B 1 200 ? -72.34997 2.41271 17.55876 1.000 21.43315 300 LYS B N 1
ATOM 5145 C CA . LYS B 1 200 ? -72.52635 1.93528 18.91942 1.000 26.50050 300 LYS B CA 1
ATOM 5146 C C . LYS B 1 200 ? -71.22784 2.11314 19.68282 1.000 26.25736 300 LYS B C 1
ATOM 5147 O O . LYS B 1 200 ? -70.17993 1.63574 19.23772 1.000 25.75311 300 LYS B O 1
ATOM 5153 N N . VAL B 1 201 ? -71.30163 2.78171 20.83073 1.000 24.59897 301 VAL B N 1
ATOM 5154 C CA . VAL B 1 201 ? -70.16877 2.91125 21.73472 1.000 24.08623 301 VAL B CA 1
ATOM 5155 C C . VAL B 1 201 ? -70.42380 2.02979 22.94387 1.000 26.22447 301 VAL B C 1
ATOM 5156 O O . VAL B 1 201 ? -71.40528 2.22911 23.66790 1.000 25.88710 301 VAL B O 1
ATOM 5160 N N . VAL B 1 202 ? -69.53411 1.07066 23.16463 1.000 23.90614 302 VAL B N 1
ATOM 5161 C CA . VAL B 1 202 ? -69.61733 0.14827 24.29119 1.000 25.90922 302 VAL B CA 1
ATOM 5162 C C . VAL B 1 202 ? -68.63937 0.63084 25.34977 1.000 25.59541 302 VAL B C 1
ATOM 5163 O O . VAL B 1 202 ? -67.42050 0.59544 25.14155 1.000 25.90986 302 VAL B O 1
ATOM 5167 N N . CYS B 1 203 ? -69.15356 1.06664 26.49906 1.000 24.54051 303 CYS B N 1
ATOM 5168 C CA . CYS B 1 203 ? -68.29242 1.36989 27.63436 1.000 25.75896 303 CYS B CA 1
ATOM 5169 C C . CYS B 1 203 ? -68.18228 0.08242 28.44509 1.000 27.14060 303 CYS B C 1
ATOM 5170 O O . CYS B 1 203 ? -69.17883 -0.40294 28.98421 1.000 28.69531 303 CYS B O 1
ATOM 5173 N N . VAL B 1 204 ? -66.98890 -0.51723 28.45351 1.000 26.28944 304 VAL B N 1
ATOM 5174 C CA . VAL B 1 204 ? -66.84121 -1.84534 29.05552 1.000 27.62884 304 VAL B CA 1
ATOM 5175 C C . VAL B 1 204 ? -66.89331 -1.75242 30.57606 1.000 31.71659 304 VAL B C 1
ATOM 5176 O O . VAL B 1 204 ? -66.63540 -0.70989 31.17743 1.000 33.04094 304 VAL B O 1
ATOM 5180 N N . ASP B 1 205 ? -67.24719 -2.88011 31.20434 1.000 33.69128 305 ASP B N 1
ATOM 5181 C CA . ASP B 1 205 ? -67.36170 -2.92021 32.66340 1.000 32.11468 305 ASP B CA 1
ATOM 5182 C C . ASP B 1 205 ? -65.99798 -2.88015 33.36207 1.000 39.00340 305 ASP B C 1
ATOM 5183 O O . ASP B 1 205 ? -65.92345 -2.51023 34.54260 1.000 47.88306 305 ASP B O 1
ATOM 5188 N N . LYS B 1 206 ? -64.93029 -3.20859 32.64404 1.000 36.29058 306 LYS B N 1
ATOM 5189 C CA . LYS B 1 206 ? -63.57412 -3.35107 33.16672 1.000 37.61517 306 LYS B CA 1
ATOM 5190 C C . LYS B 1 206 ? -62.92129 -1.99340 33.44237 1.000 34.54029 306 LYS B C 1
ATOM 5191 O O . LYS B 1 206 ? -63.22792 -0.98768 32.79656 1.000 34.29396 306 LYS B O 1
ATOM 5197 N N . LYS B 1 207 ? -62.00211 -1.97086 34.40583 1.000 31.59155 307 LYS B N 1
ATOM 5198 C CA . LYS B 1 207 ? -61.05538 -0.86911 34.53666 1.000 33.51939 307 LYS B CA 1
ATOM 5199 C C . LYS B 1 207 ? -59.80316 -1.16183 33.71650 1.000 30.85149 307 LYS B C 1
ATOM 5200 O O . LYS B 1 207 ? -59.42390 -2.32036 33.52226 1.000 32.49464 307 LYS B O 1
ATOM 5206 N N . GLU B 1 208 ? -59.15175 -0.09193 33.25090 1.000 29.17950 308 GLU B N 1
ATOM 5207 C CA . GLU B 1 208 ? -57.99930 -0.24850 32.36247 1.000 29.21009 308 GLU B CA 1
ATOM 5208 C C . GLU B 1 208 ? -56.90041 -1.09509 33.00344 1.000 29.39853 308 GLU B C 1
ATOM 5209 O O . GLU B 1 208 ? -56.33009 -1.97602 32.34831 1.000 27.97041 308 GLU B O 1
ATOM 5215 N N . GLN B 1 209 ? -56.58704 -0.85207 34.28036 1.000 29.19444 309 GLN B N 1
ATOM 5216 C CA . GLN B 1 209 ? -55.47631 -1.58369 34.88650 1.000 30.81235 309 GLN B CA 1
ATOM 5217 C C . GLN B 1 209 ? -55.74831 -3.07920 34.96615 1.000 32.60911 309 GLN B C 1
ATOM 5218 O O . GLN B 1 209 ? -54.79782 -3.87132 34.97913 1.000 34.12432 309 GLN B O 1
ATOM 5224 N N . ASP B 1 210 ? -57.01780 -3.48815 34.96631 1.000 31.72392 310 ASP B N 1
ATOM 5225 C CA . ASP B 1 210 ? -57.37541 -4.89643 35.05604 1.000 32.77422 310 ASP B CA 1
ATOM 5226 C C . ASP B 1 210 ? -57.19612 -5.63574 33.73748 1.000 31.84963 310 ASP B C 1
ATOM 5227 O O . ASP B 1 210 ? -57.24852 -6.87011 33.72216 1.000 33.55369 310 ASP B O 1
ATOM 5232 N N . GLY B 1 211 ? -56.98471 -4.91987 32.64040 1.000 27.16361 311 GLY B N 1
ATOM 5233 C CA . GLY B 1 211 ? -56.70024 -5.52972 31.36226 1.000 28.75234 311 GLY B CA 1
ATOM 5234 C C . GLY B 1 211 ? -55.23627 -5.69192 31.05852 1.000 27.31519 311 GLY B C 1
ATOM 5235 O O . GLY B 1 211 ? -54.88979 -6.11284 29.95364 1.000 28.12288 311 GLY B O 1
ATOM 5236 N N . PHE B 1 212 ? -54.35364 -5.36000 31.99399 1.000 27.85212 312 PHE B N 1
ATOM 5237 C CA . PHE B 1 212 ? -52.92501 -5.52334 31.76143 1.000 27.43151 312 PHE B CA 1
ATOM 5238 C C . PHE B 1 212 ? -52.59799 -7.01176 31.76012 1.000 27.99785 312 PHE B C 1
ATOM 5239 O O . PHE B 1 212 ? -52.84283 -7.70799 32.75790 1.000 30.74774 312 PHE B O 1
ATOM 5247 N N . ARG B 1 213 ? -52.06661 -7.50049 30.64464 1.000 27.40714 313 ARG B N 1
ATOM 5248 C CA . ARG B 1 213 ? -51.73060 -8.91017 30.47107 1.000 26.85693 313 ARG B CA 1
ATOM 5249 C C . ARG B 1 213 ? -50.28196 -9.14338 30.88587 1.000 26.25880 313 ARG B C 1
ATOM 5250 O O . ARG B 1 213 ? -49.36517 -8.54408 30.30213 1.000 26.36903 313 ARG B O 1
ATOM 5258 N N . ALA B 1 214 ? -50.07736 -10.03350 31.87871 1.000 27.82632 314 ALA B N 1
ATOM 5259 C CA . ALA B 1 214 ? -48.78030 -10.23594 32.52210 1.000 28.67256 314 ALA B CA 1
ATOM 5260 C C . ALA B 1 214 ? -48.37749 -11.70919 32.56780 1.000 29.31632 314 ALA B C 1
ATOM 5261 O O . ALA B 1 214 ? -47.74202 -12.15232 33.53462 1.000 34.76998 314 ALA B O 1
ATOM 5263 N N . SER B 1 215 ? -48.73479 -12.49166 31.54586 1.000 29.94384 315 SER B N 1
ATOM 5264 C CA . SER B 1 215 ? -48.40805 -13.91345 31.54575 1.000 32.52972 315 SER B CA 1
ATOM 5265 C C . SER B 1 215 ? -47.65645 -14.31617 30.28423 1.000 34.65770 315 SER B C 1
ATOM 5266 O O . SER B 1 215 ? -47.76937 -15.45939 29.82883 1.000 39.03581 315 SER B O 1
ATOM 5269 N N . GLY B 1 216 ? -46.88658 -13.39619 29.71532 1.000 32.81963 316 GLY B N 1
ATOM 5270 C CA . GLY B 1 216 ? -46.18379 -13.67916 28.48058 1.000 31.23159 316 GLY B CA 1
ATOM 5271 C C . GLY B 1 216 ? -44.89483 -14.46108 28.68498 1.000 30.91348 316 GLY B C 1
ATOM 5272 O O . GLY B 1 216 ? -44.39261 -14.62733 29.80240 1.000 35.78355 316 GLY B O 1
ATOM 5273 N N . SER B 1 217 ? -44.36593 -14.97268 27.56821 1.000 30.67954 317 SER B N 1
ATOM 5274 C CA . SER B 1 217 ? -43.07649 -15.64733 27.57302 1.000 30.12871 317 SER B CA 1
ATOM 5275 C C . SER B 1 217 ? -42.10696 -15.14196 26.51700 1.000 33.14276 317 SER B C 1
ATOM 5276 O O . SER B 1 217 ? -40.94355 -15.55642 26.53253 1.000 36.30214 317 SER B O 1
ATOM 5279 N N . SER B 1 218 ? -42.53153 -14.27341 25.61676 1.000 29.61124 318 SER B N 1
ATOM 5280 C CA . SER B 1 218 ? -41.66224 -13.77079 24.56031 1.000 28.87478 318 SER B CA 1
ATOM 5281 C C . SER B 1 218 ? -41.74247 -12.25467 24.50227 1.000 28.80087 318 SER B C 1
ATOM 5282 O O . SER B 1 218 ? -42.82930 -11.68331 24.57851 1.000 27.34958 318 SER B O 1
ATOM 5285 N N . LYS B 1 219 ? -40.58989 -11.60709 24.34486 1.000 25.95093 319 LYS B N 1
ATOM 5286 C CA . LYS B 1 219 ? -40.58699 -10.17171 24.10965 1.000 28.51888 319 LYS B CA 1
ATOM 5287 C C . LYS B 1 219 ? -40.86214 -9.81637 22.66136 1.000 26.01611 319 LYS B C 1
ATOM 5288 O O . LYS B 1 219 ? -41.14494 -8.65046 22.37507 1.000 27.01391 319 LYS B O 1
ATOM 5294 N N . LEU B 1 220 ? -40.79516 -10.77775 21.75277 1.000 23.78578 320 LEU B N 1
ATOM 5295 C CA . LEU B 1 220 ? -41.12296 -10.48594 20.36732 1.000 24.13934 320 LEU B CA 1
ATOM 5296 C C . LEU B 1 220 ? -42.63586 -10.49842 20.16054 1.000 23.66404 320 LEU B C 1
ATOM 5297 O O . LEU B 1 220 ? -43.38517 -11.09433 20.93985 1.000 25.08045 320 LEU B O 1
ATOM 5302 N N . TRP B 1 221 ? -43.07315 -9.84595 19.07341 1.000 23.92347 321 TRP B N 1
ATOM 5303 C CA . TRP B 1 221 ? -44.43316 -10.02052 18.56907 1.000 22.33976 321 TRP B CA 1
ATOM 5304 C C . TRP B 1 221 ? -44.77522 -11.51125 18.54199 1.000 22.49208 321 TRP B C 1
ATOM 5305 O O . TRP B 1 221 ? -43.91102 -12.36308 18.32895 1.000 22.83294 321 TRP B O 1
ATOM 5316 N N . ASN B 1 222 ? -46.03823 -11.84942 18.78896 1.000 21.64321 322 ASN B N 1
ATOM 5317 C CA . ASN B 1 222 ? -46.41728 -13.25851 18.75948 1.000 21.91884 322 ASN B CA 1
ATOM 5318 C C . ASN B 1 222 ? -47.39564 -13.62680 17.64881 1.000 21.26864 322 ASN B C 1
ATOM 5319 O O . ASN B 1 222 ? -47.56291 -14.82633 17.38180 1.000 24.62931 322 ASN B O 1
ATOM 5324 N N . LYS B 1 223 ? -48.01762 -12.65665 16.98609 1.000 21.10585 323 LYS B N 1
ATOM 5325 C CA . LYS B 1 223 ? -49.00658 -12.94396 15.94828 1.000 20.93690 323 LYS B CA 1
ATOM 5326 C C . LYS B 1 223 ? -49.13125 -11.75085 15.01371 1.000 22.21618 323 LYS B C 1
ATOM 5327 O O . LYS B 1 223 ? -49.11965 -10.60352 15.47342 1.000 21.12707 323 LYS B O 1
ATOM 5333 N N . VAL B 1 224 ? -49.23469 -12.03366 13.70766 1.000 20.11664 324 VAL B N 1
ATOM 5334 C CA . VAL B 1 224 ? -49.65360 -11.05578 12.70337 1.000 18.74648 324 VAL B CA 1
ATOM 5335 C C . VAL B 1 224 ? -51.14632 -11.24123 12.49130 1.000 18.26677 324 VAL B C 1
ATOM 5336 O O . VAL B 1 224 ? -51.60537 -12.35089 12.18022 1.000 21.12044 324 VAL B O 1
ATOM 5340 N N . TYR B 1 225 ? -51.90938 -10.16220 12.65085 1.000 18.11799 325 TYR B N 1
ATOM 5341 C CA . TYR B 1 225 ? -53.35311 -10.25594 12.49398 1.000 20.60645 325 TYR B CA 1
ATOM 5342 C C . TYR B 1 225 ? -53.79857 -9.89306 11.09346 1.000 19.33959 325 TYR B C 1
ATOM 5343 O O . TYR B 1 225 ? -54.81860 -10.41171 10.62762 1.000 19.55207 325 TYR B O 1
ATOM 5352 N N . GLU B 1 226 ? -53.05957 -9.01193 10.42270 1.000 20.30320 326 GLU B N 1
ATOM 5353 C CA . GLU B 1 226 ? -53.47819 -8.55651 9.10077 1.000 17.95400 326 GLU B CA 1
ATOM 5354 C C . GLU B 1 226 ? -52.29206 -7.89995 8.40782 1.000 17.24361 326 GLU B C 1
ATOM 5355 O O . GLU B 1 226 ? -51.47404 -7.21494 9.04265 1.000 17.77341 326 GLU B O 1
ATOM 5361 N N . TYR B 1 227 ? -52.19913 -8.11102 7.09940 1.000 16.92007 327 TYR B N 1
ATOM 5362 C CA . TYR B 1 227 ? -51.14869 -7.52134 6.27614 1.000 17.07451 327 TYR B CA 1
ATOM 5363 C C . TYR B 1 227 ? -51.87284 -6.96804 5.05072 1.000 17.85090 327 TYR B C 1
ATOM 5364 O O . TYR B 1 227 ? -52.21803 -7.72040 4.13940 1.000 18.28974 327 TYR B O 1
ATOM 5373 N N . THR B 1 228 ? -52.12995 -5.66018 5.05926 1.000 17.83020 328 THR B N 1
ATOM 5374 C CA . THR B 1 228 ? -52.89586 -4.98363 4.01140 1.000 16.81473 328 THR B CA 1
ATOM 5375 C C . THR B 1 228 ? -52.02073 -3.83755 3.52426 1.000 16.41208 328 THR B C 1
ATOM 5376 O O . THR B 1 228 ? -52.21523 -2.67039 3.90372 1.000 16.91412 328 THR B O 1
ATOM 5380 N N . PRO B 1 229 ? -51.02436 -4.14186 2.69952 1.000 17.81652 329 PRO B N 1
ATOM 5381 C CA . PRO B 1 229 ? -50.17857 -3.08978 2.13976 1.000 17.23268 329 PRO B CA 1
ATOM 5382 C C . PRO B 1 229 ? -50.95105 -2.30945 1.09453 1.000 15.25982 329 PRO B C 1
ATOM 5383 O O . PRO B 1 229 ? -52.00840 -2.73444 0.62532 1.000 17.33940 329 PRO B O 1
ATOM 5387 N N . ALA B 1 230 ? -50.43351 -1.12859 0.78754 1.000 16.67812 330 ALA B N 1
ATOM 5388 C CA . ALA B 1 230 ? -50.81786 -0.39389 -0.40962 1.000 16.09459 330 ALA B CA 1
ATOM 5389 C C . ALA B 1 230 ? -50.06084 -0.97902 -1.59898 1.000 17.97071 330 ALA B C 1
ATOM 5390 O O . ALA B 1 230 ? -49.11066 -1.74312 -1.41924 1.000 17.16089 330 ALA B O 1
ATOM 5392 N N . PRO B 1 231 ? -50.45011 -0.63308 -2.82949 1.000 16.26961 331 PRO B N 1
ATOM 5393 C CA . PRO B 1 231 ? -49.67444 -1.09259 -3.99361 1.000 17.25909 331 PRO B CA 1
ATOM 5394 C C . PRO B 1 231 ? -48.21974 -0.64731 -3.89077 1.000 16.66222 331 PRO B C 1
ATOM 5395 O O . PRO B 1 231 ? -47.90145 0.42811 -3.36542 1.000 18.05701 331 PRO B O 1
ATOM 5399 N N . GLY B 1 232 ? -47.32548 -1.47661 -4.42880 1.000 17.69512 332 GLY B N 1
ATOM 5400 C CA . GLY B 1 232 ? -45.90716 -1.17021 -4.37241 1.000 17.58587 332 GLY B CA 1
ATOM 5401 C C . GLY B 1 232 ? -45.12352 -2.22036 -5.12302 1.000 18.47006 332 GLY B C 1
ATOM 5402 O O . GLY B 1 232 ? -45.59805 -3.34239 -5.34682 1.000 18.87772 332 GLY B O 1
ATOM 5403 N N . GLN B 1 233 ? -43.90252 -1.83181 -5.49930 1.000 19.37087 333 GLN B N 1
ATOM 5404 C CA . GLN B 1 233 ? -43.06207 -2.68100 -6.34244 1.000 18.89031 333 GLN B CA 1
ATOM 5405 C C . GLN B 1 233 ? -42.65866 -3.98213 -5.66012 1.000 19.49450 333 GLN B C 1
ATOM 5406 O O . GLN B 1 233 ? -42.29196 -4.93932 -6.35297 1.000 21.14552 333 GLN B O 1
ATOM 5412 N N . PHE B 1 234 ? -42.69948 -4.04719 -4.33200 1.000 18.90092 334 PHE B N 1
ATOM 5413 C CA . PHE B 1 234 ? -42.35211 -5.29358 -3.66471 1.000 20.90560 334 PHE B CA 1
ATOM 5414 C C . PHE B 1 234 ? -43.57505 -6.16503 -3.40148 1.000 19.41018 334 PHE B C 1
ATOM 5415 O O . PHE B 1 234 ? -43.43607 -7.28993 -2.90511 1.000 19.94669 334 PHE B O 1
ATOM 5423 N N . ILE B 1 235 ? -44.75907 -5.69470 -3.75915 1.000 18.56586 335 ILE B N 1
ATOM 5424 C CA . ILE B 1 235 ? -45.98309 -6.44639 -3.52165 1.000 17.63762 335 ILE B CA 1
ATOM 5425 C C . ILE B 1 235 ? -46.18350 -7.40742 -4.68932 1.000 19.11884 335 ILE B C 1
ATOM 5426 O O . ILE B 1 235 ? -46.19931 -6.98965 -5.85612 1.000 19.34944 335 ILE B O 1
ATOM 5431 N N . ASN B 1 236 ? -46.34836 -8.69595 -4.37423 1.000 19.17261 336 ASN B N 1
ATOM 5432 C CA . ASN B 1 236 ? -46.39469 -9.79945 -5.34235 1.000 20.18089 336 ASN B CA 1
ATOM 5433 C C . ASN B 1 236 ? -45.05891 -9.98766 -6.06622 1.000 19.45014 336 ASN B C 1
ATOM 5434 O O . ASN B 1 236 ? -45.02128 -10.54594 -7.15986 1.000 20.07690 336 ASN B O 1
ATOM 5439 N N . GLU B 1 237 ? -43.95879 -9.51998 -5.48822 1.000 19.81433 337 GLU B N 1
ATOM 5440 C CA . GLU B 1 237 ? -42.64730 -9.57667 -6.13224 1.000 19.22321 337 GLU B CA 1
ATOM 5441 C C . GLU B 1 237 ? -42.02646 -10.92403 -5.78921 1.000 22.74159 337 GLU B C 1
ATOM 5442 O O . GLU B 1 237 ? -41.82795 -11.22913 -4.60902 1.000 20.82036 337 GLU B O 1
ATOM 5448 N N . THR B 1 238 ? -41.75657 -11.74418 -6.81360 1.000 23.33393 338 THR B N 1
ATOM 5449 C CA . THR B 1 238 ? -41.41911 -13.14814 -6.60466 1.000 22.84766 338 THR B CA 1
ATOM 5450 C C . THR B 1 238 ? -39.94835 -13.46283 -6.87198 1.000 27.07743 338 THR B C 1
ATOM 5451 O O . THR B 1 238 ? -39.55609 -14.63883 -6.84259 1.000 29.94367 338 THR B O 1
ATOM 5455 N N . SER B 1 239 ? -39.12716 -12.45326 -7.13610 1.000 26.19075 339 SER B N 1
ATOM 5456 C CA . SER B 1 239 ? -37.69478 -12.69521 -7.21664 1.000 28.87321 339 SER B CA 1
ATOM 5457 C C . SER B 1 239 ? -37.15874 -12.98667 -5.81763 1.000 28.72674 339 SER B C 1
ATOM 5458 O O . SER B 1 239 ? -37.87519 -12.87405 -4.81768 1.000 28.69941 339 SER B O 1
ATOM 5461 N N . THR B 1 240 ? -35.88496 -13.37832 -5.74456 1.000 31.20068 340 THR B N 1
ATOM 5462 C CA . THR B 1 240 ? -35.29080 -13.61537 -4.43449 1.000 32.22067 340 THR B CA 1
ATOM 5463 C C . THR B 1 240 ? -35.30124 -12.35255 -3.58806 1.000 30.03860 340 THR B C 1
ATOM 5464 O O . THR B 1 240 ? -35.32027 -12.44712 -2.36080 1.000 34.06481 340 THR B O 1
ATOM 5468 N N . ILE B 1 241 ? -35.32535 -11.18039 -4.22462 1.000 31.74922 341 ILE B N 1
ATOM 5469 C CA . ILE B 1 241 ? -35.36489 -9.91595 -3.49622 1.000 30.87046 341 ILE B CA 1
ATOM 5470 C C . ILE B 1 241 ? -36.74603 -9.69042 -2.88018 1.000 28.81246 341 ILE B C 1
ATOM 5471 O O . ILE B 1 241 ? -36.86377 -9.20313 -1.75106 1.000 33.79589 341 ILE B O 1
ATOM 5476 N N . GLY B 1 242 ? -37.81540 -10.04389 -3.59817 1.000 27.68352 342 GLY B N 1
ATOM 5477 C CA . GLY B 1 242 ? -39.14725 -9.79822 -3.06440 1.000 24.98299 342 GLY B CA 1
ATOM 5478 C C . GLY B 1 242 ? -39.63294 -10.87635 -2.11613 1.000 24.05888 342 GLY B C 1
ATOM 5479 O O . GLY B 1 242 ? -40.36252 -10.58756 -1.15853 1.000 23.68924 342 GLY B O 1
ATOM 5480 N N . GLY B 1 243 ? -39.25780 -12.12195 -2.37029 1.000 23.79900 343 GLY B N 1
ATOM 5481 C CA . GLY B 1 243 ? -39.57261 -13.23406 -1.50288 1.000 23.91487 343 GLY B CA 1
ATOM 5482 C C . GLY B 1 243 ? -40.99844 -13.73306 -1.53952 1.000 22.69373 343 GLY B C 1
ATOM 5483 O O . GLY B 1 243 ? -41.33037 -14.63709 -0.76183 1.000 24.06743 343 GLY B O 1
ATOM 5484 N N . MET B 1 244 ? -41.85696 -13.19664 -2.39881 1.000 22.55432 344 MET B N 1
ATOM 5485 C CA . MET B 1 244 ? -43.19817 -13.75158 -2.48519 1.000 20.74396 344 MET B CA 1
ATOM 5486 C C . MET B 1 244 ? -43.20694 -14.91909 -3.46432 1.000 23.31502 344 MET B C 1
ATOM 5487 O O . MET B 1 244 ? -42.26580 -15.11146 -4.23727 1.000 23.51083 344 MET B O 1
ATOM 5492 N N . THR B 1 245 ? -44.28357 -15.71717 -3.40562 1.000 23.70093 345 THR B N 1
ATOM 5493 C CA . THR B 1 245 ? -44.45823 -16.86487 -4.30023 1.000 24.90478 345 THR B CA 1
ATOM 5494 C C . THR B 1 245 ? -45.42835 -16.59239 -5.44004 1.000 24.54547 345 THR B C 1
ATOM 5495 O O . THR B 1 245 ? -45.39170 -17.30290 -6.45634 1.000 26.39041 345 THR B O 1
ATOM 5499 N N . GLY B 1 246 ? -46.28059 -15.59091 -5.29481 1.000 21.66073 346 GLY B N 1
ATOM 5500 C CA . GLY B 1 246 ? -47.44108 -15.45279 -6.14309 1.000 23.75378 346 GLY B CA 1
ATOM 5501 C C . GLY B 1 246 ? -48.65169 -16.16315 -5.59455 1.000 24.36394 346 GLY B C 1
ATOM 5502 O O . GLY B 1 246 ? -49.75001 -16.00245 -6.13442 1.000 22.88713 346 GLY B O 1
ATOM 5503 N N . ASN B 1 247 ? -48.49985 -16.92466 -4.50952 1.000 20.10428 347 ASN B N 1
ATOM 5504 C CA . ASN B 1 247 ? -49.63190 -17.62672 -3.93550 1.000 19.09363 347 ASN B CA 1
ATOM 5505 C C . ASN B 1 247 ? -50.21466 -16.85737 -2.75740 1.000 20.66683 347 ASN B C 1
ATOM 5506 O O . ASN B 1 247 ? -50.98397 -17.42611 -1.97609 1.000 22.11264 347 ASN B O 1
ATOM 5511 N N . GLU B 1 248 ? -49.88424 -15.56497 -2.64309 1.000 20.52946 348 GLU B N 1
ATOM 5512 C CA . GLU B 1 248 ? -50.52018 -14.66817 -1.67383 1.000 19.80577 348 GLU B CA 1
ATOM 5513 C C . GLU B 1 248 ? -51.86308 -14.21766 -2.25087 1.000 18.94370 348 GLU B C 1
ATOM 5514 O O . GLU B 1 248 ? -52.05290 -13.07350 -2.67319 1.000 19.57895 348 GLU B O 1
ATOM 5520 N N . THR B 1 249 ? -52.79947 -15.17397 -2.30286 1.000 18.79651 349 THR B N 1
ATOM 5521 C CA . THR B 1 249 ? -54.06530 -14.96299 -2.99471 1.000 20.99392 349 THR B CA 1
ATOM 5522 C C . THR B 1 249 ? -55.24005 -15.02014 -2.02772 1.000 20.25625 349 THR B C 1
ATOM 5523 O O . THR B 1 249 ? -56.37833 -15.25108 -2.45058 1.000 22.21806 349 THR B O 1
ATOM 5527 N N . SER B 1 250 ? -54.97890 -14.80127 -0.73715 1.000 20.22313 350 SER B N 1
ATOM 5528 C CA . SER B 1 250 ? -56.01038 -14.61966 0.27268 1.000 18.48339 350 SER B CA 1
ATOM 5529 C C . SER B 1 250 ? -55.39934 -13.83584 1.41922 1.000 19.37155 350 SER B C 1
ATOM 5530 O O . SER B 1 250 ? -54.17400 -13.81989 1.57701 1.000 19.19859 350 SER B O 1
ATOM 5533 N N . PRO B 1 251 ? -56.22342 -13.20426 2.25632 1.000 20.46936 351 PRO B N 1
ATOM 5534 C CA . PRO B 1 251 ? -55.65826 -12.54129 3.44311 1.000 20.35746 351 PRO B CA 1
ATOM 5535 C C . PRO B 1 251 ? -54.91819 -13.51363 4.34741 1.000 20.78413 351 PRO B C 1
ATOM 5536 O O . PRO B 1 251 ? -53.86970 -13.15899 4.90233 1.000 20.48147 351 PRO B O 1
ATOM 5540 N N . GLU B 1 252 ? -55.42309 -14.74138 4.48220 1.000 20.16901 352 GLU B N 1
ATOM 5541 C CA . GLU B 1 252 ? -54.75031 -15.73729 5.30684 1.000 19.74182 352 GLU B CA 1
ATOM 5542 C C . GLU B 1 252 ? -53.37077 -16.06053 4.75993 1.000 21.46730 352 GLU B C 1
ATOM 5543 O O . GLU B 1 252 ? -52.40284 -16.17275 5.52257 1.000 20.15096 352 GLU B O 1
ATOM 5549 N N . ALA B 1 253 ? -53.26114 -16.22285 3.43670 1.000 19.49638 353 ALA B N 1
ATOM 5550 C CA . ALA B 1 253 ? -51.96109 -16.49958 2.84363 1.000 20.40825 353 ALA B CA 1
ATOM 5551 C C . ALA B 1 253 ? -51.01903 -15.32051 3.01185 1.000 19.63359 353 ALA B C 1
ATOM 5552 O O . ALA B 1 253 ? -49.81329 -15.50866 3.21391 1.000 19.65475 353 ALA B O 1
ATOM 5554 N N . ALA B 1 254 ? -51.54484 -14.09214 2.91701 1.000 18.15088 354 ALA B N 1
ATOM 5555 C CA . ALA B 1 254 ? -50.68649 -12.92641 3.09978 1.000 18.89576 354 ALA B CA 1
ATOM 5556 C C . ALA B 1 254 ? -50.17168 -12.85253 4.53062 1.000 19.40050 354 ALA B C 1
ATOM 5557 O O . ALA B 1 254 ? -48.99520 -12.52796 4.75103 1.000 19.99481 354 ALA B O 1
ATOM 5559 N N . VAL B 1 255 ? -51.04085 -13.15786 5.50183 1.000 17.62688 355 VAL B N 1
ATOM 5560 C CA . VAL B 1 255 ? -50.63937 -13.13696 6.90452 1.000 19.10621 355 VAL B CA 1
ATOM 5561 C C . VAL B 1 255 ? -49.61566 -14.22279 7.16855 1.000 20.25866 355 VAL B C 1
ATOM 5562 O O . VAL B 1 255 ? -48.62883 -13.99668 7.88143 1.000 20.65359 355 VAL B O 1
ATOM 5566 N N . ALA B 1 256 ? -49.81065 -15.40989 6.58723 1.000 20.17322 356 ALA B N 1
ATOM 5567 C CA . ALA B 1 256 ? -48.84182 -16.47627 6.81412 1.000 21.60803 356 ALA B CA 1
ATOM 5568 C C . ALA B 1 256 ? -47.47619 -16.10509 6.24513 1.000 21.89762 356 ALA B C 1
ATOM 5569 O O . ALA B 1 256 ? -46.43809 -16.40475 6.85699 1.000 20.92979 356 ALA B O 1
ATOM 5571 N N . TRP B 1 257 ? -47.46101 -15.46790 5.06654 1.000 19.36219 357 TRP B N 1
ATOM 5572 C CA . TRP B 1 257 ? -46.20853 -15.02595 4.46085 1.000 20.04333 357 TRP B CA 1
ATOM 5573 C C . TRP B 1 257 ? -45.51897 -13.99030 5.33699 1.000 20.62694 357 TRP B C 1
ATOM 5574 O O . TRP B 1 257 ? -44.33081 -14.11200 5.63682 1.000 19.78202 357 TRP B O 1
ATOM 5585 N N . ALA B 1 258 ? -46.25905 -12.97080 5.78065 1.000 20.54552 358 ALA B N 1
ATOM 5586 C CA . ALA B 1 258 ? -45.64282 -11.94309 6.62214 1.000 17.82265 358 ALA B CA 1
ATOM 5587 C C . ALA B 1 258 ? -45.14381 -12.52974 7.93522 1.000 20.50192 358 ALA B C 1
ATOM 5588 O O . ALA B 1 258 ? -44.10344 -12.11252 8.44617 1.000 19.42800 358 ALA B O 1
ATOM 5590 N N . THR B 1 259 ? -45.88274 -13.48565 8.50082 1.000 19.25581 359 THR B N 1
ATOM 5591 C CA . THR B 1 259 ? -45.45574 -14.11342 9.74608 1.000 20.63906 359 THR B CA 1
ATOM 5592 C C . THR B 1 259 ? -44.08935 -14.76536 9.57716 1.000 22.60984 359 THR B C 1
ATOM 5593 O O . THR B 1 259 ? -43.18102 -14.57771 10.39782 1.000 22.03295 359 THR B O 1
ATOM 5597 N N . GLN B 1 260 ? -43.91915 -15.52699 8.50370 1.000 21.15397 360 GLN B N 1
ATOM 5598 C CA . GLN B 1 260 ? -42.63745 -16.18503 8.30143 1.000 23.48145 360 GLN B CA 1
ATOM 5599 C C . GLN B 1 260 ? -41.52868 -15.17418 8.02545 1.000 25.16225 360 GLN B C 1
ATOM 5600 O O . GLN B 1 260 ? -40.39002 -15.35456 8.47830 1.000 23.83000 360 GLN B O 1
ATOM 5606 N N . ARG B 1 261 ? -41.82893 -14.11520 7.26407 1.000 20.05980 361 ARG B N 1
ATOM 5607 C CA . ARG B 1 261 ? -40.82429 -13.09144 6.99098 1.000 20.92461 361 ARG B CA 1
ATOM 5608 C C . ARG B 1 261 ? -40.34458 -12.44411 8.28446 1.000 22.77157 361 ARG B C 1
ATOM 5609 O O . ARG B 1 261 ? -39.13905 -12.29570 8.50947 1.000 22.07760 361 ARG B O 1
ATOM 5617 N N . LEU B 1 262 ? -41.27871 -12.05829 9.15243 1.000 21.01016 362 LEU B N 1
ATOM 5618 C CA . LEU B 1 262 ? -40.87600 -11.43134 10.40988 1.000 23.96439 362 LEU B CA 1
ATOM 5619 C C . LEU B 1 262 ? -40.09227 -12.39703 11.28980 1.000 23.94061 362 LEU B C 1
ATOM 5620 O O . LEU B 1 262 ? -39.09796 -12.00899 11.90862 1.000 23.08431 362 LEU B O 1
ATOM 5625 N N . LYS B 1 263 ? -40.50146 -13.66496 11.34569 1.000 22.26873 363 LYS B N 1
ATOM 5626 C CA . LYS B 1 263 ? -39.72684 -14.63437 12.11488 1.000 22.31128 363 LYS B CA 1
ATOM 5627 C C . LYS B 1 263 ? -38.27644 -14.67441 11.66266 1.000 25.51478 363 LYS B C 1
ATOM 5628 O O . LYS B 1 263 ? -37.36310 -14.75923 12.49637 1.000 25.54265 363 LYS B O 1
ATOM 5634 N N . ASP B 1 264 ? -38.04536 -14.62812 10.34100 1.000 25.54690 364 ASP B N 1
ATOM 5635 C CA . ASP B 1 264 ? -36.70465 -14.66468 9.76164 1.000 26.68092 364 ASP B CA 1
ATOM 5636 C C . ASP B 1 264 ? -36.05517 -13.28387 9.69848 1.000 25.22000 364 ASP B C 1
ATOM 5637 O O . ASP B 1 264 ? -34.92807 -13.16560 9.19773 1.000 24.50360 364 ASP B O 1
ATOM 5642 N N . LYS B 1 265 ? -36.74761 -12.25408 10.19889 1.000 24.22267 365 LYS B N 1
ATOM 5643 C CA . LYS B 1 265 ? -36.31605 -10.85600 10.11941 1.000 22.25989 365 LYS B CA 1
ATOM 5644 C C . LYS B 1 265 ? -35.93333 -10.45845 8.69269 1.000 22.64330 365 LYS B C 1
ATOM 5645 O O . LYS B 1 265 ? -34.88506 -9.84774 8.44165 1.000 25.14023 365 LYS B O 1
ATOM 5651 N N . LEU B 1 266 ? -36.82077 -10.79448 7.75821 1.000 22.38386 366 LEU B N 1
ATOM 5652 C CA . LEU B 1 266 ? -36.76674 -10.38991 6.36192 1.000 23.80144 366 LEU B CA 1
ATOM 5653 C C . LEU B 1 266 ? -37.84483 -9.34131 6.10763 1.000 21.32201 366 LEU B C 1
ATOM 5654 O O . LEU B 1 266 ? -38.80936 -9.22984 6.85950 1.000 21.74716 366 LEU B O 1
ATOM 5659 N N . HIS B 1 267 ? -37.70342 -8.57501 5.02874 1.000 21.24440 367 HIS B N 1
ATOM 5660 C CA . HIS B 1 267 ?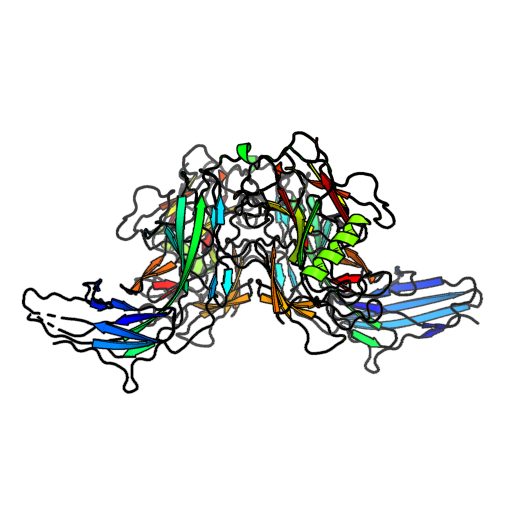 -38.53495 -7.38448 4.94127 1.000 19.20843 367 HIS B CA 1
ATOM 5661 C C . HIS B 1 267 ? -39.99334 -7.73926 4.68254 1.000 22.06919 367 HIS B C 1
ATOM 5662 O O . HIS B 1 267 ? -40.32365 -8.72261 4.01070 1.000 21.27449 367 HIS B O 1
ATOM 5669 N N . VAL B 1 268 ? -40.87269 -6.91456 5.22446 1.000 18.73155 368 VAL B N 1
ATOM 5670 C CA . VAL B 1 268 ? -42.27771 -6.89729 4.83107 1.000 18.69285 368 VAL B CA 1
ATOM 5671 C C . VAL B 1 268 ? -42.55834 -5.47060 4.38085 1.000 20.74551 368 VAL B C 1
ATOM 5672 O O . VAL B 1 268 ? -42.47595 -4.53555 5.18591 1.000 19.11225 368 VAL B O 1
ATOM 5676 N N . SER B 1 269 ? -42.84294 -5.28347 3.09378 1.000 17.69474 369 SER B N 1
ATOM 5677 C CA . SER B 1 269 ? -43.06244 -3.93626 2.57819 1.000 18.64584 369 SER B CA 1
ATOM 5678 C C . SER B 1 269 ? -44.52187 -3.54401 2.72404 1.000 18.98164 369 SER B C 1
ATOM 5679 O O . SER B 1 269 ? -45.42901 -4.33490 2.43624 1.000 18.57094 369 SER B O 1
ATOM 5682 N N . LEU B 1 270 ? -44.74881 -2.29958 3.13291 1.000 17.03109 370 LEU B N 1
ATOM 5683 C CA . LEU B 1 270 ? -46.10739 -1.79188 3.27005 1.000 17.50980 370 LEU B CA 1
ATOM 5684 C C . LEU B 1 270 ? -46.61843 -1.12649 1.99574 1.000 17.88709 370 LEU B C 1
ATOM 5685 O O . LEU B 1 270 ? -47.77198 -0.69044 1.96439 1.000 16.81847 370 LEU B O 1
ATOM 5690 N N . GLY B 1 271 ? -45.81176 -1.04493 0.94805 1.000 17.68148 371 GLY B N 1
ATOM 5691 C CA . GLY B 1 271 ? -46.24738 -0.32494 -0.26099 1.000 18.79446 371 GLY B CA 1
ATOM 5692 C C . GLY B 1 271 ? -46.38553 1.17740 0.00927 1.000 18.37259 371 GLY B C 1
ATOM 5693 O O . GLY B 1 271 ? -45.81307 1.73176 0.96209 1.000 17.76426 371 GLY B O 1
ATOM 5694 N N . SER B 1 272 ? -47.16354 1.83355 -0.85812 1.000 17.60159 372 SER B N 1
ATOM 5695 C CA . SER B 1 272 ? -47.32976 3.28190 -0.82626 1.000 17.70507 372 SER B CA 1
ATOM 5696 C C . SER B 1 272 ? -48.18295 3.72218 0.37182 1.000 17.48184 372 SER B C 1
ATOM 5697 O O . SER B 1 272 ? -48.44507 2.95999 1.31007 1.000 16.88807 372 SER B O 1
ATOM 5700 N N . PHE B 1 273 ? -48.65046 4.97672 0.33186 1.000 18.03198 373 PHE B N 1
ATOM 5701 C CA . PHE B 1 273 ? -49.33314 5.55642 1.49220 1.000 16.28100 373 PHE B CA 1
ATOM 5702 C C . PHE B 1 273 ? -50.43397 4.64125 2.00685 1.000 17.34606 373 PHE B C 1
ATOM 5703 O O . PHE B 1 273 ? -51.25871 4.13424 1.23193 1.000 17.36292 373 PHE B O 1
ATOM 5711 N N . GLY B 1 274 ? -50.46059 4.46773 3.34181 1.000 16.46598 374 GLY B N 1
ATOM 5712 C CA . GLY B 1 274 ? -51.58564 3.85148 4.00563 1.000 17.54424 374 GLY B CA 1
ATOM 5713 C C . GLY B 1 274 ? -51.46274 2.36160 4.19579 1.000 16.19155 374 GLY B C 1
ATOM 5714 O O . GLY B 1 274 ? -52.21254 1.78556 4.98887 1.000 17.90543 374 GLY B O 1
ATOM 5715 N N . GLY B 1 275 ? -50.54746 1.71198 3.48079 1.000 17.68788 375 GLY B N 1
ATOM 5716 C CA . GLY B 1 275 ? -50.34720 0.28800 3.68986 1.000 16.57769 375 GLY B CA 1
ATOM 5717 C C . GLY B 1 275 ? -49.93012 -0.00950 5.11817 1.000 17.69519 375 GLY B C 1
ATOM 5718 O O . GLY B 1 275 ? -49.20958 0.75820 5.75248 1.000 17.19870 375 GLY B O 1
ATOM 5719 N N . TYR B 1 276 ? -50.37778 -1.15195 5.62102 1.000 15.17008 376 TYR B N 1
ATOM 5720 C CA . TYR B 1 276 ? -50.13298 -1.41705 7.03256 1.000 15.21960 376 TYR B CA 1
ATOM 5721 C C . TYR B 1 276 ? -50.01980 -2.90371 7.33398 1.000 17.63675 376 TYR B C 1
ATOM 5722 O O . TYR B 1 276 ? -50.42553 -3.77924 6.55389 1.000 18.02166 376 TYR B O 1
ATOM 5731 N N . ILE B 1 277 ? -49.50393 -3.15945 8.53138 1.000 18.30217 377 ILE B N 1
ATOM 5732 C CA . ILE B 1 277 ? -49.48875 -4.48044 9.13821 1.000 18.07480 377 ILE B CA 1
ATOM 5733 C C . ILE B 1 277 ? -49.89267 -4.31228 10.60058 1.000 18.75771 377 ILE B C 1
ATOM 5734 O O . ILE B 1 277 ? -49.58962 -3.28544 11.21628 1.000 18.79713 377 ILE B O 1
ATOM 5739 N N . ILE B 1 278 ? -50.61902 -5.29265 11.13780 1.000 17.12087 378 ILE B N 1
ATOM 5740 C CA . ILE B 1 278 ? -51.08579 -5.27676 12.53189 1.000 16.94013 378 ILE B CA 1
ATOM 5741 C C . ILE B 1 278 ? -50.49029 -6.49596 13.21474 1.000 18.72660 378 ILE B C 1
ATOM 5742 O O . ILE B 1 278 ? -50.67476 -7.63017 12.74429 1.000 19.44224 378 ILE B O 1
ATOM 5747 N N . VAL B 1 279 ? -49.76943 -6.26881 14.31197 1.000 17.92400 379 VAL B N 1
ATOM 5748 C CA . VAL B 1 279 ? -49.19271 -7.35107 15.10148 1.000 17.46830 379 VAL B CA 1
ATOM 5749 C C . VAL B 1 279 ? -49.60987 -7.21604 16.55750 1.000 19.13386 379 VAL B C 1
ATOM 5750 O O . VAL B 1 279 ? -50.05518 -6.16185 17.01419 1.000 19.99976 379 VAL B O 1
ATOM 5754 N N . GLY B 1 280 ? -49.48019 -8.32480 17.29508 1.000 19.32790 380 GLY B N 1
ATOM 5755 C CA . GLY B 1 280 ? -49.72395 -8.31618 18.72366 1.000 20.57428 380 GLY B CA 1
ATOM 5756 C C . GLY B 1 280 ? -48.60157 -9.01147 19.47415 1.000 19.52209 380 GLY B C 1
ATOM 5757 O O . GLY B 1 280 ? -47.63340 -9.48617 18.87888 1.000 20.72850 380 GLY B O 1
ATOM 5758 N N . PHE B 1 281 ? -48.76671 -9.06173 20.80082 1.000 19.72354 381 PHE B N 1
ATOM 5759 C CA . PHE B 1 281 ? -47.81317 -9.66516 21.72452 1.000 21.76489 381 PHE B CA 1
ATOM 5760 C C . PHE B 1 281 ? -48.56188 -10.60116 22.66218 1.000 22.50444 381 PHE B C 1
ATOM 5761 O O . PHE B 1 281 ? -49.78149 -10.49934 22.81021 1.000 23.38203 381 PHE B O 1
ATOM 5769 N N . ASP B 1 282 ? -47.82195 -11.50404 23.32497 1.000 22.57820 382 ASP B N 1
ATOM 5770 C CA . ASP B 1 282 ? -48.45874 -12.45569 24.23553 1.000 24.25107 382 ASP B CA 1
ATOM 5771 C C . ASP B 1 282 ? -48.63038 -11.88482 25.63999 1.000 23.92117 382 ASP B C 1
ATOM 5772 O O . ASP B 1 282 ? -49.01725 -12.61865 26.56124 1.000 25.84578 382 ASP B O 1
ATOM 5777 N N . HIS B 1 283 ? -48.36778 -10.58462 25.80187 1.000 22.88261 383 HIS B N 1
ATOM 5778 C CA . HIS B 1 283 ? -48.52054 -9.84727 27.04518 1.000 24.77027 383 HIS B CA 1
ATOM 5779 C C . HIS B 1 283 ? -48.72436 -8.39329 26.66552 1.000 24.26060 383 HIS B C 1
ATOM 5780 O O . HIS B 1 283 ? -48.56789 -8.02108 25.50419 1.000 22.34049 383 HIS B O 1
ATOM 5787 N N . SER B 1 284 ? -49.02710 -7.56279 27.65895 1.000 24.60007 384 SER B N 1
ATOM 5788 C CA . SER B 1 284 ? -49.13823 -6.12781 27.43392 1.000 23.72143 384 SER B CA 1
ATOM 5789 C C . SER B 1 284 ? -47.78199 -5.46935 27.62278 1.000 23.23408 384 SER B C 1
ATOM 5790 O O . SER B 1 284 ? -47.06293 -5.78161 28.57286 1.000 26.16481 384 SER B O 1
ATOM 5793 N N . ILE B 1 285 ? -47.44807 -4.54404 26.72879 1.000 24.28937 385 ILE B N 1
ATOM 5794 C CA . ILE B 1 285 ? -46.23992 -3.73180 26.85612 1.000 24.12361 385 ILE B CA 1
ATOM 5795 C C . ILE B 1 285 ? -46.58102 -2.50663 27.70113 1.000 25.24712 385 ILE B C 1
ATOM 5796 O O . ILE B 1 285 ? -47.42374 -1.69991 27.28281 1.000 25.30039 385 ILE B O 1
ATOM 5801 N N . PRO B 1 286 ? -45.95231 -2.31783 28.85840 1.000 24.67440 386 PRO B N 1
ATOM 5802 C CA . PRO B 1 286 ? -46.28230 -1.17107 29.71054 1.000 25.04013 386 PRO B CA 1
ATOM 5803 C C . PRO B 1 286 ? -45.72918 0.14741 29.19430 1.000 28.08580 386 PRO B C 1
ATOM 5804 O O . PRO B 1 286 ? -44.66899 0.21341 28.56237 1.000 26.69600 386 PRO B O 1
ATOM 5808 N N . ASN B 1 287 ? -46.46258 1.21491 29.50844 1.000 27.38631 387 ASN B N 1
ATOM 5809 C CA . ASN B 1 287 ? -45.97057 2.58543 29.36291 1.000 25.65928 387 ASN B CA 1
ATOM 5810 C C . ASN B 1 287 ? -44.95131 2.79987 30.47341 1.000 29.48630 387 ASN B C 1
ATOM 5811 O O . ASN B 1 287 ? -45.30999 3.05325 31.63103 1.000 29.03045 387 ASN B O 1
ATOM 5816 N N . SER B 1 288 ? -43.67240 2.66131 30.14279 1.000 26.75573 388 SER B N 1
ATOM 5817 C CA . SER B 1 288 ? -42.66093 2.52579 31.17900 1.000 33.28893 388 SER B CA 1
ATOM 5818 C C . SER B 1 288 ? -41.88145 3.82710 31.35777 1.000 38.00312 388 SER B C 1
ATOM 5819 O O . SER B 1 288 ? -42.06612 4.81164 30.63720 1.000 38.99281 388 SER B O 1
ATOM 5822 N N . GLY B 1 289 ? -40.99369 3.82548 32.34443 1.000 46.69989 389 GLY B N 1
ATOM 5823 C CA . GLY B 1 289 ? -40.06258 4.91507 32.53691 1.000 48.04516 389 GLY B CA 1
ATOM 5824 C C . GLY B 1 289 ? -38.78805 4.80107 31.73481 1.000 49.47321 389 GLY B C 1
ATOM 5825 O O . GLY B 1 289 ? -37.92352 5.68085 31.82193 1.000 49.75392 389 GLY B O 1
ATOM 5826 N N . ASN B 1 290 ? -38.64383 3.73009 30.95689 1.000 44.41338 390 ASN B N 1
ATOM 5827 C CA . ASN B 1 290 ? -37.44597 3.51075 30.16211 1.000 44.20291 390 ASN B CA 1
ATOM 5828 C C . ASN B 1 290 ? -37.39957 4.47827 28.98197 1.000 42.51640 390 ASN B C 1
ATOM 5829 O O . ASN B 1 290 ? -38.38218 5.15481 28.64804 1.000 36.58818 390 ASN B O 1
ATOM 5834 N N . GLN B 1 291 ? -36.22800 4.54624 28.34239 1.000 38.76918 391 GLN B N 1
ATOM 5835 C CA . GLN B 1 291 ? -36.10575 5.42897 27.19144 1.000 37.85346 391 GLN B CA 1
ATOM 5836 C C . GLN B 1 291 ? -37.08887 5.03320 26.10337 1.000 33.46821 391 GLN B C 1
ATOM 5837 O O . GLN B 1 291 ? -37.76386 5.89548 25.53565 1.000 36.01536 391 GLN B O 1
ATOM 5843 N N . TYR B 1 292 ? -37.19374 3.73742 25.80777 1.000 27.88341 392 TYR B N 1
ATOM 5844 C CA . TYR B 1 292 ? -38.12688 3.23674 24.80790 1.000 28.20080 392 TYR B CA 1
ATOM 5845 C C . TYR B 1 292 ? -38.89725 2.04913 25.37519 1.000 27.91813 392 TYR B C 1
ATOM 5846 O O . TYR B 1 292 ? -38.34425 1.23443 26.12888 1.000 29.60858 392 TYR B O 1
ATOM 5855 N N . ASP B 1 293 ? -40.18268 1.96302 25.03716 1.000 24.42721 393 ASP B N 1
ATOM 5856 C CA . ASP B 1 293 ? -40.96652 0.80566 25.43814 1.000 24.45235 393 ASP B CA 1
ATOM 5857 C C . ASP B 1 293 ? -40.85283 -0.35296 24.45867 1.000 25.74177 393 ASP B C 1
ATOM 5858 O O . ASP B 1 293 ? -40.94207 -1.51272 24.87134 1.000 25.05825 393 ASP B O 1
ATOM 5863 N N . PHE B 1 294 ? -40.67310 -0.07487 23.17273 1.000 23.26919 394 PHE B N 1
ATOM 5864 C CA . PHE B 1 294 ? -40.54686 -1.13791 22.18460 1.000 21.85800 394 PHE B CA 1
ATOM 5865 C C . PHE B 1 294 ? -39.77092 -0.58130 21.00937 1.000 23.28511 394 PHE B C 1
ATOM 5866 O O . PHE B 1 294 ? -39.57869 0.62798 20.89653 1.000 23.57397 394 PHE B O 1
ATOM 5874 N N . CYS B 1 295 ? -39.31375 -1.47785 20.14694 1.000 21.19330 395 CYS B N 1
ATOM 5875 C CA . CYS B 1 295 ? -38.64361 -1.04572 18.92514 1.000 23.82470 395 CYS B CA 1
ATOM 5876 C C . CYS B 1 295 ? -39.18392 -1.80928 17.72592 1.000 21.68045 395 CYS B C 1
ATOM 5877 O O . CYS B 1 295 ? -39.83799 -2.85024 17.84678 1.000 23.23385 395 CYS B O 1
ATOM 5880 N N . VAL B 1 296 ? -38.90699 -1.25350 16.55083 1.000 20.15862 396 VAL B N 1
ATOM 5881 C CA . VAL B 1 296 ? -39.29159 -1.84284 15.27829 1.000 21.27923 396 VAL B CA 1
ATOM 5882 C C . VAL B 1 296 ? -38.07009 -1.81264 14.38056 1.000 21.74737 396 VAL B C 1
ATOM 5883 O O . VAL B 1 296 ? -37.40164 -0.77855 14.26902 1.000 24.36547 396 VAL B O 1
ATOM 5887 N N . GLN B 1 297 ? -37.79263 -2.92566 13.71381 1.000 21.25389 397 GLN B N 1
ATOM 5888 C CA . GLN B 1 297 ? -36.64151 -3.00318 12.82596 1.000 20.97315 397 GLN B CA 1
ATOM 5889 C C . GLN B 1 297 ? -37.08153 -2.55835 11.43619 1.000 21.45445 397 GLN B C 1
ATOM 5890 O O . GLN B 1 297 ? -38.04787 -3.10492 10.88315 1.000 22.10508 397 GLN B O 1
ATOM 5896 N N . GLY B 1 298 ? -36.39458 -1.54653 10.89680 1.000 21.82933 398 GLY B N 1
ATOM 5897 C CA . GLY B 1 298 ? -36.51773 -1.15288 9.51806 1.000 20.30827 398 GLY B CA 1
ATOM 5898 C C . GLY B 1 298 ? -35.24872 -1.44817 8.75074 1.000 22.48177 398 GLY B C 1
ATOM 5899 O O . GLY B 1 298 ? -34.44564 -2.31058 9.13730 1.000 22.55613 398 GLY B O 1
ATOM 5900 N N . ASN B 1 299 ? -35.05306 -0.71151 7.64221 1.000 21.02601 399 ASN B N 1
ATOM 5901 C CA . ASN B 1 299 ? -33.78482 -0.79734 6.92017 1.000 22.75830 399 ASN B CA 1
ATOM 5902 C C . ASN B 1 299 ? -33.32732 0.58656 6.48683 1.000 23.40570 399 ASN B C 1
ATOM 5903 O O . ASN B 1 299 ? -32.74870 0.76263 5.41159 1.000 23.06270 399 ASN B O 1
ATOM 5908 N N . ALA B 1 300 ? -33.54408 1.58067 7.34005 1.000 21.75024 400 ALA B N 1
ATOM 5909 C CA . ALA B 1 300 ? -33.19394 2.94399 6.96800 1.000 22.85995 400 ALA B CA 1
ATOM 5910 C C . ALA B 1 300 ? -31.68923 3.18158 7.01790 1.000 24.08761 400 ALA B C 1
ATOM 5911 O O . ALA B 1 300 ? -30.95273 2.61286 7.84003 1.000 24.51693 400 ALA B O 1
ATOM 5913 N N . PHE B 1 301 ? -31.23916 4.02049 6.09617 1.000 22.38497 401 PHE B N 1
ATOM 5914 C CA . PHE B 1 301 ? -29.91979 4.63080 6.13455 1.000 23.19368 401 PHE B CA 1
ATOM 5915 C C . PHE B 1 301 ? -30.07878 6.04530 5.58263 1.000 24.40568 401 PHE B C 1
ATOM 5916 O O . PHE B 1 301 ? -31.16596 6.43566 5.13796 1.000 23.57748 401 PHE B O 1
ATOM 5924 N N . ASP B 1 302 ? -29.00815 6.84008 5.64597 1.000 24.41123 402 ASP B N 1
ATOM 5925 C CA . ASP B 1 302 ? -29.11905 8.24592 5.26875 1.000 24.32543 402 ASP B CA 1
ATOM 5926 C C . ASP B 1 302 ? -29.47318 8.37007 3.78526 1.000 24.08490 402 ASP B C 1
ATOM 5927 O O . ASP B 1 302 ? -28.70893 7.94266 2.91202 1.000 25.84678 402 ASP B O 1
ATOM 5932 N N . GLY B 1 303 ? -30.63125 8.95609 3.50169 1.000 21.94051 403 GLY B N 1
ATOM 5933 C CA . GLY B 1 303 ? -31.16846 9.01225 2.15716 1.000 22.23324 403 GLY B CA 1
ATOM 5934 C C . GLY B 1 303 ? -32.22388 7.96484 1.86353 1.000 21.89726 403 GLY B C 1
ATOM 5935 O O . GLY B 1 303 ? -32.84204 8.01384 0.79787 1.000 22.34282 403 GLY B O 1
ATOM 5936 N N . SER B 1 304 ? -32.45022 7.02575 2.77335 1.000 21.15615 404 SER B N 1
ATOM 5937 C CA . SER B 1 304 ? -33.44743 5.96451 2.57683 1.000 20.32649 404 SER B CA 1
ATOM 5938 C C . SER B 1 304 ? -34.38928 5.92111 3.78051 1.000 20.33798 404 SER B C 1
ATOM 5939 O O . SER B 1 304 ? -34.44709 4.93249 4.51110 1.000 22.79878 404 SER B O 1
ATOM 5942 N N . SER B 1 305 ? -35.14478 7.00185 3.97872 1.000 21.61758 405 SER B N 1
ATOM 5943 C CA . SER B 1 305 ? -36.16434 7.07649 5.01842 1.000 19.78707 405 SER B CA 1
ATOM 5944 C C . SER B 1 305 ? -37.53246 6.94429 4.35483 1.000 21.06164 405 SER B C 1
ATOM 5945 O O . SER B 1 305 ? -37.84729 7.68029 3.41510 1.000 19.60416 405 SER B O 1
ATOM 5948 N N . GLU B 1 306 ? -38.31878 5.97819 4.81019 1.000 19.74846 406 GLU B N 1
ATOM 5949 C CA . GLU B 1 306 ? -39.63539 5.67653 4.25633 1.000 18.81947 406 GLU B CA 1
ATOM 5950 C C . GLU B 1 306 ? -40.55762 5.55889 5.45929 1.000 19.21483 406 GLU B C 1
ATOM 5951 O O . GLU B 1 306 ? -40.88844 4.44913 5.90333 1.000 18.32789 406 GLU B O 1
ATOM 5957 N N . PRO B 1 307 ? -40.97727 6.69009 6.02168 1.000 18.77578 407 PRO B N 1
ATOM 5958 C CA . PRO B 1 307 ? -41.48340 6.70063 7.40822 1.000 18.69172 407 PRO B CA 1
ATOM 5959 C C . PRO B 1 307 ? -42.82501 6.00422 7.57434 1.000 19.62228 407 PRO B C 1
ATOM 5960 O O . PRO B 1 307 ? -43.77535 6.24823 6.82276 1.000 18.67138 407 PRO B O 1
ATOM 5964 N N . GLY B 1 308 ? -42.90931 5.18579 8.61499 1.000 16.96418 408 GLY B N 1
ATOM 5965 C CA . GLY B 1 308 ? -44.14803 4.52538 8.99204 1.000 17.47882 408 GLY B CA 1
ATOM 5966 C C . GLY B 1 308 ? -44.69912 5.17352 10.24992 1.000 18.42276 408 GLY B C 1
ATOM 5967 O O . GLY B 1 308 ? -43.96565 5.38327 11.22209 1.000 20.14721 408 GLY B O 1
ATOM 5968 N N . ILE B 1 309 ? -45.99583 5.50212 10.20627 1.000 16.03492 409 ILE B N 1
ATOM 5969 C CA . ILE B 1 309 ? -46.71219 5.96334 11.39425 1.000 16.26720 409 ILE B CA 1
ATOM 5970 C C . ILE B 1 309 ? -46.97277 4.76928 12.29931 1.000 16.33550 409 ILE B C 1
ATOM 5971 O O . ILE B 1 309 ? -47.43955 3.72119 11.83505 1.000 17.96466 409 ILE B O 1
ATOM 5976 N N . VAL B 1 310 ? -46.70583 4.92212 13.59936 1.000 18.17838 410 VAL B N 1
ATOM 5977 C CA . VAL B 1 310 ? -47.00064 3.88057 14.58328 1.000 17.72848 410 VAL B CA 1
ATOM 5978 C C . VAL B 1 310 ? -48.35202 4.17340 15.21321 1.000 16.66704 410 VAL B C 1
ATOM 5979 O O . VAL B 1 310 ? -48.58390 5.28454 15.70403 1.000 19.40530 410 VAL B O 1
ATOM 5983 N N . TRP B 1 311 ? -49.24648 3.18256 15.19895 1.000 17.06057 411 TRP B N 1
ATOM 5984 C CA . TRP B 1 311 ? -50.50749 3.24205 15.92013 1.000 17.73911 411 TRP B CA 1
ATOM 5985 C C . TRP B 1 311 ? -50.51648 2.10393 16.92813 1.000 19.18137 411 TRP B C 1
ATOM 5986 O O . TRP B 1 311 ? -49.98876 1.02459 16.65615 1.000 19.67513 411 TRP B O 1
ATOM 5997 N N . VAL B 1 312 ? -51.10360 2.34928 18.09495 1.000 18.03676 412 VAL B N 1
ATOM 5998 C CA . VAL B 1 312 ? -51.13271 1.35010 19.15718 1.000 16.91858 412 VAL B CA 1
ATOM 5999 C C . VAL B 1 312 ? -52.56137 1.15254 19.64801 1.000 18.60516 412 VAL B C 1
ATOM 6000 O O . VAL B 1 312 ? -53.41132 2.03865 19.54632 1.000 18.75604 412 VAL B O 1
ATOM 6004 N N . MET B 1 313 ? -52.81104 -0.02251 20.22527 1.000 17.91980 413 MET B N 1
ATOM 6005 C CA . MET B 1 313 ? -54.16587 -0.37635 20.61862 1.000 19.12719 413 MET B CA 1
ATOM 6006 C C . MET B 1 313 ? -54.11420 -1.21986 21.88380 1.000 18.91646 413 MET B C 1
ATOM 6007 O O . MET B 1 313 ? -53.26211 -2.10633 22.00470 1.000 20.90660 413 MET B O 1
ATOM 6012 N N . GLN B 1 314 ? -55.01914 -0.92558 22.81866 1.000 20.19673 414 GLN B N 1
ATOM 6013 C CA . GLN B 1 314 ? -55.30013 -1.80356 23.95032 1.000 21.09574 414 GLN B CA 1
ATOM 6014 C C . GLN B 1 314 ? -56.47986 -2.69746 23.60688 1.000 21.77874 414 GLN B C 1
ATOM 6015 O O . GLN B 1 314 ? -57.42337 -2.25275 22.95257 1.000 20.94950 414 GLN B O 1
ATOM 6021 N N . ASP B 1 315 ? -56.44339 -3.94240 24.09295 1.000 20.54760 415 ASP B N 1
ATOM 6022 C CA . ASP B 1 315 ? -57.54395 -4.89490 23.91712 1.000 21.98071 415 ASP B CA 1
ATOM 6023 C C . ASP B 1 315 ? -58.65772 -4.59597 24.93097 1.000 22.79862 415 ASP B C 1
ATOM 6024 O O . ASP B 1 315 ? -58.94637 -5.36832 25.85112 1.000 23.62531 415 ASP B O 1
ATOM 6029 N N . ILE B 1 316 ? -59.31132 -3.43912 24.71763 1.000 23.62554 416 ILE B N 1
ATOM 6030 C CA . ILE B 1 316 ? -60.27367 -2.88769 25.68148 1.000 22.43886 416 ILE B CA 1
ATOM 6031 C C . ILE B 1 316 ? -61.38499 -3.89072 25.97817 1.000 24.09193 416 ILE B C 1
ATOM 6032 O O . ILE B 1 316 ? -61.77670 -4.08944 27.14326 1.000 25.85066 416 ILE B O 1
ATOM 6037 N N . ASN B 1 317 ? -61.90854 -4.54441 24.94120 1.000 23.09284 417 ASN B N 1
ATOM 6038 C CA . ASN B 1 317 ? -63.01887 -5.47108 25.12044 1.000 23.79616 417 ASN B CA 1
ATOM 6039 C C . ASN B 1 317 ? -62.56431 -6.89331 25.46680 1.000 27.04503 417 ASN B C 1
ATOM 6040 O O . ASN B 1 317 ? -63.41378 -7.78631 25.60355 1.000 27.01681 417 ASN B O 1
ATOM 6045 N N . GLY B 1 318 ? -61.26222 -7.11961 25.63939 1.000 24.81993 418 GLY B N 1
ATOM 6046 C CA . GLY B 1 318 ? -60.77601 -8.35315 26.24396 1.000 24.60148 418 GLY B CA 1
ATOM 6047 C C . GLY B 1 318 ? -60.89367 -9.60192 25.39716 1.000 26.31813 418 GLY B C 1
ATOM 6048 O O . GLY B 1 318 ? -60.78426 -10.71192 25.93567 1.000 28.37442 418 GLY B O 1
ATOM 6049 N N . ASN B 1 319 ? -61.10900 -9.47293 24.08743 1.000 24.04911 419 ASN B N 1
ATOM 6050 C CA . ASN B 1 319 ? -61.34653 -10.65573 23.26817 1.000 26.09886 419 ASN B CA 1
ATOM 6051 C C . ASN B 1 319 ? -60.10834 -11.13052 22.52419 1.000 26.02980 419 ASN B C 1
ATOM 6052 O O . ASN B 1 319 ? -60.21112 -12.03946 21.69254 1.000 28.91964 419 ASN B O 1
ATOM 6057 N N . GLY B 1 320 ? -58.95049 -10.52707 22.78252 1.000 24.47312 420 GLY B N 1
ATOM 6058 C CA . GLY B 1 320 ? -57.70891 -10.92760 22.15417 1.000 25.63379 420 GLY B CA 1
ATOM 6059 C C . GLY B 1 320 ? -57.52934 -10.47258 20.72630 1.000 25.19497 420 GLY B C 1
ATOM 6060 O O . GLY B 1 320 ? -56.48939 -10.78054 20.12563 1.000 27.47710 420 GLY B O 1
ATOM 6061 N N . LEU B 1 321 ? -58.50102 -9.74842 20.16797 1.000 23.34876 421 LEU B N 1
ATOM 6062 C CA . LEU B 1 321 ? -58.48859 -9.30805 18.77360 1.000 22.53720 421 LEU B CA 1
ATOM 6063 C C . LEU B 1 321 ? -58.25952 -7.81018 18.68745 1.000 23.99105 421 LEU B C 1
ATOM 6064 O O . LEU B 1 321 ? -58.71015 -7.06041 19.55890 1.000 21.32374 421 LEU B O 1
ATOM 6069 N N . PRO B 1 322 ? -57.56732 -7.33818 17.63802 1.000 21.19309 422 PRO B N 1
ATOM 6070 C CA . PRO B 1 322 ? -57.29758 -5.88734 17.48927 1.000 21.04508 422 PRO B CA 1
ATOM 6071 C C . PRO B 1 322 ? -58.48732 -5.17638 16.85494 1.000 22.28218 422 PRO B C 1
ATOM 6072 O O . PRO B 1 322 ? -58.43096 -4.66482 15.71738 1.000 21.06051 422 PRO B O 1
ATOM 6076 N N . ASP B 1 323 ? -59.59449 -5.14281 17.61055 1.000 21.74219 423 ASP B N 1
ATOM 6077 C CA . ASP B 1 323 ? -60.86789 -4.62192 17.12613 1.000 21.35924 423 ASP B CA 1
ATOM 6078 C C . ASP B 1 323 ? -61.35351 -3.46726 17.99333 1.000 22.05969 423 ASP B C 1
ATOM 6079 O O . ASP B 1 323 ? -62.53652 -3.09889 17.94955 1.000 21.81787 423 ASP B O 1
ATOM 6084 N N . ASP B 1 324 ? -60.43906 -2.87650 18.75133 1.000 20.08559 424 ASP B N 1
ATOM 6085 C CA . ASP B 1 324 ? -60.72604 -1.80230 19.69145 1.000 20.61700 424 ASP B CA 1
ATOM 6086 C C . ASP B 1 324 ? -60.32732 -0.47447 19.05885 1.000 19.44144 424 ASP B C 1
ATOM 6087 O O . ASP B 1 324 ? -60.59991 -0.27724 17.86851 1.000 20.41015 424 ASP B O 1
ATOM 6092 N N . GLU B 1 325 ? -59.68758 0.42473 19.81119 1.000 19.44393 425 GLU B N 1
ATOM 6093 C CA . GLU B 1 325 ? -59.38580 1.77463 19.33634 1.000 18.96479 425 GLU B CA 1
ATOM 6094 C C . GLU B 1 325 ? -57.90302 1.90166 18.99679 1.000 18.84990 425 GLU B C 1
ATOM 6095 O O . GLU B 1 325 ? -57.05449 1.51078 19.80405 1.000 20.25962 425 GLU B O 1
ATOM 6101 N N . TRP B 1 326 ? -57.59077 2.49279 17.83289 1.000 18.90221 426 TRP B N 1
ATOM 6102 C CA . TRP B 1 326 ? -56.20407 2.85552 17.52290 1.000 17.61686 426 TRP B CA 1
ATOM 6103 C C . TRP B 1 326 ? -55.88763 4.23436 18.08194 1.000 19.14766 426 TRP B C 1
ATOM 6104 O O . TRP B 1 326 ? -56.71553 5.15285 18.00886 1.000 19.37727 426 TRP B O 1
ATOM 6115 N N . TYR B 1 327 ? -54.66422 4.38293 18.59771 1.000 17.30435 427 TYR B N 1
ATOM 6116 C CA . TYR B 1 327 ? -54.11671 5.66705 19.02472 1.000 17.83091 427 TYR B CA 1
ATOM 6117 C C . TYR B 1 327 ? -52.78666 5.89733 18.32945 1.000 18.17254 427 TYR B C 1
ATOM 6118 O O . TYR B 1 327 ? -51.89164 5.04380 18.38497 1.000 18.80546 427 TYR B O 1
ATOM 6127 N N . GLU B 1 328 ? -52.65921 7.04907 17.67396 1.000 17.38448 428 GLU B N 1
ATOM 6128 C CA . GLU B 1 328 ? -51.43441 7.40305 16.97949 1.000 18.12302 428 GLU B CA 1
ATOM 6129 C C . GLU B 1 328 ? -50.31789 7.72757 17.96217 1.000 18.69997 428 GLU B C 1
ATOM 6130 O O . GLU B 1 328 ? -50.54837 8.39472 18.97563 1.000 19.44373 428 GLU B O 1
ATOM 6136 N N . LEU B 1 329 ? -49.09524 7.26155 17.68362 1.000 17.96589 429 LEU B N 1
ATOM 6137 C CA . LEU B 1 329 ? -47.91609 7.80643 18.36021 1.000 19.20751 429 LEU B CA 1
ATOM 6138 C C . LEU B 1 329 ? -47.45698 9.04695 17.60397 1.000 19.52620 429 LEU B C 1
ATOM 6139 O O . LEU B 1 329 ? -47.07784 8.95844 16.42942 1.000 18.59867 429 LEU B O 1
ATOM 6144 N N . LYS B 1 330 ? -47.49757 10.20246 18.26288 1.000 19.08315 430 LYS B N 1
ATOM 6145 C CA . LYS B 1 330 ? -47.03058 11.41005 17.59174 1.000 19.83853 430 LYS B CA 1
ATOM 6146 C C . LYS B 1 330 ? -45.54273 11.31727 17.27912 1.000 20.84683 430 LYS B C 1
ATOM 6147 O O . LYS B 1 330 ? -44.75993 10.68546 18.00361 1.000 22.03538 430 LYS B O 1
ATOM 6153 N N . GLY B 1 331 ? -45.16077 11.96269 16.18184 1.000 19.06511 431 GLY B N 1
ATOM 6154 C CA . GLY B 1 331 ? -43.76622 12.09779 15.82574 1.000 20.68587 431 GLY B CA 1
ATOM 6155 C C . GLY B 1 331 ? -43.41415 13.55306 15.62067 1.000 19.45507 431 GLY B C 1
ATOM 6156 O O . GLY B 1 331 ? -44.18889 14.45304 15.98032 1.000 21.12185 431 GLY B O 1
ATOM 6157 N N . SER B 1 332 ? -42.23981 13.79554 15.03026 1.000 19.80708 432 SER B N 1
ATOM 6158 C CA . SER B 1 332 ? -41.71121 15.15316 14.91833 1.000 20.60234 432 SER B CA 1
ATOM 6159 C C . SER B 1 332 ? -42.57329 16.06887 14.04806 1.000 19.41425 432 SER B C 1
ATOM 6160 O O . SER B 1 332 ? -42.44437 17.30136 14.15722 1.000 21.30653 432 SER B O 1
ATOM 6163 N N . GLU B 1 333 ? -43.42224 15.52104 13.17582 1.000 20.16224 433 GLU B N 1
ATOM 6164 C CA . GLU B 1 333 ? -44.25578 16.36189 12.32412 1.000 18.86945 433 GLU B CA 1
ATOM 6165 C C . GLU B 1 333 ? -45.65953 16.56836 12.86640 1.000 21.77567 433 GLU B C 1
ATOM 6166 O O . GLU B 1 333 ? -46.43999 17.26991 12.23009 1.000 19.86222 433 GLU B O 1
ATOM 6172 N N . ALA B 1 334 ? -45.99727 15.99019 14.02367 1.000 19.93905 434 ALA B N 1
ATOM 6173 C CA . ALA B 1 334 ? -47.35437 16.11973 14.54568 1.000 18.93050 434 ALA B CA 1
ATOM 6174 C C . ALA B 1 334 ? -47.70401 17.58298 14.81047 1.000 22.99505 434 ALA B C 1
ATOM 6175 O O . ALA B 1 334 ? -46.90259 18.35093 15.35556 1.000 24.01353 434 ALA B O 1
ATOM 6177 N N . GLY B 1 335 ? -48.90150 17.97384 14.40151 1.000 21.18037 435 GLY B N 1
ATOM 6178 C CA . GLY B 1 335 ? -49.34680 19.32453 14.63768 1.000 21.66202 435 GLY B CA 1
ATOM 6179 C C . GLY B 1 335 ? -48.92295 20.34858 13.60207 1.000 25.36621 435 GLY B C 1
ATOM 6180 O O . GLY B 1 335 ? -49.49689 21.44510 13.58399 1.000 27.28244 435 GLY B O 1
ATOM 6181 N N . LYS B 1 336 ? -47.96414 20.03219 12.72276 1.000 21.30353 436 LYS B N 1
ATOM 6182 C CA . LYS B 1 336 ? -47.56842 20.99032 11.68975 1.000 19.41860 436 LYS B CA 1
ATOM 6183 C C . LYS B 1 336 ? -48.68271 21.12955 10.66438 1.000 21.76006 436 LYS B C 1
ATOM 6184 O O . LYS B 1 336 ? -49.33236 20.14692 10.29604 1.000 20.80007 436 LYS B O 1
ATOM 6190 N N . GLU B 1 337 ? -48.91521 22.36221 10.20558 1.000 19.45126 437 GLU B N 1
ATOM 6191 C CA . GLU B 1 337 ? -50.03994 22.56719 9.30119 1.000 20.22711 437 GLU B CA 1
ATOM 6192 C C . GLU B 1 337 ? -49.85899 21.81306 7.99179 1.000 19.51122 437 GLU B C 1
ATOM 6193 O O . GLU B 1 337 ? -50.85077 21.50351 7.33075 1.000 23.10888 437 GLU B O 1
ATOM 6199 N N . GLU B 1 338 ? -48.62554 21.45056 7.62700 1.000 18.82525 438 GLU B N 1
ATOM 6200 C CA . GLU B 1 338 ? -48.43905 20.69380 6.39409 1.000 17.11978 438 GLU B CA 1
ATOM 6201 C C . GLU B 1 338 ? -48.69914 19.19294 6.55359 1.000 18.15438 438 GLU B C 1
ATOM 6202 O O . GLU B 1 338 ? -48.84870 18.49381 5.54804 1.000 19.17107 438 GLU B O 1
ATOM 6208 N N . THR B 1 339 ? -48.73772 18.67870 7.77102 1.000 18.29243 439 THR B N 1
ATOM 6209 C CA . THR B 1 339 ? -49.09868 17.28850 8.02179 1.000 18.36396 439 THR B CA 1
ATOM 6210 C C . THR B 1 339 ? -50.60016 17.13285 7.87156 1.000 18.30805 439 THR B C 1
ATOM 6211 O O . THR B 1 339 ? -51.35840 18.00227 8.31654 1.000 20.18731 439 THR B O 1
ATOM 6215 N N . ILE B 1 340 ? -51.04069 16.04310 7.23117 1.000 15.35934 440 ILE B N 1
ATOM 6216 C CA . ILE B 1 340 ? -52.47508 15.82806 7.02306 1.000 16.99001 440 ILE B CA 1
ATOM 6217 C C . ILE B 1 340 ? -52.94897 14.66295 7.88098 1.000 17.61953 440 ILE B C 1
ATOM 6218 O O . ILE B 1 340 ? -52.65026 13.49275 7.59664 1.000 17.06719 440 ILE B O 1
ATOM 6223 N N . GLN B 1 341 ? -53.68795 14.98516 8.93475 1.000 17.82046 441 GLN B N 1
ATOM 6224 C CA . GLN B 1 341 ? -54.37244 13.94659 9.69454 1.000 18.13949 441 GLN B CA 1
ATOM 6225 C C . GLN B 1 341 ? -55.51720 13.37886 8.86435 1.000 18.40112 441 GLN B C 1
ATOM 6226 O O . GLN B 1 341 ? -56.18105 14.10268 8.10954 1.000 17.98221 441 GLN B O 1
ATOM 6232 N N . ASN B 1 342 ? -55.78427 12.07838 9.03605 1.000 17.76679 442 ASN B N 1
ATOM 6233 C CA . ASN B 1 342 ? -56.97615 11.47573 8.42068 1.000 15.98363 442 ASN B CA 1
ATOM 6234 C C . ASN B 1 342 ? -56.96397 11.63461 6.89581 1.000 17.88917 442 ASN B C 1
ATOM 6235 O O . ASN B 1 342 ? -58.01153 11.79649 6.25011 1.000 18.81227 442 ASN B O 1
ATOM 6240 N N . PHE B 1 343 ? -55.76523 11.59985 6.31711 1.000 16.01821 443 PHE B N 1
ATOM 6241 C CA . PHE B 1 343 ? -55.62979 11.50879 4.86901 1.000 16.86057 443 PHE B CA 1
ATOM 6242 C C . PHE B 1 343 ? -56.20772 10.19219 4.36011 1.000 17.82811 443 PHE B C 1
ATOM 6243 O O . PHE B 1 343 ? -56.18329 9.17653 5.06141 1.000 17.10723 443 PHE B O 1
ATOM 6251 N N . GLU B 1 344 ? -56.69022 10.20010 3.10400 1.000 16.77720 444 GLU B N 1
ATOM 6252 C CA . GLU B 1 344 ? -57.23271 9.00073 2.45406 1.000 16.94739 444 GLU B CA 1
ATOM 6253 C C . GLU B 1 344 ? -56.65405 8.86814 1.05565 1.000 16.93516 444 GLU B C 1
ATOM 6254 O O . GLU B 1 344 ? -56.52961 9.86065 0.32133 1.000 18.45839 444 GLU B O 1
ATOM 6260 N N . VAL B 1 345 ? -56.32064 7.64410 0.67347 1.000 16.29959 445 VAL B N 1
ATOM 6261 C CA . VAL B 1 345 ? -55.86691 7.37629 -0.69222 1.000 16.47387 445 VAL B CA 1
ATOM 6262 C C . VAL B 1 345 ? -56.62358 6.15234 -1.18077 1.000 18.25996 445 VAL B C 1
ATOM 6263 O O . VAL B 1 345 ? -56.67103 5.12735 -0.48555 1.000 17.15821 445 VAL B O 1
ATOM 6267 N N . THR B 1 346 ? -57.25329 6.28243 -2.34623 1.000 17.07441 446 THR B N 1
ATOM 6268 C CA . THR B 1 346 ? -57.94696 5.17124 -2.98251 1.000 17.09827 446 THR B CA 1
ATOM 6269 C C . THR B 1 346 ? -57.06867 4.67751 -4.12168 1.000 17.28640 446 THR B C 1
ATOM 6270 O O . THR B 1 346 ? -56.70567 5.45778 -5.00851 1.000 18.23214 446 THR B O 1
ATOM 6274 N N . TYR B 1 347 ? -56.73455 3.38832 -4.09366 1.000 16.79366 447 TYR B N 1
ATOM 6275 C CA . TYR B 1 347 ? -55.95542 2.74723 -5.14340 1.000 17.33636 447 TYR B CA 1
ATOM 6276 C C . TYR B 1 347 ? -56.87147 1.90587 -6.02608 1.000 17.01779 447 TYR B C 1
ATOM 6277 O O . TYR B 1 347 ? -57.87433 1.35533 -5.56314 1.000 17.36941 447 TYR B O 1
ATOM 6286 N N . TYR B 1 348 ? -56.48484 1.77030 -7.29540 1.000 16.73093 448 TYR B N 1
ATOM 6287 C CA . TYR B 1 348 ? -57.29081 1.07207 -8.29261 1.000 19.02463 448 TYR B CA 1
ATOM 6288 C C . TYR B 1 348 ? -56.48790 -0.05475 -8.93016 1.000 18.09022 448 TYR B C 1
ATOM 6289 O O . TYR B 1 348 ? -55.36629 0.15681 -9.39413 1.000 19.59688 448 TYR B O 1
ATOM 6298 N N . ARG B 1 349 ? -57.07710 -1.24144 -8.98944 1.000 17.17821 449 ARG B N 1
ATOM 6299 C CA . ARG B 1 349 ? -56.41118 -2.33631 -9.69177 1.000 17.31398 449 ARG B CA 1
ATOM 6300 C C . ARG B 1 349 ? -56.41947 -2.05074 -11.18912 1.000 18.67930 449 ARG B C 1
ATOM 6301 O O . ARG B 1 349 ? -57.49821 -1.87271 -11.77259 1.000 19.86792 449 ARG B O 1
ATOM 6309 N N . PRO B 1 350 ? -55.26400 -1.99930 -11.84143 1.000 20.20371 450 PRO B N 1
ATOM 6310 C CA . PRO B 1 350 ? -55.25549 -1.71153 -13.28325 1.000 19.55846 450 PRO B CA 1
ATOM 6311 C C . PRO B 1 350 ? -55.96766 -2.81679 -14.04653 1.000 21.35226 450 PRO B C 1
ATOM 6312 O O . PRO B 1 350 ? -56.05548 -3.96484 -13.60247 1.000 20.68117 450 PRO B O 1
ATOM 6316 N N . GLU B 1 351 ? -56.42362 -2.47337 -15.25774 1.000 22.97248 451 GLU B N 1
ATOM 6317 C CA . GLU B 1 351 ? -57.17829 -3.41733 -16.06614 1.000 26.19048 451 GLU B CA 1
ATOM 6318 C C . GLU B 1 351 ? -56.30159 -4.43132 -16.78375 1.000 25.92266 451 GLU B C 1
ATOM 6319 O O . GLU B 1 351 ? -56.84110 -5.35895 -17.39412 1.000 29.19620 451 GLU B O 1
ATOM 6325 N N . GLY B 1 352 ? -54.98190 -4.27527 -16.74663 1.000 21.70951 452 GLY B N 1
ATOM 6326 C CA . GLY B 1 352 ? -54.09997 -5.19071 -17.44143 1.000 24.00139 452 GLY B CA 1
ATOM 6327 C C . GLY B 1 352 ? -52.80264 -5.38394 -16.68579 1.000 24.85211 452 GLY B C 1
ATOM 6328 O O . GLY B 1 352 ? -52.54263 -4.72645 -15.66988 1.000 22.22755 452 GLY B O 1
ATOM 6329 N N . LYS B 1 353 ? -51.98936 -6.30879 -17.20501 1.000 22.96385 453 LYS B N 1
ATOM 6330 C CA . LYS B 1 353 ? -50.70313 -6.62897 -16.60704 1.000 22.12198 453 LYS B CA 1
ATOM 6331 C C . LYS B 1 353 ? -49.67239 -5.54398 -16.88662 1.000 23.46128 453 LYS B C 1
ATOM 6332 O O . LYS B 1 353 ? -49.76322 -4.80603 -17.88070 1.000 23.87120 453 LYS B O 1
ATOM 6338 N N . LYS B 1 354 ? -48.67847 -5.46267 -15.99149 1.000 23.33600 454 LYS B N 1
ATOM 6339 C CA . LYS B 1 354 ? -47.49908 -4.60235 -16.16011 1.000 21.95446 454 LYS B CA 1
ATOM 6340 C C . LYS B 1 354 ? -47.87689 -3.13181 -16.32653 1.000 23.57015 454 LYS B C 1
ATOM 6341 O O . LYS B 1 354 ? -47.34879 -2.42614 -17.19344 1.000 26.22691 454 LYS B O 1
ATOM 6347 N N . MET B 1 355 ? -48.78715 -2.65912 -15.47428 1.000 21.61961 455 MET B N 1
ATOM 6348 C CA . MET B 1 355 ? -49.26755 -1.28816 -15.53763 1.000 22.35758 455 MET B CA 1
ATOM 6349 C C . MET B 1 355 ? -48.96570 -0.52312 -14.25935 1.000 22.54759 455 MET B C 1
ATOM 6350 O O . MET B 1 355 ? -48.88433 -1.10001 -13.17060 1.000 22.09732 455 MET B O 1
ATOM 6355 N N . ASP B 1 356 ? -48.85088 0.79613 -14.40876 1.000 20.01407 456 ASP B N 1
ATOM 6356 C CA . ASP B 1 356 ? -48.87686 1.69477 -13.25392 1.000 20.33496 456 ASP B CA 1
ATOM 6357 C C . ASP B 1 356 ? -50.16749 1.49465 -12.45066 1.000 20.67042 456 ASP B C 1
ATOM 6358 O O . ASP B 1 356 ? -51.19855 1.07860 -12.98938 1.000 21.36243 456 ASP B O 1
ATOM 6363 N N . VAL B 1 357 ? -50.12965 1.82232 -11.15448 1.000 19.75436 457 VAL B N 1
ATOM 6364 C CA . VAL B 1 357 ? -51.30438 1.67995 -10.29685 1.000 19.41452 457 VAL B CA 1
ATOM 6365 C C . VAL B 1 357 ? -51.79945 3.07404 -9.91848 1.000 19.46108 457 VAL B C 1
ATOM 6366 O O . VAL B 1 357 ? -51.11243 3.80656 -9.19332 1.000 20.71686 457 VAL B O 1
ATOM 6370 N N . GLN B 1 358 ? -52.98941 3.43561 -10.39654 1.000 19.02329 458 GLN B N 1
ATOM 6371 C CA . GLN B 1 358 ? -53.55725 4.75607 -10.17199 1.000 18.44148 458 GLN B CA 1
ATOM 6372 C C . GLN B 1 358 ? -54.09309 4.90757 -8.75461 1.000 18.23376 458 GLN B C 1
ATOM 6373 O O . GLN B 1 358 ? -54.60892 3.95645 -8.15455 1.000 18.56275 458 GLN B O 1
ATOM 6379 N N . TRP B 1 359 ? -54.01909 6.14238 -8.25436 1.000 18.08920 459 TRP B N 1
ATOM 6380 C CA . TRP B 1 359 ? -54.63421 6.50418 -6.98127 1.000 16.66895 459 TRP B CA 1
ATOM 6381 C C . TRP B 1 359 ? -55.29605 7.86911 -7.09759 1.000 17.33791 459 TRP B C 1
ATOM 6382 O O . TRP B 1 359 ? -54.94443 8.69364 -7.94966 1.000 19.39601 459 TRP B O 1
ATOM 6393 N N . ILE B 1 360 ? -56.26019 8.10196 -6.21368 1.000 17.14075 460 ILE B N 1
ATOM 6394 C CA . ILE B 1 360 ? -56.88115 9.41027 -6.01539 1.000 18.57899 460 ILE B CA 1
ATOM 6395 C C . ILE B 1 360 ? -56.87959 9.65118 -4.51541 1.000 18.66579 460 ILE B C 1
ATOM 6396 O O . ILE B 1 360 ? -57.21778 8.75053 -3.73649 1.000 19.99124 460 ILE B O 1
ATOM 6401 N N . SER B 1 361 ? -56.52754 10.86461 -4.09698 1.000 17.85604 461 SER B N 1
ATOM 6402 C CA . SER B 1 361 ? -56.42460 11.16242 -2.67576 1.000 18.98593 461 SER B CA 1
ATOM 6403 C C . SER B 1 361 ? -57.50481 12.13896 -2.21700 1.000 20.31938 461 SER B C 1
ATOM 6404 O O . SER B 1 361 ? -58.19641 12.79188 -3.01962 1.000 21.92227 461 SER B O 1
ATOM 6407 N N . SER B 1 362 ? -57.64575 12.22161 -0.88233 1.000 19.83537 462 SER B N 1
ATOM 6408 C CA . SER B 1 362 ? -58.74365 12.97371 -0.28937 1.000 20.50570 462 SER B CA 1
ATOM 6409 C C . SER B 1 362 ? -58.57526 14.47490 -0.44451 1.000 23.01776 462 SER B C 1
ATOM 6410 O O . SER B 1 362 ? -59.54871 15.20965 -0.23659 1.000 24.61940 462 SER B O 1
ATOM 6413 N N . ASP B 1 363 ? -57.37207 14.94541 -0.74844 1.000 21.33640 463 ASP B N 1
ATOM 6414 C CA . ASP B 1 363 ? -57.14383 16.35531 -1.06339 1.000 20.88083 463 ASP B CA 1
ATOM 6415 C C . ASP B 1 363 ? -57.41130 16.67558 -2.53281 1.000 25.80624 463 ASP B C 1
ATOM 6416 O O . ASP B 1 363 ? -57.13778 17.79670 -2.97234 1.000 28.96311 463 ASP B O 1
ATOM 6421 N N . GLY B 1 364 ? -57.95197 15.73065 -3.28770 1.000 22.87722 464 GLY B N 1
ATOM 6422 C CA . GLY B 1 364 ? -58.33874 15.99620 -4.66007 1.000 24.99818 464 GLY B CA 1
ATOM 6423 C C . GLY B 1 364 ? -57.27072 15.73159 -5.69913 1.000 28.31756 464 GLY B C 1
ATOM 6424 O O . GLY B 1 364 ? -57.52399 15.96324 -6.89058 1.000 32.05505 464 GLY B O 1
ATOM 6425 N N . ARG B 1 365 ? -56.09843 15.25273 -5.29988 1.000 22.78961 465 ARG B N 1
ATOM 6426 C CA . ARG B 1 365 ? -55.01941 14.95151 -6.22980 1.000 23.19765 465 ARG B CA 1
ATOM 6427 C C . ARG B 1 365 ? -55.17161 13.54044 -6.79232 1.000 21.89340 465 ARG B C 1
ATOM 6428 O O . ARG B 1 365 ? -55.93528 12.71453 -6.28771 1.000 20.80728 465 ARG B O 1
ATOM 6436 N N . ASN B 1 366 ? -54.46846 13.28975 -7.88898 1.000 22.16434 466 ASN B N 1
ATOM 6437 C CA . ASN B 1 366 ? -54.37122 11.93974 -8.42136 1.000 22.07108 466 ASN B CA 1
ATOM 6438 C C . ASN B 1 366 ? -52.95333 11.72007 -8.92291 1.000 23.07924 466 ASN B C 1
ATOM 6439 O O . ASN B 1 366 ? -52.22685 12.66497 -9.24816 1.000 23.82363 466 ASN B O 1
ATOM 6444 N N . GLY B 1 367 ? -52.56580 10.45632 -8.97183 1.000 20.81076 467 GLY B N 1
ATOM 6445 C CA . GLY B 1 367 ? -51.24067 10.09010 -9.41795 1.000 20.78935 467 GLY B CA 1
ATOM 6446 C C . GLY B 1 367 ? -51.18967 8.59162 -9.57211 1.000 20.03568 467 GLY B C 1
ATOM 6447 O O . GLY B 1 367 ? -52.22880 7.93932 -9.67085 1.000 20.96029 467 GLY B O 1
ATOM 6448 N N . TRP B 1 368 ? -49.97680 8.04819 -9.63784 1.000 19.09973 468 TRP B N 1
ATOM 6449 C CA . TRP B 1 368 ? -49.85695 6.59996 -9.76520 1.000 20.64500 468 TRP B CA 1
ATOM 6450 C C . TRP B 1 368 ? -48.54872 6.13216 -9.14911 1.000 20.91999 468 TRP B C 1
ATOM 6451 O O . TRP B 1 368 ? -47.56512 6.87725 -9.07670 1.000 21.28627 468 TRP B O 1
ATOM 6462 N N . VAL B 1 369 ? -48.56385 4.88989 -8.68824 1.000 17.25934 469 VAL B N 1
ATOM 6463 C CA . VAL B 1 369 ? -47.34064 4.14963 -8.40632 1.000 18.69788 469 VAL B CA 1
ATOM 6464 C C . VAL B 1 369 ? -46.77935 3.63890 -9.73661 1.000 20.15541 469 VAL B C 1
ATOM 6465 O O . VAL B 1 369 ? -47.50544 3.03483 -10.53250 1.000 20.66926 469 VAL B O 1
ATOM 6469 N N . ASP B 1 370 ? -45.49144 3.88263 -9.98326 1.000 19.41537 470 ASP B N 1
ATOM 6470 C CA . ASP B 1 370 ? -44.87576 3.48238 -11.24832 1.000 20.85346 470 ASP B CA 1
ATOM 6471 C C . ASP B 1 370 ? -44.65100 1.98035 -11.31640 1.000 22.39161 470 ASP B C 1
ATOM 6472 O O . ASP B 1 370 ? -44.13445 1.37468 -10.37224 1.000 20.48188 470 ASP B O 1
ATOM 6477 N N . TYR B 1 371 ? -44.96750 1.39003 -12.47259 1.000 21.28949 471 TYR B N 1
ATOM 6478 C CA . TYR B 1 371 ? -44.46422 0.06147 -12.79139 1.000 20.84381 471 TYR B CA 1
ATOM 6479 C C . TYR B 1 371 ? -43.00786 0.18941 -13.21825 1.000 23.07875 471 TYR B C 1
ATOM 6480 O O . TYR B 1 371 ? -42.67863 1.05055 -14.04245 1.000 24.14228 471 TYR B O 1
ATOM 6489 N N . LEU B 1 372 ? -42.13124 -0.65062 -12.67056 1.000 22.07917 472 LEU B N 1
ATOM 6490 C CA . LEU B 1 372 ? -40.69799 -0.55003 -12.98285 1.000 22.81914 472 LEU B CA 1
ATOM 6491 C C . LEU B 1 372 ? -40.21824 -1.84909 -13.63328 1.000 23.71891 472 LEU B C 1
ATOM 6492 O O . LEU B 1 372 ? -39.73198 -2.76542 -12.96544 1.000 23.60126 472 LEU B O 1
ATOM 6497 N N . SER B 1 373 ? -40.32719 -1.91063 -14.95949 1.000 23.80419 473 SER B N 1
ATOM 6498 C CA . SER B 1 373 ? -39.99428 -3.15229 -15.64985 1.000 26.82953 473 SER B CA 1
ATOM 6499 C C . SER B 1 373 ? -38.51435 -3.52468 -15.54029 1.000 26.61254 473 SER B C 1
ATOM 6500 O O . SER B 1 373 ? -38.16737 -4.69342 -15.76064 1.000 29.34787 473 SER B O 1
ATOM 6503 N N . ALA B 1 374 ? -37.63375 -2.56817 -15.21332 1.000 25.38821 474 ALA B N 1
ATOM 6504 C CA . ALA B 1 374 ? -36.21573 -2.88740 -15.06614 1.000 28.46968 474 ALA B CA 1
ATOM 6505 C C . ALA B 1 374 ? -35.91852 -3.73540 -13.83710 1.000 27.50337 474 ALA B C 1
ATOM 6506 O O . ALA B 1 374 ? -34.88579 -4.42194 -13.80920 1.000 28.00618 474 ALA B O 1
ATOM 6508 N N . TYR B 1 375 ? -36.79633 -3.70923 -12.82369 1.000 25.22836 475 TYR B N 1
ATOM 6509 C CA . TYR B 1 375 ? -36.44694 -4.25050 -11.51626 1.000 24.26881 475 TYR B CA 1
ATOM 6510 C C . TYR B 1 375 ? -37.45689 -5.22961 -10.94877 1.000 24.75583 475 TYR B C 1
ATOM 6511 O O . TYR B 1 375 ? -37.05263 -6.18456 -10.28633 1.000 24.67846 475 TYR B O 1
ATOM 6520 N N . HIS B 1 376 ? -38.75549 -5.00384 -11.16155 1.000 23.16347 476 HIS B N 1
ATOM 6521 C CA . HIS B 1 376 ? -39.80003 -5.77710 -10.49243 1.000 22.21114 476 HIS B CA 1
ATOM 6522 C C . HIS B 1 376 ? -40.83936 -6.16164 -11.53814 1.000 22.71415 476 HIS B C 1
ATOM 6523 O O . HIS B 1 376 ? -41.71917 -5.36878 -11.88304 1.000 22.01930 476 HIS B O 1
ATOM 6530 N N . THR B 1 377 ? -40.72170 -7.38642 -12.06192 1.000 23.39463 477 THR B N 1
ATOM 6531 C CA . THR B 1 377 ? -41.35533 -7.74199 -13.32132 1.000 23.31809 477 THR B CA 1
ATOM 6532 C C . THR B 1 377 ? -42.63482 -8.56018 -13.15299 1.000 25.49596 477 THR B C 1
ATOM 6533 O O . THR B 1 377 ? -43.13611 -9.11385 -14.13902 1.000 26.07555 477 THR B O 1
ATOM 6537 N N . GLN B 1 378 ? -43.18886 -8.63500 -11.94230 1.000 21.96044 478 GLN B N 1
ATOM 6538 C CA . GLN B 1 378 ? -44.45568 -9.30826 -11.73499 1.000 22.52225 478 GLN B CA 1
ATOM 6539 C C . GLN B 1 378 ? -45.57862 -8.55943 -12.44553 1.000 23.14158 478 GLN B C 1
ATOM 6540 O O . GLN B 1 378 ? -45.44256 -7.39426 -12.84032 1.000 23.62131 478 GLN B O 1
ATOM 6546 N N . ASP B 1 379 ? -46.70100 -9.25329 -12.62802 1.000 23.70600 479 ASP B N 1
ATOM 6547 C CA . ASP B 1 379 ? -47.78418 -8.67892 -13.41732 1.000 22.56974 479 ASP B CA 1
ATOM 6548 C C . ASP B 1 379 ? -48.50443 -7.53340 -12.70956 1.000 22.11436 479 ASP B C 1
ATOM 6549 O O . ASP B 1 379 ? -48.99909 -6.62722 -13.38907 1.000 21.39078 479 ASP B O 1
ATOM 6554 N N . TYR B 1 380 ? -48.59203 -7.54533 -11.37025 1.000 20.98614 480 TYR B N 1
ATOM 6555 C CA . TYR B 1 380 ? -49.37710 -6.54061 -10.64468 1.000 19.33839 480 TYR B CA 1
ATOM 6556 C C . TYR B 1 380 ? -48.62526 -6.03682 -9.42006 1.000 20.10065 480 TYR B C 1
ATOM 6557 O O . TYR B 1 380 ? -48.01516 -6.83622 -8.70206 1.000 19.74914 480 TYR B O 1
ATOM 6566 N N . TYR B 1 381 ? -48.66104 -4.71258 -9.18413 1.000 18.77116 481 TYR B N 1
ATOM 6567 C CA . TYR B 1 381 ? -48.18109 -4.16422 -7.91191 1.000 19.05477 481 TYR B CA 1
ATOM 6568 C C . TYR B 1 381 ? -49.30818 -3.93251 -6.91145 1.000 19.42923 481 TYR B C 1
ATOM 6569 O O . TYR B 1 381 ? -49.04474 -3.72102 -5.71910 1.000 18.95838 481 TYR B O 1
ATOM 6578 N N . TYR B 1 382 ? -50.55009 -4.00679 -7.34314 1.000 19.23189 482 TYR B N 1
ATOM 6579 C CA . TYR B 1 382 ? -51.69464 -3.99728 -6.42954 1.000 18.56073 482 TYR B CA 1
ATOM 6580 C C . TYR B 1 382 ? -51.79276 -5.37626 -5.78077 1.000 18.26856 482 TYR B C 1
ATOM 6581 O O . TYR B 1 382 ? -51.63024 -6.37949 -6.47546 1.000 18.76635 482 TYR B O 1
ATOM 6590 N N . PRO B 1 383 ? -51.99161 -5.47793 -4.46613 1.000 17.67612 483 PRO B N 1
ATOM 6591 C CA . PRO B 1 383 ? -51.85515 -6.79657 -3.81278 1.000 16.83790 483 PRO B CA 1
ATOM 6592 C C . PRO B 1 383 ? -52.83307 -7.81718 -4.37891 1.000 18.28739 483 PRO B C 1
ATOM 6593 O O . PRO B 1 383 ? -54.03495 -7.55322 -4.50818 1.000 17.31337 483 PRO B O 1
ATOM 6597 N N . ALA B 1 384 ? -52.31509 -9.00721 -4.67792 1.000 16.75692 484 ALA B N 1
ATOM 6598 C CA . ALA B 1 384 ? -53.14890 -10.02815 -5.29874 1.000 16.77534 484 ALA B CA 1
ATOM 6599 C C . ALA B 1 384 ? -54.27207 -10.47684 -4.38943 1.000 17.78315 484 ALA B C 1
ATOM 6600 O O . ALA B 1 384 ? -55.26224 -11.04932 -4.86765 1.000 19.25206 484 ALA B O 1
ATOM 6602 N N . TRP B 1 385 ? -54.15534 -10.23363 -3.08867 1.000 17.88579 485 TRP B N 1
ATOM 6603 C CA . TRP B 1 385 ? -55.12013 -10.78507 -2.14967 1.000 17.85873 485 TRP B CA 1
ATOM 6604 C C . TRP B 1 385 ? -56.17852 -9.78224 -1.71898 1.000 17.79417 485 TRP B C 1
ATOM 6605 O O . TRP B 1 385 ? -57.00091 -10.11523 -0.85550 1.000 19.65640 485 TRP B O 1
ATOM 6616 N N . ILE B 1 386 ? -56.20975 -8.59398 -2.32204 1.000 17.49262 486 ILE B N 1
ATOM 6617 C CA . ILE B 1 386 ? -57.27407 -7.62597 -2.07068 1.000 18.42033 486 ILE B CA 1
ATOM 6618 C C . ILE B 1 386 ? -58.36105 -7.92218 -3.09908 1.000 18.70236 486 ILE B C 1
ATOM 6619 O O . ILE B 1 386 ? -58.12942 -7.79060 -4.30769 1.000 19.67912 486 ILE B O 1
ATOM 6624 N N . SER B 1 387 ? -59.53463 -8.33895 -2.63194 1.000 19.07001 487 SER B N 1
ATOM 6625 C CA . SER B 1 387 ? -60.56581 -8.83082 -3.54073 1.000 19.39371 487 SER B CA 1
ATOM 6626 C C . SER B 1 387 ? -61.21638 -7.70135 -4.32853 1.000 20.45726 487 SER B C 1
ATOM 6627 O O . SER B 1 387 ? -61.57042 -7.86857 -5.50171 1.000 21.12688 487 SER B O 1
ATOM 6630 N N . GLU B 1 388 ? -61.39679 -6.54846 -3.70730 1.000 17.91738 488 GLU B N 1
ATOM 6631 C CA . GLU B 1 388 ? -62.02290 -5.43158 -4.38420 1.000 19.12887 488 GLU B CA 1
ATOM 6632 C C . GLU B 1 388 ? -61.03005 -4.80010 -5.35618 1.000 19.66655 488 GLU B C 1
ATOM 6633 O O . GLU B 1 388 ? -59.81723 -4.82958 -5.13521 1.000 19.02176 488 GLU B O 1
ATOM 6639 N N . ASN B 1 389 ? -61.55359 -4.23451 -6.44595 1.000 18.11961 489 ASN B N 1
ATOM 6640 C CA . ASN B 1 389 ? -60.69488 -3.61287 -7.45240 1.000 18.33463 489 ASN B CA 1
ATOM 6641 C C . ASN B 1 389 ? -60.36863 -2.15212 -7.15117 1.000 19.05446 489 ASN B C 1
ATOM 6642 O O . ASN B 1 389 ? -59.64449 -1.51700 -7.93579 1.000 19.70306 489 ASN B O 1
ATOM 6647 N N . SER B 1 390 ? -60.89747 -1.61095 -6.05701 1.000 17.10838 490 SER B N 1
ATOM 6648 C CA . SER B 1 390 ? -60.39570 -0.35892 -5.50778 1.000 17.20643 490 SER B CA 1
ATOM 6649 C C . SER B 1 390 ? -60.50588 -0.47646 -3.99861 1.000 17.10349 490 SER B C 1
ATOM 6650 O O . SER B 1 390 ? -61.35910 -1.20444 -3.47819 1.000 18.80000 490 SER B O 1
ATOM 6653 N N . TYR B 1 391 ? -59.60823 0.20511 -3.29832 1.000 16.62648 491 TYR B N 1
ATOM 6654 C CA . TYR B 1 391 ? -59.69327 0.22939 -1.84219 1.000 16.33248 491 TYR B CA 1
ATOM 6655 C C . TYR B 1 391 ? -59.08413 1.51454 -1.32353 1.000 15.87267 491 TYR B C 1
ATOM 6656 O O . TYR B 1 391 ? -58.15591 2.06615 -1.92535 1.000 17.64273 491 TYR B O 1
ATOM 6665 N N . THR B 1 392 ? -59.62520 1.96944 -0.18939 1.000 17.73434 492 THR B N 1
ATOM 6666 C CA . THR B 1 392 ? -59.25570 3.24807 0.41535 1.000 16.28324 492 THR B CA 1
ATOM 6667 C C . THR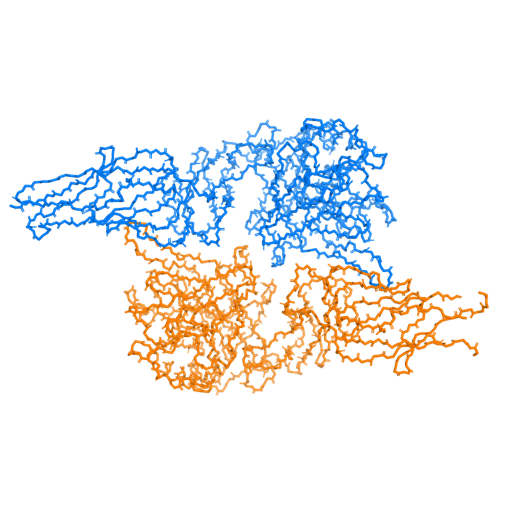 B 1 392 ? -58.55862 2.99144 1.74016 1.000 17.76276 492 THR B C 1
ATOM 6668 O O . THR B 1 392 ? -59.12726 2.34542 2.63898 1.000 19.70028 492 THR B O 1
ATOM 6672 N N . LEU B 1 393 ? -57.35187 3.53347 1.86600 1.000 16.44140 493 LEU B N 1
ATOM 6673 C CA . LEU B 1 393 ? -56.55792 3.42370 3.08752 1.000 16.25996 493 LEU B CA 1
ATOM 6674 C C . LEU B 1 393 ? -56.42725 4.80277 3.71121 1.000 16.36587 493 LEU B C 1
ATOM 6675 O O . LEU B 1 393 ? -56.18964 5.79608 3.00659 1.000 17.47839 493 LEU B O 1
ATOM 6680 N N . THR B 1 394 ? -56.55689 4.85150 5.03372 1.000 17.42461 494 THR B N 1
ATOM 6681 C CA . THR B 1 394 ? -56.49511 6.09896 5.78917 1.000 17.74997 494 THR B CA 1
ATOM 6682 C C . THR B 1 394 ? -55.19023 6.18317 6.57640 1.000 16.45255 494 THR B C 1
ATOM 6683 O O . THR B 1 394 ? -54.48789 5.18834 6.78043 1.000 17.96105 494 THR B O 1
ATOM 6687 N N . GLY B 1 395 ? -54.87040 7.38244 7.03979 1.000 16.10722 495 GLY B N 1
ATOM 6688 C CA . GLY B 1 395 ? -53.72923 7.50274 7.92357 1.000 16.46654 495 GLY B CA 1
ATOM 6689 C C . GLY B 1 395 ? -53.28694 8.93911 8.05805 1.000 16.15310 495 GLY B C 1
ATOM 6690 O O . GLY B 1 395 ? -53.84189 9.84921 7.43827 1.000 16.89345 495 GLY B O 1
ATOM 6691 N N . THR B 1 396 ? -52.23755 9.11755 8.86112 1.000 14.92050 496 THR B N 1
ATOM 6692 C CA . THR B 1 396 ? -51.53486 10.39320 8.86486 1.000 16.24318 496 THR B CA 1
ATOM 6693 C C . THR B 1 396 ? -50.58726 10.45584 7.67462 1.000 15.07674 496 THR B C 1
ATOM 6694 O O . THR B 1 396 ? -49.81514 9.52036 7.43602 1.000 16.41764 496 THR B O 1
ATOM 6698 N N . CYS B 1 397 ? -50.63409 11.55883 6.92107 1.000 16.23805 497 CYS B N 1
ATOM 6699 C CA . CYS B 1 397 ? -49.72435 11.72770 5.79651 1.000 17.26431 497 CYS B CA 1
ATOM 6700 C C . CYS B 1 397 ? -48.71282 12.83313 6.11584 1.000 18.07982 497 CYS B C 1
ATOM 6701 O O . CYS B 1 397 ? -49.07825 13.99898 6.27974 1.000 17.81140 497 CYS B O 1
ATOM 6704 N N . LEU B 1 398 ? -47.44735 12.45270 6.21381 1.000 15.87912 498 LEU B N 1
ATOM 6705 C CA . LEU B 1 398 ? -46.37875 13.42926 6.37036 1.000 15.75251 498 LEU B CA 1
ATOM 6706 C C . LEU B 1 398 ? -46.13076 14.14429 5.04728 1.000 17.07981 498 LEU B C 1
ATOM 6707 O O . LEU B 1 398 ? -46.31054 13.57495 3.96801 1.000 19.93910 498 LEU B O 1
ATOM 6712 N N . ALA B 1 399 ? -45.70382 15.39652 5.12239 1.000 17.72329 499 ALA B N 1
ATOM 6713 C CA . ALA B 1 399 ? -45.29448 16.07530 3.89639 1.000 17.08550 499 ALA B CA 1
ATOM 6714 C C . ALA B 1 399 ? -44.05154 15.40034 3.32757 1.000 18.50321 499 ALA B C 1
ATOM 6715 O O . ALA B 1 399 ? -43.06760 15.17698 4.04592 1.000 19.66357 499 ALA B O 1
ATOM 6717 N N . ALA B 1 400 ? -44.08363 15.10586 2.02411 1.000 17.81673 500 ALA B N 1
ATOM 6718 C CA . ALA B 1 400 ? -42.99909 14.35943 1.40440 1.000 17.48667 500 ALA B CA 1
ATOM 6719 C C . ALA B 1 400 ? -41.73714 15.21646 1.28525 1.000 15.76356 500 ALA B C 1
ATOM 6720 O O . ALA B 1 400 ? -41.79878 16.42323 1.02875 1.000 19.60484 500 ALA B O 1
ATOM 6722 N N . ARG B 1 401 ? -40.57931 14.57220 1.45576 1.000 18.13582 501 ARG B N 1
ATOM 6723 C CA . ARG B 1 401 ? -39.31859 15.28570 1.28545 1.000 17.91893 501 ARG B CA 1
ATOM 6724 C C . ARG B 1 401 ? -38.32027 14.44798 0.48803 1.000 21.20862 501 ARG B C 1
ATOM 6725 O O . ARG B 1 401 ? -37.11889 14.51786 0.72473 1.000 21.70218 501 ARG B O 1
ATOM 6733 N N . ASN B 1 402 ? -38.80789 13.64486 -0.45762 1.000 19.93253 502 ASN B N 1
ATOM 6734 C CA . ASN B 1 402 ? -37.93560 12.95828 -1.39481 1.000 20.29924 502 ASN B CA 1
ATOM 6735 C C . ASN B 1 402 ? -37.57053 13.90740 -2.53096 1.000 22.16820 502 ASN B C 1
ATOM 6736 O O . ASN B 1 402 ? -38.44458 14.53831 -3.13765 1.000 21.28303 502 ASN B O 1
ATOM 6741 N N . THR B 1 403 ? -36.27659 14.02397 -2.81586 1.000 19.65286 503 THR B N 1
ATOM 6742 C CA . THR B 1 403 ? -35.85388 15.00355 -3.80507 1.000 20.69765 503 THR B CA 1
ATOM 6743 C C . THR B 1 403 ? -34.72901 14.43876 -4.66025 1.000 24.07214 503 THR B C 1
ATOM 6744 O O . THR B 1 403 ? -33.88180 13.68291 -4.17613 1.000 23.52987 503 THR B O 1
ATOM 6748 N N . GLN B 1 404 ? -34.73771 14.79560 -5.94141 1.000 23.90880 504 GLN B N 1
ATOM 6749 C CA . GLN B 1 404 ? -33.73827 14.33833 -6.89416 1.000 23.05806 504 GLN B CA 1
ATOM 6750 C C . GLN B 1 404 ? -32.69640 15.43596 -7.10227 1.000 26.48147 504 GLN B C 1
ATOM 6751 O O . GLN B 1 404 ? -33.05066 16.59095 -7.37394 1.000 25.45825 504 GLN B O 1
ATOM 6757 N N . ASP B 1 405 ? -31.41635 15.07611 -6.99508 1.000 25.41077 505 ASP B N 1
ATOM 6758 C CA . ASP B 1 405 ? -30.35378 16.04513 -7.24720 1.000 26.30453 505 ASP B CA 1
ATOM 6759 C C . ASP B 1 405 ? -30.28751 16.41027 -8.73158 1.000 27.91600 505 ASP B C 1
ATOM 6760 O O . ASP B 1 405 ? -30.26735 15.52770 -9.59552 1.000 27.29885 505 ASP B O 1
ATOM 6765 N N . SER B 1 406 ? -30.21121 17.71314 -9.02003 1.000 25.94636 506 SER B N 1
ATOM 6766 C CA . SER B 1 406 ? -30.23589 18.17824 -10.40993 1.000 28.28819 506 SER B CA 1
ATOM 6767 C C . SER B 1 406 ? -29.03759 17.67609 -11.21143 1.000 31.75855 506 SER B C 1
ATOM 6768 O O . SER B 1 406 ? -29.18351 17.31062 -12.38212 1.000 31.26265 506 SER B O 1
ATOM 6771 N N . GLN B 1 407 ? -27.83980 17.67081 -10.62206 1.000 30.68597 507 GLN B N 1
ATOM 6772 C CA . GLN B 1 407 ? -26.67616 17.29217 -11.42065 1.000 29.42466 507 GLN B CA 1
ATOM 6773 C C . GLN B 1 407 ? -26.50437 15.77677 -11.50822 1.000 30.78764 507 GLN B C 1
ATOM 6774 O O . GLN B 1 407 ? -26.26307 15.24622 -12.59388 1.000 34.11626 507 GLN B O 1
ATOM 6780 N N . THR B 1 408 ? -26.64951 15.04362 -10.40121 1.000 28.02113 508 THR B N 1
ATOM 6781 C CA . THR B 1 408 ? -26.38973 13.60473 -10.46694 1.000 28.77506 508 THR B CA 1
ATOM 6782 C C . THR B 1 408 ? -27.60266 12.78901 -10.88557 1.000 30.84638 508 THR B C 1
ATOM 6783 O O . THR B 1 408 ? -27.44545 11.64686 -11.34483 1.000 30.81876 508 THR B O 1
ATOM 6787 N N . GLY B 1 409 ? -28.80101 13.32809 -10.70709 1.000 28.27406 509 GLY B N 1
ATOM 6788 C CA . GLY B 1 409 ? -30.00257 12.54482 -10.88353 1.000 26.99599 509 GLY B CA 1
ATOM 6789 C C . GLY B 1 409 ? -30.30515 11.55266 -9.78211 1.000 25.81226 509 GLY B C 1
ATOM 6790 O O . GLY B 1 409 ? -31.31050 10.83375 -9.88118 1.000 24.15587 509 GLY B O 1
ATOM 6791 N N . TYR B 1 410 ? -29.46654 11.45929 -8.74987 1.000 26.23889 510 TYR B N 1
ATOM 6792 C CA . TYR B 1 410 ? -29.74597 10.52148 -7.67121 1.000 26.85720 510 TYR B CA 1
ATOM 6793 C C . TYR B 1 410 ? -30.79891 11.09337 -6.73870 1.000 24.30041 510 TYR B C 1
ATOM 6794 O O . TYR B 1 410 ? -30.89394 12.30402 -6.55667 1.000 24.91561 510 TYR B O 1
ATOM 6803 N N . TRP B 1 411 ? -31.53521 10.19313 -6.09239 1.000 23.94228 511 TRP B N 1
ATOM 6804 C CA . TRP B 1 411 ? -32.64441 10.52311 -5.21081 1.000 21.94906 511 TRP B CA 1
ATOM 6805 C C . TRP B 1 411 ? -32.24191 10.43446 -3.75085 1.000 22.48140 511 TRP B C 1
ATOM 6806 O O . TRP B 1 411 ? -31.48938 9.54002 -3.35512 1.000 24.37859 511 TRP B O 1
ATOM 6817 N N . ASP B 1 412 ? -32.81967 11.32767 -2.94316 1.000 20.97809 512 ASP B N 1
ATOM 6818 C CA . ASP B 1 412 ? -32.56183 11.40684 -1.50721 1.000 22.86890 512 ASP B CA 1
ATOM 6819 C C . ASP B 1 412 ? -33.92986 11.38059 -0.82267 1.000 22.46301 512 ASP B C 1
ATOM 6820 O O . ASP B 1 412 ? -34.68894 12.35718 -0.88519 1.000 21.32417 512 ASP B O 1
ATOM 6825 N N . ASN B 1 413 ? -34.27640 10.23974 -0.23423 1.000 20.41694 513 ASN B N 1
ATOM 6826 C CA . ASN B 1 413 ? -35.52114 10.13068 0.53872 1.000 19.41406 513 ASN B CA 1
ATOM 6827 C C . ASN B 1 413 ? -35.18131 10.62478 1.94059 1.000 21.65765 513 ASN B C 1
ATOM 6828 O O . ASN B 1 413 ? -34.72927 9.87160 2.80282 1.000 20.64434 513 ASN B O 1
ATOM 6833 N N . GLN B 1 414 ? -35.37730 11.91758 2.14954 1.000 20.26160 514 GLN B N 1
ATOM 6834 C CA . GLN B 1 414 ? -34.78153 12.61669 3.28106 1.000 21.65490 514 GLN B CA 1
ATOM 6835 C C . GLN B 1 414 ? -35.42032 12.21901 4.61215 1.000 20.72562 514 GLN B C 1
ATOM 6836 O O . GLN B 1 414 ? -36.56215 11.74824 4.68240 1.000 20.74482 514 GLN B O 1
ATOM 6842 N N . SER B 1 415 ? -34.65321 12.44125 5.68254 1.000 21.87751 515 SER B N 1
ATOM 6843 C CA . SER B 1 415 ? -35.00820 11.97076 7.01833 1.000 20.96418 515 SER B CA 1
ATOM 6844 C C . SER B 1 415 ? -35.99151 12.90751 7.70897 1.000 22.27351 515 SER B C 1
ATOM 6845 O O . SER B 1 415 ? -35.99474 14.12279 7.47325 1.000 21.71685 515 SER B O 1
ATOM 6848 N N . TYR B 1 416 ? -36.77628 12.32758 8.62410 1.000 20.57718 516 TYR B N 1
ATOM 6849 C CA . TYR B 1 416 ? -37.58690 13.06050 9.58822 1.000 20.77612 516 TYR B CA 1
ATOM 6850 C C . TYR B 1 416 ? -36.91662 12.99492 10.95690 1.000 21.84631 516 TYR B C 1
ATOM 6851 O O . TYR B 1 416 ? -36.21488 12.03131 11.26699 1.000 21.27428 516 TYR B O 1
ATOM 6860 N N . ASP B 1 417 ? -37.15000 14.01475 11.79167 1.000 20.89487 517 ASP B N 1
ATOM 6861 C CA . ASP B 1 417 ? -36.37887 14.11108 13.03856 1.000 22.14960 517 ASP B CA 1
ATOM 6862 C C . ASP B 1 417 ? -36.59759 12.90541 13.96058 1.000 23.17656 517 ASP B C 1
ATOM 6863 O O . ASP B 1 417 ? -35.63131 12.35108 14.49027 1.000 23.77061 517 ASP B O 1
ATOM 6868 N N . TRP B 1 418 ? -37.84445 12.48778 14.18026 1.000 20.69339 518 TRP B N 1
ATOM 6869 C CA . TRP B 1 418 ? -38.07655 11.37852 15.10936 1.000 19.85285 518 TRP B CA 1
ATOM 6870 C C . TRP B 1 418 ? -39.53165 10.94239 15.03547 1.000 20.69851 518 TRP B C 1
ATOM 6871 O O . TRP B 1 418 ? -40.40348 11.68528 14.56966 1.000 20.20709 518 TRP B O 1
ATOM 6882 N N . GLY B 1 419 ? -39.78643 9.73133 15.53239 1.000 20.12511 519 GLY B N 1
ATOM 6883 C CA . GLY B 1 419 ? -41.13834 9.27909 15.80220 1.000 20.31296 519 GLY B CA 1
ATOM 6884 C C . GLY B 1 419 ? -41.70225 8.25580 14.83982 1.000 19.96721 519 GLY B C 1
ATOM 6885 O O . GLY B 1 419 ? -42.84314 7.83178 15.04118 1.000 19.98514 519 GLY B O 1
ATOM 6886 N N . TYR B 1 420 ? -40.94927 7.83910 13.80745 1.000 20.19109 520 TYR B N 1
ATOM 6887 C CA . TYR B 1 420 ? -41.48939 7.00611 12.73042 1.000 16.96171 520 TYR B CA 1
ATOM 6888 C C . TYR B 1 420 ? -40.62167 5.78519 12.47800 1.000 20.01754 520 TYR B C 1
ATOM 6889 O O . TYR B 1 420 ? -39.40571 5.80290 12.69944 1.000 19.55583 520 TYR B O 1
ATOM 6898 N N . VAL B 1 421 ? -41.26861 4.73500 11.95503 1.000 18.41716 521 VAL B N 1
ATOM 6899 C CA . VAL B 1 421 ? -40.60881 3.48679 11.58992 1.000 17.93785 521 VAL B CA 1
ATOM 6900 C C . VAL B 1 421 ? -39.82633 3.66326 10.29582 1.000 20.31380 521 VAL B C 1
ATOM 6901 O O . VAL B 1 421 ? -40.19558 4.44172 9.40774 1.000 19.54580 521 VAL B O 1
ATOM 6905 N N . ASP B 1 422 ? -38.71627 2.93306 10.18137 1.000 19.50780 522 ASP B N 1
ATOM 6906 C CA . ASP B 1 422 ? -37.95551 2.88933 8.92957 1.000 19.14925 522 ASP B CA 1
ATOM 6907 C C . ASP B 1 422 ? -37.51792 4.29061 8.51531 1.000 22.39445 522 ASP B C 1
ATOM 6908 O O . ASP B 1 422 ? -37.60931 4.68922 7.34515 1.000 19.82155 522 ASP B O 1
ATOM 6913 N N . ASN B 1 423 ? -37.04881 5.04754 9.49607 1.000 20.14633 523 ASN B N 1
ATOM 6914 C CA . ASN B 1 423 ? -36.71402 6.44968 9.31361 1.000 21.09755 523 ASN B CA 1
ATOM 6915 C C . ASN B 1 423 ? -35.37168 6.72173 9.96615 1.000 22.25616 523 ASN B C 1
ATOM 6916 O O . ASN B 1 423 ? -35.14602 6.33774 11.11835 1.000 21.74224 523 ASN B O 1
ATOM 6921 N N . PHE B 1 424 ? -34.48537 7.37827 9.22614 1.000 19.81200 524 PHE B N 1
ATOM 6922 C CA . PHE B 1 424 ? -33.12971 7.64274 9.70478 1.000 21.99492 524 PHE B CA 1
ATOM 6923 C C . PHE B 1 424 ? -33.09193 8.89055 10.59615 1.000 22.14060 524 PHE B C 1
ATOM 6924 O O . PHE B 1 424 ? -32.40206 9.87537 10.32416 1.000 24.18342 524 PHE B O 1
ATOM 6932 N N . GLY B 1 425 ? -33.80798 8.80440 11.71535 1.000 24.11422 525 GLY B N 1
ATOM 6933 C CA . GLY B 1 425 ? -34.00574 9.92354 12.61135 1.000 21.85278 525 GLY B CA 1
ATOM 6934 C C . GLY B 1 425 ? -33.13529 9.87301 13.85743 1.000 24.51020 525 GLY B C 1
ATOM 6935 O O . GLY B 1 425 ? -32.08917 9.21601 13.90317 1.000 25.89989 525 GLY B O 1
ATOM 6936 N N . ASN B 1 426 ? -33.57161 10.60357 14.87884 1.000 23.39137 526 ASN B N 1
ATOM 6937 C CA . ASN B 1 426 ? -32.79857 10.81056 16.09632 1.000 23.33571 526 ASN B CA 1
ATOM 6938 C C . ASN B 1 426 ? -33.18891 9.84188 17.20742 1.000 24.98714 526 ASN B C 1
ATOM 6939 O O . ASN B 1 426 ? -32.63107 9.90927 18.31404 1.000 26.42103 526 ASN B O 1
ATOM 6944 N N . ASP B 1 427 ? -34.13257 8.94698 16.92881 1.000 25.46569 527 ASP B N 1
ATOM 6945 C CA . ASP B 1 427 ? -34.60087 7.93698 17.86530 1.000 24.01154 527 ASP B CA 1
ATOM 6946 C C . ASP B 1 427 ? -34.23488 6.53171 17.38772 1.000 24.08144 527 ASP B C 1
ATOM 6947 O O . ASP B 1 427 ? -34.97649 5.56731 17.60177 1.000 24.26112 527 ASP B O 1
ATOM 6952 N N . GLN B 1 428 ? -33.08550 6.39494 16.73892 1.000 24.47144 528 GLN B N 1
ATOM 6953 C CA . GLN B 1 428 ? -32.62258 5.08454 16.32068 1.000 26.23992 528 GLN B CA 1
ATOM 6954 C C . GLN B 1 428 ? -31.86498 4.40708 17.45643 1.000 26.81482 528 GLN B C 1
ATOM 6955 O O . GLN B 1 428 ? -31.25878 5.06246 18.31239 1.000 27.15181 528 GLN B O 1
ATOM 6961 N N . ILE B 1 429 ? -31.92537 3.07996 17.47113 1.000 27.11613 529 ILE B N 1
ATOM 6962 C CA . ILE B 1 429 ? -31.16972 2.27251 18.42270 1.000 26.94458 529 ILE B CA 1
ATOM 6963 C C . ILE B 1 429 ? -29.95316 1.73289 17.69085 1.000 31.22909 529 ILE B C 1
ATOM 6964 O O . ILE B 1 429 ? -30.07597 1.21658 16.56937 1.000 29.31011 529 ILE B O 1
ATOM 6969 N N . GLU B 1 430 ? -28.77829 1.87784 18.30567 1.000 32.21880 530 GLU B N 1
ATOM 6970 C CA . GLU B 1 430 ? -27.53546 1.50499 17.64460 1.000 32.77615 530 GLU B CA 1
ATOM 6971 C C . GLU B 1 430 ? -27.55389 0.03176 17.24833 1.000 33.20706 530 GLU B C 1
ATOM 6972 O O . GLU B 1 430 ? -28.09230 -0.81959 17.96265 1.000 32.81871 530 GLU B O 1
ATOM 6978 N N . GLY B 1 431 ? -27.00088 -0.26277 16.07425 1.000 33.30114 531 GLY B N 1
ATOM 6979 C CA . GLY B 1 431 ? -26.86131 -1.64521 15.65407 1.000 31.78782 531 GLY B CA 1
ATOM 6980 C C . GLY B 1 431 ? -27.00117 -1.85310 14.16014 1.000 31.86014 531 GLY B C 1
ATOM 6981 O O . GLY B 1 431 ? -26.43677 -2.79923 13.60389 1.000 35.53315 531 GLY B O 1
ATOM 6982 N N . GLY B 1 432 ? -27.74430 -0.97701 13.49492 1.000 31.50207 532 GLY B N 1
ATOM 6983 C CA . GLY B 1 432 ? -27.93942 -1.11812 12.06589 1.000 29.88756 532 GLY B CA 1
ATOM 6984 C C . GLY B 1 432 ? -26.74533 -0.61585 11.27225 1.000 30.36147 532 GLY B C 1
ATOM 6985 O O . GLY B 1 432 ? -26.00947 0.27538 11.69731 1.000 33.47795 532 GLY B O 1
ATOM 6986 N N . SER B 1 433 ? -26.54217 -1.21926 10.10363 1.000 29.54228 533 SER B N 1
ATOM 6987 C CA . SER B 1 433 ? -25.50085 -0.74857 9.19532 1.000 30.16448 533 SER B CA 1
ATOM 6988 C C . SER B 1 433 ? -25.86976 0.61793 8.65035 1.000 30.17161 533 SER B C 1
ATOM 6989 O O . SER B 1 433 ? -26.97982 0.80766 8.14140 1.000 28.01250 533 SER B O 1
ATOM 6992 N N . THR B 1 434 ? -24.94323 1.57137 8.75387 1.000 30.53355 534 THR B N 1
ATOM 6993 C CA . THR B 1 434 ? -25.15593 2.86142 8.10829 1.000 29.95470 534 THR B CA 1
ATOM 6994 C C . THR B 1 434 ? -24.83218 2.81789 6.62408 1.000 29.42488 534 THR B C 1
ATOM 6995 O O . THR B 1 434 ? -25.09405 3.79925 5.91765 1.000 29.30183 534 THR B O 1
ATOM 6999 N N . VAL B 1 435 ? -24.30454 1.69552 6.13099 1.000 30.38351 535 VAL B N 1
ATOM 7000 C CA . VAL B 1 435 ? -24.10296 1.53391 4.69312 1.000 27.67321 535 VAL B CA 1
ATOM 7001 C C . VAL B 1 435 ? -25.38017 1.05086 4.00655 1.000 28.72309 535 VAL B C 1
ATOM 7002 O O . VAL B 1 435 ? -25.84174 1.66444 3.03518 1.000 30.85210 535 VAL B O 1
ATOM 7006 N N . ASP B 1 436 ? -25.98126 -0.04779 4.47906 1.000 28.59705 536 ASP B N 1
ATOM 7007 C CA . ASP B 1 436 ? -27.12136 -0.61134 3.76235 1.000 28.98212 536 ASP B CA 1
ATOM 7008 C C . ASP B 1 436 ? -28.38349 -0.74346 4.60205 1.000 28.14782 536 ASP B C 1
ATOM 7009 O O . ASP B 1 436 ? -29.38090 -1.29680 4.10987 1.000 26.49562 536 ASP B O 1
ATOM 7014 N N . GLY B 1 437 ? -28.38322 -0.24621 5.83929 1.000 26.75825 537 GLY B N 1
ATOM 7015 C CA . GLY B 1 437 ? -29.58833 -0.25200 6.65256 1.000 25.75355 537 GLY B CA 1
ATOM 7016 C C . GLY B 1 437 ? -29.90070 -1.55680 7.35406 1.000 27.92022 537 GLY B C 1
ATOM 7017 O O . GLY B 1 437 ? -30.88649 -1.61527 8.10969 1.000 25.77707 537 GLY B O 1
ATOM 7018 N N . SER B 1 438 ? -29.11128 -2.60800 7.13187 1.000 27.92209 538 SER B N 1
ATOM 7019 C CA . SER B 1 438 ? -29.44601 -3.90809 7.69753 1.000 25.98211 538 SER B CA 1
ATOM 7020 C C . SER B 1 438 ? -29.36185 -3.84738 9.21692 1.000 27.56582 538 SER B C 1
ATOM 7021 O O . SER B 1 438 ? -28.37014 -3.36411 9.76962 1.000 28.00908 538 SER B O 1
ATOM 7024 N N . GLY B 1 439 ? -30.43545 -4.28439 9.88974 1.000 26.45940 539 GLY B N 1
ATOM 7025 C CA . GLY B 1 439 ? -30.51125 -4.23001 11.33605 1.000 26.42028 539 GLY B CA 1
ATOM 7026 C C . GLY B 1 439 ? -30.93287 -2.89367 11.92665 1.000 23.63088 539 GLY B C 1
ATOM 7027 O O . GLY B 1 439 ? -30.96191 -2.76215 13.16340 1.000 25.12215 539 GLY B O 1
ATOM 7028 N N . GLN B 1 440 ? -31.27977 -1.90971 11.09571 1.000 25.00126 540 GLN B N 1
ATOM 7029 C CA . GLN B 1 440 ? -31.66981 -0.59648 11.59933 1.000 22.76529 540 GLN B CA 1
ATOM 7030 C C . GLN B 1 440 ? -32.91467 -0.69059 12.47220 1.000 24.32244 540 GLN B C 1
ATOM 7031 O O . GLN B 1 440 ? -33.84252 -1.44668 12.17500 1.000 23.59196 540 GLN B O 1
ATOM 7037 N N . ARG B 1 441 ? -32.94399 0.07889 13.55911 1.000 21.41940 541 ARG B N 1
ATOM 7038 C CA . ARG B 1 441 ? -34.09127 0.05185 14.46943 1.000 24.56187 541 ARG B CA 1
ATOM 7039 C C . ARG B 1 441 ? -34.42544 1.45700 14.95145 1.000 23.85002 541 ARG B C 1
ATOM 7040 O O . ARG B 1 441 ? -33.52343 2.27963 15.15378 1.000 24.19037 541 ARG B O 1
ATOM 7048 N N . ASN B 1 442 ? -35.72400 1.72706 15.13358 1.000 23.19283 542 ASN B N 1
ATOM 7049 C CA . ASN B 1 442 ? -36.19394 2.89388 15.87197 1.000 23.25522 542 ASN B CA 1
ATOM 7050 C C . ASN B 1 442 ? -36.86195 2.43248 17.15504 1.000 22.73114 542 ASN B C 1
ATOM 7051 O O . ASN B 1 442 ? -37.48722 1.37243 17.19081 1.000 21.73614 542 ASN B O 1
ATOM 7056 N N . GLY B 1 443 ? -36.71682 3.22937 18.20899 1.000 21.66708 543 GLY B N 1
ATOM 7057 C CA . GLY B 1 443 ? -37.38928 2.97227 19.47243 1.000 22.54892 543 GLY B CA 1
ATOM 7058 C C . GLY B 1 443 ? -38.56052 3.92565 19.62521 1.000 22.80064 543 GLY B C 1
ATOM 7059 O O . GLY B 1 443 ? -38.54038 5.04642 19.09470 1.000 23.24136 543 GLY B O 1
ATOM 7060 N N . PHE B 1 444 ? -39.58932 3.47164 20.34420 1.000 20.90956 544 PHE B N 1
ATOM 7061 C CA . PHE B 1 444 ? -40.82781 4.22768 20.48667 1.000 21.03152 544 PHE B CA 1
ATOM 7062 C C . PHE B 1 444 ? -41.27414 4.28757 21.93632 1.000 23.14283 544 PHE B C 1
ATOM 7063 O O . PHE B 1 444 ? -40.98382 3.39197 22.73335 1.000 22.02509 544 PHE B O 1
ATOM 7071 N N . LYS B 1 445 ? -42.03040 5.33824 22.24499 1.000 21.05837 545 LYS B N 1
ATOM 7072 C CA . LYS B 1 445 ? -42.52866 5.58936 23.59477 1.000 22.27466 545 LYS B CA 1
ATOM 7073 C C . LYS B 1 445 ? -44.04922 5.58138 23.57004 1.000 21.24498 545 LYS B C 1
ATOM 7074 O O . LYS B 1 445 ? -44.66605 6.34609 22.82319 1.000 22.94445 545 LYS B O 1
ATOM 7080 N N . ILE B 1 446 ? -44.65597 4.72401 24.38713 1.000 22.09097 546 ILE B N 1
ATOM 7081 C CA . ILE B 1 446 ? -46.11033 4.73440 24.47882 1.000 20.74200 546 ILE B CA 1
ATOM 7082 C C . ILE B 1 446 ? -46.63220 6.07597 24.99259 1.000 22.81614 546 ILE B C 1
ATOM 7083 O O . ILE B 1 446 ? -47.77012 6.46921 24.68547 1.000 21.79292 546 ILE B O 1
ATOM 7088 N N . SER B 1 447 ? -45.81406 6.82195 25.74435 1.000 22.30627 547 SER B N 1
ATOM 7089 C CA . SER B 1 447 ? -46.24783 8.14393 26.19950 1.000 22.73569 547 SER B CA 1
ATOM 7090 C C . SER B 1 447 ? -46.44379 9.13467 25.06170 1.000 23.45752 547 SER B C 1
ATOM 7091 O O . SER B 1 447 ? -47.03484 10.18907 25.29195 1.000 22.81324 547 SER B O 1
ATOM 7094 N N . ASN B 1 448 ? -45.96165 8.83840 23.85807 1.000 21.71909 548 ASN B N 1
ATOM 7095 C CA . ASN B 1 448 ? -46.27601 9.67238 22.70339 1.000 19.59320 548 ASN B CA 1
ATOM 7096 C C . ASN B 1 448 ? -47.64585 9.37080 22.09772 1.000 20.35893 548 ASN B C 1
ATOM 7097 O O . ASN B 1 448 ? -48.01792 10.01329 21.10096 1.000 20.56850 548 ASN B O 1
ATOM 7102 N N . ALA B 1 449 ? -48.41970 8.45078 22.68266 1.000 20.57431 549 ALA B N 1
ATOM 7103 C CA . ALA B 1 449 ? -49.75142 8.18799 22.15911 1.000 19.95828 549 ALA B CA 1
ATOM 7104 C C . ALA B 1 449 ? -50.64059 9.40980 22.35527 1.000 21.40021 549 ALA B C 1
ATOM 7105 O O . ALA B 1 449 ? -50.63103 10.04618 23.41346 1.000 22.57044 549 ALA B O 1
ATOM 7107 N N . ILE B 1 450 ? -51.43219 9.72887 21.33172 1.000 20.13382 550 ILE B N 1
ATOM 7108 C CA . ILE B 1 450 ? -52.32698 10.87527 21.40541 1.000 20.40396 550 ILE B CA 1
ATOM 7109 C C . ILE B 1 450 ? -53.73339 10.45087 21.02442 1.000 21.12664 550 ILE B C 1
ATOM 7110 O O . ILE B 1 450 ? -53.93195 9.46169 20.31220 1.000 21.74648 550 ILE B O 1
ATOM 7115 N N . HIS B 1 451 ? -54.70971 11.20596 21.52699 1.000 20.03643 551 HIS B N 1
ATOM 7116 C CA . HIS B 1 451 ? -56.07267 11.12198 21.02662 1.000 19.88275 551 HIS B CA 1
ATOM 7117 C C . HIS B 1 451 ? -56.16737 11.81584 19.67231 1.000 21.23760 551 HIS B C 1
ATOM 7118 O O . HIS B 1 451 ? -55.25041 12.50982 19.23301 1.000 20.60496 551 HIS B O 1
ATOM 7125 N N . ALA B 1 452 ? -57.31709 11.62934 19.02072 1.000 18.24771 552 ALA B N 1
ATOM 7126 C CA . ALA B 1 452 ? -57.49074 12.15184 17.66916 1.000 18.51980 552 ALA B CA 1
ATOM 7127 C C . ALA B 1 452 ? -57.41882 13.67367 17.60518 1.000 19.89929 552 ALA B C 1
ATOM 7128 O O . ALA B 1 452 ? -57.19312 14.21975 16.51569 1.000 21.71846 552 ALA B O 1
ATOM 7130 N N . ASP B 1 453 ? -57.62340 14.37753 18.71970 1.000 20.77912 553 ASP B N 1
ATOM 7131 C CA . ASP B 1 453 ? -57.51547 15.83388 18.71931 1.000 21.63359 553 ASP B CA 1
ATOM 7132 C C . ASP B 1 453 ? -56.12654 16.31170 19.09703 1.000 20.98367 553 ASP B C 1
ATOM 7133 O O . ASP B 1 453 ? -55.92606 17.52055 19.27361 1.000 24.02911 553 ASP B O 1
ATOM 7138 N N . GLY B 1 454 ? -55.18495 15.39012 19.27286 1.000 21.27002 554 GLY B N 1
ATOM 7139 C CA . GLY B 1 454 ? -53.80330 15.72885 19.57982 1.000 21.52033 554 GLY B CA 1
ATOM 7140 C C . GLY B 1 454 ? -53.46071 15.76089 21.06101 1.000 23.69504 554 GLY B C 1
ATOM 7141 O O . GLY B 1 454 ? -52.28259 15.93637 21.40021 1.000 26.28036 554 GLY B O 1
ATOM 7142 N N . THR B 1 455 ? -54.44091 15.60560 21.94315 1.000 23.19191 555 THR B N 1
ATOM 7143 C CA . THR B 1 455 ? -54.17751 15.56783 23.37955 1.000 22.86907 555 THR B CA 1
ATOM 7144 C C . THR B 1 455 ? -53.54443 14.23194 23.79054 1.000 23.76845 555 THR B C 1
ATOM 7145 O O . THR B 1 455 ? -53.59091 13.23308 23.06288 1.000 23.74222 555 THR B O 1
ATOM 7149 N N . GLU B 1 456 ? -52.94632 14.21531 24.98922 1.000 23.98716 556 GLU B N 1
ATOM 7150 C CA . GLU B 1 456 ? -52.30002 12.99383 25.47249 1.000 22.65144 556 GLU B CA 1
ATOM 7151 C C . GLU B 1 456 ? -53.32057 11.88070 25.70302 1.000 23.47537 556 GLU B C 1
ATOM 7152 O O . GLU B 1 456 ? -54.37693 12.11023 26.30408 1.000 25.80439 556 GLU B O 1
ATOM 7158 N N . ALA B 1 457 ? -53.00368 10.66369 25.22901 1.000 23.06329 557 ALA B N 1
ATOM 7159 C CA . ALA B 1 457 ? -53.88316 9.52401 25.47714 1.000 22.40783 557 ALA B CA 1
ATOM 7160 C C . ALA B 1 457 ? -53.63840 8.87577 26.83774 1.000 23.31647 557 ALA B C 1
ATOM 7161 O O . ALA B 1 457 ? -54.54175 8.21765 27.35917 1.000 24.05683 557 ALA B O 1
ATOM 7163 N N . ASN B 1 458 ? -52.43348 9.00509 27.39646 1.000 22.87539 558 ASN B N 1
ATOM 7164 C CA . ASN B 1 458 ? -52.11027 8.45464 28.72260 1.000 24.37508 558 ASN B CA 1
ATOM 7165 C C . ASN B 1 458 ? -52.46431 6.97049 28.86039 1.000 25.24230 558 ASN B C 1
ATOM 7166 O O . ASN B 1 458 ? -53.06063 6.52640 29.85877 1.000 26.12757 558 ASN B O 1
ATOM 7171 N N . LEU B 1 459 ? -52.04076 6.17636 27.88292 1.000 22.44451 559 LEU B N 1
ATOM 7172 C CA . LEU B 1 459 ? -52.28000 4.74049 27.94607 1.000 22.22804 559 LEU B CA 1
ATOM 7173 C C . LEU B 1 459 ? -51.34298 4.07254 28.94658 1.000 23.60048 559 LEU B C 1
ATOM 7174 O O . LEU B 1 459 ? -50.14564 4.36454 28.99023 1.000 25.72467 559 LEU B O 1
ATOM 7179 N N . GLN B 1 460 ? -51.89031 3.14938 29.74746 1.000 23.69619 560 GLN B N 1
ATOM 7180 C CA . GLN B 1 460 ? -51.07818 2.40811 30.70522 1.000 26.46144 560 GLN B CA 1
ATOM 7181 C C . GLN B 1 460 ? -50.18875 1.36143 30.04261 1.000 25.37668 560 GLN B C 1
ATOM 7182 O O . GLN B 1 460 ? -49.14863 0.99438 30.60581 1.000 26.39171 560 GLN B O 1
ATOM 7188 N N . TYR B 1 461 ? -50.57223 0.88087 28.86640 1.000 21.93665 561 TYR B N 1
ATOM 7189 C CA . TYR B 1 461 ? -49.92687 -0.25258 28.21827 1.000 23.00593 561 TYR B CA 1
ATOM 7190 C C . TYR B 1 461 ? -50.54605 -0.36783 26.83304 1.000 21.96609 561 TYR B C 1
ATOM 7191 O O . TYR B 1 461 ? -51.54448 0.28828 26.53755 1.000 22.22219 561 TYR B O 1
ATOM 7200 N N . ILE B 1 462 ? -49.97718 -1.24042 25.99993 1.000 21.34470 562 ILE B N 1
ATOM 7201 C CA . ILE B 1 462 ? -50.56044 -1.53895 24.69457 1.000 20.19560 562 ILE B CA 1
ATOM 7202 C C . ILE B 1 462 ? -50.55969 -3.04675 24.47910 1.000 21.75804 562 ILE B C 1
ATOM 7203 O O . ILE B 1 462 ? -49.76854 -3.78185 25.06583 1.000 23.36975 562 ILE B O 1
ATOM 7208 N N . ASP B 1 463 ? -51.44285 -3.49220 23.58973 1.000 19.96358 563 ASP B N 1
ATOM 7209 C CA . ASP B 1 463 ? -51.53956 -4.90604 23.20971 1.000 19.24844 563 ASP B CA 1
ATOM 7210 C C . ASP B 1 463 ? -51.23465 -5.16297 21.73910 1.000 20.03111 563 ASP B C 1
ATOM 7211 O O . ASP B 1 463 ? -50.78462 -6.26816 21.40228 1.000 20.99194 563 ASP B O 1
ATOM 7216 N N . PHE B 1 464 ? -51.46324 -4.18728 20.86701 1.000 19.47107 564 PHE B N 1
ATOM 7217 C CA . PHE B 1 464 ? -51.27163 -4.35157 19.43027 1.000 19.41161 564 PHE B CA 1
ATOM 7218 C C . PHE B 1 464 ? -50.57430 -3.12469 18.85877 1.000 19.83461 564 PHE B C 1
ATOM 7219 O O . PHE B 1 464 ? -50.70458 -2.01579 19.38697 1.000 19.38906 564 PHE B O 1
ATOM 7227 N N . ILE B 1 465 ? -49.86438 -3.33103 17.75135 1.000 18.45004 565 ILE B N 1
ATOM 7228 C CA . ILE B 1 465 ? -49.18951 -2.26553 17.01808 1.000 18.41759 565 ILE B CA 1
ATOM 7229 C C . ILE B 1 465 ? -49.62358 -2.35883 15.55875 1.000 17.36427 565 ILE B C 1
ATOM 7230 O O . ILE B 1 465 ? -49.67926 -3.45896 14.98721 1.000 19.49362 565 ILE B O 1
ATOM 7235 N N . LYS B 1 466 ? -49.89355 -1.20529 14.95531 1.000 17.43687 566 LYS B N 1
ATOM 7236 C CA . LYS B 1 466 ? -50.11493 -1.10548 13.51897 1.000 17.76962 566 LYS B CA 1
ATOM 7237 C C . LYS B 1 466 ? -49.10669 -0.11528 12.97125 1.000 18.54551 566 LYS B C 1
ATOM 7238 O O . LYS B 1 466 ? -48.97776 0.98893 13.50528 1.000 18.00739 566 LYS B O 1
ATOM 7244 N N . ILE B 1 467 ? -48.38015 -0.51055 11.93237 1.000 17.42199 567 ILE B N 1
ATOM 7245 C CA . ILE B 1 467 ? -47.48819 0.40353 11.22537 1.000 15.43549 567 ILE B CA 1
ATOM 7246 C C . ILE B 1 467 ? -48.16376 0.77451 9.92048 1.000 16.95681 567 ILE B C 1
ATOM 7247 O O . ILE B 1 467 ? -48.61316 -0.10747 9.18349 1.000 17.87673 567 ILE B O 1
ATOM 7252 N N . GLN B 1 468 ? -48.21573 2.07627 9.63155 1.000 15.65491 568 GLN B N 1
ATOM 7253 C CA . GLN B 1 468 ? -48.95199 2.60883 8.48736 1.000 16.82130 568 GLN B CA 1
ATOM 7254 C C . GLN B 1 468 ? -48.00074 3.45734 7.65034 1.000 17.66448 568 GLN B C 1
ATOM 7255 O O . GLN B 1 468 ? -47.46434 4.45338 8.13705 1.000 17.88553 568 GLN B O 1
ATOM 7261 N N . CYS B 1 469 ? -47.79754 3.08817 6.38987 1.000 16.31044 569 CYS B N 1
ATOM 7262 C CA . CYS B 1 469 ? -46.88822 3.86827 5.56612 1.000 16.42935 569 CYS B CA 1
ATOM 7263 C C . CYS B 1 469 ? -47.36193 5.32311 5.51110 1.000 16.77800 569 CYS B C 1
ATOM 7264 O O . CYS B 1 469 ? -48.52243 5.60539 5.18496 1.000 16.71827 569 CYS B O 1
ATOM 7267 N N . GLY B 1 470 ? -46.45404 6.24286 5.83088 1.000 15.69368 570 GLY B N 1
ATOM 7268 C CA . GLY B 1 470 ? -46.82968 7.60571 6.16360 1.000 16.17175 570 GLY B CA 1
ATOM 7269 C C . GLY B 1 470 ? -46.62982 8.69064 5.11987 1.000 18.47854 570 GLY B C 1
ATOM 7270 O O . GLY B 1 470 ? -46.87966 9.86186 5.41557 1.000 18.22598 570 GLY B O 1
ATOM 7271 N N . VAL B 1 471 ? -46.21602 8.34899 3.90517 1.000 16.92041 571 VAL B N 1
ATOM 7272 C CA . VAL B 1 471 ? -46.04135 9.34996 2.85308 1.000 17.62586 571 VAL B CA 1
ATOM 7273 C C . VAL B 1 471 ? -46.60748 8.79143 1.55654 1.000 19.39280 571 VAL B C 1
ATOM 7274 O O . VAL B 1 471 ? -46.65456 7.57871 1.34494 1.000 18.10678 571 VAL B O 1
ATOM 7278 N N . LEU B 1 472 ? -46.99253 9.70405 0.66520 1.000 16.81538 572 LEU B N 1
ATOM 7279 C CA . LEU B 1 472 ? -47.50371 9.36242 -0.66211 1.000 16.65447 572 LEU B CA 1
ATOM 7280 C C . LEU B 1 472 ? -46.50492 9.95918 -1.63848 1.000 17.30373 572 LEU B C 1
ATOM 7281 O O . LEU B 1 472 ? -46.54232 11.16488 -1.92489 1.000 18.68532 572 LEU B O 1
ATOM 7286 N N . ALA B 1 473 ? -45.57008 9.13783 -2.10617 1.000 18.91844 573 ALA B N 1
ATOM 7287 C CA . ALA B 1 473 ? -44.47573 9.68291 -2.90392 1.000 18.19758 573 ALA B CA 1
ATOM 7288 C C . ALA B 1 473 ? -43.78121 8.56763 -3.66058 1.000 20.35615 573 ALA B C 1
ATOM 7289 O O . ALA B 1 473 ? -43.94020 7.38903 -3.35126 1.000 19.39078 573 ALA B O 1
ATOM 7291 N N . LYS B 1 474 ? -42.97846 8.97059 -4.64457 1.000 19.95263 574 LYS B N 1
ATOM 7292 C CA . LYS B 1 474 ? -42.16453 8.03135 -5.40574 1.000 20.38252 574 LYS B CA 1
ATOM 7293 C C . LYS B 1 474 ? -40.92702 8.76379 -5.90552 1.000 18.68368 574 LYS B C 1
ATOM 7294 O O . LYS B 1 474 ? -40.92579 9.98800 -6.06092 1.000 19.74419 574 LYS B O 1
ATOM 7300 N N . SER B 1 475 ? -39.86268 7.99873 -6.14788 1.000 19.45571 575 SER B N 1
ATOM 7301 C CA . SER B 1 475 ? -38.52997 8.56728 -6.37625 1.000 19.74523 575 SER B CA 1
ATOM 7302 C C . SER B 1 475 ? -37.88224 7.93381 -7.59368 1.000 22.49799 575 SER B C 1
ATOM 7303 O O . SER B 1 475 ? -36.86120 7.25461 -7.48959 1.000 21.34834 575 SER B O 1
ATOM 7306 N N . GLY B 1 476 ? -38.50319 8.14851 -8.75272 1.000 20.19071 576 GLY B N 1
ATOM 7307 C CA . GLY B 1 476 ? -37.91778 7.67028 -9.99808 1.000 20.58681 576 GLY B CA 1
ATOM 7308 C C . GLY B 1 476 ? -37.58787 6.19172 -9.96026 1.000 21.59347 576 GLY B C 1
ATOM 7309 O O . GLY B 1 476 ? -38.43303 5.34502 -9.62108 1.000 20.26286 576 GLY B O 1
ATOM 7310 N N . TRP B 1 477 ? -36.32832 5.87479 -10.29074 1.000 22.04700 577 TRP B N 1
ATOM 7311 C CA . TRP B 1 477 ? -35.93550 4.47155 -10.39489 1.000 21.35330 577 TRP B CA 1
ATOM 7312 C C . TRP B 1 477 ? -35.88248 3.75065 -9.05299 1.000 23.80333 577 TRP B C 1
ATOM 7313 O O . TRP B 1 477 ? -35.69069 2.52513 -9.04349 1.000 23.84591 577 TRP B O 1
ATOM 7324 N N . LEU B 1 478 ? -36.08012 4.45562 -7.93169 1.000 21.04115 578 LEU B N 1
ATOM 7325 C CA . LEU B 1 478 ? -36.26168 3.77349 -6.65550 1.000 20.94126 578 LEU B CA 1
ATOM 7326 C C . LEU B 1 478 ? -37.68564 3.29151 -6.45617 1.000 20.62708 578 LEU B C 1
ATOM 7327 O O . LEU B 1 478 ? -37.94913 2.58745 -5.47941 1.000 21.05102 578 LEU B O 1
ATOM 7332 N N . GLY B 1 479 ? -38.61259 3.67895 -7.33162 1.000 21.38438 579 GLY B N 1
ATOM 7333 C CA . GLY B 1 479 ? -39.99450 3.28848 -7.09317 1.000 18.42061 579 GLY B CA 1
ATOM 7334 C C . GLY B 1 479 ? -40.62357 4.06622 -5.94581 1.000 21.57792 579 GLY B C 1
ATOM 7335 O O . GLY B 1 479 ? -40.15550 5.13202 -5.52643 1.000 20.55660 579 GLY B O 1
ATOM 7336 N N . GLU B 1 480 ? -41.72425 3.51737 -5.44380 1.000 20.20874 580 GLU B N 1
ATOM 7337 C CA . GLU B 1 480 ? -42.50098 4.23090 -4.43994 1.000 17.68345 580 GLU B CA 1
ATOM 7338 C C . GLU B 1 480 ? -41.76057 4.28607 -3.10501 1.000 20.40099 580 GLU B C 1
ATOM 7339 O O . GLU B 1 480 ? -40.94947 3.41149 -2.76423 1.000 20.21038 580 GLU B O 1
ATOM 7345 N N . VAL B 1 481 ? -42.05418 5.33675 -2.35113 1.000 19.07799 581 VAL B N 1
ATOM 7346 C CA . VAL B 1 481 ? -41.62404 5.41907 -0.96245 1.000 19.03107 581 VAL B CA 1
ATOM 7347 C C . VAL B 1 481 ? -42.53515 4.49543 -0.15474 1.000 19.81205 581 VAL B C 1
ATOM 7348 O O . VAL B 1 481 ? -43.75970 4.66349 -0.14476 1.000 19.88386 581 VAL B O 1
ATOM 7352 N N . SER B 1 482 ? -41.94402 3.47545 0.46272 1.000 18.99521 582 SER B N 1
ATOM 7353 C CA . SER B 1 482 ? -42.70965 2.41080 1.11385 1.000 18.47773 582 SER B CA 1
ATOM 7354 C C . SER B 1 482 ? -41.96845 1.94609 2.35318 1.000 17.60036 582 SER B C 1
ATOM 7355 O O . SER B 1 482 ? -40.84302 1.44196 2.26111 1.000 18.71945 582 SER B O 1
ATOM 7358 N N . THR B 1 483 ? -42.61038 2.09385 3.50750 1.000 18.21204 583 THR B N 1
ATOM 7359 C CA . THR B 1 483 ? -42.04592 1.55020 4.74490 1.000 17.76629 583 THR B CA 1
ATOM 7360 C C . THR B 1 483 ? -41.80569 0.04556 4.63662 1.000 19.00443 583 THR B C 1
ATOM 7361 O O . THR B 1 483 ? -42.67446 -0.69823 4.16747 1.000 19.05870 583 THR B O 1
ATOM 7365 N N . GLU B 1 484 ? -40.65982 -0.42360 5.14564 1.000 18.13126 584 GLU B N 1
ATOM 7366 C CA . GLU B 1 484 ? -40.45109 -1.85575 5.37954 1.000 18.49635 584 GLU B CA 1
ATOM 7367 C C . GLU B 1 484 ? -40.23505 -2.11525 6.86311 1.000 19.76417 584 GLU B C 1
ATOM 7368 O O . GLU B 1 484 ? -39.56324 -1.32591 7.53874 1.000 20.61695 584 GLU B O 1
ATOM 7374 N N . VAL B 1 485 ? -40.79283 -3.22686 7.35197 1.000 19.26226 585 VAL B N 1
ATOM 7375 C CA . VAL B 1 485 ? -40.57925 -3.68779 8.72129 1.000 18.58330 585 VAL B CA 1
ATOM 7376 C C . VAL B 1 485 ? -40.01084 -5.10063 8.68842 1.000 20.37446 585 VAL B C 1
ATOM 7377 O O . VAL B 1 485 ? -40.25107 -5.87442 7.74979 1.000 20.25792 585 VAL B O 1
ATOM 7381 N N . PHE B 1 486 ? -39.28026 -5.44856 9.75525 1.000 20.91460 586 PHE B N 1
ATOM 7382 C CA . PHE B 1 486 ? -38.56685 -6.72262 9.83669 1.000 19.92943 586 PHE B CA 1
ATOM 7383 C C . PHE B 1 486 ? -38.79621 -7.42631 11.16730 1.000 22.90849 586 PHE B C 1
ATOM 7384 O O . PHE B 1 486 ? -38.65119 -8.65347 11.25137 1.000 22.05823 586 PHE B O 1
ATOM 7392 N N . SER B 1 487 ? -39.10214 -6.66286 12.21494 1.000 21.65863 587 SER B N 1
ATOM 7393 C CA . SER B 1 487 ? -39.31538 -7.24630 13.53786 1.000 21.00901 587 SER B CA 1
ATOM 7394 C C . SER B 1 487 ? -39.93737 -6.19907 14.45282 1.000 20.79919 587 SER B C 1
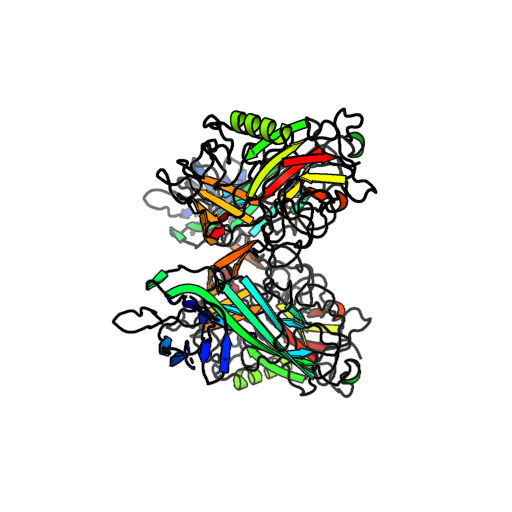ATOM 7395 O O . SER B 1 487 ? -39.95648 -5.00291 14.14232 1.000 20.85973 587 SER B O 1
ATOM 7398 N N . PHE B 1 488 ? -40.45713 -6.68237 15.58894 1.000 21.13383 588 PHE B N 1
ATOM 7399 C CA . PHE B 1 488 ? -41.07566 -5.87123 16.63135 1.000 20.94615 588 PHE B CA 1
ATOM 7400 C C . PHE B 1 488 ? -40.66636 -6.47043 17.96585 1.000 21.52491 588 PHE B C 1
ATOM 7401 O O . PHE B 1 488 ? -40.74570 -7.69441 18.13117 1.000 23.74686 588 PHE B O 1
ATOM 7409 N N . GLU B 1 489 ? -40.27863 -5.63479 18.93202 1.000 21.40636 589 GLU B N 1
ATOM 7410 C CA . GLU B 1 489 ? -39.80584 -6.20143 20.19670 1.000 23.65575 589 GLU B CA 1
ATOM 7411 C C . GLU B 1 489 ? -40.07962 -5.27647 21.37692 1.000 22.31254 589 GLU B C 1
ATOM 7412 O O . GLU B 1 489 ? -39.81737 -4.07278 21.31291 1.000 23.13318 589 GLU B O 1
ATOM 7418 N N . ASP B 1 490 ? -40.62205 -5.86298 22.44137 1.000 24.57371 590 ASP B N 1
ATOM 7419 C CA . ASP B 1 490 ? -40.80596 -5.19436 23.72842 1.000 24.11884 590 ASP B CA 1
ATOM 7420 C C . ASP B 1 490 ? -39.45594 -5.00318 24.42387 1.000 26.91526 590 ASP B C 1
ATOM 7421 O O . ASP B 1 490 ? -38.70169 -5.96633 24.62528 1.000 27.12401 590 ASP B O 1
ATOM 7426 N N . LEU B 1 491 ? -39.14691 -3.75339 24.78522 1.000 25.89951 591 LEU B N 1
ATOM 7427 C CA . LEU B 1 491 ? -37.87497 -3.42632 25.42516 1.000 26.88730 591 LEU B CA 1
ATOM 7428 C C . LEU B 1 491 ? -37.97708 -3.30226 26.94227 1.000 28.44545 591 LEU B C 1
ATOM 7429 O O . LEU B 1 491 ? -36.96716 -3.00710 27.59138 1.000 33.04741 591 LEU B O 1
ATOM 7434 N N . THR B 1 492 ? -39.14799 -3.54585 27.52226 1.000 30.54495 592 THR B N 1
ATOM 7435 C CA . THR B 1 492 ? -39.31515 -3.50225 28.97565 1.000 31.61786 592 THR B CA 1
ATOM 7436 C C . THR B 1 492 ? -39.17512 -4.92148 29.54933 1.000 36.16670 592 THR B C 1
ATOM 7437 O O . THR B 1 492 ? -38.63168 -5.80479 28.88404 1.000 41.42578 592 THR B O 1
ATOM 7441 N N . LYS B 1 493 ? -39.66807 -5.15032 30.78322 1.000 47.76257 593 LYS B N 1
ATOM 7442 C CA . LYS B 1 493 ? -39.76192 -6.46068 31.51941 1.000 41.46505 593 LYS B CA 1
ATOM 7443 C C . LYS B 1 493 ? -38.53058 -6.62304 32.39387 1.000 52.54775 593 LYS B C 1
ATOM 7444 O O . LYS B 1 493 ? -38.28864 -5.81825 33.29907 1.000 51.96223 593 LYS B O 1
#

Secondary structure (P-SEA, 3-state):
cbbbbbbbcccccccccccbbbbbbbbbccccccbbbbbbbccccccccccbbbbbbccbbbbbbbbbbbccccccbbbbbbbbcccccbbbbbbcccccccccbbbbccccccbbbbbbccccbbbbbbbccccccccccccccccccccbbbbbbbbbbbcccccccccccbbbbbbbbbbbbbbbbccccccccccccccccccccccbbbbcccccccccccccccccccccaaaaaaaaaaaaaacccccccccccbbbbbcccccccccccccbbbbbbccccccbbbbbbbbcccccccccccbbbbbccccccccccccbbbbbbbcccccbbbbbbccccbbbbbbccccccccccccccccccccbbbbbccccccccccccccccccccccccccccccccccccccccccccbbbbbbbccccccccccccccccccbbbbcccccccccccccbbbbbccccccc/cbbbbcccccccccccbbbbbbbcccccbbbbbbccccccccccbbbbbbccbbbbbbbcccbbbbbbbbbbcccccbbbbbbcccccccccbbbbccccccbbbbbbccccbbbbbbbccccccccccccccccccccbbbbbbbbbbbcccccccccccbbbbbbbbbbbbbbbbccccccccccccccccccccccbbbbcccccccccccccccccccccaaaaaaaaaaaaaacccccccccccbbbbbcccccccccccccbbbbbbccccccbbbbbbbbcccccccccccbbbbbccccccccccccbbbbbbbcccccbbbbbbbcccbbbbbcccccccccccccccccccccbbbbbcccccccbbbbcccccccccccccccccccccccccccccccccccbbbbbccccccccccccccccccbbbbcccccccccccccbbbbbcccccccc